Protein AF-A0A178J6P5-F1 (afdb_monomer_lite)

Sequence (833 aa):
MLVAIDNHAYLEELTSDIVNNPALLDGMHVETLSQLTLYAVEKDDFRALALLTEIHTGIPMNPDRLPNWWLSDFYNDVTKVQFEHEKKIKEIRWCDVILSDGKPLTSDKHQPLLNAFKNWLLACDDPINNGGKVISSKVAGVKSKHILTLINVILLSAKELNLSECHLEKVTDAFWLKVLLIIAESGASTIHDLYKTHSRVEKLLNNVDVSNDEVNAFAKKYPYAGCEINSEDCILNIDDRVKVCCWLHKHRYYAAGKNDKVGNGFPKGNNAILTRLIFEGAILTVGMKLETYPELALNPIPMHTEYCCVPNREKAEGVNATVLAVWLSDIKLINTNIVKNNVCNFNPVTHEVSVDAIKGVATLRKKGRTKTLPPEFVLDLFRDSYELLKQFCPEPNENGVSFWENTLELLTEAKAKSTKAYSNPHRPSPQAKAFDEAFHRNLPITELGHWLEFEAINLIHENFKMQGIAQFSNIGVTEENRHGRIRSNESMLELFTVLQGAVQLLLGSIMARRQEELRQLKPYGNLVYVDDKGKISTETDPYNEDIERWFLRFKVKKTGIKGNNLTADRPIPLSIARFVWLLEQFNLQAINRGVAKETDLTLFNHIHPKTFKLTKCDSEYFNAAFDALCDYFETATVEMESGEYHRHYIRQHQLRRFFALVFFWSKGYENMEALRWMLAHSDLEHLHNYITDNVDGAIIKSAKASTIVQSVVRDKALIDNLDELDKLRKILAKRLTGNASAVLKITTLDDAIFDYEDESEYRTIPHISQLQIEQELETEVLILLESHSITLEPEFFTVQDENGEDRRNFNLILKVNELEGDQWSMQKTNSKY

Foldseek 3Di:
DPDPDVVLVVLVVVLVVCLVPVCVLVPDDPVNVVSNVVSCVVVVPCSNVQSVCCVVQVARPPPPDQRPQFDDDLLDQWTWGDQPVDPDIFIFRQQQAAAPVRHGCSDPLNQQLSSLLSLLLSLLQHCVLVVNDRDFSVSSVVLSVLSQLVVLLCLLCCVVQVCSPQPAASVDLVVLLVLLLQQQQAAPDSSCSSNVLQVLLLVVQQPDDDDPVLLVVQCVVQVVQVDDDPPVLAPHDHPRSSRSLSRCQVLLQQAPDPPRPNSHVRQQGDCVSVCCVRPGNRGGCTPDDDDGGCSNGSDDDQDPFPFAADQQWDRDGGAALVVSVSSVSSVQSSCSCVPPDSHHDHDHNDPCNHSVVSVVPDPGDDPIDGDFDDLVLLVVLLVVLLVLCCLQAPAPPDPDDHLLRLLLVLLLVLQVWDPDFQQQPLAHDPPDPPHDCVRRVPADRTRSSNCQVPPSQVSDDPVLVVQQAQGAFQDDSPDPPNLVSVLSVPYSQLVLLQNLLSLLSNCLQALLEDPVFQLAAFLAQQKWAQDPVRDIDSPDQLVVDVDQRIWGKTFHPPDDDNGRGDIDIGGDGSSSVNVLVSLSVSSVVCVVSVLDPRVFEHSRWHQDRSSRRTGRDDPVSNQVSQSSNCSNVVADWDQDPSRGIHHHGDDSNSSSLNNLQVVCLVPAPPCLVVVCVSNVPQASVVSVCSNVVRDPPLSNLLSVLLLLLCVLADVPALADPVVQSLVVQLVLCCVPPVGSPDDPHDCDPVNVVVPDPDPPPDDPDDDPVSVVVSVVSSVVSSVCVVVVQKDKDKDKDWDQDPVRDTGIDIGIYMDGDPDPDDDPPPDPPPPDD

Secondary structure (DSSP, 8-state):
------HHHHHHHHHHHHHH-GGGGTT--HHHHHHHHHHHHHHT--HHHHHHHHHHH---SSTTPPPTTB-S-TT-SEEEE--TT-SS-EEEEGGG-B-TTS-BTTSTTTHHHHHHHHHHHHTTS-TTTTTT----HHHHHHHHHHHHHHHHHHHHTTTTTTHHHHTBTT--HHHHHHHHHHHHT--S-HHHHHHTHHHHHHHHHTT----HHHHHHHHHH-GGGGS---TTT--S--S-HHHHHHHHHHTTTT-SSTT-SSS-S-TT--HHHHHHHHHTTTS--TT--PPP-GGG-SSPPPPSSSSEEPPSB----S--HHHHHHHHHHHHGGGGGGG-SSS--BPPP-SSS-HHHHHTTS-PPP-PPBPPPPHHHHHHHHHHHHHHHHHHS--TTSSS--HHHHHHHHHHHHHHS--STT--TTS--TTSTT--HHHHSSS-SSHHHHHHHHTGGGGS-HHHHHTT--BSSPPPTTSTTHHHHHHTT-BHHHHHHHHHHHHHHHHHHHH---HHHHTT--SS--EEEE-TT--EESS--TTT--SS-EEEEEEPTT-SSTT-PPEEEEE--HHHHHHHHHHHHHHHHHHHTTSS-GGG--SSEEEPTTT--EEE--HHHHHHHHHHHHHHTTPPEEE-TTS-EEE----HHHHHHHHHHHHHHHHTTTTHHHHHHHHT-S-HHHHHHHHHTTS-HHHHHHHHHHHHHHHHHSSS-SBS-HHHHHHHHHHHHHHHHS-TT-------TTHHHHS---TTS--SS--HHHHHHHHHHHHHHHHHHHTTSEEEEEEEEEEE-TTS-EEEEEEEEEEE----S---SSSSSS---

Radius of gyration: 33.95 Å; chains: 1; bounding box: 90×105×83 Å

Structure (mmCIF, N/CA/C/O backbone):
data_AF-A0A178J6P5-F1
#
_entry.id   AF-A0A178J6P5-F1
#
loop_
_atom_site.group_PDB
_atom_site.id
_atom_site.type_symbol
_atom_site.label_atom_id
_atom_site.label_alt_id
_atom_site.label_comp_id
_atom_site.label_asym_id
_atom_site.label_entity_id
_atom_site.label_seq_id
_atom_site.pdbx_PDB_ins_code
_atom_site.Cartn_x
_atom_site.Cartn_y
_atom_site.Cartn_z
_atom_site.occupancy
_atom_site.B_iso_or_equiv
_atom_site.auth_seq_id
_atom_site.auth_comp_id
_atom_site.auth_asym_id
_atom_site.auth_atom_id
_atom_site.pdbx_PDB_model_num
ATOM 1 N N . MET A 1 1 ? -29.198 61.406 0.091 1.00 37.34 1 MET A N 1
ATOM 2 C CA . MET A 1 1 ? -30.159 60.741 -0.812 1.00 37.34 1 MET A CA 1
ATOM 3 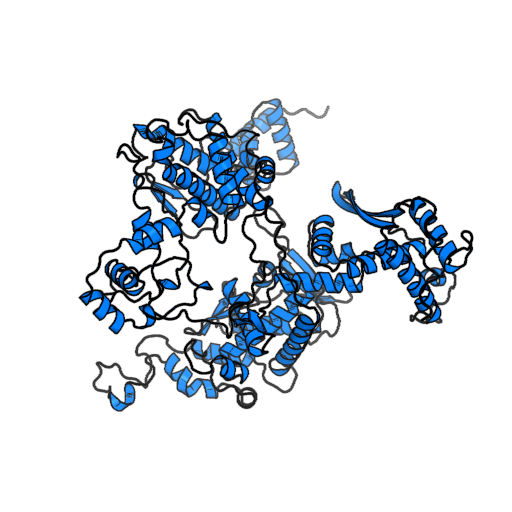C C . MET A 1 1 ? -29.381 59.878 -1.791 1.00 37.34 1 MET A C 1
ATOM 5 O O . MET A 1 1 ? -28.947 60.370 -2.819 1.00 37.34 1 MET A O 1
ATOM 9 N N . LEU A 1 2 ? -29.175 58.615 -1.435 1.00 27.78 2 LEU A N 1
ATOM 10 C CA . LEU A 1 2 ? -29.003 57.504 -2.367 1.00 27.78 2 LEU A CA 1
ATOM 11 C C . LEU A 1 2 ? -29.985 56.458 -1.849 1.00 27.78 2 LEU A C 1
ATOM 13 O O . LEU A 1 2 ? -30.026 56.178 -0.653 1.00 27.78 2 LEU A O 1
ATOM 17 N N . VAL A 1 3 ? -30.906 56.093 -2.725 1.00 30.78 3 VAL A N 1
ATOM 18 C CA . VAL A 1 3 ? -32.175 55.438 -2.431 1.00 30.78 3 VAL A CA 1
ATOM 19 C C . VAL A 1 3 ? -31.904 54.071 -1.805 1.00 30.78 3 VAL A C 1
ATOM 21 O O . VAL A 1 3 ? -31.282 53.223 -2.436 1.00 30.78 3 VAL A O 1
ATOM 24 N N . ALA A 1 4 ? -32.380 53.868 -0.575 1.00 35.34 4 ALA A N 1
ATOM 25 C CA . ALA A 1 4 ? -32.662 52.540 -0.051 1.00 35.34 4 ALA A CA 1
ATOM 26 C C . ALA A 1 4 ? -33.807 51.979 -0.903 1.00 35.34 4 ALA A C 1
ATOM 28 O O . ALA A 1 4 ? -34.981 52.202 -0.619 1.00 35.34 4 ALA A O 1
ATOM 29 N N . ILE A 1 5 ? -33.452 51.386 -2.041 1.00 42.03 5 ILE A N 1
ATOM 30 C CA . ILE A 1 5 ? -34.353 50.502 -2.771 1.00 42.03 5 ILE A CA 1
ATOM 31 C C . ILE A 1 5 ? -34.574 49.314 -1.837 1.00 42.03 5 ILE A C 1
ATOM 33 O O . ILE A 1 5 ? -33.626 48.888 -1.177 1.00 42.03 5 ILE A O 1
ATOM 37 N N . ASP A 1 6 ? -35.817 48.847 -1.752 1.00 52.03 6 ASP A N 1
ATOM 38 C CA . ASP A 1 6 ? -36.277 47.686 -0.983 1.00 52.03 6 ASP A CA 1
ATOM 39 C C . ASP A 1 6 ? -35.471 46.429 -1.367 1.00 52.03 6 ASP A C 1
ATOM 41 O O . ASP A 1 6 ? -35.891 45.588 -2.160 1.00 52.03 6 ASP A O 1
ATOM 45 N N . ASN A 1 7 ? -34.247 46.328 -0.848 1.00 63.72 7 ASN A N 1
ATOM 46 C CA . ASN A 1 7 ? -33.303 45.266 -1.182 1.00 63.72 7 ASN A CA 1
ATOM 47 C C . ASN A 1 7 ? -33.824 43.919 -0.656 1.00 63.72 7 ASN A C 1
ATOM 49 O O . ASN A 1 7 ? -33.471 42.868 -1.174 1.00 63.72 7 ASN A O 1
ATOM 53 N N . HIS A 1 8 ? -34.717 43.950 0.338 1.00 70.81 8 HIS A N 1
ATOM 54 C CA . HIS A 1 8 ? -35.346 42.771 0.921 1.00 70.81 8 HIS A CA 1
ATOM 55 C C . HIS A 1 8 ? -36.296 42.049 -0.028 1.00 70.81 8 HIS A C 1
ATOM 57 O O . HIS A 1 8 ? -36.257 40.828 -0.045 1.00 70.81 8 HIS A O 1
ATOM 63 N N . ALA A 1 9 ? -37.097 42.757 -0.833 1.00 77.50 9 ALA A N 1
ATOM 64 C CA . ALA A 1 9 ? -38.024 42.108 -1.768 1.00 77.50 9 ALA A CA 1
ATOM 65 C C . ALA A 1 9 ? -37.266 41.355 -2.874 1.00 77.50 9 ALA A C 1
ATOM 67 O O . ALA A 1 9 ? -37.589 40.214 -3.194 1.00 77.50 9 ALA A O 1
ATOM 68 N N . TYR A 1 10 ? -36.196 41.967 -3.390 1.00 85.19 10 TYR A N 1
ATOM 69 C CA . TYR A 1 10 ? -35.284 41.327 -4.336 1.00 85.19 10 TYR A CA 1
ATOM 70 C C . TYR A 1 10 ? -34.553 40.126 -3.714 1.00 85.19 10 TYR A C 1
ATOM 72 O O . TYR A 1 10 ? -34.452 39.080 -4.346 1.00 85.19 10 TYR A O 1
ATOM 80 N N . LEU A 1 11 ? -34.060 40.245 -2.475 1.00 86.25 11 LEU A N 1
ATOM 81 C CA . LEU A 1 11 ? -33.366 39.147 -1.790 1.00 86.25 11 LEU A CA 1
ATOM 82 C C . LEU A 1 11 ? -34.314 37.999 -1.398 1.00 86.25 11 LEU A C 1
ATOM 84 O O . LEU A 1 11 ? -33.887 36.847 -1.387 1.00 86.25 11 LEU A O 1
ATOM 88 N N . GLU A 1 12 ? -35.591 38.281 -1.133 1.00 86.62 12 GLU A N 1
ATOM 89 C CA . GLU A 1 12 ? -36.641 37.280 -0.893 1.00 86.62 12 GLU A CA 1
ATOM 90 C C . GLU A 1 12 ? -37.006 36.506 -2.171 1.00 86.62 12 GLU A C 1
ATOM 92 O O . GLU A 1 12 ? -37.082 35.272 -2.159 1.00 86.62 12 GLU A O 1
ATOM 97 N N . GLU A 1 13 ? -37.177 37.218 -3.289 1.00 87.62 13 GLU A N 1
ATOM 98 C CA . GLU A 1 13 ? -37.394 36.622 -4.613 1.00 87.62 13 GLU A CA 1
ATOM 99 C C . GLU A 1 13 ? -36.182 35.779 -5.026 1.00 87.62 13 GLU A C 1
ATOM 101 O O . GLU A 1 13 ? -36.327 34.598 -5.336 1.00 87.62 13 GLU A O 1
ATOM 106 N N . LEU A 1 14 ? -34.971 36.326 -4.885 1.00 87.06 14 LEU A N 1
ATOM 107 C CA . LEU A 1 14 ? -33.724 35.619 -5.165 1.00 87.06 14 LEU A CA 1
ATOM 108 C C . LEU A 1 14 ? -33.546 34.379 -4.275 1.00 87.06 14 LEU A C 1
ATOM 110 O O . LEU A 1 14 ? -33.110 33.336 -4.757 1.00 87.06 14 LEU A O 1
ATOM 114 N N . THR A 1 15 ? -33.907 34.454 -2.990 1.00 86.56 15 THR A N 1
ATOM 115 C CA . THR A 1 15 ? -33.894 33.292 -2.084 1.00 86.56 15 THR A CA 1
ATOM 116 C C . THR A 1 15 ? -34.852 32.209 -2.577 1.00 86.56 15 THR A C 1
ATOM 118 O O . THR A 1 15 ? -34.493 31.031 -2.597 1.00 86.56 15 THR A O 1
ATOM 121 N N . SER A 1 16 ? -36.046 32.591 -3.031 1.00 87.81 16 SER A N 1
ATOM 122 C CA . SER A 1 16 ? -37.034 31.658 -3.585 1.00 87.81 16 SER A CA 1
ATOM 123 C C . SER A 1 16 ? -36.568 31.034 -4.906 1.00 87.81 16 SER A C 1
ATOM 125 O O . SER A 1 16 ? -36.727 29.828 -5.109 1.00 87.81 16 SER A O 1
ATOM 127 N N . ASP A 1 17 ? -35.926 31.815 -5.772 1.00 87.81 17 ASP A N 1
ATOM 128 C CA . ASP A 1 17 ? -35.346 31.341 -7.030 1.00 87.81 17 ASP A CA 1
ATOM 129 C C . ASP A 1 17 ? -34.186 30.370 -6.799 1.00 87.81 17 ASP A C 1
ATOM 131 O O . ASP A 1 17 ? -34.137 29.315 -7.433 1.00 87.81 17 ASP A O 1
ATOM 135 N N . ILE A 1 18 ? -33.296 30.666 -5.844 1.00 86.25 18 ILE A N 1
ATOM 136 C CA . ILE A 1 18 ? -32.209 29.766 -5.428 1.00 86.25 18 ILE A CA 1
ATOM 137 C C . ILE A 1 18 ? -32.773 28.445 -4.898 1.00 86.25 18 ILE A C 1
ATOM 139 O O . ILE A 1 18 ? -32.245 27.379 -5.212 1.00 86.25 18 ILE A O 1
ATOM 143 N N . VAL A 1 19 ? -33.857 28.491 -4.117 1.00 83.62 19 VAL A N 1
ATOM 144 C CA . VAL A 1 19 ? -34.505 27.281 -3.592 1.00 83.62 19 VAL A CA 1
ATOM 145 C C . VAL A 1 19 ? -35.080 26.411 -4.711 1.00 83.62 19 VAL A C 1
ATOM 147 O O . VAL A 1 19 ? -34.968 25.187 -4.653 1.00 83.62 19 VAL A O 1
ATOM 150 N N . ASN A 1 20 ? -35.649 27.025 -5.749 1.00 83.12 20 ASN A N 1
ATOM 151 C CA . ASN A 1 20 ? -36.207 26.310 -6.898 1.00 83.12 20 ASN A CA 1
ATOM 152 C C . ASN A 1 20 ? -35.137 25.851 -7.903 1.00 83.12 20 ASN A C 1
ATOM 154 O O . ASN A 1 20 ? -35.327 24.845 -8.588 1.00 83.12 20 ASN A O 1
ATOM 158 N N . ASN A 1 21 ? -34.017 26.568 -7.997 1.00 81.88 21 ASN A N 1
ATOM 159 C CA . ASN A 1 21 ? -32.903 26.258 -8.884 1.00 81.88 21 ASN A CA 1
ATOM 160 C 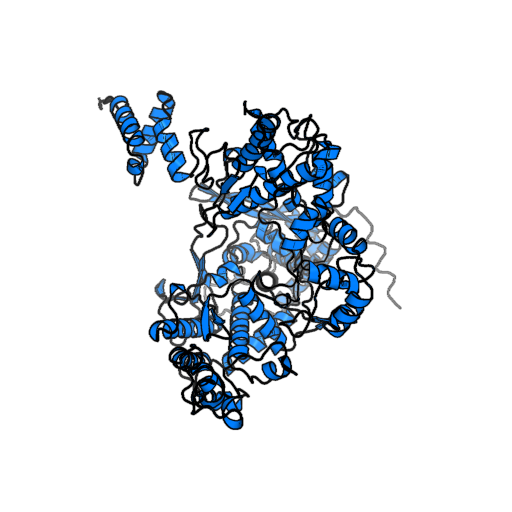C . ASN A 1 21 ? -31.545 26.514 -8.196 1.00 81.88 21 ASN A C 1
ATOM 162 O O . ASN A 1 21 ? -30.925 27.563 -8.406 1.00 81.88 21 ASN A O 1
ATOM 166 N N . PRO A 1 22 ? -31.025 25.531 -7.435 1.00 80.50 22 PRO A N 1
ATOM 167 C CA . PRO A 1 22 ? -29.776 25.683 -6.687 1.00 80.50 22 PRO A CA 1
ATOM 168 C C . PRO A 1 22 ? -28.535 25.975 -7.548 1.00 80.50 22 PRO A C 1
ATOM 170 O O . PRO A 1 22 ? -27.545 26.479 -7.028 1.00 80.50 22 PRO A O 1
ATOM 173 N N . ALA A 1 23 ? -28.579 25.716 -8.863 1.00 79.12 23 ALA A N 1
ATOM 174 C CA . ALA A 1 23 ? -27.485 26.027 -9.789 1.00 79.12 23 ALA A CA 1
ATOM 175 C C . ALA A 1 23 ? -27.213 27.538 -9.928 1.00 79.12 23 ALA A C 1
ATOM 177 O O . ALA A 1 23 ? -26.143 27.925 -10.384 1.00 79.12 23 ALA A O 1
ATOM 178 N N . LEU A 1 24 ? -28.148 28.402 -9.510 1.00 80.50 24 LEU A N 1
ATOM 179 C CA . LEU A 1 24 ? -27.948 29.857 -9.478 1.00 80.50 24 LEU A CA 1
ATOM 180 C C . LEU A 1 24 ? -26.822 30.288 -8.527 1.00 80.50 24 LEU A C 1
ATOM 182 O O . LEU A 1 24 ? -26.302 31.393 -8.663 1.00 80.50 24 LEU A O 1
ATOM 186 N N . LEU A 1 25 ? -26.442 29.427 -7.579 1.00 78.12 25 LEU A N 1
ATOM 187 C CA . LEU A 1 25 ? -25.337 29.665 -6.653 1.00 78.12 25 LEU A CA 1
ATOM 188 C C . LEU A 1 25 ? -23.956 29.490 -7.314 1.00 78.12 25 LEU A C 1
ATOM 190 O O . LEU A 1 25 ? -22.976 30.059 -6.828 1.00 78.12 25 LEU A O 1
ATOM 194 N N . ASP A 1 26 ? -23.860 28.766 -8.436 1.00 75.06 26 ASP A N 1
ATOM 195 C CA . ASP A 1 26 ? -22.592 28.542 -9.134 1.00 75.06 26 ASP A CA 1
ATOM 196 C C . ASP A 1 26 ? -22.101 29.827 -9.819 1.00 75.06 26 ASP A C 1
ATOM 198 O O . ASP A 1 26 ? -22.721 30.355 -10.740 1.00 75.06 26 ASP A O 1
ATOM 202 N N . GLY A 1 27 ? -20.943 30.331 -9.381 1.00 69.19 27 GLY A N 1
ATOM 203 C CA . GLY A 1 27 ? -20.349 31.556 -9.928 1.00 69.19 27 GLY A CA 1
ATOM 204 C C . GLY A 1 27 ? -21.000 32.853 -9.433 1.00 69.19 27 GLY A C 1
ATOM 205 O O . GLY A 1 27 ? -20.725 33.914 -9.995 1.00 69.19 27 GLY A O 1
ATOM 206 N N . MET A 1 28 ? -21.833 32.788 -8.387 1.00 81.50 28 MET A N 1
ATOM 207 C CA . MET A 1 28 ? -22.439 33.970 -7.773 1.00 81.50 28 MET A CA 1
ATOM 208 C C . MET A 1 28 ? -21.370 34.900 -7.175 1.00 81.50 28 MET A C 1
ATOM 210 O O . MET A 1 28 ? -20.415 34.458 -6.534 1.00 81.50 28 MET A O 1
ATOM 214 N N . HIS A 1 29 ? -21.532 36.209 -7.384 1.00 82.69 29 HIS A N 1
ATOM 215 C CA . HIS A 1 29 ? -20.582 37.212 -6.903 1.00 82.69 29 HIS A CA 1
ATOM 216 C C . HIS A 1 29 ? -20.577 37.303 -5.365 1.00 82.69 29 HIS A C 1
ATOM 218 O O . HIS A 1 29 ? -21.624 37.222 -4.719 1.00 82.69 29 HIS A O 1
ATOM 224 N N . VAL A 1 30 ? -19.398 37.539 -4.776 1.00 77.62 30 VAL A N 1
ATOM 225 C CA . VAL A 1 30 ? -19.183 37.597 -3.313 1.00 77.62 30 VAL A CA 1
ATOM 226 C C . VAL A 1 30 ? -20.071 38.642 -2.628 1.00 77.62 30 VAL A C 1
ATOM 228 O O . VAL A 1 30 ? -20.567 38.416 -1.524 1.00 77.62 30 VAL A O 1
ATOM 231 N N . GLU A 1 31 ? -20.324 39.775 -3.283 1.00 78.00 31 GLU A N 1
ATOM 232 C CA . GLU A 1 31 ? -21.196 40.823 -2.738 1.00 78.00 31 GLU A CA 1
ATOM 233 C C . GLU A 1 31 ? -22.659 40.369 -2.632 1.00 78.00 31 GLU A C 1
ATOM 235 O O . GLU A 1 31 ? -23.315 40.648 -1.629 1.00 78.00 31 GLU A O 1
ATOM 240 N N . THR A 1 32 ? -23.163 39.612 -3.612 1.00 82.38 32 THR A N 1
ATOM 241 C CA . THR A 1 32 ? -24.535 39.076 -3.600 1.00 82.38 32 THR A CA 1
ATOM 242 C C . THR A 1 32 ? -24.703 38.027 -2.504 1.00 82.38 32 THR A C 1
ATOM 244 O O . THR A 1 32 ? -25.686 38.054 -1.767 1.00 82.38 32 THR A O 1
ATOM 247 N N . LEU A 1 33 ? -23.704 37.159 -2.324 1.00 82.56 33 LEU A N 1
ATOM 248 C CA . LEU A 1 33 ? -23.664 36.202 -1.213 1.00 82.56 33 LEU A CA 1
ATOM 249 C C . LEU A 1 33 ? -23.630 36.904 0.151 1.00 82.56 33 LEU A C 1
ATOM 251 O O . LEU A 1 33 ? -24.290 36.468 1.095 1.00 82.56 33 LEU A O 1
ATOM 255 N N . SER A 1 34 ? -22.907 38.021 0.254 1.00 82.75 34 SER A N 1
ATOM 256 C CA . SER A 1 34 ? -22.849 38.818 1.485 1.00 82.75 34 SER A CA 1
ATOM 257 C C . SER A 1 34 ? -24.208 39.450 1.807 1.00 82.75 34 SER A C 1
ATOM 259 O O . SER A 1 34 ? -24.641 39.426 2.957 1.00 82.75 34 SER A O 1
ATOM 261 N N . GLN A 1 35 ? -24.925 39.950 0.794 1.00 85.69 35 GLN A N 1
ATOM 262 C CA . GLN A 1 35 ? -26.285 40.480 0.951 1.00 85.69 35 GLN A CA 1
ATOM 263 C C . GLN A 1 35 ? -27.301 39.394 1.333 1.00 85.69 35 GLN A C 1
ATOM 265 O O . GLN A 1 35 ? -28.097 39.614 2.243 1.00 85.69 35 GLN A O 1
ATOM 270 N N . LEU A 1 36 ? -27.238 38.210 0.711 1.00 85.56 36 LEU A N 1
ATOM 271 C CA . LEU A 1 36 ? -28.052 37.048 1.095 1.00 85.56 36 LEU A CA 1
ATOM 272 C C . LEU A 1 36 ? -27.771 36.603 2.537 1.00 85.56 36 LEU A C 1
ATOM 274 O O . LEU A 1 36 ? -28.691 36.220 3.253 1.00 85.56 36 LEU A O 1
ATOM 278 N N . THR A 1 37 ? -26.517 36.704 2.986 1.00 84.00 37 THR A N 1
ATOM 279 C CA . THR A 1 37 ? -26.142 36.373 4.368 1.00 84.00 37 THR A CA 1
ATOM 280 C C . THR A 1 37 ? -26.757 37.350 5.369 1.00 84.00 37 THR A C 1
ATOM 282 O O . THR A 1 37 ? -27.336 36.929 6.368 1.00 84.00 37 THR A O 1
ATOM 285 N N . LEU A 1 38 ? -26.674 38.653 5.087 1.00 84.44 38 LEU A N 1
ATOM 286 C CA . LEU A 1 38 ? -27.294 39.687 5.918 1.00 84.44 38 LEU A CA 1
ATOM 287 C C . LEU A 1 38 ? -28.823 39.542 5.954 1.00 84.44 38 LEU A C 1
ATOM 289 O O . LEU A 1 38 ? -29.413 39.625 7.029 1.00 84.44 38 LEU A O 1
ATOM 293 N N . TYR A 1 39 ? -29.447 39.263 4.806 1.00 87.56 39 TYR A N 1
ATOM 294 C CA . TYR A 1 39 ? -30.885 39.005 4.706 1.00 87.56 39 TYR A CA 1
ATOM 295 C C . TYR A 1 39 ? -31.315 37.797 5.544 1.00 87.56 39 TYR A C 1
ATOM 297 O O . TYR A 1 39 ? -32.263 37.905 6.320 1.00 87.56 39 TYR A O 1
ATOM 305 N N . ALA A 1 40 ? -30.592 36.678 5.444 1.00 86.25 40 ALA A N 1
ATOM 306 C CA . ALA A 1 40 ? -30.895 35.468 6.200 1.00 86.25 40 ALA A CA 1
ATOM 307 C C . ALA A 1 40 ? -30.853 35.703 7.717 1.00 86.25 40 ALA A C 1
ATOM 309 O O . ALA A 1 40 ? -31.742 35.248 8.429 1.00 86.25 40 ALA A O 1
ATOM 310 N N . VAL A 1 41 ? -29.865 36.462 8.210 1.00 85.62 41 VAL A N 1
ATOM 311 C CA . VAL A 1 41 ? -29.760 36.814 9.638 1.00 85.62 41 VAL A CA 1
ATOM 312 C C . VAL A 1 41 ? -30.885 37.755 10.074 1.00 85.62 41 VAL A C 1
ATOM 314 O O . VAL A 1 41 ? -31.416 37.604 11.170 1.00 85.62 41 VAL A O 1
ATOM 317 N N . GLU A 1 42 ? -31.260 38.728 9.241 1.00 86.50 42 GLU A N 1
ATOM 318 C CA . GLU A 1 42 ? -32.295 39.708 9.591 1.00 86.50 42 GLU A CA 1
ATOM 319 C C . GLU A 1 42 ? -33.718 39.125 9.543 1.00 86.50 42 GLU A C 1
ATOM 321 O O . GLU A 1 42 ? -34.582 39.543 10.316 1.00 86.50 42 GLU A O 1
ATOM 326 N N . LYS A 1 43 ? -33.981 38.187 8.624 1.00 87.25 43 LYS A N 1
ATOM 327 C CA . LYS A 1 43 ? -35.315 37.610 8.378 1.00 87.25 43 LYS A CA 1
ATOM 328 C C . LYS A 1 43 ? -35.488 36.173 8.868 1.00 87.25 43 LYS A C 1
ATOM 330 O O . LYS A 1 43 ? -36.580 35.637 8.717 1.00 87.25 43 LYS A O 1
ATOM 335 N N . ASP A 1 44 ? -34.453 35.581 9.463 1.00 82.69 44 ASP A N 1
ATOM 336 C CA . ASP A 1 44 ? -34.434 34.181 9.915 1.00 82.69 44 ASP A CA 1
ATOM 337 C C . ASP A 1 44 ? -34.713 33.176 8.769 1.00 82.69 44 ASP A C 1
ATOM 339 O O . ASP A 1 44 ? -35.221 32.076 8.980 1.00 82.69 44 ASP A O 1
ATOM 343 N N . ASP A 1 45 ? -34.382 33.550 7.524 1.00 83.50 45 ASP A N 1
ATOM 344 C CA . ASP A 1 45 ? -34.560 32.716 6.327 1.00 83.50 45 ASP A CA 1
ATOM 345 C C . ASP A 1 45 ? -33.219 32.179 5.821 1.00 83.50 45 ASP A C 1
ATOM 347 O O . ASP A 1 45 ? -32.528 32.775 4.993 1.00 83.50 45 ASP A O 1
ATOM 351 N N . PHE A 1 46 ? -32.853 31.002 6.321 1.00 83.94 46 PHE A N 1
ATOM 352 C CA . PHE A 1 46 ? -31.584 30.353 6.002 1.00 83.94 46 PHE A CA 1
ATOM 353 C C . PHE A 1 46 ? -31.646 29.424 4.786 1.00 83.94 46 PHE A C 1
ATOM 355 O O . PHE A 1 46 ? -30.670 28.728 4.524 1.00 83.94 46 PHE A O 1
ATOM 362 N N . ARG A 1 47 ? -32.742 29.370 4.018 1.00 86.12 47 ARG A N 1
ATOM 363 C CA . ARG A 1 47 ? -32.922 28.347 2.965 1.00 86.12 47 ARG A CA 1
ATOM 364 C C . ARG A 1 47 ? -31.872 28.425 1.850 1.00 86.12 47 ARG A C 1
ATOM 366 O O . ARG A 1 47 ? -31.310 27.400 1.467 1.00 86.12 47 ARG A O 1
ATOM 373 N N . ALA A 1 48 ? -31.558 29.629 1.367 1.00 82.19 48 ALA A N 1
ATOM 374 C CA . ALA A 1 48 ? -30.512 29.824 0.358 1.00 82.19 48 ALA A CA 1
ATOM 375 C C . ALA A 1 48 ? -29.109 29.522 0.914 1.00 82.19 48 ALA A C 1
ATOM 377 O O . ALA A 1 48 ? -28.320 28.844 0.258 1.00 82.19 48 ALA A O 1
ATOM 378 N N . LEU A 1 49 ? -28.809 29.956 2.146 1.00 82.00 49 LEU A N 1
ATOM 379 C CA . LEU A 1 49 ? -27.539 29.643 2.817 1.00 82.00 49 LEU A CA 1
ATOM 380 C C . LEU A 1 49 ? -27.393 28.148 3.125 1.00 82.00 49 LEU A C 1
ATOM 382 O O . LEU A 1 49 ? -26.288 27.609 3.077 1.00 82.00 49 LEU A O 1
ATOM 386 N N . ALA A 1 50 ? -28.499 27.469 3.418 1.00 76.62 50 ALA A N 1
ATOM 387 C CA . ALA A 1 50 ? -28.548 26.038 3.652 1.00 76.62 50 ALA A CA 1
ATOM 388 C C . ALA A 1 50 ? -28.188 25.259 2.380 1.00 76.62 50 ALA A C 1
ATOM 390 O O . ALA A 1 50 ? -27.368 24.345 2.438 1.00 76.62 50 ALA A O 1
ATOM 391 N N . LEU A 1 51 ? -28.720 25.671 1.225 1.00 76.38 51 LEU A N 1
ATOM 392 C CA . LEU A 1 51 ? -28.354 25.114 -0.081 1.00 76.38 51 LEU A CA 1
ATOM 393 C C . LEU A 1 51 ? -26.912 25.443 -0.470 1.00 76.38 51 LEU A C 1
ATOM 395 O O . LEU A 1 51 ? -26.194 24.561 -0.929 1.00 76.38 51 LEU A O 1
ATOM 399 N N . LEU A 1 52 ? -26.458 26.675 -0.233 1.00 73.88 52 LEU A N 1
ATOM 400 C CA . LEU A 1 52 ? -25.063 27.079 -0.437 1.00 73.88 52 LEU A CA 1
ATOM 401 C C . LEU A 1 52 ? -24.108 26.200 0.382 1.00 73.88 52 LEU A C 1
ATOM 403 O O . LEU A 1 52 ? -23.114 25.680 -0.131 1.00 73.88 52 LEU A O 1
ATOM 407 N N . THR A 1 53 ? -24.447 25.991 1.654 1.00 70.12 53 THR A N 1
ATOM 408 C CA . THR A 1 53 ? -23.714 25.096 2.548 1.00 70.12 53 THR A CA 1
ATOM 409 C C . THR A 1 53 ? -23.756 23.675 2.003 1.00 70.12 53 THR A C 1
ATOM 411 O O . THR A 1 53 ? -22.700 23.066 1.864 1.00 70.12 53 THR A O 1
ATOM 414 N N . GLU A 1 54 ? -24.919 23.152 1.615 1.00 71.06 54 GLU A N 1
ATOM 415 C CA . GLU A 1 54 ? -25.058 21.807 1.047 1.00 71.06 54 GLU A CA 1
ATOM 416 C C . GLU A 1 54 ? -24.228 21.618 -0.234 1.00 71.06 54 GLU A C 1
ATOM 418 O O . GLU A 1 54 ? -23.534 20.614 -0.360 1.00 71.06 54 GLU A O 1
ATOM 423 N N . ILE A 1 55 ? -24.207 22.586 -1.150 1.00 65.94 55 ILE A N 1
ATOM 424 C CA . ILE A 1 55 ? -23.437 22.517 -2.403 1.00 65.94 55 ILE A CA 1
ATOM 425 C C . ILE A 1 55 ? -21.931 22.488 -2.117 1.00 65.94 55 ILE A C 1
ATOM 427 O O . ILE A 1 55 ? -21.203 21.612 -2.598 1.00 65.94 55 ILE A O 1
ATOM 431 N N . HIS A 1 56 ? -21.434 23.415 -1.294 1.00 60.66 56 HIS A N 1
ATOM 432 C CA . HIS A 1 56 ? -19.994 23.540 -1.068 1.00 60.66 56 HIS A CA 1
ATOM 433 C C . HIS A 1 56 ? -19.449 22.513 -0.077 1.00 60.66 56 HIS A C 1
ATOM 435 O O . HIS A 1 56 ? -18.325 22.029 -0.248 1.00 60.66 56 HIS A O 1
ATOM 441 N N . THR A 1 57 ? -20.238 22.108 0.917 1.00 56.28 57 THR A N 1
ATOM 442 C CA . THR A 1 57 ? -19.816 21.141 1.942 1.00 56.28 57 THR A CA 1
ATOM 443 C C . THR A 1 57 ? -20.254 19.712 1.623 1.00 56.28 57 THR A C 1
ATOM 445 O O . THR A 1 57 ? -19.521 18.777 1.934 1.00 56.28 57 THR A O 1
ATOM 448 N N . GLY A 1 58 ? -21.357 19.527 0.896 1.00 53.34 58 GLY A N 1
ATOM 449 C CA . GLY A 1 58 ? -22.029 18.238 0.705 1.00 53.34 58 GLY A CA 1
ATOM 450 C C . GLY A 1 58 ? -22.951 17.841 1.864 1.00 53.34 58 GLY A C 1
ATOM 451 O O . GLY A 1 58 ? -23.435 16.713 1.867 1.00 53.34 58 GLY A O 1
ATOM 452 N N . ILE A 1 59 ? -23.152 18.715 2.859 1.00 55.03 59 ILE A N 1
ATOM 453 C CA . ILE A 1 59 ? -23.938 18.425 4.066 1.00 55.03 59 ILE A CA 1
ATOM 454 C C . ILE A 1 59 ? -25.409 18.769 3.806 1.00 55.03 59 ILE A C 1
ATOM 456 O O . ILE A 1 59 ? -25.721 19.954 3.672 1.00 55.03 59 ILE A O 1
ATOM 460 N N . PRO A 1 60 ? -26.324 17.787 3.763 1.00 55.28 60 PRO A N 1
ATOM 461 C CA . PRO A 1 60 ? -27.745 18.081 3.663 1.00 55.28 60 PRO A CA 1
ATOM 462 C C . PRO A 1 60 ? -28.218 18.789 4.939 1.00 55.28 60 PRO A C 1
ATOM 464 O O . PRO A 1 60 ? -28.070 18.269 6.041 1.00 55.28 60 PRO A O 1
ATOM 467 N N . MET A 1 61 ? -28.801 19.979 4.792 1.00 58.25 61 MET A N 1
ATOM 468 C CA . MET A 1 61 ? -29.342 20.749 5.927 1.00 58.25 61 MET A CA 1
ATOM 469 C C . MET A 1 61 ? -30.718 20.245 6.384 1.00 58.25 61 MET A C 1
ATOM 471 O O . MET A 1 61 ? -31.221 20.663 7.424 1.00 58.25 61 MET A O 1
ATOM 475 N N . ASN A 1 62 ? -31.327 19.327 5.624 1.00 58.91 62 ASN A N 1
ATOM 476 C CA . ASN A 1 62 ? -32.504 18.590 6.060 1.00 58.91 62 ASN A CA 1
ATOM 477 C C . ASN A 1 62 ? -32.069 17.346 6.867 1.00 58.91 62 ASN A C 1
ATOM 479 O O . ASN A 1 62 ? -31.514 16.419 6.268 1.00 58.91 62 ASN A O 1
ATOM 483 N N . PRO A 1 63 ? -32.349 17.280 8.184 1.00 54.41 63 PRO A N 1
ATOM 484 C CA . PRO A 1 63 ? -31.942 16.168 9.045 1.00 54.41 63 PRO A CA 1
ATOM 485 C C . PRO A 1 63 ? -32.580 14.815 8.680 1.00 54.41 63 PRO A C 1
ATOM 487 O O . PRO A 1 63 ? -32.090 13.781 9.138 1.00 54.41 63 PRO A O 1
ATOM 490 N N . ASP A 1 64 ? -33.633 14.806 7.855 1.00 56.56 64 ASP A N 1
ATOM 491 C CA . ASP A 1 64 ? -34.311 13.586 7.395 1.00 56.56 64 ASP A CA 1
ATOM 492 C C . ASP A 1 64 ? -33.745 13.035 6.074 1.00 56.56 64 ASP A C 1
ATOM 494 O O . ASP A 1 64 ? -34.126 11.947 5.631 1.00 56.56 64 ASP A O 1
ATOM 498 N N . ARG A 1 65 ? -32.825 13.757 5.417 1.00 68.06 65 ARG A N 1
ATOM 499 C CA . ARG A 1 65 ? -32.223 13.308 4.158 1.00 68.06 65 ARG A CA 1
ATOM 500 C C . ARG A 1 65 ? -31.037 12.384 4.427 1.00 68.06 65 ARG A C 1
ATOM 502 O O . ARG A 1 65 ? -30.026 12.787 4.994 1.00 68.06 65 ARG A O 1
ATOM 509 N N . LEU A 1 66 ? -31.147 11.144 3.953 1.00 82.12 66 LEU A N 1
ATOM 510 C CA . LEU A 1 66 ? -30.051 10.176 3.983 1.00 82.12 66 LEU A CA 1
ATOM 511 C C . LEU A 1 66 ? -28.883 10.650 3.097 1.00 82.12 66 LEU A C 1
ATOM 513 O O . LEU A 1 66 ? -29.114 11.254 2.044 1.00 82.12 66 LEU A O 1
ATOM 517 N N . PRO A 1 67 ? -27.629 10.370 3.488 1.00 84.62 67 PRO A N 1
ATOM 518 C CA . PRO A 1 67 ? -26.466 10.757 2.705 1.00 84.62 67 PRO A CA 1
ATOM 519 C C . PRO A 1 67 ? -26.412 9.979 1.385 1.00 84.62 67 PRO A C 1
ATOM 521 O O . PRO A 1 67 ? -26.852 8.834 1.303 1.00 84.62 67 PRO A O 1
ATOM 524 N N . ASN A 1 68 ? -25.802 10.566 0.352 1.00 85.06 68 ASN A N 1
ATOM 525 C CA . ASN A 1 68 ? -25.789 10.005 -1.010 1.00 85.06 68 ASN A CA 1
ATOM 526 C C . ASN A 1 68 ? -25.161 8.600 -1.116 1.00 85.06 68 ASN A C 1
ATOM 528 O O . ASN A 1 68 ? -25.420 7.880 -2.077 1.00 85.06 68 ASN A O 1
ATOM 532 N N . TRP A 1 69 ? -24.321 8.203 -0.155 1.00 90.50 69 TRP A N 1
ATOM 533 C CA . TRP A 1 69 ? -23.726 6.865 -0.115 1.00 90.50 69 TRP A CA 1
ATOM 534 C C . TRP A 1 69 ? -24.672 5.792 0.449 1.00 90.50 69 TRP A C 1
ATOM 536 O O . TRP A 1 69 ? -24.362 4.603 0.345 1.00 90.50 69 TRP A O 1
ATOM 546 N N . TRP A 1 70 ? -25.810 6.177 1.032 1.00 92.94 70 TRP A N 1
ATOM 547 C CA . TRP A 1 70 ? -26.852 5.283 1.532 1.00 92.94 70 TRP A CA 1
ATOM 548 C C . TRP A 1 70 ? -27.950 5.121 0.470 1.00 92.94 70 TRP A C 1
ATOM 550 O O . TRP A 1 70 ? -28.740 6.025 0.222 1.00 92.94 70 TRP A O 1
ATOM 560 N N . LEU A 1 71 ? -27.997 3.959 -0.185 1.00 92.94 71 LEU A N 1
ATOM 561 C CA . LEU A 1 71 ? -28.737 3.750 -1.441 1.00 92.94 71 LEU A CA 1
ATOM 562 C C . LEU A 1 71 ? -30.110 3.077 -1.283 1.00 92.94 71 LEU A C 1
ATOM 564 O O . LEU A 1 71 ? -30.800 2.843 -2.272 1.00 92.94 71 LEU A O 1
ATOM 568 N N . SER A 1 72 ? -30.480 2.674 -0.074 1.00 93.25 72 SER A N 1
ATOM 569 C CA . SER A 1 72 ? -31.730 1.960 0.222 1.00 93.25 72 SER A CA 1
ATOM 570 C C . SER A 1 72 ? -32.559 2.719 1.247 1.00 93.25 72 SER A C 1
ATOM 572 O O . SER A 1 72 ? -31.990 3.462 2.040 1.00 93.25 72 SER A O 1
ATOM 574 N N . ASP A 1 73 ? -33.859 2.453 1.345 1.00 92.38 73 ASP A N 1
ATOM 575 C CA . ASP A 1 73 ? -34.669 3.036 2.420 1.00 92.38 73 ASP A CA 1
ATOM 576 C C . ASP A 1 73 ? -34.120 2.697 3.808 1.00 92.38 73 ASP A C 1
ATOM 578 O O . ASP A 1 73 ? -33.598 1.602 4.051 1.00 92.38 73 ASP A O 1
ATOM 582 N N . PHE A 1 74 ? -34.256 3.645 4.738 1.00 90.44 74 PHE A N 1
ATOM 583 C CA . PHE A 1 74 ? -33.768 3.500 6.110 1.00 90.44 74 PHE A CA 1
ATOM 584 C C . PHE A 1 74 ? -34.329 2.244 6.792 1.00 90.44 74 PHE A C 1
ATOM 586 O O . PHE A 1 74 ? -33.595 1.531 7.475 1.00 90.44 74 PHE A O 1
ATOM 593 N N . TYR A 1 75 ? -35.604 1.925 6.564 1.00 92.12 75 TYR A N 1
ATOM 594 C CA . TYR A 1 75 ? -36.303 0.821 7.227 1.00 92.12 75 TYR A CA 1
ATOM 595 C C . TYR A 1 75 ? -36.107 -0.550 6.565 1.00 92.12 75 TYR A C 1
ATOM 597 O O . TYR A 1 75 ? -36.555 -1.542 7.124 1.00 92.12 75 TYR A O 1
ATOM 605 N N . ASN A 1 76 ? -35.385 -0.649 5.444 1.00 94.69 76 ASN A N 1
ATOM 606 C CA . ASN A 1 76 ? -35.169 -1.937 4.780 1.00 94.69 76 ASN A CA 1
ATOM 607 C C . ASN A 1 76 ? -34.313 -2.898 5.624 1.00 94.69 76 ASN A C 1
ATOM 609 O O . ASN A 1 76 ? -33.308 -2.504 6.226 1.00 94.69 76 ASN A O 1
ATOM 613 N N . ASP A 1 77 ? -34.660 -4.185 5.581 1.00 94.88 77 ASP A N 1
ATOM 614 C CA . ASP A 1 77 ? -33.923 -5.293 6.211 1.00 94.88 77 ASP A CA 1
ATOM 615 C C . ASP A 1 77 ? -32.495 -5.458 5.678 1.00 94.88 77 ASP A C 1
ATOM 617 O O . ASP A 1 77 ? -31.606 -5.974 6.361 1.00 94.88 77 ASP A O 1
ATOM 621 N N . VAL A 1 78 ? -32.271 -5.005 4.444 1.00 96.38 78 VAL A N 1
ATOM 622 C CA . VAL A 1 78 ? -30.966 -4.984 3.792 1.00 96.38 78 VAL A CA 1
ATOM 623 C C . VAL A 1 78 ? -30.633 -3.551 3.408 1.00 96.38 78 VAL A C 1
ATOM 625 O O . VAL A 1 78 ? -31.309 -2.949 2.573 1.00 96.38 78 VAL A O 1
ATOM 628 N N . THR A 1 79 ? -29.562 -3.018 3.989 1.00 95.75 79 THR A N 1
ATOM 629 C CA . THR A 1 79 ? -29.053 -1.691 3.649 1.00 95.75 79 THR A CA 1
ATOM 630 C C . THR A 1 79 ? -28.029 -1.789 2.526 1.00 95.75 79 THR A C 1
ATOM 632 O O . THR A 1 79 ? -27.051 -2.528 2.636 1.00 95.75 79 THR A O 1
ATOM 635 N N . LYS A 1 80 ? -28.215 -1.011 1.459 1.00 95.75 80 LYS A N 1
ATOM 636 C CA . LYS A 1 80 ? -27.245 -0.887 0.365 1.00 95.75 80 LYS A CA 1
ATOM 637 C C . LYS A 1 80 ? -26.420 0.375 0.559 1.00 95.75 80 LYS A C 1
ATOM 639 O O . LYS A 1 80 ? -26.982 1.462 0.641 1.00 95.75 80 LYS A O 1
ATOM 644 N N . VAL A 1 81 ? -25.098 0.234 0.610 1.00 94.31 81 VAL A N 1
ATOM 645 C CA . VAL A 1 81 ? -24.171 1.363 0.761 1.00 94.31 81 VAL A CA 1
ATOM 646 C C . VAL A 1 81 ? -23.127 1.367 -0.348 1.00 94.31 81 VAL A C 1
ATOM 648 O O . VAL A 1 81 ? -22.626 0.312 -0.749 1.00 94.31 81 VAL A O 1
ATOM 651 N N . GLN A 1 82 ? -22.777 2.553 -0.833 1.00 94.00 82 GLN A N 1
ATOM 652 C CA . GLN A 1 82 ? -21.674 2.756 -1.763 1.00 94.00 82 GLN A CA 1
ATOM 653 C C . GLN A 1 82 ? -21.049 4.130 -1.540 1.00 94.00 82 GLN A C 1
ATOM 655 O O . GLN A 1 82 ? -21.592 5.157 -1.937 1.00 94.00 82 GLN A O 1
ATOM 660 N N . PHE A 1 83 ? -19.862 4.142 -0.946 1.00 90.62 83 PHE A N 1
ATOM 661 C CA . PHE A 1 83 ? -19.058 5.355 -0.888 1.00 90.62 83 PHE A CA 1
ATOM 662 C C . PHE A 1 83 ? -18.467 5.658 -2.271 1.00 90.62 83 PHE A C 1
ATOM 664 O O . PHE A 1 83 ? -18.087 4.742 -2.991 1.00 90.62 83 PHE A O 1
ATOM 671 N N . GLU A 1 84 ? -18.326 6.938 -2.620 1.00 87.62 84 GLU A N 1
ATOM 672 C CA . GLU A 1 84 ? -17.807 7.402 -3.924 1.00 87.62 84 GLU A CA 1
ATOM 673 C C . GLU A 1 84 ? -16.500 6.715 -4.380 1.00 87.62 84 GLU A C 1
ATOM 675 O O . GLU A 1 84 ? -16.338 6.376 -5.550 1.00 87.62 84 GLU A O 1
ATOM 680 N N . HIS A 1 85 ? -15.568 6.449 -3.457 1.00 83.62 85 HIS A N 1
ATOM 681 C CA . HIS A 1 85 ? -14.300 5.777 -3.771 1.00 83.62 85 HIS A CA 1
ATOM 682 C C . HIS A 1 85 ? -14.441 4.265 -4.053 1.00 83.62 85 HIS A C 1
ATOM 684 O O . HIS A 1 85 ? -13.470 3.616 -4.458 1.00 83.62 85 HIS A O 1
ATOM 690 N N . GLU A 1 86 ? -15.614 3.677 -3.809 1.00 86.38 86 GLU A N 1
ATOM 691 C CA . GLU A 1 86 ? -15.882 2.248 -3.944 1.00 86.38 86 GLU A CA 1
ATOM 692 C C . GLU A 1 86 ? -16.568 1.924 -5.272 1.00 86.38 86 GLU A C 1
ATOM 694 O O . GLU A 1 86 ? -17.597 2.481 -5.649 1.00 86.38 86 GLU A O 1
ATOM 699 N N . LYS A 1 87 ? -16.019 0.934 -5.982 1.00 87.19 87 LYS A N 1
ATOM 700 C CA . LYS A 1 87 ? -16.549 0.491 -7.282 1.00 87.19 87 LYS A CA 1
ATOM 701 C C . LYS A 1 87 ? -17.780 -0.412 -7.180 1.00 87.19 87 LYS A C 1
ATOM 703 O O . LYS A 1 87 ? -18.373 -0.737 -8.202 1.00 87.19 87 LYS A O 1
ATOM 708 N N . LYS A 1 88 ? -18.090 -0.923 -5.987 1.00 90.12 88 LYS A N 1
ATOM 709 C CA . LYS A 1 88 ? -19.128 -1.935 -5.768 1.00 90.12 88 LYS A CA 1
ATOM 710 C C . LYS A 1 88 ? -20.021 -1.518 -4.612 1.00 90.12 88 LYS A C 1
ATOM 712 O O . LYS A 1 88 ? -19.515 -1.077 -3.584 1.00 90.12 88 LYS A O 1
ATOM 717 N N . ILE A 1 89 ? -21.318 -1.748 -4.783 1.00 92.69 89 ILE A N 1
ATOM 718 C CA . ILE A 1 89 ? -22.310 -1.649 -3.715 1.00 92.69 89 ILE A CA 1
ATOM 719 C C . ILE A 1 89 ? -22.041 -2.762 -2.700 1.00 92.69 89 ILE A C 1
ATOM 721 O O . ILE A 1 89 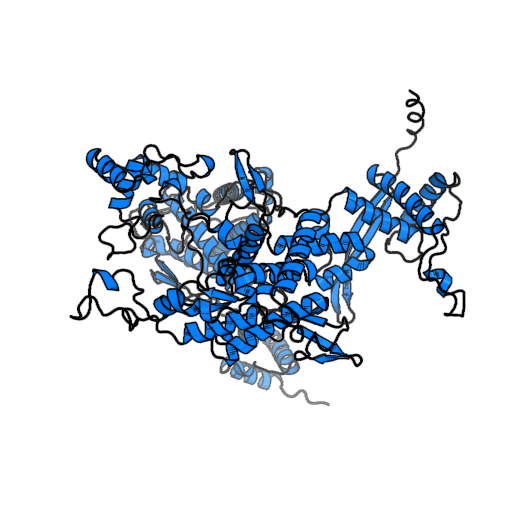? -21.776 -3.908 -3.077 1.00 92.69 89 ILE A O 1
ATOM 725 N N . LYS A 1 90 ? -22.111 -2.424 -1.415 1.00 92.88 90 LYS A N 1
ATOM 726 C CA . LYS A 1 90 ? -22.109 -3.388 -0.315 1.00 92.88 90 LYS A CA 1
ATOM 727 C C . LYS A 1 90 ? -23.505 -3.511 0.264 1.00 92.88 90 LYS A C 1
ATOM 729 O O . LYS A 1 90 ? -24.215 -2.518 0.398 1.00 92.88 90 LYS A O 1
ATOM 734 N N . GLU A 1 91 ? -23.859 -4.726 0.650 1.00 94.44 91 GLU A N 1
ATOM 735 C CA . GLU A 1 91 ? -25.141 -5.031 1.273 1.00 94.44 91 GLU A CA 1
ATOM 736 C C . GLU A 1 91 ? -24.919 -5.396 2.739 1.00 94.44 91 GLU A C 1
ATOM 738 O O . GLU A 1 91 ? -24.189 -6.338 3.041 1.00 94.44 91 GLU A O 1
ATOM 743 N N . ILE A 1 92 ? -25.543 -4.643 3.642 1.00 95.31 92 ILE A N 1
ATOM 744 C CA . ILE A 1 92 ? -25.605 -4.925 5.074 1.00 95.31 92 ILE A CA 1
ATOM 745 C C . ILE A 1 92 ? -26.931 -5.612 5.347 1.00 95.31 92 ILE A C 1
ATOM 747 O O . ILE A 1 92 ? -27.987 -4.987 5.299 1.00 95.31 92 ILE A O 1
ATOM 751 N N . ARG A 1 93 ? -26.867 -6.922 5.578 1.00 94.06 93 ARG A N 1
ATOM 752 C CA . ARG A 1 93 ? -28.033 -7.787 5.751 1.00 94.06 93 ARG A CA 1
ATOM 753 C C . ARG A 1 93 ? -28.363 -7.934 7.232 1.00 94.06 93 ARG A C 1
ATOM 755 O O . ARG A 1 93 ? -27.882 -8.846 7.896 1.00 94.06 93 ARG A O 1
ATOM 762 N N . TRP A 1 94 ? -29.170 -7.016 7.754 1.00 96.12 94 TRP A N 1
ATOM 763 C CA . TRP A 1 94 ? -29.577 -7.020 9.162 1.00 96.12 94 TRP A CA 1
ATOM 764 C C . TRP A 1 94 ? -30.456 -8.227 9.503 1.00 96.12 94 TRP A C 1
ATOM 766 O O . TRP A 1 94 ? -30.397 -8.733 10.620 1.00 96.12 94 TRP A O 1
ATOM 776 N N . CYS A 1 95 ? -31.224 -8.716 8.526 1.00 94.19 95 CYS A N 1
ATOM 777 C CA . CYS A 1 95 ? -32.091 -9.887 8.659 1.00 94.19 95 CYS A CA 1
ATOM 778 C C . CYS A 1 95 ? -31.345 -11.207 8.898 1.00 94.19 95 CYS A C 1
ATOM 780 O O . CYS A 1 95 ? -31.951 -12.157 9.386 1.00 94.19 95 CYS A O 1
ATOM 782 N N . ASP A 1 96 ? -30.046 -11.276 8.589 1.00 93.31 96 ASP A N 1
ATOM 783 C CA . ASP A 1 96 ? -29.253 -12.490 8.792 1.00 93.31 96 ASP A CA 1
ATOM 784 C C . ASP A 1 96 ? -28.845 -12.673 10.273 1.00 93.31 96 ASP A C 1
ATOM 786 O O . ASP A 1 96 ? -28.355 -13.738 10.637 1.00 93.31 96 ASP A O 1
ATOM 790 N N . VAL A 1 97 ? -29.030 -11.662 11.135 1.00 95.56 97 VAL A N 1
ATOM 791 C CA . VAL A 1 97 ? -28.659 -11.709 12.562 1.00 95.56 97 VAL A CA 1
ATOM 792 C C . VAL A 1 97 ? -29.841 -12.172 13.411 1.00 95.56 97 VAL A C 1
ATOM 794 O O . VAL A 1 97 ? -30.894 -11.532 13.413 1.00 95.56 97 VAL A O 1
ATOM 797 N N . ILE A 1 98 ? -29.643 -13.239 14.185 1.00 95.00 98 ILE A N 1
ATOM 798 C CA . ILE A 1 98 ? -30.627 -13.822 15.103 1.00 95.00 98 ILE A CA 1
ATOM 799 C C . ILE A 1 98 ? -30.175 -13.591 16.551 1.00 95.00 98 ILE A C 1
ATOM 801 O O . ILE A 1 98 ? -29.056 -13.944 16.925 1.00 95.00 98 ILE A O 1
ATOM 805 N N . LEU A 1 99 ? -31.043 -13.005 17.380 1.00 94.44 99 LEU A N 1
ATOM 806 C CA . LEU A 1 99 ? -30.755 -12.768 18.799 1.00 94.44 99 LEU A CA 1
ATOM 807 C C . LEU A 1 99 ? -31.087 -13.994 19.667 1.00 94.44 99 LEU A C 1
ATOM 809 O O . LEU A 1 99 ? -31.631 -14.994 19.203 1.00 94.44 99 LEU A O 1
ATOM 813 N N . SER A 1 100 ? -30.759 -13.928 20.961 1.00 92.38 100 SER A N 1
ATOM 814 C CA . SER A 1 100 ? -30.936 -15.031 21.922 1.00 92.38 100 SER A CA 1
ATOM 815 C C . SER A 1 100 ? -32.380 -15.510 22.101 1.00 92.38 100 SER A C 1
ATOM 817 O O . SER A 1 100 ? -32.585 -16.623 22.576 1.00 92.38 100 SER A O 1
ATOM 819 N N . ASP A 1 101 ? -33.368 -14.701 21.717 1.00 92.12 101 ASP A N 1
ATOM 820 C CA . ASP A 1 101 ? -34.787 -15.066 21.713 1.00 92.12 101 ASP A CA 1
ATOM 821 C C . ASP A 1 101 ? -35.236 -15.770 20.417 1.00 92.12 101 ASP A C 1
ATOM 823 O O . ASP A 1 101 ? -36.423 -16.041 20.236 1.00 92.12 101 ASP A O 1
ATOM 827 N N . GLY A 1 102 ? -34.298 -16.072 19.512 1.00 93.06 102 GLY A N 1
ATOM 828 C CA . GLY A 1 102 ? -34.549 -16.745 18.238 1.00 93.06 102 GLY A CA 1
ATOM 829 C C . GLY A 1 102 ? -35.189 -15.854 17.171 1.00 93.06 102 GLY A C 1
ATOM 830 O O . GLY A 1 102 ? -35.473 -16.339 16.076 1.00 93.06 102 GLY A O 1
ATOM 831 N N . LYS A 1 103 ? -35.421 -14.566 17.458 1.00 94.88 103 LYS A N 1
ATOM 832 C CA . LYS A 1 103 ? -35.988 -13.612 16.499 1.00 94.88 103 LYS A CA 1
ATOM 833 C C . LYS A 1 103 ? -34.883 -12.885 15.726 1.00 94.88 103 LYS A C 1
ATOM 835 O O . LYS A 1 103 ? -33.815 -12.622 16.286 1.00 94.88 103 LYS A O 1
ATOM 840 N N . PRO A 1 104 ? -35.131 -12.524 14.455 1.00 95.44 104 PRO A N 1
ATOM 841 C CA . PRO A 1 104 ? -34.195 -11.712 13.694 1.00 95.44 104 PRO A CA 1
ATOM 842 C C . PRO A 1 104 ? -34.126 -10.286 14.249 1.00 95.44 104 PRO A C 1
ATOM 844 O O . PRO A 1 104 ? -35.114 -9.759 14.774 1.00 95.44 104 PRO A O 1
ATOM 847 N N . LEU A 1 105 ? -32.977 -9.635 14.067 1.00 96.12 105 LEU A N 1
ATOM 848 C CA . LEU A 1 105 ? -32.761 -8.229 14.429 1.00 96.12 105 LEU A CA 1
ATOM 849 C C . LEU A 1 105 ? -33.746 -7.275 13.724 1.00 96.12 105 LEU A C 1
ATOM 851 O O . LEU A 1 105 ? -34.022 -6.197 14.236 1.00 96.12 105 LEU A O 1
ATOM 855 N N . THR A 1 106 ? -34.302 -7.683 12.579 1.00 96.25 106 THR A N 1
ATOM 856 C CA . THR A 1 106 ? -35.316 -6.936 11.813 1.00 96.25 106 THR A CA 1
ATOM 857 C C . THR A 1 106 ? -36.755 -7.175 12.277 1.00 96.25 106 THR A C 1
ATOM 859 O O . THR A 1 106 ? -37.687 -6.666 11.668 1.00 96.25 106 THR A O 1
ATOM 862 N N . SER A 1 107 ? -36.977 -7.957 13.338 1.00 95.62 107 SER A N 1
ATOM 863 C CA . SER A 1 107 ? -38.327 -8.136 13.887 1.00 95.62 107 SER A CA 1
ATOM 864 C C . SER A 1 107 ? -38.839 -6.870 14.582 1.00 95.62 107 SER A C 1
ATOM 866 O O . SER A 1 107 ? -38.057 -6.132 15.179 1.00 95.62 107 SER A O 1
ATOM 868 N N . ASP A 1 108 ? -40.163 -6.684 14.614 1.00 94.12 108 ASP A N 1
ATOM 869 C CA . ASP A 1 108 ? -40.816 -5.521 15.243 1.00 94.12 108 ASP A CA 1
ATOM 870 C C . ASP A 1 108 ? -40.344 -5.259 16.684 1.00 94.12 108 ASP A C 1
ATOM 872 O O . ASP A 1 108 ? -40.201 -4.110 17.099 1.00 94.12 108 ASP A O 1
ATOM 876 N N . LYS A 1 109 ? -40.055 -6.328 17.443 1.00 94.44 109 LYS A N 1
ATOM 877 C CA . LYS A 1 109 ? -39.533 -6.244 18.818 1.00 94.44 109 LYS A CA 1
ATOM 878 C C . LYS A 1 109 ? -38.186 -5.513 18.870 1.00 94.44 109 LYS A C 1
ATOM 880 O O . LYS A 1 109 ? -37.976 -4.682 19.749 1.00 94.44 109 LYS A O 1
ATOM 885 N N . HIS A 1 110 ? -37.296 -5.824 17.931 1.00 96.06 110 HIS A N 1
ATOM 886 C CA . HIS A 1 110 ? -35.906 -5.358 17.904 1.00 96.06 110 HIS A CA 1
ATOM 887 C C . HIS A 1 110 ? -35.714 -4.129 17.004 1.00 96.06 110 HIS A C 1
ATOM 889 O O . HIS A 1 110 ? -34.605 -3.603 16.900 1.00 96.06 110 HIS A O 1
ATOM 895 N N . GLN A 1 111 ? -36.789 -3.613 16.398 1.00 95.44 111 GLN A N 1
ATOM 896 C CA . GLN A 1 111 ? -36.750 -2.436 15.531 1.00 95.44 111 GLN A CA 1
ATOM 897 C C . GLN A 1 111 ? -36.089 -1.205 16.187 1.00 95.44 111 GLN A C 1
ATOM 899 O O . GLN A 1 111 ? -35.276 -0.559 15.521 1.00 95.44 111 GLN A O 1
ATOM 904 N N . PRO A 1 112 ? -36.339 -0.876 17.475 1.00 95.75 112 PRO A N 1
ATOM 905 C CA . PRO A 1 112 ? -35.662 0.250 18.123 1.00 95.75 112 PRO A CA 1
ATOM 906 C C . PRO A 1 112 ? -34.139 0.058 18.231 1.00 95.75 112 PRO A C 1
ATOM 908 O O . PRO A 1 112 ? -33.382 1.018 18.076 1.00 95.75 112 PRO A O 1
ATOM 911 N N . LEU A 1 113 ? -33.676 -1.178 18.450 1.00 97.06 113 LEU A N 1
ATOM 912 C CA . LEU A 1 113 ? -32.251 -1.523 18.475 1.00 97.06 113 LEU A CA 1
ATOM 913 C C . LEU A 1 113 ? -31.628 -1.398 17.077 1.00 97.06 113 LEU A C 1
ATOM 915 O O . LEU A 1 113 ? -30.563 -0.801 16.918 1.00 97.06 113 LEU A O 1
ATOM 919 N N . LEU A 1 114 ? -32.310 -1.911 16.049 1.00 96.94 114 LEU A N 1
ATOM 920 C CA . LEU A 1 114 ? -31.866 -1.793 14.660 1.00 96.94 114 LEU A CA 1
ATOM 921 C C . LEU A 1 114 ? -31.747 -0.325 14.225 1.00 96.94 114 LEU A C 1
ATOM 923 O O . LEU A 1 114 ? -30.755 0.059 13.601 1.00 96.94 114 LEU A O 1
ATOM 927 N N . ASN A 1 115 ? -32.726 0.506 14.584 1.00 95.88 115 ASN A N 1
ATOM 928 C CA . ASN A 1 115 ? -32.696 1.938 14.298 1.00 95.88 115 ASN A CA 1
ATOM 929 C C . ASN A 1 115 ? -31.494 2.616 14.976 1.00 95.88 115 ASN A C 1
ATOM 931 O O . ASN A 1 115 ? -30.820 3.420 14.333 1.00 95.88 115 ASN A O 1
ATOM 935 N N . ALA A 1 116 ? -31.171 2.250 16.224 1.00 96.31 116 ALA A N 1
ATOM 936 C CA . ALA A 1 116 ? -30.002 2.777 16.932 1.00 96.31 116 ALA A CA 1
ATOM 937 C C . ALA A 1 116 ? -28.682 2.447 16.210 1.00 96.31 116 ALA A C 1
ATOM 939 O O . ALA A 1 116 ? -27.821 3.317 16.052 1.00 96.31 116 ALA A O 1
ATOM 940 N N . PHE A 1 117 ? -28.533 1.214 15.708 1.00 96.94 117 PHE A N 1
ATOM 941 C CA . PHE A 1 117 ? -27.364 0.810 14.919 1.00 96.94 117 PHE A CA 1
ATOM 942 C C . PHE A 1 117 ? -27.267 1.540 13.575 1.00 96.94 117 PHE A C 1
ATOM 944 O O . PHE A 1 117 ? -26.181 1.979 13.194 1.00 96.94 117 PHE A O 1
ATOM 951 N N . LYS A 1 118 ? -28.386 1.705 12.860 1.00 95.44 118 LYS A N 1
ATOM 952 C CA . LYS A 1 118 ? -28.416 2.424 11.577 1.00 95.44 118 LYS A CA 1
ATOM 953 C C . LYS A 1 118 ? -28.092 3.910 11.748 1.00 95.44 118 LYS A C 1
ATOM 955 O O . LYS A 1 118 ? -27.281 4.436 10.992 1.00 95.44 118 LYS A O 1
ATOM 960 N N . ASN A 1 119 ? -28.655 4.563 12.764 1.00 92.62 119 ASN A N 1
ATOM 961 C CA . ASN A 1 119 ? -28.356 5.960 13.089 1.00 92.62 119 ASN A CA 1
ATOM 962 C C . ASN A 1 119 ? -26.886 6.158 13.477 1.00 92.62 119 ASN A C 1
ATOM 964 O O . ASN A 1 119 ? -26.250 7.095 13.001 1.00 92.62 119 ASN A O 1
ATOM 968 N N . TRP A 1 120 ? -26.317 5.243 14.266 1.00 94.19 120 TRP A N 1
ATOM 969 C CA . TRP A 1 120 ? -24.891 5.290 14.588 1.00 94.19 120 TRP A CA 1
ATOM 970 C C . TRP A 1 120 ? -24.024 5.181 13.325 1.00 94.19 120 TRP A C 1
ATOM 972 O O . TRP A 1 120 ? -23.063 5.929 13.171 1.00 94.19 120 TRP A O 1
ATOM 982 N N . LEU A 1 121 ? -24.392 4.315 12.375 1.00 93.81 121 LEU A N 1
ATOM 983 C CA . LEU A 1 121 ? -23.682 4.195 11.100 1.00 93.81 121 LEU A CA 1
ATOM 984 C C . LEU A 1 121 ? -23.783 5.467 10.238 1.00 93.81 121 LEU A C 1
ATOM 986 O O . LEU A 1 121 ? -22.796 5.844 9.606 1.00 93.81 121 LEU A O 1
ATOM 990 N N . LEU A 1 122 ? -24.937 6.143 10.233 1.00 90.75 122 LEU A N 1
ATOM 991 C CA . LEU A 1 122 ? -25.142 7.414 9.523 1.00 90.75 122 LEU A CA 1
ATOM 992 C C . LEU A 1 122 ? -24.283 8.560 10.077 1.00 90.75 122 LEU A C 1
ATOM 994 O O . LEU A 1 122 ? -23.936 9.468 9.335 1.00 90.75 122 LEU A O 1
ATOM 998 N N . ALA A 1 123 ? -23.866 8.498 11.343 1.00 89.56 123 ALA A N 1
ATOM 999 C CA . ALA A 1 123 ? -23.006 9.515 11.951 1.00 89.56 123 ALA A CA 1
ATOM 1000 C C . ALA A 1 123 ? -21.552 9.499 11.429 1.00 89.56 123 ALA A C 1
ATOM 1002 O O . ALA A 1 123 ? -20.746 10.351 11.807 1.00 89.56 123 ALA A O 1
ATOM 1003 N N . CYS A 1 124 ? -21.176 8.521 10.595 1.00 89.56 124 CYS A N 1
ATOM 1004 C CA . CYS A 1 124 ? -19.783 8.282 10.219 1.00 89.56 124 CYS A CA 1
ATOM 1005 C C . CYS A 1 124 ? -19.146 9.414 9.391 1.00 89.56 124 CYS A C 1
ATOM 1007 O O . CYS A 1 124 ? -17.930 9.601 9.468 1.00 89.56 124 CYS A O 1
ATOM 1009 N N . ASP A 1 125 ? -19.939 10.179 8.639 1.00 86.25 125 ASP A N 1
ATOM 1010 C CA . ASP A 1 125 ? -19.492 11.291 7.793 1.00 86.25 125 ASP A CA 1
ATOM 1011 C C . ASP A 1 125 ? -20.154 12.634 8.107 1.00 86.25 125 ASP A C 1
ATOM 1013 O O . ASP A 1 125 ? -19.802 13.629 7.480 1.00 86.25 125 ASP A O 1
ATOM 1017 N N . ASP A 1 126 ? -21.022 12.687 9.117 1.00 81.38 126 ASP A N 1
ATOM 1018 C CA . ASP A 1 126 ? -21.680 13.914 9.561 1.00 81.38 126 ASP A CA 1
ATOM 1019 C C . ASP A 1 126 ? -20.652 14.913 10.134 1.00 81.38 126 ASP A C 1
ATOM 1021 O O . ASP A 1 126 ? -19.995 14.616 11.143 1.00 81.38 126 ASP A O 1
ATOM 1025 N N . PRO A 1 127 ? -20.471 16.103 9.532 1.00 73.94 127 PRO A N 1
ATOM 1026 C CA . PRO A 1 127 ? -19.473 17.061 9.998 1.00 73.94 127 PRO A CA 1
ATOM 1027 C C . PRO A 1 127 ? -19.761 17.652 11.374 1.00 73.94 127 PRO A C 1
ATOM 1029 O O . PRO A 1 127 ? -18.802 17.979 12.073 1.00 73.94 127 PRO A O 1
ATOM 1032 N N . ILE A 1 128 ? -21.025 17.717 11.814 1.00 75.69 128 ILE A N 1
ATOM 1033 C CA . ILE A 1 128 ? -21.374 18.137 13.183 1.00 75.69 128 ILE A CA 1
ATOM 1034 C C . ILE A 1 128 ? -20.699 17.194 14.182 1.00 75.69 128 ILE A C 1
ATOM 1036 O O . ILE A 1 128 ? -20.045 17.620 15.134 1.00 75.69 128 ILE A O 1
ATOM 1040 N N . ASN A 1 129 ? -20.771 15.898 13.894 1.00 75.19 129 ASN A N 1
ATOM 1041 C CA . ASN A 1 129 ? -20.213 14.846 14.733 1.00 75.19 129 ASN A CA 1
ATOM 1042 C C . ASN A 1 129 ? -18.705 14.615 14.512 1.00 75.19 129 ASN A C 1
ATOM 1044 O O . ASN A 1 129 ? -18.043 13.983 15.335 1.00 75.19 129 ASN A O 1
ATOM 1048 N N . ASN A 1 130 ? -18.133 15.176 13.442 1.00 72.62 130 ASN A N 1
ATOM 1049 C CA . ASN A 1 130 ? -16.700 15.135 13.133 1.00 72.62 130 ASN A CA 1
ATOM 1050 C C . ASN A 1 130 ? -15.964 16.448 13.486 1.00 72.62 130 ASN A C 1
ATOM 1052 O O . ASN A 1 130 ? -14.904 16.745 12.926 1.00 72.62 130 ASN A O 1
ATOM 1056 N N . GLY A 1 131 ? -16.502 17.240 14.421 1.00 68.31 131 GLY A N 1
ATOM 1057 C CA . GLY A 1 131 ? -15.865 18.467 14.914 1.00 68.31 131 GLY A CA 1
ATOM 1058 C C . GLY A 1 131 ? -15.773 19.572 13.858 1.00 68.31 131 GLY A C 1
ATOM 1059 O O . GLY A 1 131 ? -14.756 20.258 13.774 1.00 68.31 131 GLY A O 1
ATOM 1060 N N . GLY A 1 132 ? -16.790 19.678 13.000 1.00 66.88 132 GLY A N 1
ATOM 1061 C CA . GLY A 1 132 ? -16.883 20.642 11.900 1.00 66.88 132 GLY A CA 1
ATOM 1062 C C . GLY A 1 132 ? -16.094 20.261 10.644 1.00 66.88 132 GLY A C 1
ATOM 1063 O O . GLY A 1 132 ? -16.084 21.013 9.672 1.00 66.88 132 GLY A O 1
ATOM 1064 N N . LYS A 1 133 ? -15.413 19.107 10.627 1.00 68.94 133 LYS A N 1
ATOM 1065 C CA . LYS A 1 133 ? -14.555 18.700 9.505 1.00 68.94 133 LYS A CA 1
ATOM 1066 C C . LYS A 1 133 ? -15.333 17.906 8.463 1.00 68.94 133 LYS A C 1
ATOM 1068 O O . LYS A 1 133 ? -15.870 16.841 8.757 1.00 68.94 133 LYS A O 1
ATOM 1073 N N . VAL A 1 134 ? -15.279 18.362 7.213 1.00 71.44 134 VAL A N 1
ATOM 1074 C CA . VAL A 1 134 ? -15.723 17.576 6.055 1.00 71.44 134 VAL A CA 1
ATOM 1075 C C . VAL A 1 134 ? -14.657 16.529 5.734 1.00 71.44 134 VAL A C 1
ATOM 1077 O O . VAL A 1 134 ? -13.533 16.857 5.345 1.00 71.44 134 VAL A O 1
ATOM 1080 N N . ILE A 1 135 ? -14.994 15.254 5.917 1.00 78.12 135 ILE A N 1
ATOM 1081 C CA . ILE A 1 135 ? -14.065 14.142 5.696 1.00 78.12 135 ILE A CA 1
ATOM 1082 C C . ILE A 1 135 ? -14.205 13.560 4.286 1.00 78.12 135 ILE A C 1
ATOM 1084 O O . ILE A 1 135 ? -15.265 13.589 3.672 1.00 78.12 135 ILE A O 1
ATOM 1088 N N . SER A 1 136 ? -13.118 12.995 3.752 1.00 81.56 136 SER A N 1
ATOM 1089 C CA . SER A 1 136 ? -13.172 12.322 2.447 1.00 81.56 136 SER A CA 1
ATOM 1090 C C . SER A 1 136 ? -13.999 11.030 2.498 1.00 81.56 136 SER A C 1
ATOM 1092 O O . SER A 1 136 ? -13.983 10.321 3.508 1.00 81.56 136 SER A O 1
ATOM 1094 N N . SER A 1 137 ? -14.587 10.647 1.359 1.00 84.50 137 SER A N 1
ATOM 1095 C CA . SER A 1 137 ? -15.293 9.370 1.149 1.00 84.50 137 SER A CA 1
ATOM 1096 C C . SER A 1 137 ? -14.514 8.148 1.669 1.00 84.50 137 SER A C 1
ATOM 1098 O O . SER A 1 137 ? -15.085 7.229 2.255 1.00 84.50 137 SER A O 1
ATOM 1100 N N . LYS A 1 138 ? -13.179 8.150 1.529 1.00 85.75 138 LYS A N 1
ATOM 1101 C CA . LYS A 1 138 ? -12.303 7.079 2.032 1.00 85.75 138 LYS A CA 1
ATOM 1102 C C . LYS A 1 138 ? -12.269 7.006 3.560 1.00 85.75 138 LYS A C 1
ATOM 1104 O O . LYS A 1 138 ? -12.246 5.910 4.111 1.00 85.75 138 LYS A O 1
ATOM 1109 N N . VAL A 1 139 ? -12.242 8.153 4.240 1.00 87.00 139 VAL A N 1
ATOM 1110 C CA . VAL A 1 139 ? -12.220 8.222 5.712 1.00 87.00 139 VAL A CA 1
ATOM 1111 C C . VAL A 1 139 ? -13.583 7.819 6.276 1.00 87.00 139 VAL A C 1
ATOM 1113 O O . VAL A 1 139 ? -13.625 6.991 7.183 1.00 87.00 139 VAL A O 1
ATOM 1116 N N . ALA A 1 140 ? -14.681 8.292 5.679 1.00 89.44 140 ALA A N 1
ATOM 1117 C CA . ALA A 1 140 ? -16.040 7.845 6.007 1.00 89.44 140 ALA A CA 1
ATOM 1118 C C . ALA A 1 140 ? -16.201 6.320 5.843 1.00 89.44 140 ALA A C 1
ATOM 1120 O O . ALA A 1 140 ? -16.691 5.619 6.731 1.00 89.44 140 ALA A O 1
ATOM 1121 N N . GLY A 1 141 ? -15.671 5.766 4.747 1.00 90.69 141 GLY A N 1
ATOM 1122 C CA . GLY A 1 141 ? -15.625 4.323 4.505 1.00 90.69 141 GLY A CA 1
ATOM 1123 C C . GLY A 1 141 ? -14.796 3.520 5.521 1.00 90.69 141 GLY A C 1
ATOM 1124 O O . GLY A 1 141 ? -15.015 2.319 5.673 1.00 90.69 141 GLY A O 1
ATOM 1125 N N . VAL A 1 142 ? -13.833 4.140 6.213 1.00 89.56 142 VAL A N 1
ATOM 1126 C CA . VAL A 1 142 ? -13.088 3.513 7.322 1.00 89.56 142 VAL A CA 1
ATOM 1127 C C . VAL A 1 142 ? -13.884 3.599 8.624 1.00 89.56 142 VAL A C 1
ATOM 1129 O O . VAL A 1 142 ? -14.057 2.572 9.276 1.00 89.56 142 VAL A O 1
ATOM 1132 N N . LYS A 1 143 ? -14.435 4.772 8.961 1.00 92.19 143 LYS A N 1
ATOM 1133 C CA . LYS A 1 143 ? -15.278 4.960 10.156 1.00 92.19 143 LYS A CA 1
ATOM 1134 C C . LYS A 1 143 ? -16.488 4.026 10.154 1.00 92.19 143 LYS A C 1
ATOM 1136 O O . LYS A 1 143 ? -16.737 3.339 11.137 1.00 92.19 143 LYS A O 1
ATOM 1141 N N . SER A 1 144 ? -17.184 3.906 9.022 1.00 93.44 144 SER A N 1
ATOM 1142 C CA . SER A 1 144 ? -18.297 2.955 8.872 1.00 93.44 144 SER A CA 1
ATOM 1143 C C . SER A 1 144 ? -17.882 1.501 9.142 1.00 93.44 144 SER A C 1
ATOM 1145 O O . SER A 1 144 ? -18.630 0.763 9.778 1.00 93.44 144 SER A O 1
ATOM 1147 N N . LYS A 1 145 ? -16.672 1.079 8.743 1.00 92.38 145 LYS A N 1
ATOM 1148 C CA . LYS A 1 145 ? -16.143 -0.260 9.073 1.00 92.38 145 LYS A CA 1
ATOM 1149 C C . LYS A 1 145 ? -15.852 -0.418 10.563 1.00 92.38 145 LYS A C 1
ATOM 1151 O O . LYS A 1 145 ? -16.127 -1.487 11.104 1.00 92.38 145 LYS A O 1
ATOM 1156 N N . HIS A 1 146 ? -15.315 0.606 11.228 1.00 93.25 146 HIS A N 1
ATOM 1157 C CA . HIS A 1 146 ? -15.115 0.573 12.680 1.00 93.25 146 HIS A CA 1
ATOM 1158 C C . HIS A 1 146 ? -16.450 0.459 13.414 1.00 93.25 146 HIS A C 1
ATOM 1160 O O . HIS A 1 146 ? -16.596 -0.415 14.260 1.00 93.25 146 HIS A O 1
ATOM 1166 N N . ILE A 1 147 ? -17.451 1.255 13.033 1.00 95.50 147 ILE A N 1
ATOM 1167 C CA . ILE A 1 147 ? -18.792 1.204 13.630 1.00 95.50 147 ILE A CA 1
ATOM 1168 C C . ILE A 1 147 ? -19.422 -0.179 13.430 1.00 95.50 147 ILE A C 1
ATOM 1170 O O . ILE A 1 147 ? -19.869 -0.785 14.398 1.00 95.50 147 ILE A O 1
ATOM 1174 N N . LEU A 1 148 ? -19.375 -0.743 12.217 1.00 95.50 148 LEU A N 1
ATOM 1175 C CA . LEU A 1 148 ? -19.824 -2.122 11.973 1.00 95.50 148 LEU A CA 1
ATOM 1176 C C . LEU A 1 148 ? -19.050 -3.140 12.820 1.00 95.50 148 LEU A C 1
ATOM 1178 O O . LEU A 1 148 ? -19.631 -4.104 13.318 1.00 95.50 148 LEU A O 1
ATOM 1182 N N . THR A 1 149 ? -17.752 -2.906 13.030 1.00 94.69 149 THR A N 1
ATOM 1183 C CA . THR A 1 149 ? -16.935 -3.757 13.898 1.00 94.69 149 THR A CA 1
ATOM 1184 C C . THR A 1 149 ? -17.437 -3.709 15.337 1.00 94.69 149 THR A C 1
ATOM 1186 O O . THR A 1 149 ? -17.620 -4.764 15.936 1.00 94.69 149 THR A O 1
ATOM 1189 N N . LEU A 1 150 ? -17.711 -2.516 15.866 1.00 96.38 150 LEU A N 1
ATOM 1190 C CA . LEU A 1 150 ? -18.208 -2.302 17.226 1.00 96.38 150 LEU A CA 1
ATOM 1191 C C . LEU A 1 150 ? -19.634 -2.840 17.421 1.00 96.38 150 LEU A C 1
ATOM 1193 O O . LEU A 1 150 ? -19.908 -3.462 18.445 1.00 96.38 150 LEU A O 1
ATOM 1197 N N . ILE A 1 151 ? -20.516 -2.685 16.426 1.00 96.69 151 ILE A N 1
ATOM 1198 C CA . ILE A 1 151 ? -21.849 -3.311 16.417 1.00 96.69 151 ILE A CA 1
ATOM 1199 C C . ILE A 1 151 ? -21.706 -4.826 16.570 1.00 96.69 151 ILE A C 1
ATOM 1201 O O . ILE A 1 151 ? -22.336 -5.430 17.434 1.00 96.69 151 ILE A O 1
ATOM 1205 N N . ASN A 1 152 ? -20.816 -5.448 15.799 1.00 96.06 152 ASN A N 1
ATOM 1206 C CA . ASN A 1 152 ? -20.543 -6.874 15.929 1.00 96.06 152 ASN A CA 1
ATOM 1207 C C . ASN A 1 152 ? -19.951 -7.255 17.296 1.00 96.06 152 ASN A C 1
ATOM 1209 O O . ASN A 1 152 ? -20.259 -8.335 17.783 1.00 96.06 152 ASN A O 1
ATOM 1213 N N . VAL A 1 153 ? -19.155 -6.403 17.955 1.00 96.12 153 VAL A N 1
ATOM 1214 C CA . VAL A 1 153 ? -18.685 -6.666 19.334 1.00 96.12 153 VAL A CA 1
ATOM 1215 C C . VAL A 1 153 ? -19.861 -6.724 20.316 1.00 96.12 153 VAL A C 1
ATOM 1217 O O . VAL A 1 153 ? -19.911 -7.621 21.163 1.00 96.12 153 VAL A O 1
ATOM 1220 N N . ILE A 1 154 ? -20.838 -5.821 20.174 1.00 97.06 154 ILE A N 1
ATOM 1221 C CA . ILE A 1 154 ? -22.088 -5.859 20.950 1.00 97.06 154 ILE A CA 1
ATOM 1222 C C . ILE A 1 154 ? -22.854 -7.155 20.650 1.00 97.06 154 ILE A C 1
ATOM 1224 O O . ILE A 1 154 ? -23.257 -7.854 21.579 1.00 97.06 154 ILE A O 1
ATOM 1228 N N . LEU A 1 155 ? -23.005 -7.518 19.371 1.00 96.12 155 LEU A N 1
ATOM 1229 C CA . LEU A 1 155 ? -23.709 -8.737 18.949 1.00 96.12 155 LEU A CA 1
ATOM 1230 C C . LEU A 1 155 ? -23.021 -10.021 19.449 1.00 96.12 155 LEU A C 1
ATOM 1232 O O . LEU A 1 155 ? -23.688 -10.927 19.942 1.00 96.12 155 LEU A O 1
ATOM 1236 N N . LEU A 1 156 ? -21.688 -10.094 19.430 1.00 94.88 156 LEU A N 1
ATOM 1237 C CA . LEU A 1 156 ? -20.938 -11.223 20.001 1.00 94.88 156 LEU A CA 1
ATOM 1238 C C . LEU A 1 156 ? -21.098 -11.331 21.519 1.00 94.88 156 LEU A C 1
ATOM 1240 O O . LEU A 1 156 ? -20.980 -12.426 22.071 1.00 94.88 156 LEU A O 1
ATOM 1244 N N . SER A 1 157 ? -21.396 -10.210 22.174 1.00 94.19 157 SER A N 1
ATOM 1245 C CA . SER A 1 157 ? -21.680 -10.125 23.606 1.00 94.19 157 SER A CA 1
ATOM 1246 C C . SER A 1 157 ? -23.182 -10.216 23.909 1.00 94.19 157 SER A C 1
ATOM 1248 O O . SER A 1 157 ? -23.581 -10.033 25.057 1.00 94.19 157 SER A O 1
ATOM 1250 N N . ALA A 1 158 ? -24.037 -10.520 22.919 1.00 92.12 158 ALA A N 1
ATOM 1251 C CA . ALA A 1 158 ? -25.492 -10.411 23.048 1.00 92.12 158 ALA A CA 1
ATOM 1252 C C . ALA A 1 158 ? -26.068 -11.226 24.214 1.00 92.12 158 ALA A C 1
ATOM 1254 O O . ALA A 1 158 ? -26.974 -10.759 24.904 1.00 92.12 158 ALA A O 1
ATOM 1255 N N . LYS A 1 159 ? -25.519 -12.421 24.474 1.00 91.19 159 LYS A N 1
ATOM 1256 C CA . LYS A 1 159 ? -25.940 -13.267 25.599 1.00 91.19 159 LYS A CA 1
ATOM 1257 C C . LYS A 1 159 ? -25.553 -12.666 26.955 1.00 91.19 159 LYS A C 1
ATOM 1259 O O . LYS A 1 159 ? -26.358 -12.698 27.878 1.00 91.19 159 LYS A O 1
ATOM 1264 N N . GLU A 1 160 ? -24.345 -12.117 27.076 1.00 92.75 160 GLU A N 1
ATOM 1265 C CA . GLU A 1 160 ? -23.853 -11.480 28.311 1.00 92.75 160 GLU A CA 1
ATOM 1266 C C . GLU A 1 160 ? -24.620 -10.182 28.609 1.00 92.75 160 GLU A C 1
ATOM 1268 O O . GLU A 1 160 ? -24.987 -9.909 29.751 1.00 92.75 160 GLU A O 1
ATOM 1273 N N . LEU A 1 161 ? -24.927 -9.417 27.559 1.00 94.06 161 LEU A N 1
ATOM 1274 C CA . LEU A 1 161 ? -25.665 -8.156 27.629 1.00 94.06 161 LEU A CA 1
ATOM 1275 C C . LEU A 1 161 ? -27.188 -8.340 27.710 1.00 94.06 161 LEU A C 1
ATOM 1277 O O . LEU A 1 161 ? -27.902 -7.357 27.880 1.00 94.06 161 LEU A O 1
ATOM 1281 N N . ASN A 1 162 ? -27.702 -9.570 27.596 1.00 93.69 162 ASN A N 1
ATOM 1282 C CA . ASN A 1 162 ? -29.135 -9.851 27.455 1.00 93.69 162 ASN A CA 1
ATOM 1283 C C . ASN A 1 162 ? -29.805 -8.955 26.391 1.00 93.69 162 ASN A C 1
ATOM 1285 O O . ASN A 1 162 ? -30.846 -8.337 26.631 1.00 93.69 162 ASN A O 1
ATOM 1289 N N . LEU A 1 163 ? -29.157 -8.850 25.227 1.00 94.00 163 LEU A N 1
ATOM 1290 C CA . LEU A 1 163 ? -29.453 -7.847 24.200 1.00 94.00 163 LEU A CA 1
ATOM 1291 C C . LEU A 1 163 ? -30.894 -7.939 23.677 1.00 94.00 163 LEU A C 1
ATOM 1293 O O . LEU A 1 163 ? -31.467 -6.918 23.320 1.00 94.00 163 LEU A O 1
ATOM 1297 N N . SER A 1 164 ? -31.501 -9.132 23.670 1.00 93.44 164 SER A N 1
ATOM 1298 C CA . SER A 1 164 ? -32.883 -9.336 23.209 1.00 93.44 164 SER A CA 1
ATOM 1299 C C . SER A 1 164 ? -33.952 -8.729 24.122 1.00 93.44 164 SER A C 1
ATOM 1301 O O . SER A 1 164 ? -35.085 -8.571 23.682 1.00 93.44 164 SER A O 1
ATOM 1303 N N . GLU A 1 165 ? -33.634 -8.438 25.385 1.00 92.88 165 GLU A N 1
ATOM 1304 C CA . GLU A 1 165 ? -34.591 -7.847 26.334 1.00 92.88 165 GLU A CA 1
ATOM 1305 C C . GLU A 1 165 ? -34.182 -6.437 26.749 1.00 92.88 165 GLU A C 1
ATOM 1307 O O . GLU A 1 165 ? -35.019 -5.547 26.830 1.00 92.88 165 GLU A O 1
ATOM 1312 N N . CYS A 1 166 ? -32.890 -6.228 27.008 1.00 92.00 166 CYS A N 1
ATOM 1313 C CA . CYS A 1 166 ? -32.380 -4.956 27.509 1.00 92.00 166 CYS A CA 1
ATOM 1314 C C . CYS A 1 166 ? -31.896 -4.023 26.391 1.00 92.00 166 CYS A C 1
ATOM 1316 O O . CYS A 1 166 ? -31.509 -2.895 26.684 1.00 92.00 166 CYS A O 1
ATOM 1318 N N . HIS A 1 167 ? -31.852 -4.479 25.131 1.00 94.38 167 HIS A N 1
ATOM 1319 C CA . HIS A 1 167 ? -31.206 -3.753 24.034 1.00 94.38 167 HIS A CA 1
ATOM 1320 C C . HIS A 1 167 ? -29.856 -3.154 24.500 1.00 94.38 167 HIS A C 1
ATOM 1322 O O . HIS A 1 167 ? -29.034 -3.854 25.095 1.00 94.38 167 HIS A O 1
ATOM 1328 N N . LEU A 1 168 ? -29.617 -1.859 24.282 1.00 95.69 168 LEU A N 1
ATOM 1329 C CA . LEU A 1 168 ? -28.359 -1.200 24.633 1.00 95.69 168 LEU A CA 1
ATOM 1330 C C . LEU A 1 168 ? -28.275 -0.729 26.099 1.00 95.69 168 LEU A C 1
ATOM 1332 O O . LEU A 1 168 ? -27.263 -0.150 26.483 1.00 95.69 168 LEU A O 1
ATOM 1336 N N . GLU A 1 169 ? -29.267 -0.998 26.953 1.00 93.88 169 GLU A N 1
ATOM 1337 C CA . GLU A 1 169 ? -29.264 -0.549 28.359 1.00 93.88 169 GLU A CA 1
ATOM 1338 C C . GLU A 1 169 ? -28.135 -1.167 29.199 1.00 93.88 169 GLU A C 1
ATOM 1340 O O . GLU A 1 169 ? -27.737 -0.602 30.214 1.00 93.88 169 GLU A O 1
ATOM 1345 N N . LYS A 1 170 ? -27.588 -2.321 28.797 1.00 94.62 170 LYS A N 1
ATOM 1346 C CA . LYS A 1 170 ? -26.426 -2.939 29.467 1.00 94.62 170 LYS A CA 1
ATOM 1347 C C . LYS A 1 170 ? -25.086 -2.602 28.818 1.00 94.62 170 LYS A C 1
ATOM 1349 O O . LYS A 1 170 ? -24.043 -3.034 29.305 1.00 94.62 170 LYS A O 1
ATOM 1354 N N . VAL A 1 171 ? -25.097 -1.820 27.742 1.00 95.88 171 VAL A N 1
ATOM 1355 C CA . VAL A 1 171 ? -23.886 -1.268 27.137 1.00 95.88 171 VAL A CA 1
ATOM 1356 C C . VAL A 1 171 ? -23.534 -0.005 27.924 1.00 95.88 171 VAL A C 1
ATOM 1358 O O . VAL A 1 171 ? -24.138 1.045 27.734 1.00 95.88 171 VAL A O 1
ATOM 1361 N N . THR A 1 172 ? -22.627 -0.140 28.890 1.00 96.12 172 THR A N 1
ATOM 1362 C CA . THR A 1 172 ? -22.221 0.926 29.825 1.00 96.12 172 THR A CA 1
ATOM 1363 C C . THR A 1 172 ? -20.810 1.431 29.523 1.00 96.12 172 THR A C 1
ATOM 1365 O O . THR A 1 172 ? -20.076 0.830 28.736 1.00 96.12 172 THR A O 1
ATOM 1368 N N . ASP A 1 173 ? -20.371 2.489 30.205 1.00 96.44 173 ASP A N 1
ATOM 1369 C CA . ASP A 1 173 ? -18.981 2.957 30.128 1.00 96.44 173 ASP A CA 1
ATOM 1370 C C . ASP A 1 173 ? -17.969 1.854 30.482 1.00 96.44 173 ASP A C 1
ATOM 1372 O O . ASP A 1 173 ? -16.939 1.726 29.822 1.00 96.44 173 ASP A O 1
ATOM 1376 N N . ALA A 1 174 ? -18.293 0.970 31.434 1.00 95.88 174 ALA A N 1
ATOM 1377 C CA . ALA A 1 174 ? -17.457 -0.184 31.772 1.00 95.88 174 ALA A CA 1
ATOM 1378 C C . ALA A 1 174 ? -17.307 -1.175 30.601 1.00 95.88 174 ALA A C 1
ATOM 1380 O O . ALA A 1 174 ? -16.229 -1.740 30.397 1.00 95.88 174 ALA A O 1
ATOM 1381 N N . PHE A 1 175 ? -18.363 -1.369 29.803 1.00 96.94 175 PHE A N 1
ATOM 1382 C CA . PHE A 1 175 ? -18.281 -2.168 28.579 1.00 96.94 175 PHE A CA 1
ATOM 1383 C C . PHE A 1 175 ? -17.327 -1.517 27.571 1.00 96.94 175 PHE A C 1
ATOM 1385 O O . PHE A 1 175 ? -16.443 -2.191 27.042 1.00 96.94 175 PHE A O 1
ATOM 1392 N N . TRP A 1 176 ? -17.445 -0.206 27.346 1.00 97.12 176 TRP A N 1
ATOM 1393 C CA . TRP A 1 176 ? -16.576 0.506 26.406 1.00 97.12 176 TRP A CA 1
ATOM 1394 C C . TRP A 1 176 ? -15.120 0.567 26.858 1.00 97.12 176 TRP A C 1
ATOM 1396 O O . TRP A 1 176 ? -14.230 0.392 26.028 1.00 97.12 176 TRP A O 1
ATOM 1406 N N . LEU A 1 177 ? -14.860 0.733 28.156 1.00 95.94 177 LEU A N 1
ATOM 1407 C CA . LEU A 1 177 ? -13.513 0.644 28.719 1.00 95.94 177 LEU A CA 1
ATOM 1408 C C . LEU A 1 177 ? -12.906 -0.744 28.491 1.00 95.94 177 LEU A C 1
ATOM 1410 O O . LEU A 1 177 ? -11.756 -0.831 28.076 1.00 95.94 177 LEU A O 1
ATOM 1414 N N . LYS A 1 178 ? -13.680 -1.826 28.663 1.00 95.31 178 LYS A N 1
ATOM 1415 C CA . LYS A 1 178 ? -13.227 -3.191 28.344 1.00 95.31 178 LYS A CA 1
ATOM 1416 C C . LYS A 1 178 ? -12.908 -3.355 26.855 1.00 95.31 178 LYS A C 1
ATOM 1418 O O . LYS A 1 178 ? -11.890 -3.948 26.515 1.00 95.31 178 LYS A O 1
ATOM 1423 N N . VAL A 1 179 ? -13.752 -2.830 25.965 1.00 95.56 179 VAL A N 1
ATOM 1424 C CA . VAL A 1 179 ? -13.504 -2.859 24.512 1.00 95.56 179 VAL A CA 1
ATOM 1425 C C . VAL A 1 179 ? -12.229 -2.090 24.163 1.00 95.56 179 VAL A C 1
ATOM 1427 O O . VAL A 1 179 ? -11.386 -2.604 23.435 1.00 95.56 179 VAL A O 1
ATOM 1430 N N . LEU A 1 180 ? -12.052 -0.887 24.711 1.00 94.94 180 LEU A N 1
ATOM 1431 C CA . LEU A 1 180 ? -10.852 -0.079 24.500 1.00 94.94 180 LEU A CA 1
ATOM 1432 C C . LEU A 1 180 ? -9.601 -0.716 25.101 1.00 94.94 180 LEU A C 1
ATOM 1434 O O . LEU A 1 180 ? -8.539 -0.567 24.512 1.00 94.94 180 LEU A O 1
ATOM 1438 N N . LEU A 1 181 ? -9.715 -1.436 26.218 1.00 93.69 181 LEU A N 1
ATOM 1439 C CA . LEU A 1 181 ? -8.612 -2.193 26.806 1.00 93.69 181 LEU A CA 1
ATOM 1440 C C . LEU A 1 181 ? -8.168 -3.331 25.877 1.00 93.69 181 LEU A C 1
ATOM 1442 O O . LEU A 1 181 ? -6.986 -3.438 25.577 1.00 93.69 181 LEU A O 1
ATOM 1446 N N . ILE A 1 182 ? -9.115 -4.094 25.316 1.00 92.75 182 ILE A N 1
ATOM 1447 C CA . ILE A 1 182 ? -8.806 -5.125 24.307 1.00 92.75 182 ILE A CA 1
ATOM 1448 C C . ILE A 1 182 ? -8.127 -4.497 23.083 1.00 92.75 182 ILE A C 1
ATOM 1450 O O . ILE A 1 182 ? -7.169 -5.048 22.555 1.00 92.75 182 ILE A O 1
ATOM 1454 N N . ILE A 1 183 ? -8.593 -3.328 22.630 1.00 92.06 183 ILE A N 1
ATOM 1455 C CA . ILE A 1 183 ? -7.953 -2.601 21.524 1.00 92.06 183 ILE A CA 1
ATOM 1456 C C . ILE A 1 183 ? -6.547 -2.133 21.925 1.00 92.06 183 ILE A C 1
ATOM 1458 O O . ILE A 1 183 ? -5.620 -2.243 21.129 1.00 92.06 183 ILE A O 1
ATOM 1462 N N . ALA A 1 184 ? -6.378 -1.614 23.143 1.00 88.81 184 ALA A N 1
ATOM 1463 C CA . ALA A 1 184 ? -5.105 -1.141 23.681 1.00 88.81 184 ALA A CA 1
ATOM 1464 C C . ALA A 1 184 ? -4.044 -2.242 23.700 1.00 88.81 184 ALA A C 1
ATOM 1466 O O . ALA A 1 184 ? -2.906 -1.977 23.321 1.00 88.81 184 ALA A O 1
ATOM 1467 N N . GLU A 1 185 ? -4.448 -3.454 24.073 1.00 87.69 185 GLU A N 1
ATOM 1468 C CA . GLU A 1 185 ? -3.609 -4.649 24.193 1.00 87.69 185 GLU A CA 1
ATOM 1469 C C . GLU A 1 185 ? -3.550 -5.477 22.898 1.00 87.69 185 GLU A C 1
ATOM 1471 O O . GLU A 1 185 ? -2.835 -6.472 22.846 1.00 87.69 185 GLU A O 1
ATOM 1476 N N . SER A 1 186 ? -4.272 -5.076 21.840 1.00 83.19 186 SER A N 1
ATOM 1477 C CA . SER A 1 186 ? -4.393 -5.900 20.633 1.00 83.19 186 SER A CA 1
ATOM 1478 C C . SER A 1 186 ? -3.043 -6.151 19.958 1.00 83.19 186 SER A C 1
ATOM 1480 O O . SER A 1 186 ? -2.223 -5.235 19.841 1.00 83.19 186 SER A O 1
ATOM 1482 N N . GLY A 1 187 ? -2.834 -7.381 19.490 1.00 72.00 187 GLY A N 1
ATOM 1483 C CA . GLY A 1 187 ? -1.605 -7.832 18.844 1.00 72.00 187 GLY A CA 1
ATOM 1484 C C . GLY A 1 187 ? -1.546 -7.436 17.366 1.00 72.00 187 GLY A C 1
ATOM 1485 O O . GLY A 1 187 ? -1.575 -6.260 17.001 1.00 72.00 187 GLY A O 1
ATOM 1486 N N . ALA A 1 188 ? -1.446 -8.430 16.481 1.00 66.31 188 ALA A N 1
ATOM 1487 C CA . ALA A 1 188 ? -1.346 -8.200 15.037 1.00 66.31 188 ALA A CA 1
ATOM 1488 C C . ALA A 1 188 ? -2.632 -7.612 14.420 1.00 66.31 188 ALA A C 1
ATOM 1490 O O . ALA A 1 188 ? -2.558 -6.852 13.449 1.00 66.31 188 ALA A O 1
ATOM 1491 N N . SER A 1 189 ? -3.805 -7.920 14.989 1.00 80.75 189 SER A N 1
ATOM 1492 C CA . SER A 1 189 ? -5.101 -7.521 14.438 1.00 80.75 189 SER A CA 1
ATOM 1493 C C . SER A 1 189 ? -6.149 -7.250 15.512 1.00 80.75 189 SER A C 1
ATOM 1495 O O . SER A 1 189 ? -6.691 -8.152 16.143 1.00 80.75 189 SER A O 1
ATOM 1497 N N . THR A 1 190 ? -6.548 -5.984 15.624 1.00 85.25 190 THR A N 1
ATOM 1498 C CA . THR A 1 190 ? -7.611 -5.546 16.539 1.00 85.25 190 THR A CA 1
ATOM 1499 C C . THR A 1 190 ? -8.940 -6.274 16.305 1.00 85.25 190 THR A C 1
ATOM 1501 O O . THR A 1 190 ? -9.673 -6.546 17.252 1.00 85.25 190 THR A O 1
ATOM 1504 N N . ILE A 1 191 ? -9.268 -6.620 15.053 1.00 87.06 191 ILE A N 1
ATOM 1505 C CA . ILE A 1 191 ? -10.498 -7.367 14.740 1.00 87.06 191 ILE A CA 1
ATOM 1506 C C . ILE A 1 191 ? -10.402 -8.799 15.273 1.00 87.06 191 ILE A C 1
ATOM 1508 O O . ILE A 1 191 ? -11.392 -9.314 15.797 1.00 87.06 191 ILE A O 1
ATOM 1512 N N . HIS A 1 192 ? -9.231 -9.435 15.144 1.00 86.38 192 HIS A N 1
ATOM 1513 C CA . HIS A 1 192 ? -9.006 -10.770 15.685 1.00 86.38 192 HIS A CA 1
ATOM 1514 C C . HIS A 1 192 ? -9.282 -10.789 17.194 1.00 86.38 192 HIS A C 1
ATOM 1516 O O . HIS A 1 192 ? -10.118 -11.584 17.631 1.00 86.38 192 HIS A O 1
ATOM 1522 N N . ASP A 1 193 ? -8.667 -9.877 17.946 1.00 88.94 193 ASP A N 1
ATOM 1523 C CA . ASP A 1 193 ? -8.753 -9.843 19.409 1.00 88.94 193 ASP A CA 1
ATOM 1524 C C . ASP A 1 193 ? -10.162 -9.494 19.902 1.00 88.94 193 ASP A C 1
ATOM 1526 O O . ASP A 1 193 ? -10.711 -10.170 20.777 1.00 88.94 193 ASP A O 1
ATOM 1530 N N . LEU A 1 194 ? -10.813 -8.504 19.275 1.00 91.94 194 LEU A N 1
ATOM 1531 C CA . LEU A 1 194 ? -12.190 -8.123 19.603 1.00 91.94 194 LEU A CA 1
ATOM 1532 C C . LEU A 1 194 ? -13.180 -9.274 19.394 1.00 91.94 194 LEU A C 1
ATOM 1534 O O . LEU A 1 194 ? -14.113 -9.444 20.180 1.00 91.94 194 LEU A O 1
ATOM 1538 N N . TYR A 1 195 ? -13.007 -10.064 18.332 1.00 92.38 195 TYR A N 1
ATOM 1539 C CA . TYR A 1 195 ? -13.926 -11.163 18.010 1.00 92.38 195 TYR A CA 1
ATOM 1540 C C . TYR A 1 195 ? -13.469 -12.510 18.581 1.00 92.38 195 TYR A C 1
ATOM 1542 O O . TYR A 1 195 ? -14.230 -13.486 18.547 1.00 92.38 195 TYR A O 1
ATOM 1550 N N . LYS A 1 196 ? -12.240 -12.565 19.106 1.00 91.12 196 LYS A N 1
ATOM 1551 C CA . LYS A 1 196 ? -11.529 -13.771 19.540 1.00 91.12 196 LYS A CA 1
ATOM 1552 C C . LYS A 1 196 ? -11.480 -14.831 18.437 1.00 91.12 196 LYS A C 1
ATOM 1554 O O . LYS A 1 196 ? -11.841 -15.986 18.665 1.00 91.12 196 LYS A O 1
ATOM 1559 N N . THR A 1 197 ? -11.115 -14.436 17.211 1.00 90.25 197 THR A N 1
ATOM 1560 C CA . THR A 1 197 ? -11.288 -15.317 16.037 1.00 90.25 197 THR A CA 1
ATOM 1561 C C . THR A 1 197 ? -10.420 -16.579 16.095 1.00 90.25 197 THR A C 1
ATOM 1563 O O . THR A 1 197 ? -10.992 -17.650 15.964 1.00 90.25 197 THR A O 1
ATOM 1566 N N . HIS A 1 198 ? -9.110 -16.500 16.364 1.00 89.88 198 HIS A N 1
ATOM 1567 C CA . HIS A 1 198 ? -8.213 -17.653 16.562 1.00 89.88 198 HIS A CA 1
ATOM 1568 C C . HIS A 1 198 ? -8.765 -18.634 17.594 1.00 89.88 198 HIS A C 1
ATOM 1570 O O . HIS A 1 198 ? -9.056 -19.759 17.222 1.00 89.88 198 HIS A O 1
ATOM 1576 N N . SER A 1 199 ? -9.085 -18.196 18.817 1.00 90.88 199 SER A N 1
ATOM 1577 C CA . SER A 1 199 ? -9.673 -19.083 19.837 1.00 90.88 199 SER A CA 1
ATOM 1578 C C . SER A 1 199 ? -10.962 -19.781 19.370 1.00 90.88 199 SER A C 1
ATOM 1580 O O . SER A 1 199 ? -11.188 -20.958 19.657 1.00 90.88 199 SER A O 1
ATOM 1582 N N . ARG A 1 200 ? -11.827 -19.086 18.618 1.00 92.44 200 ARG A N 1
ATOM 1583 C CA . ARG A 1 200 ? -13.039 -19.694 18.042 1.00 92.44 200 ARG A CA 1
ATOM 1584 C C . ARG A 1 200 ? -12.718 -20.677 16.915 1.00 92.44 200 ARG A C 1
ATOM 1586 O O . ARG A 1 200 ? -13.391 -21.701 16.819 1.00 92.44 200 ARG A O 1
ATOM 1593 N N . VAL A 1 201 ? -11.729 -20.366 16.078 1.00 92.81 201 VAL A N 1
ATOM 1594 C CA . VAL A 1 201 ? -11.242 -21.239 15.003 1.00 92.81 201 VAL A CA 1
ATOM 1595 C C . VAL A 1 201 ? -10.602 -22.487 15.607 1.00 92.81 201 VAL A C 1
ATOM 1597 O O . VAL A 1 201 ? -11.035 -23.577 15.274 1.00 92.81 201 VAL A O 1
ATOM 1600 N N . GLU A 1 202 ? -9.671 -22.361 16.550 1.00 93.38 202 GLU A N 1
ATOM 1601 C CA . GLU A 1 202 ? -9.052 -23.482 17.273 1.00 93.38 202 GLU A CA 1
ATOM 1602 C C . GLU A 1 202 ? -10.107 -24.370 17.922 1.00 93.38 202 GLU A C 1
ATOM 1604 O O . GLU A 1 202 ? -10.129 -25.579 17.708 1.00 93.38 202 GLU A O 1
ATOM 1609 N N . LYS A 1 203 ? -11.061 -23.772 18.645 1.00 93.56 203 LYS A N 1
ATOM 1610 C CA . LYS A 1 203 ? -12.153 -24.527 19.263 1.00 93.56 203 LYS A CA 1
ATOM 1611 C C . LYS A 1 203 ? -12.998 -25.272 18.230 1.00 93.56 203 LYS A C 1
ATOM 1613 O O . LYS A 1 203 ? -13.471 -26.365 18.523 1.00 93.56 203 LYS A O 1
ATOM 1618 N N . LEU A 1 204 ? -13.230 -24.700 17.051 1.00 94.06 204 LEU A N 1
ATOM 1619 C CA . LEU A 1 204 ? -13.926 -25.397 15.972 1.00 94.06 204 LEU A CA 1
ATOM 1620 C C . LEU A 1 204 ? -13.070 -26.549 15.428 1.00 94.06 204 LEU A C 1
ATOM 1622 O O . LEU A 1 204 ? -13.562 -27.668 15.321 1.00 94.06 204 LEU A O 1
ATOM 1626 N N . LEU A 1 205 ? -11.809 -26.269 15.094 1.00 94.19 205 LEU A N 1
ATOM 1627 C CA . LEU A 1 205 ? -10.921 -27.176 14.372 1.00 94.19 205 LEU A CA 1
ATOM 1628 C C . LEU A 1 205 ? -10.425 -28.341 15.242 1.00 94.19 205 LEU A C 1
ATOM 1630 O O . LEU A 1 205 ? -10.410 -29.468 14.764 1.00 94.19 205 LEU A O 1
ATOM 1634 N N . ASN A 1 206 ? -10.131 -28.130 16.524 1.00 93.31 206 ASN A N 1
ATOM 1635 C CA . ASN A 1 206 ? -9.692 -29.208 17.425 1.00 93.31 206 ASN A CA 1
ATOM 1636 C C . ASN A 1 206 ? -10.835 -30.162 17.821 1.00 93.31 206 ASN A C 1
ATOM 1638 O O . ASN A 1 206 ? -10.593 -31.265 18.298 1.00 93.31 206 ASN A O 1
ATOM 1642 N N . ASN A 1 207 ? -12.093 -29.784 17.565 1.00 92.50 207 ASN A N 1
ATOM 1643 C CA . ASN A 1 207 ? -13.269 -30.622 17.828 1.00 92.50 207 ASN A CA 1
ATOM 1644 C C . ASN A 1 207 ? -13.842 -31.288 16.562 1.00 92.50 207 ASN A C 1
ATOM 1646 O O . ASN A 1 207 ? -14.966 -31.793 16.589 1.00 92.50 207 ASN A O 1
ATOM 1650 N N . VAL A 1 208 ? -13.109 -31.287 15.441 1.00 92.62 208 VAL A N 1
ATOM 1651 C CA . VAL A 1 208 ? -13.585 -31.912 14.197 1.00 92.62 208 VAL A CA 1
ATOM 1652 C C . VAL A 1 208 ? -13.500 -33.434 14.253 1.00 92.62 208 VAL A C 1
ATOM 1654 O O . VAL A 1 208 ? -12.552 -34.012 14.793 1.00 92.62 208 VAL A O 1
ATOM 1657 N N . ASP A 1 209 ? -14.471 -34.091 13.618 1.00 90.31 209 ASP A N 1
ATOM 1658 C CA . ASP A 1 209 ? -14.533 -35.546 13.506 1.00 90.31 209 ASP A CA 1
ATOM 1659 C C . ASP A 1 209 ? -14.373 -36.006 12.047 1.00 90.31 209 ASP A C 1
ATOM 1661 O O . ASP A 1 209 ? -15.064 -35.527 11.140 1.00 90.31 209 ASP A O 1
ATOM 1665 N N . VAL A 1 210 ? -13.410 -36.903 11.821 1.00 91.00 210 VAL A N 1
ATOM 1666 C CA . VAL A 1 210 ? -13.035 -37.486 10.522 1.00 91.00 210 VAL A CA 1
ATOM 1667 C C . VAL A 1 210 ? -12.460 -38.878 10.778 1.00 91.00 210 VAL A C 1
ATOM 1669 O O . VAL A 1 210 ? -11.698 -39.062 11.725 1.00 91.00 210 VAL A O 1
ATOM 1672 N N . SER A 1 211 ? -12.791 -39.851 9.926 1.00 90.94 211 SER A N 1
ATOM 1673 C CA . SER A 1 211 ? -12.292 -41.223 10.067 1.00 90.94 211 SER A CA 1
ATOM 1674 C C . SER A 1 211 ? -10.803 -41.351 9.706 1.00 90.94 211 SER A C 1
ATOM 1676 O O . SER A 1 211 ? -10.320 -40.697 8.780 1.00 90.94 211 SER A O 1
ATOM 1678 N N . ASN A 1 212 ? -10.078 -42.245 10.387 1.00 89.69 212 ASN A N 1
ATOM 1679 C CA . ASN A 1 212 ? -8.641 -42.458 10.151 1.00 89.69 212 ASN A CA 1
ATOM 1680 C C . ASN A 1 212 ? -8.321 -42.898 8.710 1.00 89.69 212 ASN A C 1
ATOM 1682 O O . ASN A 1 212 ? -7.280 -42.525 8.167 1.00 89.69 212 ASN A O 1
ATOM 1686 N N . ASP A 1 213 ? -9.216 -43.647 8.062 1.00 89.75 213 ASP A N 1
ATOM 1687 C CA . ASP A 1 213 ? -9.036 -44.079 6.670 1.00 89.75 213 ASP A CA 1
ATOM 1688 C C . ASP A 1 213 ? -9.029 -42.888 5.701 1.00 89.75 213 ASP A C 1
ATOM 1690 O O . ASP A 1 213 ? -8.211 -42.826 4.778 1.00 89.75 213 ASP A O 1
ATOM 1694 N N . GLU A 1 214 ? -9.896 -41.902 5.941 1.00 90.44 214 GLU A N 1
ATOM 1695 C CA . GLU A 1 214 ? -9.958 -40.678 5.141 1.00 90.44 214 GLU A CA 1
ATOM 1696 C C . GLU A 1 214 ? -8.735 -39.786 5.371 1.00 90.44 214 GLU A C 1
ATOM 1698 O O . GLU A 1 214 ? -8.195 -39.243 4.406 1.00 90.44 214 GLU A O 1
ATOM 1703 N N . VAL A 1 215 ? -8.263 -39.671 6.618 1.00 91.44 215 VAL A N 1
ATOM 1704 C CA . VAL A 1 215 ? -7.042 -38.919 6.960 1.00 91.44 215 VAL A CA 1
ATOM 1705 C C . VAL A 1 215 ? -5.829 -39.518 6.244 1.00 91.44 215 VAL A C 1
ATOM 1707 O O . VAL A 1 215 ? -5.080 -38.797 5.582 1.00 91.44 215 VAL A O 1
ATOM 1710 N N . ASN A 1 216 ? -5.682 -40.845 6.272 1.00 91.19 216 ASN A N 1
ATOM 1711 C CA . ASN A 1 216 ? -4.591 -41.551 5.599 1.00 91.19 216 ASN A CA 1
ATOM 1712 C C . ASN A 1 216 ? -4.637 -41.392 4.071 1.00 91.19 216 ASN A C 1
ATOM 1714 O O . ASN A 1 216 ? -3.604 -41.189 3.426 1.00 91.19 216 ASN A O 1
ATOM 1718 N N . ALA A 1 217 ? -5.828 -41.471 3.470 1.00 91.44 217 ALA A N 1
ATOM 1719 C CA . ALA A 1 217 ? -6.001 -41.227 2.039 1.00 91.44 217 ALA A CA 1
ATOM 1720 C C . ALA A 1 217 ? -5.679 -39.768 1.666 1.00 91.44 217 ALA A C 1
ATOM 1722 O O . ALA A 1 217 ? -5.080 -39.512 0.617 1.00 91.44 217 ALA A O 1
ATOM 1723 N N . PHE A 1 218 ? -6.039 -38.818 2.532 1.00 92.56 218 PHE A N 1
ATOM 1724 C CA . PHE A 1 218 ? -5.776 -37.397 2.338 1.00 92.56 218 PHE A CA 1
ATOM 1725 C C . PHE A 1 218 ? -4.283 -37.066 2.415 1.00 92.56 218 PHE A C 1
ATOM 1727 O O . PHE A 1 218 ? -3.767 -36.431 1.496 1.00 92.56 218 PHE A O 1
ATOM 1734 N N . ALA A 1 219 ? -3.573 -37.555 3.437 1.00 91.25 219 ALA A N 1
ATOM 1735 C CA . ALA A 1 219 ? -2.128 -37.359 3.596 1.00 91.25 219 ALA A CA 1
ATOM 1736 C C . ALA A 1 219 ? -1.328 -37.875 2.390 1.00 91.25 219 ALA A C 1
ATOM 1738 O O . ALA A 1 219 ? -0.395 -37.216 1.939 1.00 91.25 219 ALA A O 1
ATOM 1739 N N . LYS A 1 220 ? -1.728 -39.010 1.798 1.00 91.44 220 LYS A N 1
ATOM 1740 C CA . LYS A 1 220 ? -1.097 -39.519 0.565 1.00 91.44 220 LYS A CA 1
ATOM 1741 C C . LYS A 1 220 ? -1.267 -38.571 -0.622 1.00 91.44 220 LYS A C 1
ATOM 1743 O O . LYS A 1 220 ? -0.390 -38.497 -1.476 1.00 91.44 220 LYS A O 1
ATOM 1748 N N . LYS A 1 221 ? -2.406 -37.880 -0.702 1.00 90.69 221 LYS A N 1
ATOM 1749 C CA . LYS A 1 221 ? -2.719 -36.958 -1.799 1.00 90.69 221 LYS A CA 1
ATOM 1750 C C . LYS A 1 221 ? -2.104 -35.572 -1.595 1.00 90.69 221 LYS A C 1
ATOM 1752 O O . LYS A 1 221 ? -1.735 -34.936 -2.579 1.00 90.69 221 LYS A O 1
ATOM 1757 N N . TYR A 1 222 ? -1.991 -35.122 -0.347 1.00 90.31 222 TYR A N 1
ATOM 1758 C CA . TYR A 1 222 ? -1.430 -33.824 0.028 1.00 90.31 222 TYR A CA 1
ATOM 1759 C C . TYR A 1 222 ? -0.365 -33.994 1.122 1.00 90.31 222 TYR A C 1
ATOM 1761 O O . TYR A 1 222 ? -0.632 -33.690 2.286 1.00 90.31 222 TYR A O 1
ATOM 1769 N N . PRO A 1 223 ? 0.850 -34.457 0.769 1.00 87.94 223 PRO A N 1
ATOM 1770 C CA . PRO A 1 223 ? 1.900 -34.743 1.749 1.00 87.94 223 PRO A CA 1
ATOM 1771 C C . PRO A 1 223 ? 2.288 -33.530 2.596 1.00 87.94 223 PRO A C 1
ATOM 1773 O O . PRO A 1 223 ? 2.551 -33.671 3.786 1.00 87.94 223 PRO A O 1
ATOM 1776 N N . TYR A 1 224 ? 2.243 -32.326 2.012 1.00 86.69 224 TYR A N 1
ATOM 1777 C CA . TYR A 1 224 ? 2.576 -31.089 2.718 1.00 86.69 224 TYR A CA 1
ATOM 1778 C C . TYR A 1 224 ? 1.677 -30.823 3.929 1.00 86.69 224 TYR A C 1
ATOM 1780 O O . TYR A 1 224 ? 2.130 -30.177 4.865 1.00 86.69 224 TYR A O 1
ATOM 1788 N N . ALA A 1 225 ? 0.440 -31.340 3.961 1.00 85.75 225 ALA A N 1
ATOM 1789 C CA . ALA A 1 225 ? -0.451 -31.219 5.120 1.00 85.75 225 ALA A CA 1
ATOM 1790 C C . ALA A 1 225 ? 0.071 -31.964 6.365 1.00 85.75 225 ALA A C 1
ATOM 1792 O O . ALA A 1 225 ? -0.342 -31.651 7.477 1.00 85.75 225 ALA A O 1
ATOM 1793 N N . GLY A 1 226 ? 0.962 -32.943 6.173 1.00 82.50 226 GLY A N 1
ATOM 1794 C CA . GLY A 1 226 ? 1.628 -33.689 7.242 1.00 82.50 226 GLY A CA 1
ATOM 1795 C C . GLY A 1 226 ? 3.056 -33.228 7.536 1.00 82.50 226 GLY A C 1
ATOM 1796 O O . GLY A 1 226 ? 3.697 -33.812 8.402 1.00 82.50 226 GLY A O 1
ATOM 1797 N N . CYS A 1 227 ? 3.574 -32.219 6.828 1.00 81.69 227 CYS A N 1
ATOM 1798 C CA . CYS A 1 227 ? 4.872 -31.630 7.152 1.00 81.69 227 CYS A CA 1
ATOM 1799 C C . CYS A 1 227 ? 4.780 -30.791 8.431 1.00 81.69 227 CYS A C 1
ATOM 1801 O O . CYS A 1 227 ? 3.777 -30.108 8.659 1.00 81.69 227 CYS A O 1
ATOM 1803 N N . GLU A 1 228 ? 5.843 -30.807 9.229 1.00 74.69 228 GLU A N 1
ATOM 1804 C CA . GLU A 1 228 ? 6.019 -29.829 10.299 1.00 74.69 228 GLU A CA 1
ATOM 1805 C C . GLU A 1 228 ? 6.197 -28.439 9.678 1.00 74.69 228 GLU A C 1
ATOM 1807 O O . GLU A 1 228 ? 6.900 -28.270 8.679 1.00 74.69 228 GLU A O 1
ATOM 1812 N N . ILE A 1 229 ? 5.490 -27.460 10.234 1.00 72.69 229 ILE A N 1
ATOM 1813 C CA . ILE A 1 229 ? 5.624 -26.045 9.887 1.00 72.69 229 ILE A CA 1
ATOM 1814 C C . ILE A 1 229 ? 6.373 -25.388 11.037 1.00 72.69 229 ILE A C 1
ATOM 1816 O O . ILE A 1 229 ? 6.209 -25.797 12.187 1.00 72.69 229 ILE A O 1
ATOM 1820 N N . ASN A 1 230 ? 7.199 -24.391 10.723 1.00 68.19 230 ASN A N 1
ATOM 1821 C CA . ASN A 1 230 ? 7.900 -23.619 11.736 1.00 68.19 230 ASN A CA 1
ATOM 1822 C C . ASN A 1 230 ? 6.889 -23.076 12.767 1.00 68.19 230 ASN A C 1
ATOM 1824 O O . ASN A 1 230 ? 5.864 -22.490 12.408 1.00 68.19 230 ASN A O 1
ATOM 1828 N N . SER A 1 231 ? 7.155 -23.294 14.056 1.00 62.59 231 SER A N 1
ATOM 1829 C CA . SER A 1 231 ? 6.267 -22.874 15.142 1.00 62.59 231 SER A CA 1
ATOM 1830 C C . SER A 1 231 ? 6.062 -21.359 15.195 1.00 62.59 231 SER A C 1
ATOM 1832 O O . SER A 1 231 ? 5.032 -20.917 15.690 1.00 62.59 231 SER A O 1
ATOM 1834 N N . GLU A 1 232 ? 7.001 -20.566 14.669 1.00 62.31 232 GLU A N 1
ATOM 1835 C CA . GLU A 1 232 ? 6.856 -19.105 14.582 1.00 62.31 232 GLU A CA 1
ATOM 1836 C C . GLU A 1 232 ? 5.861 -18.645 13.506 1.00 62.31 232 GLU A C 1
ATOM 1838 O O . GLU A 1 232 ? 5.312 -17.546 13.607 1.00 62.31 232 GLU A O 1
ATOM 1843 N N . ASP A 1 233 ? 5.600 -19.487 12.504 1.00 64.50 233 ASP A N 1
ATOM 1844 C CA . ASP A 1 233 ? 4.637 -19.213 11.432 1.00 64.50 233 ASP A CA 1
ATOM 1845 C C . ASP A 1 233 ? 3.223 -19.697 11.774 1.00 64.50 233 ASP A C 1
ATOM 1847 O O . ASP A 1 233 ? 2.254 -19.330 11.100 1.00 64.50 233 ASP A O 1
ATOM 1851 N N . CYS A 1 234 ? 3.096 -20.541 12.801 1.00 78.62 234 CYS A N 1
ATOM 1852 C CA . CYS A 1 234 ? 1.822 -21.095 13.231 1.00 78.62 234 CYS A CA 1
ATOM 1853 C C . CYS A 1 234 ? 1.040 -20.059 14.040 1.00 78.62 234 CYS A C 1
ATOM 1855 O O . CYS A 1 234 ? 1.494 -19.579 15.077 1.00 78.62 234 CYS A O 1
ATOM 1857 N N . ILE A 1 235 ? -0.169 -19.744 13.579 1.00 84.50 235 ILE A N 1
ATOM 1858 C CA . ILE A 1 235 ? -1.063 -18.807 14.271 1.00 84.50 235 ILE A CA 1
ATOM 1859 C C . ILE A 1 235 ? -1.998 -19.560 15.222 1.00 84.50 235 ILE A C 1
ATOM 1861 O O . ILE A 1 235 ? -2.298 -19.086 16.316 1.00 84.50 235 ILE A O 1
ATOM 1865 N N . LEU A 1 236 ? -2.487 -20.721 14.789 1.00 87.31 236 LEU A N 1
ATOM 1866 C CA . LEU A 1 236 ? -3.413 -21.566 15.529 1.00 87.31 236 LEU A CA 1
ATOM 1867 C C . LEU A 1 236 ? -2.675 -22.733 16.185 1.00 87.31 236 LEU A C 1
ATOM 1869 O O . LEU A 1 236 ? -1.845 -23.395 15.560 1.00 87.31 236 LEU A O 1
ATOM 1873 N N . ASN A 1 237 ? -3.066 -23.060 17.413 1.00 88.75 237 ASN A N 1
ATOM 1874 C CA . ASN A 1 237 ? -2.658 -24.295 18.067 1.00 88.75 237 ASN A CA 1
ATOM 1875 C C . ASN A 1 237 ? -3.593 -25.450 17.664 1.00 88.75 237 ASN A C 1
ATOM 1877 O O . ASN A 1 237 ? -4.724 -25.558 18.154 1.00 88.75 237 ASN A O 1
ATOM 1881 N N . ILE A 1 238 ? -3.130 -26.288 16.734 1.00 88.62 238 ILE A N 1
ATOM 1882 C CA . ILE A 1 238 ? -3.910 -27.376 16.135 1.00 88.62 238 ILE A CA 1
ATOM 1883 C C . ILE A 1 238 ? -3.360 -28.737 16.568 1.00 88.62 238 ILE A C 1
ATOM 1885 O O . ILE A 1 238 ? -2.199 -29.041 16.306 1.00 88.62 238 ILE A O 1
ATOM 1889 N N . ASP A 1 239 ? -4.225 -29.586 17.133 1.00 86.50 239 ASP A N 1
ATOM 1890 C CA . ASP A 1 239 ? -3.829 -30.904 17.655 1.00 86.50 239 ASP A CA 1
ATOM 1891 C C . ASP A 1 239 ? -3.460 -31.907 16.541 1.00 86.50 239 ASP A C 1
ATOM 1893 O O . ASP A 1 239 ? -2.462 -32.618 16.635 1.00 86.50 239 ASP A O 1
ATOM 1897 N N . ASP A 1 240 ? -4.267 -31.979 15.473 1.00 90.19 240 ASP A N 1
ATOM 1898 C CA . ASP A 1 240 ? -4.036 -32.859 14.315 1.00 90.19 240 ASP A CA 1
ATOM 1899 C C . ASP A 1 240 ? -4.296 -32.109 13.003 1.00 90.19 240 ASP A C 1
ATOM 1901 O O . ASP A 1 240 ? -5.424 -31.988 12.506 1.00 90.19 240 ASP A O 1
ATOM 1905 N N . ARG A 1 241 ? -3.206 -31.603 12.421 1.00 91.50 241 ARG A N 1
ATOM 1906 C CA . ARG A 1 241 ? -3.227 -30.796 11.199 1.00 91.50 241 ARG A CA 1
ATOM 1907 C C . ARG A 1 241 ? -3.777 -31.551 9.989 1.00 91.50 241 ARG A C 1
ATOM 1909 O O . ARG A 1 241 ? -4.538 -30.973 9.208 1.00 91.50 241 ARG A O 1
ATOM 1916 N N . VAL A 1 242 ? -3.426 -32.827 9.813 1.00 92.50 242 VAL A N 1
ATOM 1917 C CA . VAL A 1 242 ? -3.865 -33.612 8.645 1.00 92.50 242 VAL A CA 1
ATOM 1918 C C . VAL A 1 242 ? -5.366 -33.862 8.733 1.00 92.50 242 VAL A C 1
ATOM 1920 O O . VAL A 1 242 ? -6.082 -33.681 7.742 1.00 92.50 242 VAL A O 1
ATOM 1923 N N . LYS A 1 243 ? -5.861 -34.215 9.925 1.00 94.25 243 LYS A N 1
ATOM 1924 C CA . LYS A 1 243 ? -7.291 -34.400 10.192 1.00 94.25 243 LYS A CA 1
ATOM 1925 C C . LYS A 1 243 ? -8.085 -33.125 9.924 1.00 94.25 243 LYS A C 1
ATOM 1927 O O . LYS A 1 243 ? -9.118 -33.171 9.252 1.00 94.25 243 LYS A O 1
ATOM 1932 N N . VAL A 1 244 ? -7.579 -31.985 10.382 1.00 94.19 244 VAL A N 1
ATOM 1933 C CA . VAL A 1 244 ? -8.203 -30.669 10.190 1.00 94.19 244 VAL A CA 1
ATOM 1934 C C . VAL A 1 244 ? -8.235 -30.271 8.717 1.00 94.19 244 VAL A C 1
ATOM 1936 O O . VAL A 1 244 ? -9.302 -29.930 8.199 1.00 94.19 244 VAL A O 1
ATOM 1939 N N . CYS A 1 245 ? -7.113 -30.389 8.002 1.00 94.25 245 CYS A N 1
ATOM 1940 C CA . CYS A 1 245 ? -7.062 -30.134 6.560 1.00 94.25 245 CYS A CA 1
ATOM 1941 C C . CYS A 1 245 ? -8.023 -31.058 5.790 1.00 94.25 245 CYS A C 1
ATOM 1943 O O . CYS A 1 245 ? -8.729 -30.614 4.882 1.00 94.25 245 CYS A O 1
ATOM 1945 N N . CYS A 1 246 ? -8.116 -32.334 6.179 1.00 94.62 246 CYS A N 1
ATOM 1946 C CA . CYS A 1 246 ? -9.066 -33.279 5.593 1.00 94.62 246 CYS A CA 1
ATOM 1947 C C . CYS A 1 246 ? -10.522 -32.824 5.808 1.00 94.62 246 CYS A C 1
ATOM 1949 O O . CYS A 1 246 ? -11.307 -32.762 4.858 1.00 94.62 246 CYS A O 1
ATOM 1951 N N . TRP A 1 247 ? -10.881 -32.432 7.034 1.00 95.56 247 TRP A N 1
ATOM 1952 C CA . TRP A 1 247 ? -12.215 -31.920 7.359 1.00 95.56 247 TRP A CA 1
ATOM 1953 C C . TRP A 1 247 ? -12.561 -30.644 6.576 1.00 95.56 247 TRP A C 1
ATOM 1955 O O . TRP A 1 247 ? -13.662 -30.516 6.029 1.00 95.56 247 TRP A O 1
ATOM 1965 N N . LEU A 1 248 ? -11.610 -29.715 6.459 1.00 94.56 248 LEU A N 1
ATOM 1966 C CA . LEU A 1 248 ? -11.759 -28.478 5.690 1.00 94.56 248 LEU A CA 1
ATOM 1967 C C . LEU A 1 248 ? -11.936 -28.748 4.191 1.00 94.56 248 LEU A C 1
ATOM 1969 O O . LEU A 1 248 ? -12.747 -28.089 3.530 1.00 94.56 248 LEU A O 1
ATOM 1973 N N . HIS A 1 249 ? -11.244 -29.753 3.647 1.00 93.19 249 HIS A N 1
ATOM 1974 C CA . HIS A 1 249 ? -11.427 -30.187 2.260 1.00 93.19 249 HIS A CA 1
ATOM 1975 C C . HIS A 1 249 ? -12.859 -30.669 1.998 1.00 93.19 249 HIS A C 1
ATOM 1977 O O . HIS A 1 249 ? -13.465 -30.237 1.012 1.00 93.19 249 HIS A O 1
ATOM 1983 N N . LYS A 1 250 ? -13.462 -31.428 2.928 1.00 91.44 250 LYS A N 1
ATOM 1984 C CA . LYS A 1 250 ? -14.888 -31.817 2.851 1.00 91.44 250 LYS A CA 1
ATOM 1985 C C . LYS A 1 250 ? -15.829 -30.609 2.851 1.00 91.44 250 LYS A C 1
ATOM 1987 O O . LYS A 1 250 ? -16.830 -30.604 2.137 1.00 91.44 250 LYS A O 1
ATOM 1992 N N . HIS A 1 251 ? -15.470 -29.549 3.574 1.00 91.31 251 HIS A N 1
ATOM 1993 C CA . HIS A 1 251 ? -16.202 -28.276 3.603 1.00 91.31 251 HIS A CA 1
ATOM 1994 C C . HIS A 1 251 ? -15.894 -27.357 2.411 1.00 91.31 251 HIS A C 1
ATOM 1996 O O . HIS A 1 251 ? -16.331 -26.205 2.381 1.00 91.31 251 HIS A O 1
ATOM 2002 N N . ARG A 1 252 ? -15.173 -27.863 1.398 1.00 91.81 252 ARG A N 1
ATOM 2003 C CA . ARG A 1 252 ? -14.770 -27.135 0.186 1.00 91.81 252 ARG A CA 1
ATOM 2004 C C . ARG A 1 252 ? -13.940 -25.881 0.474 1.00 91.81 252 ARG A C 1
ATOM 2006 O O . ARG A 1 252 ? -13.917 -24.966 -0.348 1.00 91.81 252 ARG A O 1
ATOM 2013 N N . TYR A 1 253 ? -13.231 -25.855 1.602 1.00 92.75 253 TYR A N 1
ATOM 2014 C CA . TYR A 1 253 ? -12.359 -24.747 1.995 1.00 92.75 253 TYR A CA 1
ATOM 2015 C C . TYR A 1 253 ? -11.288 -24.445 0.936 1.00 92.75 253 TYR A C 1
ATOM 2017 O O . TYR A 1 253 ? -10.994 -23.282 0.682 1.00 92.75 253 TYR A O 1
ATOM 2025 N N . TYR A 1 254 ? -10.775 -25.471 0.251 1.00 93.12 254 TYR A N 1
ATOM 2026 C CA . TYR A 1 254 ? -9.743 -25.335 -0.785 1.00 93.12 254 TYR A CA 1
ATOM 2027 C C . TYR A 1 254 ? -10.289 -25.241 -2.218 1.00 93.12 254 TYR A C 1
ATOM 2029 O O . TYR A 1 254 ? -9.517 -25.274 -3.173 1.00 93.12 254 TYR A O 1
ATOM 2037 N N . ALA A 1 255 ? -11.607 -25.158 -2.415 1.00 90.56 255 ALA A N 1
ATOM 2038 C CA . ALA A 1 255 ? -12.194 -25.194 -3.753 1.00 90.56 255 ALA A CA 1
ATOM 2039 C C . ALA A 1 255 ? -12.185 -23.818 -4.435 1.00 90.56 255 ALA A C 1
ATOM 2041 O O . ALA A 1 255 ? -12.602 -22.828 -3.836 1.00 90.56 255 ALA A O 1
ATOM 2042 N N . ALA A 1 256 ? -11.851 -23.769 -5.732 1.00 84.62 256 ALA A N 1
ATOM 2043 C CA . ALA A 1 256 ? -11.913 -22.523 -6.515 1.00 84.62 256 ALA A CA 1
ATOM 2044 C C . ALA A 1 256 ? -13.336 -21.978 -6.752 1.00 84.62 256 ALA A C 1
ATOM 2046 O O . ALA A 1 256 ? -13.535 -20.829 -7.143 1.00 84.62 256 ALA A O 1
ATOM 2047 N N . GLY A 1 257 ? -14.344 -22.814 -6.516 1.00 81.12 257 GLY A N 1
ATOM 2048 C CA . GLY A 1 257 ? -15.755 -22.496 -6.681 1.00 81.12 257 GLY A CA 1
ATOM 2049 C C . GLY A 1 257 ? -16.595 -23.767 -6.728 1.00 81.12 257 GLY A C 1
ATOM 2050 O O . GLY A 1 257 ? -16.120 -24.861 -6.414 1.00 81.12 257 GLY A O 1
ATOM 2051 N N . LYS A 1 258 ? -17.858 -23.652 -7.151 1.00 77.75 258 LYS A N 1
ATOM 2052 C CA . LYS A 1 258 ? -18.767 -24.811 -7.262 1.00 77.75 258 LYS A CA 1
ATOM 2053 C C . LYS A 1 258 ? -18.356 -25.798 -8.365 1.00 77.75 258 LYS A C 1
ATOM 2055 O O . LYS A 1 258 ? -18.605 -26.988 -8.229 1.00 77.75 258 LYS A O 1
ATOM 2060 N N . ASN A 1 259 ? -17.689 -25.313 -9.413 1.00 81.50 259 ASN A N 1
ATOM 2061 C CA . ASN A 1 259 ? -17.289 -26.120 -10.573 1.00 81.50 259 ASN A CA 1
ATOM 2062 C C . ASN A 1 259 ? -15.987 -26.908 -10.359 1.00 81.50 259 ASN A C 1
ATOM 2064 O O . ASN A 1 259 ? -15.667 -27.793 -11.150 1.00 81.50 259 ASN A O 1
ATOM 2068 N N . ASP A 1 260 ? -15.241 -26.606 -9.296 1.00 83.31 260 ASP A N 1
ATOM 2069 C CA . ASP A 1 260 ? -14.027 -27.333 -8.938 1.00 83.31 260 ASP A CA 1
ATOM 2070 C C . ASP A 1 260 ? -14.395 -28.682 -8.299 1.00 83.31 260 ASP A C 1
ATOM 2072 O O . ASP A 1 260 ? -14.642 -28.781 -7.096 1.00 83.31 260 ASP A O 1
ATOM 2076 N N . LYS A 1 261 ? -14.489 -29.732 -9.119 1.00 80.06 261 LYS A N 1
ATOM 2077 C CA . LYS A 1 261 ? -14.872 -31.075 -8.655 1.00 80.06 261 LYS A CA 1
ATOM 2078 C C . LYS A 1 261 ? -13.839 -31.692 -7.708 1.00 80.06 261 LYS A C 1
ATOM 2080 O O . LYS A 1 261 ? -14.217 -32.494 -6.862 1.00 80.06 261 LYS A O 1
ATOM 2085 N N . VAL A 1 262 ? -12.564 -31.319 -7.842 1.00 82.06 262 VAL A N 1
ATOM 2086 C CA . VAL A 1 262 ? -11.462 -31.836 -7.013 1.00 82.06 262 VAL A CA 1
ATOM 2087 C C . VAL A 1 262 ? -11.388 -31.088 -5.678 1.00 82.06 262 VAL A C 1
ATOM 2089 O O . VAL A 1 262 ? -11.003 -31.667 -4.660 1.00 82.06 262 VAL A O 1
ATOM 2092 N N . GLY A 1 263 ? -11.811 -29.823 -5.675 1.00 81.75 263 GLY A N 1
ATOM 2093 C CA . GLY A 1 263 ? -11.925 -28.985 -4.490 1.00 81.75 263 GLY A CA 1
ATOM 2094 C C . GLY A 1 263 ? -10.574 -28.542 -3.943 1.00 81.75 263 GLY A C 1
ATOM 2095 O O . GLY A 1 263 ? -10.420 -28.503 -2.729 1.00 81.75 263 GLY A O 1
ATOM 2096 N N . ASN A 1 264 ? -9.595 -28.281 -4.811 1.00 85.31 264 ASN A N 1
ATOM 2097 C CA . ASN A 1 264 ? -8.225 -27.915 -4.435 1.00 85.31 264 ASN A CA 1
ATOM 2098 C C . ASN A 1 264 ? -7.658 -26.716 -5.217 1.00 85.31 264 ASN A C 1
ATOM 2100 O O . ASN A 1 264 ? -6.460 -26.450 -5.140 1.00 85.31 264 ASN A O 1
ATOM 2104 N N . GLY A 1 265 ? -8.490 -25.987 -5.965 1.00 83.00 265 GLY A N 1
ATOM 2105 C CA . GLY A 1 265 ? -8.057 -24.829 -6.748 1.00 83.00 265 GLY A CA 1
ATOM 2106 C C . GLY A 1 265 ? -7.555 -23.630 -5.926 1.00 83.00 265 GLY A C 1
ATOM 2107 O O . GLY A 1 265 ? -6.931 -22.737 -6.492 1.00 83.00 265 GLY A O 1
ATOM 2108 N N . PHE A 1 266 ? -7.766 -23.617 -4.605 1.00 86.06 266 PHE A N 1
ATOM 2109 C CA . PHE A 1 266 ? -7.158 -22.679 -3.656 1.00 86.06 266 PHE A CA 1
ATOM 2110 C C . PHE A 1 266 ? -6.437 -23.428 -2.520 1.00 86.06 266 PHE A C 1
ATOM 2112 O O . PHE A 1 266 ? -6.985 -23.547 -1.425 1.00 86.06 266 PHE A O 1
ATOM 2119 N N . PRO A 1 267 ? -5.189 -23.891 -2.726 1.00 86.50 267 PRO A N 1
ATOM 2120 C CA . PRO A 1 267 ? -4.435 -24.656 -1.724 1.00 86.50 267 PRO A CA 1
ATOM 2121 C C . PRO A 1 267 ? -4.196 -23.924 -0.395 1.00 86.50 267 PRO A C 1
ATOM 2123 O O . PRO A 1 267 ? -4.009 -24.576 0.623 1.00 86.50 267 PRO A O 1
ATOM 2126 N N . LYS A 1 268 ? -4.221 -22.583 -0.392 1.00 86.38 268 LYS A N 1
ATOM 2127 C CA . LYS A 1 268 ? -4.100 -21.739 0.814 1.00 86.38 268 LYS A CA 1
ATOM 2128 C C . LYS A 1 268 ? -5.401 -21.629 1.622 1.00 86.38 268 LYS A C 1
ATOM 2130 O O . LYS A 1 268 ? -5.379 -21.102 2.726 1.00 86.38 268 LYS A O 1
ATOM 2135 N N . GLY A 1 269 ? -6.524 -22.090 1.066 1.00 88.12 269 GLY A N 1
ATOM 2136 C CA . GLY A 1 269 ? -7.827 -22.037 1.716 1.00 88.12 269 GLY A CA 1
ATOM 2137 C C . GLY A 1 269 ? -8.626 -20.751 1.488 1.00 88.12 269 GLY A C 1
ATOM 2138 O O . GLY A 1 269 ? -8.089 -19.691 1.165 1.00 88.12 269 GLY A O 1
ATOM 2139 N N . ASN A 1 270 ? -9.948 -20.850 1.650 1.00 90.00 270 ASN A N 1
ATOM 2140 C CA . ASN A 1 270 ? -10.896 -19.745 1.548 1.00 90.00 270 ASN A CA 1
ATOM 2141 C C . ASN A 1 270 ? -11.533 -19.447 2.909 1.00 90.00 270 ASN A C 1
ATOM 2143 O O . ASN A 1 270 ? -12.538 -20.044 3.306 1.00 90.00 270 ASN A O 1
ATOM 2147 N N . ASN A 1 271 ? -10.984 -18.450 3.593 1.00 89.81 271 ASN A N 1
ATOM 2148 C CA . ASN A 1 271 ? -11.414 -18.040 4.925 1.00 89.81 271 ASN A CA 1
ATOM 2149 C C . ASN A 1 271 ? -12.866 -17.564 5.035 1.00 89.81 271 ASN A C 1
ATOM 2151 O O . ASN A 1 271 ? -13.405 -17.579 6.137 1.00 89.81 271 ASN A O 1
ATOM 2155 N N . ALA A 1 272 ? -13.536 -17.220 3.931 1.00 88.00 272 ALA A N 1
ATOM 2156 C CA . ALA A 1 272 ? -14.970 -16.932 3.971 1.00 88.00 272 ALA A CA 1
ATOM 2157 C C . ALA A 1 272 ? -15.786 -18.141 4.472 1.00 88.00 272 ALA A C 1
ATOM 2159 O O . ALA A 1 272 ? -16.825 -17.965 5.108 1.00 88.00 272 ALA A O 1
ATOM 2160 N N . ILE A 1 273 ? -15.301 -19.367 4.230 1.00 89.88 273 ILE A N 1
ATOM 2161 C CA . ILE A 1 273 ? -15.919 -20.593 4.745 1.00 89.88 273 ILE A CA 1
ATOM 2162 C C . ILE A 1 273 ? -15.784 -20.670 6.270 1.00 89.88 273 ILE A C 1
ATOM 2164 O O . ILE A 1 273 ? -16.780 -20.934 6.940 1.00 89.88 273 ILE A O 1
ATOM 2168 N N . LEU A 1 274 ? -14.600 -20.379 6.823 1.00 91.12 274 LEU A N 1
ATOM 2169 C CA . LEU A 1 274 ? -14.379 -20.331 8.276 1.00 91.12 274 LEU A CA 1
ATOM 2170 C C . LEU A 1 274 ? -15.210 -19.229 8.936 1.00 91.12 274 LEU A C 1
ATOM 2172 O O . LEU A 1 274 ? -15.850 -19.471 9.956 1.00 91.12 274 LEU A O 1
ATOM 2176 N N . THR A 1 275 ? -15.264 -18.038 8.329 1.00 90.19 275 THR A N 1
ATOM 2177 C CA . THR A 1 275 ? -16.116 -16.945 8.810 1.00 90.19 275 THR A CA 1
ATOM 2178 C C . THR A 1 275 ? -17.569 -17.395 8.898 1.00 90.19 275 THR A C 1
ATOM 2180 O O . THR A 1 275 ? -18.190 -17.212 9.937 1.00 90.19 275 THR A O 1
ATOM 2183 N N . ARG A 1 276 ? -18.099 -18.047 7.856 1.00 89.00 276 ARG A N 1
ATOM 2184 C CA . ARG A 1 276 ? -19.468 -18.571 7.885 1.00 89.00 276 ARG A CA 1
ATOM 2185 C C . ARG A 1 276 ? -19.662 -19.596 9.008 1.00 89.00 276 ARG A C 1
ATOM 2187 O O . ARG A 1 276 ? -20.580 -19.446 9.798 1.00 89.00 276 ARG A O 1
ATOM 2194 N N . LEU A 1 277 ? -18.774 -20.582 9.131 1.00 90.50 277 LEU A N 1
ATOM 2195 C CA . LEU A 1 277 ? -18.901 -21.646 10.139 1.00 90.50 277 LEU A CA 1
ATOM 2196 C C . LEU A 1 277 ? -18.926 -21.130 11.587 1.00 90.50 277 LEU A C 1
ATOM 2198 O O . LEU A 1 277 ? -19.550 -21.753 12.440 1.00 90.50 277 LEU A O 1
ATOM 2202 N N . ILE A 1 278 ? -18.248 -20.016 11.869 1.00 91.50 278 ILE A N 1
ATOM 2203 C CA . ILE A 1 278 ? -18.099 -19.486 13.233 1.00 91.50 278 ILE A CA 1
ATOM 2204 C C . ILE A 1 278 ? -19.121 -18.383 13.547 1.00 91.50 278 ILE A C 1
ATOM 2206 O O . ILE A 1 278 ? -19.460 -18.181 14.715 1.00 91.50 278 ILE A O 1
ATOM 2210 N N . PHE A 1 279 ? -19.590 -17.654 12.531 1.00 91.19 279 PHE A N 1
ATOM 2211 C CA . PHE A 1 279 ? -20.309 -16.389 12.714 1.00 91.19 279 PHE A CA 1
ATOM 2212 C C . PHE A 1 279 ? -21.670 -16.297 12.016 1.00 91.19 279 PHE A C 1
ATOM 2214 O O . PHE A 1 279 ? -22.380 -15.314 12.235 1.00 91.19 279 PHE A O 1
ATOM 2221 N N . GLU A 1 280 ? -22.049 -17.269 11.182 1.00 88.69 280 GLU A N 1
ATOM 2222 C CA . GLU A 1 280 ? -23.360 -17.278 10.521 1.00 88.69 280 GLU A CA 1
ATOM 2223 C C . GLU A 1 280 ? -24.492 -17.177 11.554 1.00 88.69 280 GLU A C 1
ATOM 2225 O O . GLU A 1 280 ? -24.490 -17.865 12.574 1.00 88.69 280 GLU A O 1
ATOM 2230 N N . GLY A 1 281 ? -25.431 -16.256 11.324 1.00 90.06 281 GLY A N 1
ATOM 2231 C CA . GLY A 1 281 ? -26.530 -15.975 12.250 1.00 90.06 281 GLY A CA 1
ATOM 2232 C C . GLY A 1 281 ? -26.184 -15.070 13.439 1.00 90.06 281 GLY A C 1
ATOM 2233 O O . GLY A 1 281 ? -27.092 -14.505 14.039 1.00 90.06 281 GLY A O 1
ATOM 2234 N N . ALA A 1 282 ? -24.905 -14.906 13.793 1.00 91.44 282 ALA A N 1
ATOM 2235 C CA . ALA A 1 282 ? -24.502 -14.228 15.030 1.00 91.44 282 ALA A CA 1
ATOM 2236 C C . ALA A 1 282 ? -24.096 -12.758 14.839 1.00 91.44 282 ALA A C 1
ATOM 2238 O O . ALA A 1 282 ? -24.292 -11.945 15.740 1.00 91.44 282 ALA A O 1
ATOM 2239 N N . ILE A 1 283 ? -23.499 -12.414 13.694 1.00 93.25 283 ILE A N 1
ATOM 2240 C CA . ILE A 1 283 ? -22.972 -11.070 13.413 1.00 93.25 283 ILE A CA 1
ATOM 2241 C C . ILE A 1 283 ? -23.159 -10.670 11.947 1.00 93.25 283 ILE A C 1
ATOM 2243 O O . ILE A 1 283 ? -23.443 -11.497 11.081 1.00 93.25 283 ILE A O 1
ATOM 2247 N N . LEU A 1 284 ? -22.908 -9.395 11.649 1.00 91.94 284 LEU A N 1
ATOM 2248 C CA . LEU A 1 284 ? -22.827 -8.877 10.288 1.00 91.94 284 LEU A CA 1
ATOM 2249 C C . LEU A 1 284 ? -21.482 -9.286 9.669 1.00 91.94 284 LEU A C 1
ATOM 2251 O O . LEU A 1 284 ? -20.427 -8.789 10.058 1.00 91.94 284 LEU A O 1
ATOM 2255 N N . THR A 1 285 ? -21.496 -10.164 8.668 1.00 81.12 285 THR A N 1
ATOM 2256 C CA . THR A 1 285 ? -20.266 -10.687 8.032 1.00 81.12 285 THR A CA 1
ATOM 2257 C C . THR A 1 285 ? -19.703 -9.787 6.922 1.00 81.12 285 THR A C 1
ATOM 2259 O O . THR A 1 285 ? -18.710 -10.123 6.271 1.00 81.12 285 THR A O 1
ATOM 2262 N N . VAL A 1 286 ? -20.310 -8.618 6.692 1.00 75.38 286 VAL A N 1
ATOM 2263 C CA . VAL A 1 286 ? -19.974 -7.719 5.580 1.00 75.38 286 VAL A CA 1
ATOM 2264 C C . VAL A 1 286 ? -18.526 -7.254 5.651 1.00 75.38 286 VAL A C 1
ATOM 2266 O O . VAL A 1 286 ? -18.128 -6.508 6.540 1.00 75.38 286 VAL A O 1
ATOM 2269 N N . GLY A 1 287 ? -17.736 -7.640 4.648 1.00 65.31 287 GLY A N 1
ATOM 2270 C CA . GLY A 1 287 ? -16.369 -7.149 4.483 1.00 65.31 287 GLY A CA 1
ATOM 2271 C C . GLY A 1 287 ? -15.363 -7.670 5.513 1.00 65.31 287 GLY A C 1
ATOM 2272 O O . GLY A 1 287 ? -14.218 -7.216 5.488 1.00 65.31 287 GLY A O 1
ATOM 2273 N N . MET A 1 288 ? -15.752 -8.621 6.369 1.00 75.81 288 MET A N 1
ATOM 2274 C CA . MET A 1 288 ? -14.840 -9.297 7.286 1.00 75.81 288 MET A CA 1
ATOM 2275 C C . MET A 1 288 ? -13.881 -10.199 6.500 1.00 75.81 288 MET A C 1
ATOM 2277 O O . MET A 1 288 ? -14.291 -10.956 5.619 1.00 75.81 288 MET A O 1
ATOM 2281 N N . LYS A 1 289 ? -12.589 -10.123 6.822 1.00 79.25 289 LYS A N 1
ATOM 2282 C CA . LYS A 1 289 ? -11.557 -11.004 6.274 1.00 79.25 289 LYS A CA 1
ATOM 2283 C C . LYS A 1 289 ? -10.732 -11.552 7.428 1.00 79.25 289 LYS A C 1
ATOM 2285 O O . LYS A 1 289 ? -10.131 -10.771 8.156 1.00 79.25 289 LYS A O 1
ATOM 2290 N N . LEU A 1 290 ? -10.730 -12.872 7.590 1.00 83.56 290 LEU A N 1
ATOM 2291 C CA . LEU A 1 290 ? -9.785 -13.532 8.489 1.00 83.56 290 LEU A CA 1
ATOM 2292 C C . LEU A 1 290 ? -8.410 -13.614 7.826 1.00 83.56 290 LEU A C 1
ATOM 2294 O O . LEU A 1 290 ? -8.314 -13.734 6.598 1.00 83.56 290 LEU A O 1
ATOM 2298 N N . GLU A 1 291 ? -7.377 -13.588 8.656 1.00 79.88 291 GLU A N 1
ATOM 2299 C CA . GLU A 1 291 ? -5.985 -13.797 8.264 1.00 79.88 291 GLU A CA 1
ATOM 2300 C C . GLU A 1 291 ? -5.777 -15.197 7.695 1.00 79.88 291 GLU A C 1
ATOM 2302 O O . GLU A 1 291 ? -6.464 -16.147 8.068 1.00 79.88 291 GLU A O 1
ATOM 2307 N N . THR A 1 292 ? -4.862 -15.318 6.740 1.00 81.44 292 THR A N 1
ATOM 2308 C CA . THR A 1 292 ? -4.471 -16.618 6.194 1.00 81.44 292 THR A CA 1
ATOM 2309 C C . THR A 1 292 ? -3.732 -17.413 7.257 1.00 81.44 292 THR A C 1
ATOM 2311 O O . THR A 1 292 ? -2.837 -16.860 7.881 1.00 81.44 292 THR A O 1
ATOM 2314 N N . TYR A 1 293 ? -4.073 -18.691 7.400 1.00 87.50 293 TYR A N 1
ATOM 2315 C CA . TYR A 1 293 ? -3.449 -19.616 8.345 1.00 87.50 293 TYR A CA 1
ATOM 2316 C C . TYR A 1 293 ? -2.463 -20.514 7.582 1.00 87.50 293 TYR A C 1
ATOM 2318 O O . TYR A 1 293 ? -2.929 -21.406 6.858 1.00 87.50 293 TYR A O 1
ATOM 2326 N N . PRO A 1 294 ? -1.137 -20.272 7.647 1.00 85.31 294 PRO A N 1
ATOM 2327 C CA . PRO A 1 2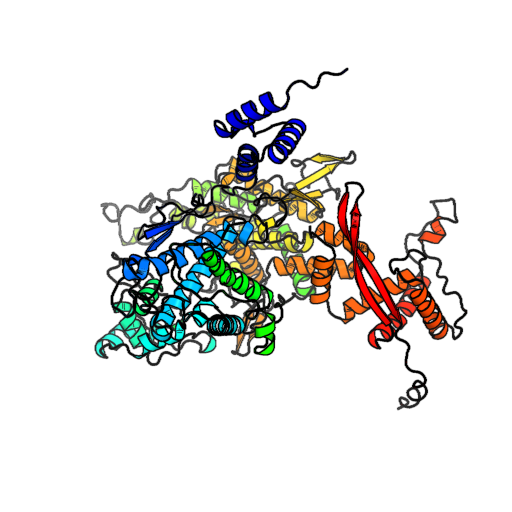94 ? -0.141 -21.094 6.952 1.00 85.31 294 PRO A CA 1
ATOM 2328 C C . PRO A 1 294 ? -0.275 -22.584 7.281 1.00 85.31 294 PRO A C 1
ATOM 2330 O O . PRO A 1 294 ? -0.207 -23.432 6.389 1.00 85.31 294 PRO A O 1
ATOM 2333 N N . GLU A 1 295 ? -0.598 -22.893 8.535 1.00 88.94 295 GLU A N 1
ATOM 2334 C CA . GLU A 1 295 ? -0.851 -24.234 9.048 1.00 88.94 295 GLU A CA 1
ATOM 2335 C C . GLU A 1 295 ? -2.033 -24.949 8.386 1.00 88.94 295 GLU A C 1
ATOM 2337 O O . GLU A 1 295 ? -2.103 -26.175 8.408 1.00 88.94 295 GLU A O 1
ATOM 2342 N N . LEU A 1 296 ? -2.935 -24.235 7.713 1.00 91.69 296 LEU A N 1
ATOM 2343 C CA . LEU A 1 296 ? -4.042 -24.847 6.978 1.00 91.69 296 LEU A CA 1
ATOM 2344 C C . LEU A 1 296 ? -3.733 -25.060 5.490 1.00 91.69 296 LEU A C 1
ATOM 2346 O O . LEU A 1 296 ? -4.587 -25.584 4.775 1.00 91.69 296 LEU A O 1
ATOM 2350 N N . ALA A 1 297 ? -2.560 -24.668 4.984 1.00 89.81 297 ALA A N 1
ATOM 2351 C CA . ALA A 1 297 ? -2.238 -24.758 3.560 1.00 89.81 297 ALA A CA 1
ATOM 2352 C C . ALA A 1 297 ? -1.928 -26.195 3.097 1.00 89.81 297 ALA A C 1
ATOM 2354 O O . ALA A 1 297 ? -1.297 -26.977 3.807 1.00 89.81 297 ALA A O 1
ATOM 2355 N N . LEU A 1 298 ? -2.325 -26.530 1.861 1.00 89.31 298 LEU A N 1
ATOM 2356 C CA . LEU A 1 298 ? -2.043 -27.830 1.230 1.00 89.31 298 LEU A CA 1
ATOM 2357 C C . LEU A 1 298 ? -0.728 -27.881 0.449 1.00 89.31 298 LEU A C 1
ATOM 2359 O O . LEU A 1 298 ? -0.313 -28.971 0.077 1.00 89.31 298 LEU A O 1
ATOM 2363 N N . ASN A 1 299 ? -0.101 -26.732 0.191 1.00 84.88 299 ASN A N 1
ATOM 2364 C CA . ASN A 1 299 ? 1.179 -26.590 -0.504 1.00 84.88 299 ASN A CA 1
ATOM 2365 C C . ASN A 1 299 ? 2.002 -25.476 0.169 1.00 84.88 299 ASN A C 1
ATOM 2367 O O . ASN A 1 299 ? 1.389 -24.574 0.754 1.00 84.88 299 ASN A O 1
ATOM 2371 N N . PRO A 1 300 ? 3.340 -25.468 0.005 1.00 76.50 300 PRO A N 1
ATOM 2372 C CA . PRO A 1 300 ? 4.176 -24.349 0.422 1.00 76.50 300 PRO A CA 1
ATOM 2373 C C . PRO A 1 300 ? 3.669 -23.022 -0.147 1.00 76.50 300 PRO A C 1
ATOM 2375 O O . PRO A 1 300 ? 3.207 -22.948 -1.293 1.00 76.50 300 PRO A O 1
ATOM 2378 N N . ILE A 1 301 ? 3.751 -21.963 0.654 1.00 71.00 301 ILE A N 1
ATOM 2379 C CA . ILE A 1 301 ? 3.417 -20.609 0.215 1.00 71.00 301 ILE A CA 1
ATOM 2380 C C . ILE A 1 301 ? 4.556 -20.132 -0.700 1.00 71.00 301 ILE A C 1
ATOM 2382 O O . ILE A 1 301 ? 5.690 -20.057 -0.240 1.00 71.00 301 ILE A O 1
ATOM 2386 N N . PRO A 1 302 ? 4.294 -19.802 -1.981 1.00 68.69 302 PRO A N 1
ATOM 2387 C CA . PRO A 1 302 ? 5.345 -19.304 -2.861 1.00 68.69 302 PRO A CA 1
ATOM 2388 C C . PRO A 1 302 ? 5.859 -17.960 -2.342 1.00 68.69 302 PRO A C 1
ATOM 2390 O O . PRO A 1 302 ? 5.055 -17.044 -2.136 1.00 68.69 302 PRO A O 1
ATOM 2393 N N . MET A 1 303 ? 7.170 -17.847 -2.150 1.00 72.69 303 MET A N 1
ATOM 2394 C CA . MET A 1 303 ? 7.844 -16.586 -1.852 1.00 72.69 303 MET A CA 1
ATOM 2395 C C . MET A 1 303 ? 8.290 -15.940 -3.161 1.00 72.69 303 MET A C 1
ATOM 2397 O O . MET A 1 303 ? 8.833 -16.605 -4.037 1.00 72.69 303 MET A O 1
ATOM 2401 N N . HIS A 1 304 ? 8.007 -14.649 -3.317 1.00 80.00 304 HIS A N 1
ATOM 2402 C CA . HIS A 1 304 ? 8.426 -13.882 -4.496 1.00 80.00 304 HIS A CA 1
ATOM 2403 C C . HIS A 1 304 ? 9.822 -13.264 -4.334 1.00 80.00 304 HIS A C 1
ATOM 2405 O O . HIS A 1 304 ? 10.447 -12.903 -5.333 1.00 80.00 304 HIS A O 1
ATOM 2411 N N . THR A 1 305 ? 10.281 -13.156 -3.089 1.00 88.69 305 THR A N 1
ATOM 2412 C CA . THR A 1 305 ? 11.590 -12.648 -2.684 1.00 88.69 305 THR A CA 1
ATOM 2413 C C . THR A 1 305 ? 12.520 -13.796 -2.310 1.00 88.69 305 THR A C 1
ATOM 2415 O O . THR A 1 305 ? 12.044 -14.864 -1.921 1.00 88.69 305 THR A O 1
ATOM 2418 N N . GLU A 1 306 ? 13.832 -13.570 -2.404 1.00 88.38 306 GLU A N 1
ATOM 2419 C CA . GLU A 1 306 ? 14.841 -14.595 -2.087 1.00 88.38 306 GLU A CA 1
ATOM 2420 C C . GLU A 1 306 ? 14.839 -14.954 -0.598 1.00 88.38 306 GLU A C 1
ATOM 2422 O O . GLU A 1 306 ? 14.978 -16.118 -0.231 1.00 88.38 306 GLU A O 1
ATOM 2427 N N . TYR A 1 307 ? 14.629 -13.948 0.253 1.00 86.00 307 TYR A N 1
ATOM 2428 C CA . TYR A 1 307 ? 14.563 -14.089 1.702 1.00 86.00 307 TYR A CA 1
ATOM 2429 C C . TYR A 1 307 ? 13.297 -13.431 2.254 1.00 86.00 307 TYR A C 1
ATOM 2431 O O . TYR A 1 307 ? 12.680 -12.564 1.624 1.00 86.00 307 TYR A O 1
ATOM 2439 N N . CYS A 1 308 ? 12.912 -13.811 3.471 1.00 82.00 308 CYS A N 1
ATOM 2440 C CA . CYS A 1 308 ? 11.894 -13.087 4.222 1.00 82.00 308 CYS A CA 1
ATOM 2441 C C . CYS A 1 308 ? 12.355 -11.648 4.498 1.00 82.00 308 CYS A C 1
ATOM 2443 O O . CYS A 1 308 ? 13.535 -11.373 4.714 1.00 82.00 308 CYS A O 1
ATOM 2445 N N . CYS A 1 309 ? 11.419 -10.700 4.525 1.00 80.19 309 CYS A N 1
ATOM 2446 C CA . CYS A 1 309 ? 11.749 -9.313 4.841 1.00 80.19 309 CYS A CA 1
ATOM 2447 C C . CYS A 1 309 ? 12.087 -9.160 6.328 1.00 80.19 309 CYS A C 1
ATOM 2449 O O . CYS A 1 309 ? 11.335 -9.617 7.194 1.00 80.19 309 CYS A O 1
ATOM 2451 N N . VAL A 1 310 ? 13.157 -8.427 6.643 1.00 76.19 310 VAL A N 1
ATOM 2452 C CA . VAL A 1 310 ? 13.371 -7.920 8.003 1.00 76.19 310 VAL A CA 1
ATOM 2453 C C . VAL A 1 310 ? 12.224 -6.956 8.336 1.00 76.19 310 VAL A C 1
ATOM 2455 O O . VAL A 1 310 ? 11.965 -6.021 7.569 1.00 76.19 310 VAL A O 1
ATOM 2458 N N . PRO A 1 311 ? 11.510 -7.127 9.463 1.00 68.75 311 PRO A N 1
ATOM 2459 C CA . PRO A 1 311 ? 10.423 -6.230 9.830 1.00 68.75 311 PRO A CA 1
ATOM 2460 C C . PRO A 1 311 ? 10.895 -4.772 9.946 1.00 68.75 311 PRO A C 1
ATOM 2462 O O . PRO A 1 311 ? 11.698 -4.409 10.805 1.00 68.75 311 PRO A O 1
ATOM 2465 N N . ASN A 1 312 ? 10.334 -3.902 9.102 1.00 62.62 312 ASN A N 1
ATOM 2466 C CA . ASN A 1 312 ? 10.655 -2.468 9.067 1.00 62.62 312 ASN A CA 1
ATOM 2467 C C . ASN A 1 312 ? 10.007 -1.654 10.207 1.00 62.62 312 ASN A C 1
ATOM 2469 O O . ASN A 1 312 ? 10.141 -0.428 10.268 1.00 62.62 312 ASN A O 1
ATOM 2473 N N . ARG A 1 313 ? 9.287 -2.323 11.109 1.00 60.84 313 ARG A N 1
ATOM 2474 C CA . ARG A 1 313 ? 8.708 -1.778 12.339 1.00 60.84 313 ARG A CA 1
ATOM 2475 C C . ARG A 1 313 ? 9.022 -2.743 13.470 1.00 60.84 313 ARG A C 1
ATOM 2477 O O . ARG A 1 313 ? 9.026 -3.950 13.253 1.00 60.84 313 ARG A O 1
ATOM 2484 N N . GLU A 1 314 ? 9.234 -2.215 14.666 1.00 55.41 314 GLU A N 1
ATOM 2485 C CA . GLU A 1 314 ? 9.315 -3.047 15.867 1.00 55.41 314 GLU A CA 1
ATOM 2486 C C . GLU A 1 314 ? 8.011 -3.843 16.030 1.00 55.41 314 GLU A C 1
ATOM 2488 O O . GLU A 1 314 ? 6.914 -3.256 16.007 1.00 55.41 314 GLU A O 1
ATOM 2493 N N . LYS A 1 315 ? 8.143 -5.172 16.158 1.00 53.62 315 LYS A N 1
ATOM 2494 C CA . LYS A 1 315 ? 7.086 -6.050 16.665 1.00 53.62 315 LYS A CA 1
ATOM 2495 C C . LYS A 1 315 ? 6.907 -5.669 18.136 1.00 53.62 315 LYS A C 1
ATOM 2497 O O . LYS A 1 315 ? 7.747 -5.983 18.965 1.00 53.62 315 LYS A O 1
ATOM 2502 N N . ALA A 1 316 ? 5.875 -4.890 18.420 1.00 56.41 316 ALA A N 1
ATOM 2503 C CA . ALA A 1 316 ? 5.477 -4.539 19.773 1.00 56.41 316 ALA A CA 1
ATOM 2504 C C . ALA A 1 316 ? 3.962 -4.683 19.834 1.00 56.41 316 ALA A C 1
ATOM 2506 O O . ALA A 1 316 ? 3.270 -4.179 18.939 1.00 56.41 316 ALA A O 1
ATOM 2507 N N . GLU A 1 317 ? 3.494 -5.395 20.852 1.00 63.88 317 GLU A N 1
ATOM 2508 C CA . GLU A 1 317 ? 2.079 -5.623 21.124 1.00 63.88 317 GLU A CA 1
ATOM 2509 C C . GLU A 1 317 ? 1.387 -4.314 21.531 1.00 63.88 317 GLU A C 1
ATOM 2511 O O . GLU A 1 317 ? 2.018 -3.378 22.038 1.00 63.88 317 GLU A O 1
ATOM 2516 N N . GLY A 1 318 ? 0.089 -4.231 21.255 1.00 73.00 318 GLY A N 1
ATOM 2517 C CA . GLY A 1 318 ? -0.750 -3.091 21.590 1.00 73.00 318 GLY A CA 1
ATOM 2518 C C . GLY A 1 318 ? -0.756 -1.947 20.570 1.00 73.00 318 GLY A C 1
ATOM 2519 O O . GLY A 1 318 ? 0.077 -1.829 19.660 1.00 73.00 318 GLY A O 1
ATOM 2520 N N . VAL A 1 319 ? -1.724 -1.041 20.739 1.00 80.06 319 VAL A N 1
ATOM 2521 C CA . VAL A 1 319 ? -1.884 0.152 19.891 1.00 80.06 319 V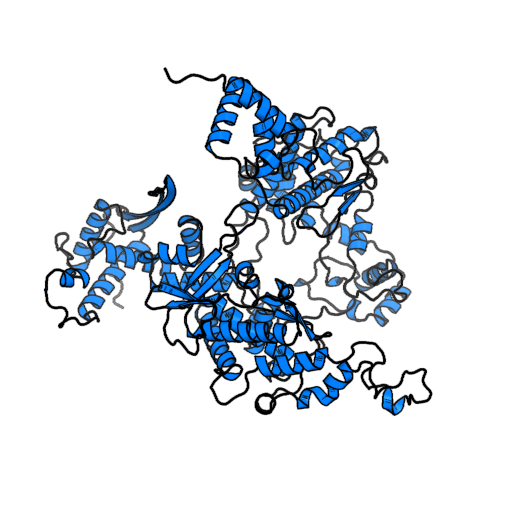AL A CA 1
ATOM 2522 C C . VAL A 1 319 ? -1.356 1.417 20.561 1.00 80.06 319 VAL A C 1
ATOM 2524 O O . VAL A 1 319 ? -1.203 1.512 21.778 1.00 80.06 319 VAL A O 1
ATOM 2527 N N . ASN A 1 320 ? -1.091 2.438 19.743 1.00 80.88 320 ASN A N 1
ATOM 2528 C CA . ASN A 1 320 ? -0.736 3.761 20.248 1.00 80.88 320 ASN A CA 1
ATOM 2529 C C . ASN A 1 320 ? -1.978 4.599 20.594 1.00 80.88 320 ASN A C 1
ATOM 2531 O O . ASN A 1 320 ? -3.080 4.362 20.094 1.00 80.88 320 ASN A O 1
ATOM 2535 N N . ALA A 1 321 ? -1.766 5.645 21.396 1.00 84.12 321 ALA A N 1
ATOM 2536 C CA . ALA A 1 321 ? -2.821 6.549 21.851 1.00 84.12 321 ALA A CA 1
ATOM 2537 C C . ALA A 1 321 ? -3.616 7.209 20.708 1.00 84.12 321 ALA A C 1
ATOM 2539 O O . ALA A 1 321 ? -4.811 7.445 20.855 1.00 84.12 321 ALA A O 1
ATOM 2540 N N . THR A 1 322 ? -2.988 7.485 19.559 1.00 82.00 322 THR A N 1
ATOM 2541 C CA . THR A 1 322 ? -3.669 8.089 18.403 1.00 82.00 322 THR A CA 1
ATOM 2542 C C . THR A 1 322 ? -4.663 7.122 17.767 1.00 82.00 322 THR A C 1
ATOM 2544 O O . THR A 1 322 ? -5.777 7.519 17.445 1.00 82.00 322 THR A O 1
ATOM 2547 N N . VAL A 1 323 ? -4.285 5.852 17.600 1.00 84.50 323 VAL A N 1
ATOM 2548 C CA . VAL A 1 323 ? -5.188 4.813 17.080 1.00 84.50 323 VAL A CA 1
ATOM 2549 C C . VAL A 1 323 ? -6.336 4.582 18.058 1.00 84.50 323 VAL A C 1
ATOM 2551 O O . VAL A 1 323 ? -7.491 4.549 17.641 1.00 84.50 323 VAL A O 1
ATOM 2554 N N . LEU A 1 324 ? -6.037 4.505 19.357 1.00 90.00 324 LEU A N 1
ATOM 2555 C CA . LEU A 1 324 ? -7.058 4.347 20.391 1.00 90.00 324 LEU A CA 1
ATOM 2556 C C . LEU A 1 324 ? -8.047 5.528 20.412 1.00 90.00 324 LEU A C 1
ATOM 2558 O O . LEU A 1 324 ? -9.251 5.320 20.531 1.00 90.00 324 LEU A O 1
ATOM 2562 N N . ALA A 1 325 ? -7.562 6.759 20.216 1.00 90.06 325 ALA A N 1
ATOM 2563 C CA . ALA A 1 325 ? -8.403 7.951 20.115 1.00 90.06 325 ALA A CA 1
ATOM 2564 C C . ALA A 1 325 ? -9.359 7.918 18.908 1.00 90.06 325 ALA A C 1
ATOM 2566 O O . ALA A 1 325 ? -10.478 8.417 19.010 1.00 90.06 325 ALA A O 1
ATOM 2567 N N . VAL A 1 326 ? -8.951 7.317 17.782 1.00 90.25 326 VAL A N 1
ATOM 2568 C CA . VAL A 1 326 ? -9.834 7.131 16.615 1.00 90.25 326 VAL A CA 1
ATOM 2569 C C . VAL A 1 326 ? -10.984 6.185 16.962 1.00 90.25 326 VAL A C 1
ATOM 2571 O O . VAL A 1 326 ? -12.139 6.540 16.742 1.00 90.25 326 VAL A O 1
ATOM 2574 N N . TRP A 1 327 ? -10.692 5.033 17.575 1.00 93.81 327 TRP A N 1
ATOM 2575 C CA . TRP A 1 327 ? -11.732 4.107 18.037 1.00 93.81 327 TRP A CA 1
ATOM 2576 C C . TRP A 1 327 ? -12.659 4.749 19.070 1.00 93.81 327 TRP A C 1
ATOM 2578 O O . TRP A 1 327 ? -13.873 4.610 18.966 1.00 93.81 327 TRP A O 1
ATOM 2588 N N . LEU A 1 328 ? -12.109 5.504 20.026 1.00 94.75 328 LEU A N 1
ATOM 2589 C CA . LEU A 1 328 ? -12.902 6.248 21.003 1.00 94.75 328 LEU A CA 1
ATOM 2590 C C . LEU A 1 328 ? -13.829 7.271 20.332 1.00 94.75 328 LEU A C 1
ATOM 2592 O O . LEU A 1 328 ? -14.986 7.401 20.726 1.00 94.75 328 LEU A O 1
ATOM 2596 N N . SER A 1 329 ? -13.335 7.991 19.321 1.00 92.12 329 SER A N 1
ATOM 2597 C CA . SER A 1 329 ? -14.152 8.925 18.543 1.00 92.12 329 SER A CA 1
ATOM 2598 C C . SER A 1 329 ? -15.318 8.208 17.867 1.00 92.12 329 SER A C 1
ATOM 2600 O O . SER A 1 329 ? -16.428 8.725 17.914 1.00 92.12 329 SER A O 1
ATOM 2602 N N . ASP A 1 330 ? -15.088 7.029 17.288 1.00 94.06 330 ASP A N 1
ATOM 2603 C CA . ASP A 1 330 ? -16.131 6.257 16.608 1.00 94.06 330 ASP A CA 1
ATOM 2604 C C . ASP A 1 330 ? -17.129 5.628 17.601 1.00 94.06 330 ASP A C 1
ATOM 2606 O O . ASP A 1 330 ? -18.326 5.590 17.317 1.00 94.06 330 ASP A O 1
ATOM 2610 N N . ILE A 1 331 ? -16.674 5.220 18.795 1.00 95.69 331 ILE A N 1
ATOM 2611 C CA . ILE A 1 331 ? -17.535 4.801 19.918 1.00 95.69 331 ILE A CA 1
ATOM 2612 C C . ILE A 1 331 ? -18.468 5.943 20.331 1.00 95.69 331 ILE A C 1
ATOM 2614 O O . ILE A 1 331 ? -19.677 5.745 20.425 1.00 95.69 331 ILE A O 1
ATOM 2618 N N . LYS A 1 332 ? -17.936 7.157 20.522 1.00 94.25 332 LYS A N 1
ATOM 2619 C CA . LYS A 1 332 ? -18.723 8.325 20.958 1.00 94.25 332 LYS A CA 1
ATOM 2620 C C . LYS A 1 332 ? -19.808 8.743 19.964 1.00 94.25 332 LYS A C 1
ATOM 2622 O O . LYS A 1 332 ? -20.788 9.353 20.385 1.00 94.25 332 LYS A O 1
ATOM 2627 N N . LEU A 1 333 ? -19.698 8.369 18.685 1.00 93.06 333 LEU A N 1
ATOM 2628 C CA . LEU A 1 333 ? -20.756 8.609 17.696 1.00 93.06 333 LEU A CA 1
ATOM 2629 C C . LEU A 1 333 ? -22.081 7.913 18.054 1.00 93.06 333 LEU A C 1
ATOM 2631 O O . LEU A 1 333 ? -23.123 8.329 17.553 1.00 93.06 333 LEU A O 1
ATOM 2635 N N . ILE A 1 334 ? -22.095 6.915 18.946 1.00 93.75 334 ILE A N 1
ATOM 2636 C CA . ILE A 1 334 ? -23.347 6.299 19.413 1.00 93.75 334 ILE A CA 1
ATOM 2637 C C . ILE A 1 334 ? -24.252 7.304 20.143 1.00 93.75 334 ILE A C 1
ATOM 2639 O O . ILE A 1 334 ? -25.475 7.167 20.106 1.00 93.75 334 ILE A O 1
ATOM 2643 N N . ASN A 1 335 ? -23.671 8.358 20.732 1.00 92.88 335 ASN A N 1
ATOM 2644 C CA . ASN A 1 335 ? -24.399 9.424 21.425 1.00 92.88 335 ASN A CA 1
ATOM 2645 C C . ASN A 1 335 ? -25.274 10.264 20.484 1.00 92.88 335 ASN A C 1
ATOM 2647 O O . ASN A 1 335 ? -26.154 10.982 20.949 1.00 92.88 335 ASN A O 1
ATOM 2651 N N . THR A 1 336 ? -25.111 10.139 19.165 1.00 88.44 336 THR A N 1
ATOM 2652 C CA . THR A 1 336 ? -26.041 10.740 18.191 1.00 88.44 336 THR A CA 1
ATOM 2653 C C . THR A 1 336 ? -27.472 10.218 18.336 1.00 88.44 336 THR A C 1
ATOM 2655 O O . THR A 1 336 ? -28.419 10.896 17.943 1.00 88.44 336 THR A O 1
ATOM 2658 N N . ASN A 1 337 ? -27.656 9.056 18.971 1.00 90.56 337 ASN A N 1
ATOM 2659 C CA . ASN A 1 337 ? -28.972 8.510 19.285 1.00 90.56 337 ASN A CA 1
ATOM 2660 C C . ASN A 1 337 ? -29.715 9.271 20.398 1.00 90.56 337 ASN A C 1
ATOM 2662 O O . ASN A 1 337 ? -30.924 9.097 20.504 1.00 90.56 337 ASN A O 1
ATOM 2666 N N . ILE A 1 338 ? -29.055 10.131 21.194 1.00 87.56 338 ILE A N 1
ATOM 2667 C CA . ILE A 1 338 ? -29.699 10.882 22.299 1.00 87.56 338 ILE A CA 1
ATOM 2668 C C . ILE A 1 338 ? -30.883 11.717 21.792 1.00 87.56 338 ILE A C 1
ATOM 2670 O O . ILE A 1 338 ? -31.892 11.851 22.475 1.00 87.56 338 ILE A O 1
ATOM 2674 N N . VAL A 1 339 ? -30.759 12.276 20.588 1.00 80.38 339 VAL A N 1
ATOM 2675 C CA . VAL A 1 339 ? -31.754 13.180 19.993 1.00 80.38 339 VAL A CA 1
ATOM 2676 C C . VAL A 1 339 ? -32.772 12.458 19.098 1.00 80.38 339 VAL A C 1
ATOM 2678 O O . VAL A 1 339 ? -33.529 13.111 18.382 1.00 80.38 339 VAL A O 1
ATOM 2681 N N . LYS A 1 340 ? -32.775 11.117 19.069 1.00 84.44 340 LYS A N 1
ATOM 2682 C CA . LYS A 1 340 ? -33.641 10.316 18.189 1.00 84.44 340 LYS A CA 1
ATOM 2683 C C . LYS A 1 340 ? -34.789 9.689 18.982 1.00 84.44 340 LYS A C 1
ATOM 2685 O O . LYS A 1 340 ? -34.586 9.119 20.044 1.00 84.44 340 LYS A O 1
ATOM 2690 N N . ASN A 1 341 ? -35.997 9.733 18.418 1.00 81.50 341 ASN A N 1
ATOM 2691 C CA . ASN A 1 341 ? -37.220 9.279 19.098 1.00 81.50 341 ASN A CA 1
ATOM 2692 C C . ASN A 1 341 ? -37.621 7.830 18.760 1.00 81.50 341 ASN A C 1
ATOM 2694 O O . ASN A 1 341 ? -38.525 7.282 19.381 1.00 81.50 341 ASN A O 1
ATOM 2698 N N . ASN A 1 342 ? -36.990 7.209 17.757 1.00 88.06 342 ASN A N 1
ATOM 2699 C CA . ASN A 1 342 ? -37.336 5.878 17.239 1.00 88.06 342 ASN A CA 1
ATOM 2700 C C . ASN A 1 342 ? -36.300 4.795 17.596 1.00 88.06 342 ASN A C 1
ATOM 2702 O O . ASN A 1 342 ? -36.217 3.774 16.909 1.00 88.06 342 ASN A O 1
ATOM 2706 N N . VAL A 1 343 ? -35.492 5.028 18.628 1.00 92.50 343 VAL A N 1
ATOM 2707 C CA . VAL A 1 343 ? -34.382 4.159 19.043 1.00 92.50 343 VAL A CA 1
ATOM 2708 C C . VAL A 1 343 ? -34.662 3.516 20.399 1.00 92.50 343 VAL A C 1
ATOM 2710 O O . VAL A 1 343 ? -35.551 3.946 21.131 1.00 92.50 343 VAL A O 1
ATOM 2713 N N . CYS A 1 344 ? -33.930 2.453 20.732 1.00 92.31 344 CYS A N 1
ATOM 2714 C CA . CYS A 1 344 ? -33.995 1.861 22.065 1.00 92.31 344 CYS A CA 1
ATOM 2715 C C . CYS A 1 344 ? -33.369 2.780 23.125 1.00 92.31 344 CYS A C 1
ATOM 2717 O O . CYS A 1 344 ? -32.505 3.603 22.817 1.00 92.31 344 CYS A O 1
ATOM 2719 N N . ASN A 1 345 ? -33.719 2.555 24.391 1.00 89.75 345 ASN A N 1
ATOM 2720 C CA . ASN A 1 345 ? -32.956 3.104 25.507 1.00 89.75 345 ASN A CA 1
ATOM 2721 C C . ASN A 1 345 ? -31.501 2.615 25.444 1.00 89.75 345 ASN A C 1
ATOM 2723 O O . ASN A 1 345 ? -31.225 1.464 25.087 1.00 89.75 345 ASN A O 1
ATOM 2727 N N . PHE A 1 346 ? -30.571 3.495 25.795 1.00 92.75 346 PHE A N 1
ATOM 2728 C CA . PHE A 1 346 ? -29.148 3.189 25.868 1.00 92.75 346 PHE A CA 1
ATOM 2729 C C . PHE A 1 346 ? -28.469 4.113 26.878 1.00 92.75 346 PHE A C 1
ATOM 2731 O O . PHE A 1 346 ? -28.998 5.183 27.185 1.00 92.75 346 PHE A O 1
ATOM 2738 N N . ASN A 1 347 ? -27.293 3.723 27.372 1.00 92.38 347 ASN A N 1
ATOM 2739 C CA . ASN A 1 347 ? -26.470 4.624 28.177 1.00 92.38 347 ASN A CA 1
ATOM 2740 C C . ASN A 1 347 ? -25.537 5.421 27.260 1.00 92.38 347 ASN A C 1
ATOM 2742 O O . ASN A 1 347 ? -24.748 4.809 26.530 1.00 92.38 347 ASN A O 1
ATOM 2746 N N . PRO A 1 348 ? -25.587 6.762 27.292 1.00 92.94 348 PRO A N 1
ATOM 2747 C CA . PRO A 1 348 ? -24.615 7.584 26.590 1.00 92.94 348 PRO A CA 1
ATOM 2748 C C . PRO A 1 348 ? -23.192 7.318 27.076 1.00 92.94 348 PRO A C 1
ATOM 2750 O O . PRO A 1 348 ? -22.956 7.164 28.272 1.00 92.94 348 PRO A O 1
ATOM 2753 N N . VAL A 1 349 ? -22.241 7.334 26.146 1.00 94.62 349 VAL A N 1
ATOM 2754 C CA . VAL A 1 349 ? -20.810 7.253 26.446 1.00 94.62 349 VAL A CA 1
ATOM 2755 C C . VAL A 1 349 ? -20.377 8.563 27.081 1.00 94.62 349 VAL A C 1
ATOM 2757 O O . VAL A 1 349 ? -20.457 9.615 26.433 1.00 94.62 349 VAL A O 1
ATOM 2760 N N . THR A 1 350 ? -19.912 8.518 28.325 1.00 94.31 350 THR A N 1
ATOM 2761 C CA . THR A 1 350 ? -19.545 9.736 29.056 1.00 94.31 350 THR A CA 1
ATOM 2762 C C . THR A 1 350 ? -18.081 10.138 28.825 1.00 94.31 350 THR A C 1
ATOM 2764 O O . THR A 1 350 ? -17.352 9.569 28.007 1.00 94.31 350 THR A O 1
ATOM 2767 N N . HIS A 1 351 ? -17.637 11.181 29.529 1.00 90.12 351 HIS A N 1
ATOM 2768 C CA . HIS A 1 351 ? -16.246 11.625 29.522 1.00 90.12 351 HIS A CA 1
ATO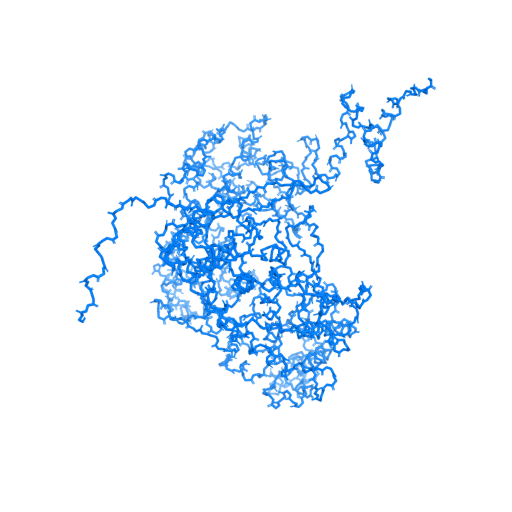M 2769 C C . HIS A 1 351 ? -15.313 10.677 30.298 1.00 90.12 351 HIS A C 1
ATOM 2771 O O . HIS A 1 351 ? -14.103 10.737 30.079 1.00 90.12 351 HIS A O 1
ATOM 2777 N N . GLU A 1 352 ? -15.855 9.788 31.142 1.00 91.19 352 GLU A N 1
ATOM 2778 C CA . GLU A 1 352 ? -15.082 8.771 31.870 1.00 91.19 352 GLU A CA 1
ATOM 2779 C C . GLU A 1 352 ? -14.404 7.787 30.906 1.00 91.19 352 GLU A C 1
ATOM 2781 O O . GLU A 1 352 ? -13.270 7.356 31.126 1.00 91.19 352 GLU A O 1
ATOM 2786 N N . VAL A 1 353 ? -15.050 7.504 29.768 1.00 93.88 353 VAL A N 1
ATOM 2787 C CA . VAL A 1 353 ? -14.452 6.738 28.672 1.00 93.88 353 VAL A CA 1
ATOM 2788 C C . VAL A 1 353 ? -13.475 7.640 27.914 1.00 93.88 353 VAL A C 1
ATOM 2790 O O . VAL A 1 353 ? -13.834 8.423 27.024 1.00 93.88 353 VAL A O 1
ATOM 2793 N N . SER A 1 354 ? -12.203 7.536 28.290 1.00 93.44 354 SER A N 1
ATOM 2794 C CA . SER A 1 354 ? -11.114 8.354 27.762 1.00 93.44 354 SER A CA 1
ATOM 2795 C C . SER A 1 354 ? -9.855 7.531 27.493 1.00 93.44 354 SER A C 1
ATOM 2797 O O . SER A 1 354 ? -9.655 6.446 28.038 1.00 93.44 354 SER A O 1
ATOM 2799 N N . VAL A 1 355 ? -8.971 8.064 26.646 1.00 90.19 355 VAL A N 1
ATOM 2800 C CA . VAL A 1 355 ? -7.651 7.461 26.404 1.00 90.19 355 VAL A CA 1
ATOM 2801 C C . VAL A 1 355 ? -6.807 7.468 27.683 1.00 90.19 355 VAL A C 1
ATOM 2803 O O . VAL A 1 355 ? -6.051 6.528 27.913 1.00 90.19 355 VAL A O 1
ATOM 2806 N N . ASP A 1 356 ? -6.946 8.491 28.527 1.00 89.38 356 ASP A N 1
ATOM 2807 C CA . ASP A 1 356 ? -6.175 8.605 29.767 1.00 89.38 356 ASP A CA 1
ATOM 2808 C C . ASP A 1 356 ? -6.640 7.609 30.835 1.00 89.38 356 ASP A C 1
ATOM 2810 O O . ASP A 1 356 ? -5.797 7.041 31.527 1.00 89.38 356 ASP A O 1
ATOM 2814 N N . ALA A 1 357 ? -7.940 7.293 30.889 1.00 90.31 357 ALA A N 1
ATOM 2815 C CA . ALA A 1 357 ? -8.444 6.195 31.714 1.00 90.31 357 ALA A CA 1
ATOM 2816 C C . ALA A 1 357 ? -7.772 4.860 31.346 1.00 90.31 357 ALA A C 1
ATOM 2818 O O . ALA A 1 357 ? -7.351 4.116 32.227 1.00 90.31 357 ALA A O 1
ATOM 2819 N N . ILE A 1 358 ? -7.591 4.586 30.048 1.00 91.25 358 ILE A N 1
ATOM 2820 C CA . ILE A 1 358 ? -6.905 3.370 29.588 1.00 91.25 358 ILE A CA 1
ATOM 2821 C C . ILE A 1 358 ? -5.404 3.418 29.884 1.00 91.25 358 ILE A C 1
ATOM 2823 O O . ILE A 1 358 ? -4.859 2.417 30.332 1.00 91.25 358 ILE A O 1
ATOM 2827 N N . LYS A 1 359 ? -4.732 4.566 29.717 1.00 87.12 359 LYS A N 1
ATOM 2828 C CA . LYS A 1 359 ? -3.310 4.712 30.095 1.00 87.12 359 LYS A CA 1
ATOM 2829 C C . LYS A 1 359 ? -3.053 4.437 31.578 1.00 87.12 359 LYS A C 1
ATOM 2831 O O . LYS A 1 359 ? -1.954 4.024 31.927 1.00 87.12 359 LYS A O 1
ATOM 2836 N N . GLY A 1 360 ? -4.038 4.692 32.441 1.00 83.56 360 GLY A N 1
ATOM 2837 C CA . GLY A 1 360 ? -3.946 4.387 33.869 1.00 83.56 360 GLY A CA 1
ATOM 2838 C C . GLY A 1 360 ? -3.940 2.887 34.184 1.00 83.56 360 GLY A C 1
ATOM 2839 O O . GLY A 1 360 ? -3.504 2.507 35.267 1.00 83.56 360 GLY A O 1
ATOM 2840 N N . VAL A 1 361 ? -4.408 2.041 33.259 1.00 86.50 361 VAL A N 1
ATOM 2841 C CA . VAL A 1 361 ? -4.604 0.595 33.476 1.00 86.50 361 VAL A CA 1
ATOM 2842 C C . VAL A 1 361 ? -3.746 -0.260 32.536 1.00 86.50 361 VAL A C 1
ATOM 2844 O O . VAL A 1 361 ? -3.348 -1.358 32.912 1.00 86.50 361 VAL A O 1
ATOM 2847 N N . ALA A 1 362 ? -3.416 0.240 31.344 1.00 83.06 362 ALA A N 1
ATOM 2848 C CA . ALA A 1 362 ? -2.619 -0.454 30.340 1.00 83.06 362 ALA A CA 1
ATOM 2849 C C . ALA A 1 362 ? -1.482 0.419 29.804 1.00 83.06 362 ALA A C 1
ATOM 2851 O O . ALA A 1 362 ? -1.617 1.629 29.595 1.00 83.06 362 ALA A O 1
ATOM 2852 N N . THR A 1 363 ? -0.354 -0.226 29.508 1.00 80.56 363 THR A N 1
ATOM 2853 C CA . THR A 1 363 ? 0.779 0.443 28.869 1.00 80.56 363 THR A CA 1
ATOM 2854 C C . THR A 1 363 ? 0.516 0.553 27.375 1.00 80.56 363 THR A C 1
ATOM 2856 O O . THR A 1 363 ? 0.593 -0.429 26.644 1.00 80.56 363 THR A O 1
ATOM 2859 N N . LEU A 1 364 ? 0.216 1.763 26.905 1.00 79.69 364 LEU A N 1
ATOM 2860 C CA . LEU A 1 364 ? 0.050 2.000 25.475 1.00 79.69 364 LEU A CA 1
ATOM 2861 C C . LEU A 1 364 ? 1.394 1.977 24.759 1.00 79.69 364 LEU A C 1
ATOM 2863 O O . LEU A 1 364 ? 2.375 2.591 25.195 1.00 79.69 364 LEU A O 1
ATOM 2867 N N . ARG A 1 365 ? 1.404 1.347 23.586 1.00 72.88 365 ARG A N 1
ATOM 2868 C CA . ARG A 1 365 ? 2.570 1.329 22.716 1.00 72.88 365 ARG A CA 1
ATOM 2869 C C . ARG A 1 365 ? 2.941 2.763 22.332 1.00 72.88 365 ARG A C 1
ATOM 2871 O O . ARG A 1 365 ? 2.115 3.531 21.824 1.00 72.88 365 ARG A O 1
ATOM 2878 N N . LYS A 1 366 ? 4.215 3.127 22.499 1.00 66.44 366 LYS A N 1
ATOM 2879 C CA . LYS A 1 366 ? 4.740 4.363 21.901 1.00 66.44 366 LYS A CA 1
ATOM 2880 C C . LYS A 1 366 ? 4.566 4.288 20.385 1.00 66.44 366 LYS A C 1
ATOM 2882 O O . LYS A 1 366 ? 4.634 3.214 19.789 1.00 66.44 366 LYS A O 1
ATOM 2887 N N . LYS A 1 367 ? 4.312 5.424 19.737 1.00 58.41 367 LYS A N 1
ATOM 2888 C CA . LYS A 1 367 ? 4.172 5.483 18.277 1.00 58.41 367 LYS A CA 1
ATOM 2889 C C . LYS A 1 367 ? 5.397 4.813 17.635 1.00 58.41 367 LYS A C 1
ATOM 2891 O O . LYS A 1 367 ? 6.510 5.304 17.777 1.00 58.41 367 LYS A O 1
ATOM 2896 N N . GLY A 1 368 ? 5.178 3.655 17.006 1.00 46.53 368 GLY A N 1
ATOM 2897 C CA . GLY A 1 368 ? 6.263 2.798 16.534 1.00 46.53 368 GLY A CA 1
ATOM 2898 C C . GLY A 1 368 ? 7.148 3.524 15.527 1.00 46.53 368 GLY A C 1
ATOM 2899 O O . GLY A 1 368 ? 6.641 4.128 14.577 1.00 46.53 368 GLY A O 1
ATOM 2900 N N . ARG A 1 369 ? 8.463 3.446 15.729 1.00 52.56 369 ARG A N 1
ATOM 2901 C CA . ARG A 1 369 ? 9.446 3.974 14.786 1.00 52.56 369 ARG A CA 1
ATOM 2902 C C . ARG A 1 369 ? 9.548 3.008 13.610 1.00 52.56 369 ARG A C 1
ATOM 2904 O O . ARG A 1 369 ? 9.567 1.789 13.784 1.00 52.56 369 ARG A O 1
ATOM 2911 N N . THR A 1 370 ? 9.575 3.540 12.390 1.00 55.44 370 THR A N 1
ATOM 2912 C CA . THR A 1 370 ? 10.102 2.730 11.288 1.00 55.44 370 THR A CA 1
ATOM 2913 C C . THR A 1 370 ? 11.602 2.604 11.513 1.00 55.44 370 THR A C 1
ATOM 2915 O O . THR A 1 370 ? 12.234 3.565 11.952 1.00 55.44 370 THR A O 1
ATOM 2918 N N . LYS A 1 371 ? 12.196 1.440 11.262 1.00 61.72 371 LYS A N 1
ATOM 2919 C CA . LYS A 1 371 ? 13.651 1.315 11.391 1.00 61.72 371 LYS A CA 1
ATOM 2920 C C . LYS A 1 371 ? 14.312 2.195 10.330 1.00 61.72 371 LYS A C 1
ATOM 2922 O O . LYS A 1 371 ? 13.948 2.120 9.153 1.00 61.72 371 LYS A O 1
ATOM 2927 N N . THR A 1 372 ? 15.188 3.098 10.762 1.00 65.12 372 THR A N 1
ATOM 2928 C CA . THR A 1 372 ? 16.050 3.858 9.849 1.00 65.12 372 THR A CA 1
ATOM 2929 C C . THR A 1 372 ? 17.079 2.891 9.277 1.00 65.12 372 THR A C 1
ATOM 2931 O O . THR A 1 372 ? 17.581 2.043 10.010 1.00 65.12 372 THR A O 1
ATOM 2934 N N . LEU A 1 373 ? 17.358 2.988 7.981 1.00 67.38 373 LEU A N 1
ATOM 2935 C CA . LEU A 1 373 ? 18.434 2.215 7.369 1.00 67.38 373 LEU A CA 1
ATOM 2936 C C . LEU A 1 373 ? 19.774 2.924 7.612 1.00 67.38 373 LEU A C 1
ATOM 2938 O O . LEU A 1 373 ? 19.783 4.160 7.632 1.00 67.38 373 LEU A O 1
ATOM 2942 N N . PRO A 1 374 ? 20.886 2.188 7.776 1.00 69.44 374 PRO A N 1
ATOM 2943 C CA . PRO A 1 374 ? 22.209 2.794 7.830 1.00 69.44 374 PRO A CA 1
ATOM 2944 C C . PRO A 1 374 ? 22.459 3.675 6.590 1.00 69.44 374 PRO A C 1
ATOM 2946 O O . PRO A 1 374 ? 22.103 3.265 5.483 1.00 69.44 374 PRO A O 1
ATOM 2949 N N . PRO A 1 375 ? 23.048 4.874 6.735 1.00 73.88 375 PRO A N 1
ATOM 2950 C CA . PRO A 1 375 ? 23.334 5.743 5.596 1.00 73.88 375 PRO A CA 1
ATOM 2951 C C . PRO A 1 375 ? 24.246 5.085 4.564 1.00 73.88 375 PRO A C 1
ATOM 2953 O O . PRO A 1 375 ? 23.968 5.196 3.377 1.00 73.88 375 PRO A O 1
ATOM 2956 N N . GLU A 1 376 ? 25.280 4.371 5.018 1.00 74.00 376 GLU A N 1
ATOM 2957 C CA . GLU A 1 376 ? 26.213 3.629 4.158 1.00 74.00 376 GLU A CA 1
ATOM 2958 C C . GLU A 1 376 ? 25.461 2.642 3.264 1.00 74.00 376 GLU A C 1
ATOM 2960 O O . GLU A 1 376 ? 25.563 2.719 2.048 1.00 74.00 376 GLU A O 1
ATOM 2965 N N . PHE A 1 377 ? 24.571 1.837 3.852 1.00 80.00 377 PHE A N 1
ATOM 2966 C CA . PHE A 1 377 ? 23.715 0.905 3.118 1.00 80.00 377 PHE A CA 1
ATOM 2967 C C . PHE A 1 377 ? 22.896 1.582 2.005 1.00 80.00 377 PHE A C 1
ATOM 2969 O O . PHE A 1 377 ? 22.781 1.051 0.902 1.00 80.00 377 PHE A O 1
ATOM 2976 N N . VAL A 1 378 ? 22.305 2.752 2.282 1.00 86.00 378 VAL A N 1
ATOM 2977 C CA . VAL A 1 378 ? 21.513 3.480 1.277 1.00 86.00 378 VAL A CA 1
ATOM 2978 C C . VAL A 1 378 ? 22.412 4.104 0.207 1.00 86.00 378 VAL A C 1
ATOM 2980 O O . VAL A 1 378 ? 22.037 4.093 -0.962 1.00 86.00 378 VAL A O 1
ATOM 2983 N N . LEU A 1 379 ? 23.575 4.639 0.586 1.00 88.06 379 LEU A N 1
ATOM 2984 C CA . LEU A 1 379 ? 24.534 5.264 -0.330 1.00 88.06 379 LEU A CA 1
ATOM 2985 C C . LEU A 1 379 ? 25.202 4.246 -1.259 1.00 88.06 379 LEU A C 1
ATOM 2987 O O . LEU A 1 379 ? 25.357 4.532 -2.444 1.00 88.06 379 LEU A O 1
ATOM 2991 N N . ASP A 1 380 ? 25.540 3.062 -0.751 1.00 88.62 380 ASP A N 1
ATOM 2992 C CA . ASP A 1 380 ? 26.084 1.965 -1.550 1.00 88.62 380 ASP A CA 1
ATOM 2993 C C . ASP A 1 380 ? 25.074 1.515 -2.598 1.00 88.62 380 ASP A C 1
ATOM 2995 O O . ASP A 1 380 ? 25.356 1.570 -3.793 1.00 88.62 380 ASP A O 1
ATOM 2999 N N . LEU A 1 381 ? 23.845 1.206 -2.173 1.00 93.56 381 LEU A N 1
ATOM 3000 C CA . LEU A 1 381 ? 22.805 0.808 -3.115 1.00 93.56 381 LEU A CA 1
ATOM 3001 C C . LEU A 1 381 ? 22.461 1.935 -4.100 1.00 93.56 381 LEU A C 1
ATOM 3003 O O . LEU A 1 381 ? 22.114 1.664 -5.248 1.00 93.56 381 LEU A O 1
ATOM 3007 N N . PHE A 1 382 ? 22.551 3.201 -3.679 1.00 95.06 382 PHE A N 1
ATOM 3008 C CA . PHE A 1 382 ? 22.366 4.355 -4.557 1.00 95.06 382 PHE A CA 1
ATOM 3009 C C . PHE A 1 382 ? 23.440 4.410 -5.648 1.00 95.06 382 PHE A C 1
ATOM 3011 O O . PHE A 1 382 ? 23.092 4.580 -6.816 1.00 95.06 382 PHE A O 1
ATOM 3018 N N . ARG A 1 383 ? 24.720 4.242 -5.291 1.00 96.19 383 ARG A N 1
ATOM 3019 C CA . ARG A 1 383 ? 25.831 4.172 -6.252 1.00 96.19 383 ARG A CA 1
ATOM 3020 C C . ARG A 1 383 ? 25.620 3.014 -7.222 1.00 96.19 383 ARG A C 1
ATOM 3022 O O . ARG A 1 383 ? 25.594 3.243 -8.428 1.00 96.19 383 ARG A O 1
ATOM 3029 N N . ASP A 1 384 ? 25.389 1.814 -6.703 1.00 96.75 384 ASP A N 1
ATOM 3030 C CA . ASP A 1 384 ? 25.265 0.608 -7.522 1.00 96.75 384 ASP A CA 1
ATOM 3031 C C . ASP A 1 384 ? 24.045 0.707 -8.464 1.00 96.75 384 ASP A C 1
ATOM 3033 O O . ASP A 1 384 ? 24.109 0.343 -9.637 1.00 96.75 384 ASP A O 1
ATOM 3037 N N . SER A 1 385 ? 22.944 1.310 -7.995 1.00 97.81 385 SER A N 1
ATOM 3038 C CA . SER A 1 385 ? 21.761 1.610 -8.818 1.00 97.81 385 SER A CA 1
ATOM 3039 C C . SER A 1 385 ? 22.047 2.626 -9.922 1.00 97.81 385 SER A C 1
ATOM 3041 O O . SER A 1 385 ? 21.551 2.476 -11.039 1.00 97.81 385 SER A O 1
ATOM 3043 N N . TYR A 1 386 ? 22.822 3.670 -9.623 1.00 97.06 386 TYR A N 1
ATOM 3044 C CA . TYR A 1 386 ? 23.223 4.676 -10.605 1.00 97.06 386 TYR A CA 1
ATOM 3045 C C . TYR A 1 386 ? 24.106 4.057 -11.695 1.00 97.06 386 TYR A C 1
ATOM 3047 O O . TYR A 1 386 ? 23.881 4.292 -12.882 1.00 97.06 386 TYR A O 1
ATOM 3055 N N . GLU A 1 387 ? 25.086 3.242 -11.303 1.00 96.19 387 GLU A N 1
ATOM 3056 C CA . GLU A 1 387 ? 25.988 2.543 -12.222 1.00 96.19 387 GLU A CA 1
ATOM 3057 C C . GLU A 1 387 ? 25.235 1.543 -13.104 1.00 96.19 387 GLU A C 1
ATOM 3059 O O . GLU A 1 387 ? 25.422 1.544 -14.321 1.00 96.19 387 GLU A O 1
ATOM 3064 N N . LEU A 1 388 ? 24.313 0.768 -12.523 1.00 96.25 388 LEU A N 1
ATOM 3065 C CA . LEU A 1 388 ? 23.459 -0.160 -13.266 1.00 96.25 388 LEU A CA 1
ATOM 3066 C C . LEU A 1 388 ? 22.593 0.570 -14.300 1.00 96.25 388 LEU A C 1
ATOM 3068 O O . LEU A 1 388 ? 22.509 0.150 -15.455 1.00 96.25 388 LEU A O 1
ATOM 3072 N N . LEU A 1 389 ? 21.970 1.687 -13.914 1.00 95.94 389 LEU A N 1
ATOM 3073 C CA . LEU A 1 389 ? 21.182 2.493 -14.844 1.00 95.94 389 LEU A CA 1
ATOM 3074 C C . LEU A 1 389 ? 22.045 3.071 -15.960 1.00 95.94 389 LEU A C 1
ATOM 3076 O O . LEU A 1 389 ? 21.644 3.007 -17.115 1.00 95.94 389 LEU A O 1
ATOM 3080 N N . LYS A 1 390 ? 23.239 3.577 -15.646 1.00 93.06 390 LYS A N 1
ATOM 3081 C CA . LYS A 1 390 ? 24.172 4.077 -16.660 1.00 93.06 390 LYS A CA 1
ATOM 3082 C C . LYS A 1 390 ? 24.603 2.975 -17.635 1.00 93.06 390 LYS A C 1
ATOM 3084 O O . LYS A 1 390 ? 24.729 3.233 -18.825 1.00 93.06 390 LYS A O 1
ATOM 3089 N N . GLN A 1 391 ? 24.804 1.753 -17.144 1.00 92.12 391 GLN A N 1
ATOM 3090 C CA . GLN A 1 391 ? 25.206 0.608 -17.960 1.00 92.12 391 GLN A CA 1
ATOM 3091 C C . GLN A 1 391 ? 24.122 0.176 -18.961 1.00 92.12 391 GLN A C 1
ATOM 3093 O O . GLN A 1 391 ? 24.443 -0.137 -20.106 1.00 92.12 391 GLN A O 1
ATOM 3098 N N . PHE A 1 392 ? 22.858 0.107 -18.533 1.00 94.00 392 PHE A N 1
ATOM 3099 C CA . PHE A 1 392 ? 21.759 -0.421 -19.357 1.00 94.00 392 PHE A CA 1
ATOM 3100 C C . PHE A 1 392 ? 20.956 0.662 -20.089 1.00 94.00 392 PHE A C 1
ATOM 3102 O O . PHE A 1 392 ? 20.297 0.383 -21.092 1.00 94.00 392 PHE A O 1
ATOM 3109 N N . CYS A 1 393 ? 21.016 1.900 -19.612 1.00 91.25 393 CYS A N 1
ATOM 3110 C CA . CYS A 1 393 ? 20.274 3.040 -20.138 1.00 91.25 393 CYS A CA 1
ATOM 3111 C C . CYS A 1 393 ? 21.252 4.193 -20.432 1.00 91.25 393 CYS A C 1
ATOM 3113 O O . CYS A 1 393 ? 21.212 5.209 -19.729 1.00 91.25 393 CYS A O 1
ATOM 3115 N N . PRO A 1 394 ? 22.150 4.027 -21.427 1.00 87.19 394 PRO A N 1
ATOM 3116 C CA . PRO A 1 394 ? 23.118 5.053 -21.802 1.00 87.19 394 PRO A CA 1
ATOM 3117 C C . PRO A 1 394 ? 22.427 6.315 -22.332 1.00 87.19 394 PRO A C 1
ATOM 3119 O O . PRO A 1 394 ? 21.218 6.329 -22.592 1.00 87.19 394 PRO A O 1
ATOM 3122 N N . GLU A 1 395 ? 23.196 7.392 -22.488 1.00 84.25 395 GLU A N 1
ATOM 3123 C CA . GLU A 1 395 ? 22.659 8.646 -23.019 1.00 84.25 395 GLU A CA 1
ATOM 3124 C C . GLU A 1 395 ? 22.158 8.458 -24.469 1.00 84.25 395 GLU A C 1
ATOM 3126 O O . GLU A 1 395 ? 22.761 7.685 -25.217 1.00 84.25 395 GLU A O 1
ATOM 3131 N N . PRO A 1 396 ? 21.104 9.169 -24.923 1.00 80.38 396 PRO A N 1
ATOM 3132 C CA . PRO A 1 396 ? 20.515 8.966 -26.257 1.00 80.38 396 PRO A CA 1
ATOM 3133 C C . PRO A 1 396 ? 21.490 9.092 -27.440 1.00 80.38 396 PRO A C 1
ATOM 3135 O O . PRO A 1 396 ? 21.237 8.546 -28.509 1.00 80.38 396 PRO A O 1
ATOM 3138 N N . ASN A 1 397 ? 22.593 9.822 -27.254 1.00 68.50 397 ASN A N 1
ATOM 3139 C CA . ASN A 1 397 ? 23.604 10.089 -28.280 1.00 68.50 397 ASN A CA 1
ATOM 3140 C C . ASN A 1 397 ? 24.888 9.254 -28.101 1.00 68.50 397 ASN A C 1
ATOM 3142 O O . ASN A 1 397 ? 25.856 9.446 -28.839 1.00 68.50 397 ASN A O 1
ATOM 3146 N N . GLU A 1 398 ? 24.931 8.363 -27.110 1.00 71.88 398 GLU A N 1
ATOM 3147 C CA . GLU A 1 398 ? 26.067 7.482 -26.843 1.00 71.88 398 GLU A CA 1
ATOM 3148 C C . GLU A 1 398 ? 25.980 6.203 -27.700 1.00 71.88 398 GLU A C 1
ATOM 3150 O O . GLU A 1 398 ? 24.902 5.776 -28.112 1.00 71.88 398 GLU A O 1
ATOM 3155 N N . ASN A 1 399 ? 27.121 5.572 -28.002 1.00 63.44 399 ASN A N 1
ATOM 3156 C CA . ASN A 1 399 ? 27.156 4.341 -28.797 1.00 63.44 399 ASN A CA 1
ATOM 3157 C C . ASN A 1 399 ? 26.513 3.171 -28.025 1.00 63.44 399 ASN A C 1
ATOM 3159 O O . ASN A 1 399 ? 27.183 2.483 -27.256 1.00 63.44 399 ASN A O 1
ATOM 3163 N N . GLY A 1 400 ? 25.229 2.912 -28.262 1.00 69.06 400 GLY A N 1
ATOM 3164 C CA . GLY A 1 400 ? 24.490 1.800 -27.666 1.00 69.06 400 GLY A CA 1
ATOM 3165 C C . GLY A 1 400 ? 22.990 1.889 -27.942 1.00 69.06 400 GLY A C 1
ATOM 3166 O O . GLY A 1 400 ? 22.499 2.901 -28.425 1.00 69.06 400 GLY A O 1
ATOM 3167 N N . VAL A 1 401 ? 22.258 0.814 -27.644 1.00 84.00 401 VAL A N 1
ATOM 3168 C CA . VAL A 1 401 ? 20.786 0.812 -27.654 1.00 84.00 401 VAL A CA 1
ATOM 3169 C C . VAL A 1 401 ? 20.315 0.880 -26.209 1.00 84.00 401 VAL A C 1
ATOM 3171 O O . VAL A 1 401 ? 20.801 0.114 -25.378 1.00 84.00 401 VAL A O 1
ATOM 3174 N N . SER A 1 402 ? 19.376 1.775 -25.905 1.00 90.69 402 SER A N 1
ATOM 3175 C CA . SER A 1 402 ? 18.791 1.872 -24.566 1.00 90.69 402 SER A CA 1
ATOM 3176 C C . SER A 1 402 ? 17.952 0.635 -24.244 1.00 90.69 402 SER A C 1
ATOM 3178 O O . SER A 1 402 ? 17.142 0.184 -25.062 1.00 90.69 402 SER A O 1
ATOM 3180 N N . PHE A 1 403 ? 18.093 0.094 -23.030 1.00 95.25 403 PHE A N 1
ATOM 3181 C CA . PHE A 1 403 ? 17.314 -1.061 -22.577 1.00 95.25 403 PHE A CA 1
ATOM 3182 C C . PHE A 1 403 ? 15.804 -0.819 -22.691 1.00 95.25 403 PHE A C 1
ATOM 3184 O O . PHE A 1 403 ? 15.048 -1.715 -23.084 1.00 95.25 403 PHE A O 1
ATOM 3191 N N . TRP A 1 404 ? 15.356 0.405 -22.401 1.00 94.94 404 TRP A N 1
ATOM 3192 C CA . TRP A 1 404 ? 13.949 0.781 -22.502 1.00 94.94 404 TRP A CA 1
ATOM 3193 C C . TRP A 1 404 ? 13.425 0.701 -23.939 1.00 94.94 404 TRP A C 1
ATOM 3195 O O . TRP A 1 404 ? 12.308 0.235 -24.163 1.00 94.94 404 TRP A O 1
ATOM 3205 N N . GLU A 1 405 ? 14.232 1.109 -24.917 1.00 93.19 405 GLU A N 1
ATOM 3206 C CA . GLU A 1 405 ? 13.850 1.106 -26.330 1.00 93.19 405 GLU A CA 1
ATOM 3207 C C . GLU A 1 405 ? 13.751 -0.313 -26.888 1.00 93.19 405 GLU A C 1
ATOM 3209 O O . GLU A 1 405 ? 12.746 -0.646 -27.522 1.00 93.19 405 GLU A O 1
ATOM 3214 N N . ASN A 1 406 ? 14.736 -1.172 -26.597 1.00 95.12 406 ASN A N 1
ATOM 3215 C CA . ASN A 1 406 ? 14.686 -2.571 -27.022 1.00 95.12 406 ASN A CA 1
ATOM 3216 C C . ASN A 1 406 ? 13.556 -3.329 -26.303 1.00 95.12 406 ASN A C 1
ATOM 3218 O O . ASN A 1 406 ? 12.806 -4.062 -26.939 1.00 95.12 406 ASN A O 1
ATOM 3222 N N . THR A 1 407 ? 13.316 -3.064 -25.011 1.00 96.69 407 THR A N 1
ATOM 3223 C CA . THR A 1 407 ? 12.135 -3.609 -24.310 1.00 96.69 407 THR A CA 1
ATOM 3224 C C . THR A 1 407 ? 10.838 -3.195 -25.007 1.00 96.69 407 THR A C 1
ATOM 3226 O O . THR A 1 407 ? 9.929 -4.008 -25.180 1.00 96.69 407 THR A O 1
ATOM 3229 N N . LEU A 1 408 ? 10.730 -1.931 -25.424 1.00 95.69 408 LEU A N 1
ATOM 3230 C CA . LEU A 1 408 ? 9.539 -1.426 -26.096 1.00 95.69 408 LEU A CA 1
ATOM 3231 C C . LEU A 1 408 ? 9.324 -2.064 -27.477 1.00 95.69 408 LEU A C 1
ATOM 3233 O O . LEU A 1 408 ? 8.178 -2.300 -27.869 1.00 95.69 408 LEU A O 1
ATOM 3237 N N . GLU A 1 409 ? 10.396 -2.351 -28.212 1.00 95.56 409 GLU A N 1
ATOM 3238 C CA . GLU A 1 409 ? 10.348 -3.115 -29.460 1.00 95.56 409 GLU A CA 1
ATOM 3239 C C . GLU A 1 409 ? 9.743 -4.506 -29.232 1.00 95.56 409 GLU A C 1
ATOM 3241 O O . GLU A 1 409 ? 8.736 -4.844 -29.862 1.00 95.56 409 GLU A O 1
ATOM 3246 N N . LEU A 1 410 ? 10.256 -5.256 -28.250 1.00 96.81 410 LEU A N 1
ATOM 3247 C CA . LEU A 1 410 ? 9.710 -6.569 -27.902 1.00 96.81 410 LEU A CA 1
ATOM 3248 C C . LEU A 1 410 ? 8.255 -6.491 -27.416 1.00 96.81 410 LEU A C 1
ATOM 3250 O O . LEU A 1 410 ? 7.440 -7.332 -27.791 1.00 96.81 410 LEU A O 1
ATOM 3254 N N . LEU A 1 411 ? 7.884 -5.475 -26.630 1.00 96.75 411 LEU A N 1
ATOM 3255 C CA . LEU A 1 411 ? 6.490 -5.265 -26.210 1.00 96.75 411 LEU A CA 1
ATOM 3256 C C . LEU A 1 411 ? 5.559 -4.953 -27.390 1.00 96.75 411 LEU A C 1
ATOM 3258 O O . LEU A 1 411 ? 4.397 -5.370 -27.390 1.00 96.75 411 LEU A O 1
ATOM 3262 N N . THR A 1 412 ? 6.054 -4.222 -28.390 1.00 96.12 412 THR A N 1
ATOM 3263 C CA . THR A 1 412 ? 5.294 -3.894 -29.602 1.00 96.12 412 THR A CA 1
ATOM 3264 C C . THR A 1 412 ? 5.001 -5.161 -30.402 1.00 96.12 412 THR A C 1
ATOM 3266 O O . THR A 1 412 ? 3.847 -5.388 -30.774 1.00 96.12 412 THR A O 1
ATOM 3269 N N . GLU A 1 413 ? 6.005 -6.023 -30.584 1.00 95.94 413 GLU A N 1
ATOM 3270 C CA . GLU A 1 413 ? 5.840 -7.306 -31.274 1.00 95.94 413 GLU A CA 1
ATOM 3271 C C . GLU A 1 413 ? 4.952 -8.271 -30.474 1.00 95.94 413 GLU A C 1
ATOM 3273 O O . GLU A 1 413 ? 3.997 -8.832 -31.013 1.00 95.94 413 GLU A O 1
ATOM 3278 N N . ALA A 1 414 ? 5.172 -8.394 -29.160 1.00 94.50 414 ALA A N 1
ATOM 3279 C CA . ALA A 1 414 ? 4.362 -9.235 -28.277 1.00 94.50 414 ALA A CA 1
ATOM 3280 C C . ALA A 1 414 ? 2.869 -8.867 -28.335 1.00 94.50 414 ALA A C 1
ATOM 3282 O O . ALA A 1 414 ? 2.003 -9.743 -28.326 1.00 94.50 414 ALA A O 1
ATOM 3283 N N . LYS A 1 415 ? 2.549 -7.571 -28.436 1.00 93.00 415 LYS A N 1
ATOM 3284 C CA . LYS A 1 415 ? 1.170 -7.088 -28.570 1.00 93.00 415 LYS A CA 1
ATOM 3285 C C . LYS A 1 415 ? 0.520 -7.505 -29.896 1.00 93.00 415 LYS A C 1
ATOM 3287 O O . LYS A 1 415 ? -0.702 -7.671 -29.930 1.00 93.00 415 LYS A O 1
ATOM 3292 N N . ALA A 1 416 ? 1.294 -7.644 -30.972 1.00 92.62 416 ALA A N 1
ATOM 3293 C CA . ALA A 1 416 ? 0.782 -8.077 -32.269 1.00 92.62 416 ALA A CA 1
ATOM 3294 C C . ALA A 1 416 ? 0.408 -9.570 -32.284 1.00 92.62 416 ALA A C 1
ATOM 3296 O O . ALA A 1 416 ? -0.441 -9.975 -33.079 1.00 92.62 416 ALA A O 1
ATOM 3297 N N . LYS A 1 417 ? 0.985 -10.379 -31.382 1.00 93.62 417 LYS A N 1
ATOM 3298 C CA . LYS A 1 417 ? 0.734 -11.823 -31.308 1.00 93.62 417 LYS A CA 1
ATOM 3299 C C . LYS A 1 417 ? -0.579 -12.169 -30.597 1.00 93.62 417 LYS A C 1
ATOM 3301 O O . LYS A 1 417 ? -0.966 -11.586 -29.581 1.00 93.62 417 LYS A O 1
ATOM 3306 N N . SER A 1 418 ? -1.265 -13.198 -31.088 1.00 91.31 418 SER A N 1
ATOM 3307 C CA . SER A 1 418 ? -2.529 -13.678 -30.532 1.00 91.31 418 SER A CA 1
ATOM 3308 C C . SER A 1 418 ? -2.350 -14.485 -29.242 1.00 91.31 418 SER A C 1
ATOM 3310 O O . SER A 1 418 ? -1.635 -15.487 -29.191 1.00 91.31 418 SER A O 1
ATOM 3312 N N . THR A 1 419 ? -3.121 -14.126 -28.213 1.00 89.94 419 THR A N 1
ATOM 3313 C CA . THR A 1 419 ? -3.230 -14.862 -26.939 1.00 89.94 419 THR A CA 1
ATOM 3314 C C . THR A 1 419 ? -4.354 -15.906 -26.923 1.00 89.94 419 THR A C 1
ATOM 3316 O O . THR A 1 419 ? -4.586 -16.549 -25.898 1.00 89.94 419 THR A O 1
ATOM 3319 N N . LYS A 1 420 ? -5.085 -16.085 -28.033 1.00 90.31 420 LYS A N 1
ATOM 3320 C CA . LYS A 1 420 ? -6.186 -17.060 -28.114 1.00 90.31 420 LYS A CA 1
ATOM 3321 C C . LYS A 1 420 ? -5.645 -18.491 -28.079 1.00 90.31 420 LYS A C 1
ATOM 3323 O O . LYS A 1 420 ? -4.627 -18.790 -28.690 1.00 90.31 420 LYS A O 1
ATOM 3328 N N . ALA A 1 421 ? -6.349 -19.394 -27.399 1.00 88.00 421 ALA A N 1
ATOM 3329 C CA . ALA A 1 421 ? -5.995 -20.811 -27.416 1.00 88.00 421 ALA A CA 1
ATOM 3330 C C . ALA A 1 421 ? -6.030 -21.364 -28.852 1.00 88.00 421 ALA A C 1
ATOM 3332 O O . ALA A 1 421 ? -6.959 -21.063 -29.601 1.00 88.00 421 ALA A O 1
ATOM 3333 N N . TYR A 1 422 ? -5.032 -22.179 -29.201 1.00 88.56 422 TYR A N 1
ATOM 3334 C CA . TYR A 1 422 ? -4.840 -22.767 -30.532 1.00 88.56 422 TYR A CA 1
ATOM 3335 C C . TYR A 1 422 ? -4.621 -21.741 -31.655 1.00 88.56 422 TYR A C 1
ATOM 3337 O O . TYR A 1 422 ? -4.933 -22.017 -32.810 1.00 88.56 422 TYR A O 1
ATOM 3345 N N . SER A 1 423 ? -4.093 -20.555 -31.329 1.00 91.50 423 SER A N 1
ATOM 3346 C CA . SER A 1 423 ? -3.671 -19.573 -32.336 1.00 91.50 423 SER A CA 1
ATOM 3347 C C . SER A 1 423 ? -2.285 -19.849 -32.914 1.00 91.50 423 SER A C 1
ATOM 3349 O O . SER A 1 423 ? -1.949 -19.258 -33.934 1.00 91.50 423 SER A O 1
ATOM 3351 N N . ASN A 1 424 ? -1.485 -20.719 -32.286 1.00 92.06 424 ASN A N 1
ATOM 3352 C CA . ASN A 1 424 ? -0.157 -21.061 -32.787 1.00 92.06 424 ASN A CA 1
ATOM 3353 C C . ASN A 1 424 ? -0.265 -21.813 -34.132 1.00 92.06 424 ASN A C 1
ATOM 3355 O O . ASN A 1 424 ? -0.750 -22.950 -34.136 1.00 92.06 424 ASN A O 1
ATOM 3359 N N . PRO A 1 425 ? 0.229 -21.252 -35.253 1.00 88.62 425 PRO A N 1
ATOM 3360 C CA . PRO A 1 425 ? 0.180 -21.927 -36.550 1.00 88.62 425 PRO A CA 1
ATOM 3361 C C . PRO A 1 425 ? 1.020 -23.216 -36.586 1.00 88.62 425 PRO A C 1
ATOM 3363 O O . PRO A 1 425 ? 0.731 -24.107 -37.382 1.00 88.62 425 PRO A O 1
ATOM 3366 N N . HIS A 1 426 ? 2.009 -23.353 -35.696 1.00 89.38 426 HIS A N 1
ATOM 3367 C CA . HIS A 1 426 ? 2.878 -24.526 -35.579 1.00 89.38 426 HIS A CA 1
ATOM 3368 C C . HIS A 1 426 ? 2.317 -25.621 -34.661 1.00 89.38 426 HIS A C 1
ATOM 3370 O O . HIS A 1 426 ? 2.893 -26.703 -34.583 1.00 89.38 426 HIS A O 1
ATOM 3376 N N . ARG A 1 427 ? 1.196 -25.379 -33.967 1.00 89.75 427 ARG A N 1
ATOM 3377 C CA . ARG A 1 427 ? 0.525 -26.379 -33.123 1.00 89.75 427 ARG A CA 1
ATOM 3378 C C . ARG A 1 427 ? -0.936 -26.536 -33.554 1.00 89.75 427 ARG A C 1
ATOM 3380 O O . ARG A 1 427 ? -1.797 -25.812 -33.047 1.00 89.75 427 ARG A O 1
ATOM 3387 N N . PRO A 1 428 ? -1.247 -27.509 -34.435 1.00 86.81 428 PRO A N 1
ATOM 3388 C CA . PRO A 1 428 ? -2.625 -27.832 -34.787 1.00 86.81 428 PRO A CA 1
ATOM 3389 C C . PRO A 1 428 ? -3.479 -28.138 -33.546 1.00 86.81 428 PRO A C 1
ATOM 3391 O O . PRO A 1 428 ? -2.979 -28.559 -32.501 1.00 86.81 428 PRO A O 1
ATOM 3394 N N . SER A 1 429 ? -4.794 -27.945 -33.651 1.00 85.25 429 SER A N 1
ATOM 3395 C CA . SER A 1 429 ? -5.722 -28.329 -32.580 1.00 85.25 429 SER A CA 1
ATOM 3396 C C . SER A 1 429 ? -5.643 -29.848 -32.330 1.00 85.25 429 SER A C 1
ATOM 3398 O O . SER A 1 429 ? -5.604 -30.599 -33.302 1.00 85.25 429 SER A O 1
ATOM 3400 N N . PRO A 1 430 ? -5.703 -30.329 -31.070 1.00 86.19 430 PRO A N 1
ATOM 3401 C CA . PRO A 1 430 ? -5.709 -31.761 -30.748 1.00 86.19 430 PRO A CA 1
ATOM 3402 C C . PRO A 1 430 ? -6.835 -32.561 -31.416 1.00 86.19 430 PRO A C 1
ATOM 3404 O O . PRO A 1 430 ? -6.774 -33.781 -31.488 1.00 86.19 430 PRO A O 1
ATOM 3407 N N . GLN A 1 431 ? -7.886 -31.881 -31.881 1.00 85.88 431 GLN A N 1
ATOM 3408 C CA . GLN A 1 431 ? -9.009 -32.477 -32.598 1.00 85.88 431 GLN A CA 1
ATOM 3409 C C . GLN A 1 431 ? -8.779 -32.541 -34.121 1.00 85.88 431 GLN A C 1
ATOM 3411 O O . GLN A 1 431 ? -9.564 -33.162 -34.838 1.00 85.88 431 GLN A O 1
ATOM 3416 N N . ALA A 1 432 ? -7.733 -31.891 -34.638 1.00 86.94 432 ALA A N 1
ATOM 3417 C CA . ALA A 1 432 ? -7.409 -31.859 -36.057 1.00 86.94 432 ALA A CA 1
ATOM 3418 C C . ALA A 1 432 ? -6.590 -33.088 -36.472 1.00 86.94 432 ALA A C 1
ATOM 3420 O O . ALA A 1 432 ? -5.683 -33.517 -35.769 1.00 86.94 432 ALA A O 1
ATOM 3421 N N . LYS A 1 433 ? -6.833 -33.597 -37.688 1.00 88.12 433 LYS A N 1
ATOM 3422 C CA . LYS A 1 433 ? -6.074 -34.728 -38.259 1.00 88.12 433 LYS A CA 1
ATOM 3423 C C . LYS A 1 433 ? -4.570 -34.459 -38.403 1.00 88.12 433 LYS A C 1
ATOM 3425 O O . LYS A 1 433 ? -3.800 -35.403 -38.476 1.00 88.12 433 LYS A O 1
ATOM 3430 N N . ALA A 1 434 ? -4.173 -33.188 -38.483 1.00 86.88 434 ALA A N 1
ATOM 3431 C CA . ALA A 1 434 ? -2.777 -32.770 -38.588 1.00 86.88 434 ALA A CA 1
ATOM 3432 C C . ALA A 1 434 ? -2.034 -32.779 -37.237 1.00 86.88 434 ALA A C 1
ATOM 3434 O O . ALA A 1 434 ? -0.824 -32.568 -37.212 1.00 86.88 434 ALA A O 1
ATOM 3435 N N . PHE A 1 435 ? -2.734 -32.987 -36.114 1.00 89.19 435 PHE A N 1
ATOM 3436 C CA . PHE A 1 435 ? -2.101 -33.043 -34.803 1.00 89.19 435 PHE A CA 1
ATOM 3437 C C . PHE A 1 435 ? -1.443 -34.401 -34.574 1.00 89.19 435 PHE A C 1
ATOM 3439 O O . PHE A 1 435 ? -2.103 -35.400 -34.300 1.00 89.19 435 PHE A O 1
ATOM 3446 N N . ASP A 1 436 ? -0.122 -34.403 -34.657 1.00 90.56 436 ASP A N 1
ATOM 3447 C CA . ASP A 1 436 ? 0.718 -35.485 -34.155 1.00 90.56 436 ASP A CA 1
ATOM 3448 C C . ASP A 1 436 ? 1.096 -35.231 -32.684 1.00 90.56 436 ASP A C 1
ATOM 3450 O O . ASP A 1 436 ? 1.671 -34.186 -32.364 1.00 90.56 436 ASP A O 1
ATOM 3454 N N . GLU A 1 437 ? 0.771 -36.167 -31.787 1.00 89.00 437 GLU A N 1
ATOM 3455 C CA . GLU A 1 437 ? 1.045 -36.026 -30.353 1.00 89.00 437 GLU A CA 1
ATOM 3456 C C . GLU A 1 437 ? 2.547 -35.982 -30.037 1.00 89.00 437 GLU A C 1
ATOM 3458 O O . GLU A 1 437 ? 2.953 -35.216 -29.162 1.00 89.00 437 GLU A O 1
ATOM 3463 N N . ALA A 1 438 ? 3.379 -36.744 -30.752 1.00 89.56 438 ALA A N 1
ATOM 3464 C CA . ALA A 1 438 ? 4.812 -36.808 -30.482 1.00 89.56 438 ALA A CA 1
ATOM 3465 C C . ALA A 1 438 ? 5.505 -35.471 -30.782 1.00 89.56 438 ALA A C 1
ATOM 3467 O O . ALA A 1 438 ? 6.391 -35.058 -30.037 1.00 89.56 438 ALA A O 1
ATOM 3468 N N . PHE A 1 439 ? 5.069 -34.771 -31.834 1.00 86.88 439 PHE A N 1
ATOM 3469 C CA . PHE A 1 439 ? 5.683 -33.510 -32.260 1.00 86.88 439 PHE A CA 1
ATOM 3470 C C . PHE A 1 439 ? 5.042 -32.267 -31.634 1.00 86.88 439 PHE A C 1
ATOM 3472 O O . PHE A 1 439 ? 5.742 -31.311 -31.309 1.00 86.88 439 PHE A O 1
ATOM 3479 N N . HIS A 1 440 ? 3.720 -32.248 -31.445 1.00 91.12 440 HIS A N 1
ATOM 3480 C CA . HIS A 1 440 ? 3.008 -31.003 -31.130 1.00 91.12 440 HIS A CA 1
ATOM 3481 C C . HIS A 1 440 ? 2.594 -30.855 -29.664 1.00 91.12 440 HIS A C 1
ATOM 3483 O O . HIS A 1 440 ? 2.136 -29.781 -29.264 1.00 91.12 440 HIS A O 1
ATOM 3489 N N . ARG A 1 441 ? 2.707 -31.906 -28.839 1.00 87.31 441 ARG A N 1
ATOM 3490 C CA . ARG A 1 441 ? 2.238 -31.869 -27.442 1.00 87.31 441 ARG A CA 1
ATOM 3491 C C . ARG A 1 441 ? 2.930 -30.791 -26.606 1.00 87.31 441 ARG A C 1
ATOM 3493 O O . ARG A 1 441 ? 2.251 -30.140 -25.808 1.00 87.31 441 ARG A O 1
ATOM 3500 N N . ASN A 1 442 ? 4.230 -30.599 -26.821 1.00 88.56 442 ASN A N 1
ATOM 3501 C CA . ASN A 1 442 ? 5.066 -29.697 -26.026 1.00 88.56 442 ASN A CA 1
ATOM 3502 C C . ASN A 1 442 ? 5.150 -28.271 -26.589 1.00 88.56 442 ASN A C 1
ATOM 3504 O O . ASN A 1 442 ? 5.613 -27.386 -25.886 1.00 88.56 442 ASN A O 1
ATOM 3508 N N . LEU A 1 443 ? 4.670 -28.022 -27.812 1.00 91.38 443 LEU A N 1
ATOM 3509 C CA . LEU A 1 443 ? 4.679 -26.674 -28.386 1.00 91.38 443 LEU A CA 1
ATOM 3510 C C . LEU A 1 443 ? 3.682 -25.754 -27.666 1.00 91.38 443 LEU A C 1
ATOM 3512 O O . LEU A 1 443 ? 2.636 -26.226 -27.222 1.00 91.38 443 LEU A O 1
ATOM 3516 N N . PRO A 1 444 ? 3.892 -24.435 -27.604 1.00 92.19 444 PRO A N 1
ATOM 3517 C CA . PRO A 1 444 ? 2.907 -23.516 -27.037 1.00 92.19 444 PRO A CA 1
ATOM 3518 C C . PRO A 1 444 ? 1.558 -23.550 -27.770 1.00 92.19 444 PRO A C 1
ATOM 3520 O O . PRO A 1 444 ? 1.496 -23.713 -28.988 1.00 92.19 444 PRO A O 1
ATOM 3523 N N . ILE A 1 445 ? 0.449 -23.387 -27.038 1.00 92.00 445 ILE A N 1
ATOM 3524 C CA . ILE A 1 445 ? -0.904 -23.329 -27.635 1.00 92.00 445 ILE A CA 1
ATOM 3525 C C . ILE A 1 445 ? -1.232 -21.977 -28.277 1.00 92.00 445 ILE A C 1
ATOM 3527 O O . ILE A 1 445 ? -2.168 -21.898 -29.070 1.00 92.00 445 ILE A O 1
ATOM 3531 N N . THR A 1 446 ? -0.524 -20.913 -27.906 1.00 93.19 446 THR A N 1
ATOM 3532 C CA . THR A 1 446 ? -0.757 -19.553 -28.400 1.00 93.19 446 THR A CA 1
ATOM 3533 C C . THR A 1 446 ? 0.389 -19.118 -29.304 1.00 93.19 446 THR A C 1
ATOM 3535 O O . THR A 1 446 ? 1.535 -19.513 -29.097 1.00 93.19 446 THR A O 1
ATOM 3538 N N . GLU A 1 447 ? 0.080 -18.278 -30.287 1.00 94.38 447 GLU A N 1
ATOM 3539 C CA . GLU A 1 447 ? 1.065 -17.600 -31.134 1.00 94.38 447 GLU A CA 1
ATOM 3540 C C . GLU A 1 447 ? 2.068 -16.806 -30.288 1.00 94.38 447 GLU A C 1
ATOM 3542 O O . GLU A 1 447 ? 3.270 -16.938 -30.483 1.00 94.38 447 GLU A O 1
ATOM 3547 N N . LEU A 1 448 ? 1.585 -16.059 -29.284 1.00 93.44 448 LEU A N 1
ATOM 3548 C CA . LEU A 1 448 ? 2.462 -15.339 -28.356 1.00 93.44 448 LEU A CA 1
ATOM 3549 C C . LEU A 1 448 ? 3.427 -16.285 -27.630 1.00 93.44 448 LEU A C 1
ATOM 3551 O O . LEU A 1 448 ? 4.606 -15.979 -27.519 1.00 93.44 448 LEU A O 1
ATOM 3555 N N . GLY A 1 449 ? 2.943 -17.431 -27.142 1.00 92.62 449 GLY A N 1
ATOM 3556 C CA . GLY A 1 449 ? 3.787 -18.396 -26.439 1.00 92.62 449 GLY A CA 1
ATOM 3557 C C . GLY A 1 449 ? 4.876 -18.972 -27.341 1.00 92.62 449 GLY A C 1
ATOM 3558 O O . GLY A 1 449 ? 6.011 -19.100 -26.904 1.00 92.62 449 GLY A O 1
ATOM 3559 N N . HIS A 1 450 ? 4.544 -19.262 -28.603 1.00 94.50 450 HIS A N 1
ATOM 3560 C CA . HIS A 1 450 ? 5.519 -19.732 -29.587 1.00 94.50 450 HIS A CA 1
ATOM 3561 C C . HIS A 1 450 ? 6.586 -18.674 -29.866 1.00 94.50 450 HIS A C 1
ATOM 3563 O O . HIS A 1 450 ? 7.777 -18.961 -29.795 1.00 94.50 450 HIS A O 1
ATOM 3569 N N . TRP A 1 451 ? 6.155 -17.436 -30.108 1.00 95.81 451 TRP A N 1
ATOM 3570 C CA . TRP A 1 451 ? 7.066 -16.326 -30.344 1.00 95.81 451 TRP A CA 1
ATOM 3571 C C . TRP A 1 451 ? 8.011 -16.102 -29.155 1.00 95.81 451 TRP A C 1
ATOM 3573 O O . TRP A 1 451 ? 9.212 -15.958 -29.353 1.00 95.81 451 TRP A O 1
ATOM 3583 N N . LEU A 1 452 ? 7.504 -16.141 -27.919 1.00 94.19 452 LEU A N 1
ATOM 3584 C CA . LEU A 1 452 ? 8.325 -15.984 -26.712 1.00 94.19 452 LEU A CA 1
ATOM 3585 C C . LEU A 1 452 ? 9.405 -17.060 -26.573 1.00 94.19 452 LEU A C 1
ATOM 3587 O O . LEU A 1 452 ? 10.515 -16.743 -26.156 1.00 94.19 452 LEU A O 1
ATOM 3591 N N . GLU A 1 453 ? 9.071 -18.312 -26.886 1.00 92.31 453 GLU A N 1
ATOM 3592 C CA . GLU A 1 453 ? 9.974 -19.450 -26.702 1.00 92.31 453 GLU A CA 1
ATOM 3593 C C . GLU A 1 453 ? 11.049 -19.531 -27.796 1.00 92.31 453 GLU A C 1
ATOM 3595 O O . GLU A 1 453 ? 12.184 -19.896 -27.502 1.00 92.31 453 GLU A O 1
ATOM 3600 N N . PHE A 1 454 ? 10.722 -19.166 -29.042 1.00 93.25 454 PHE A N 1
ATOM 3601 C CA . PHE A 1 454 ? 11.602 -19.435 -30.189 1.00 93.25 454 PHE A CA 1
ATOM 3602 C C . PHE A 1 454 ? 12.076 -18.198 -30.959 1.00 93.25 454 PHE A C 1
ATOM 3604 O O . PHE A 1 454 ? 13.113 -18.254 -31.617 1.00 93.25 454 PHE A O 1
ATOM 3611 N N . GLU A 1 455 ? 11.344 -17.084 -30.914 1.00 94.94 455 GLU A N 1
ATOM 3612 C CA . GLU A 1 455 ? 11.569 -15.948 -31.821 1.00 94.94 455 GLU A CA 1
ATOM 3613 C C . GLU A 1 455 ? 11.978 -14.660 -31.097 1.00 94.94 455 GLU A C 1
ATOM 3615 O O . GLU A 1 455 ? 12.765 -13.885 -31.639 1.00 94.94 455 GLU A O 1
ATOM 3620 N N . ALA A 1 456 ? 11.495 -14.431 -29.872 1.00 95.44 456 ALA A N 1
ATOM 3621 C CA . ALA A 1 456 ? 11.702 -13.187 -29.129 1.00 95.44 456 ALA A CA 1
ATOM 3622 C C . ALA A 1 456 ? 13.188 -12.875 -28.894 1.00 95.44 456 ALA A C 1
ATOM 3624 O O . ALA A 1 456 ? 13.594 -11.718 -28.980 1.00 95.44 456 ALA A O 1
ATOM 3625 N N . ILE A 1 457 ? 14.014 -13.905 -28.677 1.00 95.19 457 ILE A N 1
ATOM 3626 C CA . ILE A 1 457 ? 15.468 -13.772 -28.503 1.00 95.19 457 ILE A CA 1
ATOM 3627 C C . ILE A 1 457 ? 16.155 -13.109 -29.706 1.00 95.19 457 ILE A C 1
ATOM 3629 O O . ILE A 1 457 ? 17.176 -12.443 -29.545 1.00 95.19 457 ILE A O 1
ATOM 3633 N N . ASN A 1 458 ? 15.589 -13.226 -30.910 1.00 95.44 458 ASN A N 1
ATOM 3634 C CA . ASN A 1 458 ? 16.162 -12.627 -32.116 1.00 95.44 458 ASN A CA 1
ATOM 3635 C C . ASN A 1 458 ? 16.012 -11.101 -32.142 1.00 95.44 458 ASN A C 1
ATOM 3637 O O . ASN A 1 458 ? 16.805 -10.440 -32.804 1.00 95.44 458 ASN A O 1
ATOM 3641 N N . LEU A 1 459 ? 15.033 -10.550 -31.416 1.00 95.75 459 LEU A N 1
ATOM 3642 C CA . LEU A 1 459 ? 14.842 -9.102 -31.280 1.00 95.75 459 LEU A CA 1
ATOM 3643 C C . LEU A 1 459 ? 15.609 -8.506 -30.096 1.00 95.75 459 LEU A C 1
ATOM 3645 O O . LEU A 1 459 ? 15.679 -7.288 -29.969 1.00 95.75 459 LEU A O 1
ATOM 3649 N N . ILE A 1 460 ? 16.194 -9.330 -29.224 1.00 95.25 460 ILE A N 1
ATOM 3650 C CA . ILE A 1 460 ? 17.047 -8.829 -28.143 1.00 95.25 460 ILE A CA 1
ATOM 3651 C C . ILE A 1 460 ? 18.372 -8.365 -28.752 1.00 95.25 460 ILE A C 1
ATOM 3653 O O . ILE A 1 460 ? 19.017 -9.106 -29.497 1.00 95.25 460 ILE A O 1
ATOM 3657 N N . HIS A 1 461 ? 18.781 -7.138 -28.438 1.00 94.31 461 HIS A N 1
ATOM 3658 C CA . HIS A 1 461 ? 20.014 -6.564 -28.971 1.00 94.31 461 HIS A CA 1
ATOM 3659 C C . HIS A 1 461 ? 21.259 -7.355 -28.516 1.00 94.31 461 HIS A C 1
ATOM 3661 O O . HIS A 1 461 ? 21.338 -7.810 -27.374 1.00 94.31 461 HIS A O 1
ATOM 3667 N N . GLU A 1 462 ? 22.272 -7.484 -29.380 1.00 92.12 462 GLU A N 1
ATOM 3668 C CA . GLU A 1 462 ? 23.461 -8.316 -29.112 1.00 92.12 462 GLU A CA 1
ATOM 3669 C C . GLU A 1 462 ? 24.228 -7.895 -27.849 1.00 92.12 462 GLU A C 1
ATOM 3671 O O . GLU A 1 462 ? 24.668 -8.749 -27.082 1.00 92.12 462 GLU A O 1
ATOM 3676 N N . ASN A 1 463 ? 24.317 -6.591 -27.560 1.00 91.31 463 ASN A N 1
ATOM 3677 C CA . ASN A 1 463 ? 24.952 -6.110 -26.323 1.00 91.31 463 ASN A CA 1
ATOM 3678 C C . ASN A 1 463 ? 24.275 -6.667 -25.062 1.00 91.31 463 ASN A C 1
ATOM 3680 O O . ASN A 1 463 ? 24.956 -7.017 -24.103 1.00 91.31 463 ASN A O 1
ATOM 3684 N N . PHE A 1 464 ? 22.950 -6.798 -25.080 1.00 93.69 464 PHE A N 1
ATOM 3685 C CA . PHE A 1 464 ? 22.177 -7.327 -23.961 1.00 93.69 464 PHE A CA 1
ATOM 3686 C C . PHE A 1 464 ? 22.335 -8.841 -23.821 1.00 93.69 464 PHE A C 1
ATOM 3688 O O . PHE A 1 464 ? 22.462 -9.339 -22.702 1.00 93.69 464 PHE A O 1
ATOM 3695 N N . LYS A 1 465 ? 22.443 -9.568 -24.941 1.00 94.31 465 LYS A N 1
ATOM 3696 C CA . LYS A 1 465 ? 22.799 -10.995 -24.930 1.00 94.31 465 LYS A CA 1
ATOM 3697 C C . LYS A 1 465 ? 24.183 -11.224 -24.327 1.00 94.31 465 LYS A C 1
ATOM 3699 O O . LYS A 1 465 ? 24.346 -12.100 -23.483 1.00 94.31 465 LYS A O 1
ATOM 3704 N N . MET A 1 466 ? 25.168 -10.399 -24.697 1.00 92.12 466 MET A N 1
ATOM 3705 C CA . MET A 1 466 ? 26.517 -10.453 -24.116 1.00 92.12 466 MET A CA 1
ATOM 3706 C C . MET A 1 466 ? 26.529 -10.151 -22.610 1.00 92.12 466 MET A C 1
ATOM 3708 O O . MET A 1 466 ? 27.388 -10.659 -21.895 1.00 92.12 466 MET A O 1
ATOM 3712 N N . GLN A 1 467 ? 25.572 -9.359 -22.120 1.00 91.62 467 GLN A N 1
ATOM 3713 C CA . GLN A 1 467 ? 25.385 -9.062 -20.696 1.00 91.62 467 GLN A CA 1
ATOM 3714 C C . GLN A 1 467 ? 24.570 -10.126 -19.934 1.00 91.62 467 GLN A C 1
ATOM 3716 O O . GLN A 1 467 ? 24.336 -9.957 -18.737 1.00 91.62 467 GLN A O 1
ATOM 3721 N N . GLY A 1 468 ? 24.174 -11.219 -20.599 1.00 94.12 468 GLY A N 1
ATOM 3722 C CA . GLY A 1 468 ? 23.543 -12.392 -19.986 1.00 94.12 468 GLY A CA 1
ATOM 3723 C C . GLY A 1 468 ? 22.061 -12.589 -20.315 1.00 94.12 468 GLY A C 1
ATOM 3724 O O . GLY A 1 468 ? 21.508 -13.626 -19.956 1.00 94.12 468 GLY A O 1
ATOM 3725 N N . ILE A 1 469 ? 21.414 -11.656 -21.024 1.00 96.25 469 ILE A N 1
ATOM 3726 C CA . ILE A 1 469 ? 19.982 -11.759 -21.339 1.00 96.25 469 ILE A CA 1
ATOM 3727 C C . ILE A 1 469 ? 19.742 -12.879 -22.354 1.00 96.25 469 ILE A C 1
ATOM 3729 O O . ILE A 1 469 ? 20.146 -12.791 -23.514 1.00 96.25 469 ILE A O 1
ATOM 3733 N N . ALA A 1 470 ? 19.035 -13.922 -21.917 1.00 95.56 470 ALA A N 1
ATOM 3734 C CA . ALA A 1 470 ? 18.745 -15.113 -22.713 1.00 95.56 470 ALA A CA 1
ATOM 3735 C C . ALA A 1 470 ? 17.264 -15.233 -23.100 1.00 95.56 470 ALA A C 1
ATOM 3737 O O . ALA A 1 470 ? 16.925 -16.003 -23.997 1.00 95.56 470 ALA A O 1
ATOM 3738 N N . GLN A 1 471 ? 16.372 -14.484 -22.446 1.00 95.25 471 GLN A N 1
ATOM 3739 C CA . GLN A 1 471 ? 14.939 -14.529 -22.723 1.00 95.25 471 GLN A CA 1
ATOM 3740 C C . GLN A 1 471 ? 14.227 -13.207 -22.430 1.00 95.25 471 GLN A C 1
ATOM 3742 O O . GLN A 1 471 ? 14.629 -12.417 -21.574 1.00 95.25 471 GLN A O 1
ATOM 3747 N N . PHE A 1 472 ? 13.101 -13.000 -23.115 1.00 96.25 472 PHE A N 1
ATOM 3748 C CA . PHE A 1 472 ? 12.199 -11.891 -22.817 1.00 96.25 472 PHE A CA 1
ATOM 3749 C C . PHE A 1 472 ? 11.311 -12.196 -21.603 1.00 96.25 472 PHE A C 1
ATOM 3751 O O . PHE A 1 472 ? 11.136 -11.336 -20.753 1.00 96.25 472 PHE A O 1
ATOM 3758 N N . SER A 1 473 ? 10.786 -13.421 -21.495 1.00 92.94 473 SER A N 1
ATOM 3759 C CA . SER A 1 473 ? 9.820 -13.861 -20.473 1.00 92.94 473 SER A CA 1
ATOM 3760 C C . SER A 1 473 ? 10.333 -13.771 -19.031 1.00 92.94 473 SER A C 1
ATOM 3762 O O . SER A 1 473 ? 11.536 -13.782 -18.790 1.00 92.94 473 SER A O 1
ATOM 3764 N N . ASN A 1 474 ? 9.413 -13.723 -18.059 1.00 92.19 474 ASN A N 1
ATOM 3765 C CA . ASN A 1 474 ? 9.735 -13.756 -16.628 1.00 92.19 474 ASN A CA 1
ATOM 3766 C C . ASN A 1 474 ? 10.194 -15.154 -16.178 1.00 92.19 474 ASN A C 1
ATOM 3768 O O . ASN A 1 474 ? 9.793 -16.153 -16.774 1.00 92.19 474 ASN A O 1
ATOM 3772 N N . ILE A 1 475 ? 10.929 -15.229 -15.067 1.00 91.75 475 ILE A N 1
ATOM 3773 C CA . ILE A 1 475 ? 11.330 -16.510 -14.470 1.00 91.75 475 ILE A CA 1
ATOM 3774 C C . ILE A 1 475 ? 10.250 -16.946 -13.474 1.00 91.75 475 ILE A C 1
ATOM 3776 O O . ILE A 1 475 ? 9.824 -16.177 -12.604 1.00 91.75 475 ILE A O 1
ATOM 3780 N N . GLY A 1 476 ? 9.752 -18.174 -13.613 1.00 86.69 476 GLY A N 1
ATOM 3781 C CA . GLY A 1 476 ? 8.722 -18.730 -12.745 1.00 86.69 476 GLY A CA 1
ATOM 3782 C C . GLY A 1 476 ? 9.167 -18.814 -11.284 1.00 86.69 476 GLY A C 1
ATOM 3783 O O . GLY A 1 476 ? 10.301 -19.160 -10.980 1.00 86.69 476 GLY A O 1
ATOM 3784 N N . VAL A 1 477 ? 8.244 -18.543 -10.356 1.00 83.00 477 VAL A N 1
ATOM 3785 C CA . VAL A 1 477 ? 8.516 -18.517 -8.901 1.00 83.00 477 VAL A CA 1
ATOM 3786 C C . VAL A 1 477 ? 9.027 -19.863 -8.369 1.00 83.00 477 VAL A C 1
ATOM 3788 O O . VAL A 1 477 ? 9.748 -19.905 -7.384 1.00 83.00 477 VAL A O 1
ATOM 3791 N N . THR A 1 478 ? 8.652 -20.966 -9.017 1.00 80.25 478 THR A N 1
ATOM 3792 C CA . THR A 1 478 ? 9.052 -22.330 -8.639 1.00 80.25 478 THR A CA 1
ATOM 3793 C C . THR A 1 478 ? 10.244 -22.851 -9.439 1.00 80.25 478 THR A C 1
ATOM 3795 O O . THR A 1 478 ? 10.573 -24.028 -9.316 1.00 80.25 478 THR A O 1
ATOM 3798 N N . GLU A 1 479 ? 10.826 -22.040 -10.326 1.00 84.12 479 GLU A N 1
ATOM 3799 C CA . GLU A 1 479 ? 11.991 -22.457 -11.104 1.00 84.12 479 GLU A CA 1
ATOM 3800 C C . GLU A 1 479 ? 13.239 -22.511 -10.221 1.00 84.12 479 GLU A C 1
ATOM 3802 O O . GLU A 1 479 ? 13.453 -21.669 -9.346 1.00 84.12 479 GLU A O 1
ATOM 3807 N N . GLU A 1 480 ? 14.066 -23.528 -10.457 1.00 83.94 480 GLU A N 1
ATOM 3808 C CA . GLU A 1 480 ? 15.302 -23.733 -9.713 1.00 83.94 480 GLU A CA 1
ATOM 3809 C C . GLU A 1 480 ? 16.273 -22.568 -9.939 1.00 83.94 480 GLU A C 1
ATOM 3811 O O . GLU A 1 480 ? 16.382 -22.030 -11.044 1.00 83.94 480 GLU A O 1
ATOM 3816 N N . ASN A 1 481 ? 16.970 -22.170 -8.872 1.00 88.81 481 ASN A N 1
ATOM 3817 C CA . ASN A 1 481 ? 17.940 -21.077 -8.883 1.00 88.81 481 ASN A CA 1
ATOM 3818 C C . ASN A 1 481 ? 17.400 -19.762 -9.493 1.00 88.81 481 ASN A C 1
ATOM 3820 O O . ASN A 1 481 ? 18.138 -19.015 -10.138 1.00 88.81 481 ASN A O 1
ATOM 3824 N N . ARG A 1 482 ? 16.106 -19.460 -9.296 1.00 91.69 482 ARG A N 1
ATOM 3825 C CA . ARG A 1 482 ? 15.459 -18.248 -9.830 1.00 91.69 482 ARG A CA 1
ATOM 3826 C C . ARG A 1 482 ? 16.282 -16.982 -9.581 1.00 91.69 482 ARG A C 1
ATOM 3828 O O . ARG A 1 482 ? 16.535 -16.230 -10.514 1.00 91.69 482 ARG A O 1
ATOM 3835 N N . HIS A 1 483 ? 16.698 -16.745 -8.338 1.00 92.56 483 HIS A N 1
ATOM 3836 C CA . HIS A 1 483 ? 17.387 -15.508 -7.965 1.00 92.56 483 HIS A CA 1
ATOM 3837 C C . HIS A 1 483 ? 18.802 -15.419 -8.550 1.00 92.56 483 HIS A C 1
ATOM 3839 O O . HIS A 1 483 ? 19.179 -14.356 -9.038 1.00 92.56 483 HIS A O 1
ATOM 3845 N N . GLY A 1 484 ? 19.538 -16.535 -8.633 1.00 94.62 484 GLY A N 1
ATOM 3846 C CA . GLY A 1 484 ? 20.822 -16.575 -9.337 1.00 94.62 484 GLY A CA 1
ATOM 3847 C C . GLY A 1 484 ? 20.690 -16.241 -10.827 1.00 94.62 484 GLY A C 1
ATOM 3848 O O . GLY A 1 484 ? 21.498 -15.485 -11.359 1.00 94.62 484 GLY A O 1
ATOM 3849 N N . ARG A 1 485 ? 19.625 -16.720 -11.484 1.00 95.50 485 ARG A N 1
ATOM 3850 C CA . ARG A 1 485 ? 19.320 -16.412 -12.895 1.00 95.50 485 ARG A CA 1
ATOM 3851 C C . ARG A 1 485 ? 18.907 -14.954 -13.122 1.00 95.50 485 ARG A C 1
ATOM 3853 O O . ARG A 1 485 ? 19.238 -14.360 -14.146 1.00 95.50 485 ARG A O 1
ATOM 3860 N N . ILE A 1 486 ? 18.204 -14.351 -12.160 1.00 94.75 486 ILE A N 1
ATOM 3861 C CA . ILE A 1 486 ? 17.888 -12.913 -12.184 1.00 94.75 486 ILE A CA 1
ATOM 3862 C C . ILE A 1 486 ? 19.175 -12.089 -12.085 1.00 94.75 486 ILE A C 1
ATOM 3864 O O . ILE A 1 486 ? 19.362 -11.163 -12.870 1.00 94.75 486 ILE A O 1
ATOM 3868 N N . ARG A 1 487 ? 20.085 -12.453 -11.173 1.00 95.06 487 ARG A N 1
ATOM 3869 C CA . ARG A 1 487 ? 21.386 -11.783 -11.005 1.00 95.06 487 ARG A CA 1
ATOM 3870 C C . ARG A 1 487 ? 22.299 -11.915 -12.220 1.00 95.06 487 ARG A C 1
ATOM 3872 O O . ARG A 1 487 ? 23.073 -11.007 -12.499 1.00 95.06 487 ARG A O 1
ATOM 3879 N N . SER A 1 488 ? 22.179 -12.999 -12.984 1.00 95.56 488 SER A N 1
ATOM 3880 C CA . SER A 1 488 ? 22.875 -13.157 -14.266 1.00 95.56 488 SER A CA 1
ATOM 3881 C C . SER A 1 488 ? 22.172 -12.469 -15.444 1.00 95.56 488 SER A C 1
ATOM 3883 O O . SER A 1 488 ? 22.510 -12.752 -16.590 1.00 95.56 488 SER A O 1
ATOM 3885 N N . ASN A 1 489 ? 21.193 -11.594 -15.183 1.00 96.44 489 ASN A N 1
ATOM 3886 C CA . ASN A 1 489 ? 20.410 -10.855 -16.178 1.00 96.44 489 ASN A CA 1
ATOM 3887 C C . ASN A 1 489 ? 19.631 -11.728 -17.167 1.00 96.44 489 ASN A C 1
ATOM 3889 O O . ASN A 1 489 ? 19.269 -11.252 -18.235 1.00 96.44 489 ASN A O 1
ATOM 3893 N N . GLU A 1 490 ? 19.332 -12.990 -16.849 1.00 96.62 490 GLU A N 1
ATOM 3894 C CA . GLU A 1 490 ? 18.829 -13.937 -17.853 1.00 96.62 490 GLU A CA 1
ATOM 3895 C C . GLU A 1 490 ? 17.484 -13.509 -18.474 1.00 96.62 490 GLU A C 1
ATOM 3897 O O . GLU A 1 490 ? 17.213 -13.794 -19.643 1.00 96.62 490 GLU A O 1
ATOM 3902 N N . SER A 1 491 ? 16.649 -12.798 -17.708 1.00 96.31 491 SER A N 1
ATOM 3903 C CA . SER A 1 491 ? 15.310 -12.352 -18.103 1.00 96.31 491 SER A CA 1
ATOM 3904 C C . SER A 1 491 ? 15.203 -10.834 -18.226 1.00 96.31 491 SER A C 1
ATOM 3906 O O . SER A 1 491 ? 15.413 -10.096 -17.260 1.00 96.31 491 SER A O 1
ATOM 3908 N N . MET A 1 492 ? 14.746 -10.372 -19.393 1.00 96.44 492 MET A N 1
ATOM 3909 C CA . MET A 1 492 ? 14.489 -8.953 -19.644 1.00 96.44 492 MET A CA 1
ATOM 3910 C C . MET A 1 492 ? 13.347 -8.394 -18.774 1.00 96.44 492 MET A C 1
ATOM 3912 O O . MET A 1 492 ? 13.437 -7.261 -18.311 1.00 96.44 492 MET A O 1
ATOM 3916 N N . LEU A 1 493 ? 12.282 -9.163 -18.502 1.00 95.88 493 LEU A N 1
ATOM 3917 C CA . LEU A 1 493 ? 11.189 -8.701 -17.625 1.00 95.88 493 LEU A CA 1
ATOM 3918 C C . LEU A 1 493 ? 11.614 -8.554 -16.154 1.00 95.88 493 LEU A C 1
ATOM 3920 O O . LEU A 1 493 ? 11.153 -7.634 -15.470 1.00 95.88 493 LEU A O 1
ATOM 3924 N N . GLU A 1 494 ? 12.478 -9.443 -15.662 1.00 96.12 494 GLU A N 1
ATOM 3925 C CA . GLU A 1 494 ? 13.029 -9.329 -14.306 1.00 96.12 494 GLU A CA 1
ATOM 3926 C C . GLU A 1 494 ? 13.956 -8.105 -14.221 1.00 96.12 494 GLU A C 1
ATOM 3928 O O . GLU A 1 494 ? 13.781 -7.264 -13.337 1.00 96.12 494 GLU A O 1
ATOM 3933 N N . LEU A 1 495 ? 14.845 -7.915 -15.207 1.00 97.06 495 LEU A N 1
ATOM 3934 C CA . LEU A 1 495 ? 15.729 -6.746 -15.268 1.00 97.06 495 LEU A CA 1
ATOM 3935 C C . LEU A 1 495 ? 14.958 -5.424 -15.421 1.00 97.06 495 LEU A C 1
ATOM 3937 O O . LEU A 1 495 ? 15.314 -4.436 -14.785 1.00 97.06 495 LEU A O 1
ATOM 3941 N N . PHE A 1 496 ? 13.856 -5.397 -16.177 1.00 97.44 496 PHE A N 1
ATOM 3942 C CA . PHE A 1 496 ? 12.961 -4.234 -16.243 1.00 97.44 496 PHE A CA 1
ATOM 3943 C C . PHE A 1 496 ? 12.479 -3.819 -14.846 1.00 97.44 496 PHE A C 1
ATOM 3945 O O . PHE A 1 496 ? 12.491 -2.637 -14.501 1.00 97.44 496 PHE A O 1
ATOM 3952 N N . THR A 1 497 ? 12.099 -4.797 -14.019 1.00 96.38 497 THR A N 1
ATOM 3953 C CA . THR A 1 497 ? 11.630 -4.560 -12.647 1.00 96.38 497 THR A CA 1
ATOM 3954 C C . THR A 1 497 ? 12.764 -4.054 -11.746 1.00 96.38 497 THR A C 1
ATOM 3956 O O . THR A 1 497 ? 12.556 -3.112 -10.978 1.00 96.38 497 THR A O 1
ATOM 3959 N N . VAL A 1 498 ? 13.974 -4.610 -11.886 1.00 97.75 498 VAL A N 1
ATOM 3960 C CA . VAL A 1 498 ? 15.186 -4.163 -11.170 1.00 97.75 498 VAL A CA 1
ATOM 3961 C C . VAL A 1 498 ? 15.553 -2.722 -11.540 1.00 97.75 498 VAL A C 1
ATOM 3963 O O . VAL A 1 498 ? 15.709 -1.883 -10.653 1.00 97.75 498 VAL A O 1
ATOM 3966 N N . LEU A 1 499 ? 15.623 -2.390 -12.834 1.00 97.75 499 LEU A N 1
ATOM 3967 C CA . LEU A 1 499 ? 15.964 -1.042 -13.309 1.00 97.75 499 LEU A CA 1
ATOM 3968 C C . LEU A 1 499 ? 14.922 -0.003 -12.879 1.00 97.75 499 LEU A C 1
ATOM 3970 O O . LEU A 1 499 ? 15.269 1.119 -12.511 1.00 97.75 499 LEU A O 1
ATOM 3974 N N . GLN A 1 500 ? 13.639 -0.367 -12.845 1.00 96.25 500 GLN A N 1
ATOM 3975 C CA . GLN A 1 500 ? 12.628 0.504 -12.249 1.00 96.25 500 GLN A CA 1
ATOM 3976 C C . GLN A 1 500 ? 12.848 0.719 -10.754 1.00 96.25 500 GLN A C 1
ATOM 3978 O O . GLN A 1 500 ? 12.708 1.851 -10.290 1.00 96.25 500 GLN A O 1
ATOM 3983 N N . GLY A 1 501 ? 13.203 -0.332 -10.012 1.00 97.44 501 GLY A N 1
ATOM 3984 C CA . GLY A 1 501 ? 13.598 -0.232 -8.608 1.00 97.44 501 GLY A CA 1
ATOM 3985 C C . GLY A 1 501 ? 14.779 0.721 -8.412 1.00 97.44 501 GLY A C 1
ATOM 3986 O O . GLY A 1 501 ? 14.745 1.550 -7.504 1.00 97.44 501 GLY A O 1
ATOM 3987 N N . ALA A 1 502 ? 15.774 0.680 -9.303 1.00 98.12 502 ALA A N 1
ATOM 3988 C CA . ALA A 1 502 ? 16.923 1.583 -9.284 1.00 98.12 502 ALA A CA 1
ATOM 3989 C C . ALA A 1 502 ? 16.500 3.055 -9.456 1.00 98.12 502 ALA A C 1
ATOM 3991 O O . ALA A 1 502 ? 16.858 3.899 -8.634 1.00 98.12 502 ALA A O 1
ATOM 3992 N N . VAL A 1 503 ? 15.659 3.380 -10.452 1.00 97.38 503 VAL A N 1
ATOM 3993 C CA . VAL A 1 503 ? 15.151 4.760 -10.633 1.00 97.38 503 VAL A CA 1
ATOM 3994 C C . VAL A 1 503 ? 14.314 5.201 -9.427 1.00 97.38 503 VAL A C 1
ATOM 3996 O O . VAL A 1 503 ? 14.431 6.341 -8.969 1.00 97.38 503 VAL A O 1
ATOM 3999 N N . GLN A 1 504 ? 13.484 4.304 -8.879 1.00 96.75 504 GLN A N 1
ATOM 4000 C CA . GLN A 1 504 ? 12.702 4.572 -7.668 1.00 96.75 504 GLN A CA 1
ATOM 4001 C C . GLN A 1 504 ? 13.599 4.867 -6.464 1.00 96.75 504 GLN A C 1
ATOM 4003 O O . GLN A 1 504 ? 13.279 5.772 -5.692 1.00 96.75 504 GLN A O 1
ATOM 4008 N N . LEU A 1 505 ? 14.709 4.140 -6.308 1.00 96.81 505 LEU A N 1
ATOM 4009 C CA . LEU A 1 505 ? 15.679 4.357 -5.240 1.00 96.81 505 LEU A CA 1
ATOM 4010 C C . LEU A 1 505 ? 16.336 5.727 -5.377 1.00 96.81 505 LEU A C 1
ATOM 4012 O O . LEU A 1 505 ? 16.289 6.501 -4.423 1.00 96.81 505 LEU A O 1
ATOM 4016 N N . LEU A 1 506 ? 16.886 6.047 -6.554 1.00 96.94 506 LEU A N 1
ATOM 4017 C CA . LEU A 1 506 ? 17.535 7.337 -6.796 1.00 96.94 506 LEU A CA 1
ATOM 4018 C C . LEU A 1 506 ? 16.572 8.483 -6.475 1.00 96.94 506 LEU A C 1
ATOM 4020 O O . LEU A 1 506 ? 16.846 9.305 -5.599 1.00 96.94 506 LEU A O 1
ATOM 4024 N N . LEU A 1 507 ? 15.391 8.482 -7.101 1.00 95.56 507 LEU A N 1
ATOM 4025 C CA . LEU A 1 507 ? 14.377 9.517 -6.904 1.00 95.56 507 LEU A CA 1
ATOM 4026 C C . LEU A 1 507 ? 13.888 9.571 -5.449 1.00 95.56 507 LEU A C 1
ATOM 4028 O O . LEU A 1 507 ? 13.687 10.650 -4.888 1.00 95.56 507 LEU A O 1
ATOM 4032 N N . GLY A 1 508 ? 13.694 8.412 -4.822 1.00 92.62 508 GLY A N 1
ATOM 4033 C CA . GLY A 1 508 ? 13.222 8.303 -3.450 1.00 92.62 508 GLY A CA 1
ATOM 4034 C C . GLY A 1 508 ? 14.211 8.864 -2.431 1.00 92.62 508 GLY A C 1
ATOM 4035 O O . GLY A 1 508 ? 13.773 9.528 -1.485 1.00 92.62 508 GLY A O 1
ATOM 4036 N N . SER A 1 509 ? 15.508 8.645 -2.655 1.00 91.38 509 SER A N 1
ATOM 4037 C CA . SER A 1 509 ? 16.610 9.091 -1.797 1.00 91.38 509 SER A CA 1
ATOM 4038 C C . SER A 1 509 ? 16.859 10.596 -1.858 1.00 91.38 509 SER A C 1
ATOM 4040 O O . SER A 1 509 ? 17.246 11.164 -0.845 1.00 91.38 509 SER A O 1
ATOM 4042 N N . ILE A 1 510 ? 16.611 11.253 -2.998 1.00 91.44 510 ILE A N 1
ATOM 4043 C CA . ILE A 1 510 ? 16.915 12.688 -3.190 1.00 91.44 510 ILE A CA 1
ATOM 4044 C C . ILE A 1 510 ? 15.690 13.608 -3.190 1.00 91.44 510 ILE A C 1
ATOM 4046 O O . ILE A 1 510 ? 15.783 14.763 -2.790 1.00 91.44 510 ILE A O 1
ATOM 4050 N N . MET A 1 511 ? 14.515 13.125 -3.602 1.00 91.44 511 MET A N 1
ATOM 4051 C CA . MET A 1 511 ? 13.318 13.974 -3.660 1.00 91.44 511 MET A CA 1
ATOM 4052 C C . MET A 1 511 ? 12.535 13.970 -2.353 1.00 91.44 511 MET A C 1
ATOM 4054 O O . MET A 1 511 ? 11.640 14.796 -2.163 1.00 91.44 511 MET A O 1
ATOM 4058 N N . ALA A 1 512 ? 12.802 13.021 -1.454 1.00 85.69 512 ALA A N 1
ATOM 4059 C CA . ALA A 1 512 ? 12.123 12.881 -0.169 1.00 85.69 512 ALA A CA 1
ATOM 4060 C C . ALA A 1 512 ? 10.587 12.863 -0.277 1.00 85.69 512 ALA A C 1
ATOM 4062 O O . ALA A 1 512 ? 9.886 13.425 0.563 1.00 85.69 512 ALA A O 1
ATOM 4063 N N . ARG A 1 513 ? 10.023 12.270 -1.333 1.00 88.62 513 ARG A N 1
ATOM 4064 C CA . ARG A 1 513 ? 8.564 12.192 -1.545 1.00 88.62 513 ARG A CA 1
ATOM 4065 C C . ARG A 1 513 ? 7.938 11.007 -0.819 1.00 88.62 513 ARG A C 1
ATOM 4067 O O . ARG A 1 513 ? 8.604 10.029 -0.479 1.00 88.62 513 ARG A O 1
ATOM 4074 N N . ARG A 1 514 ? 6.630 11.080 -0.572 1.00 86.31 514 ARG A N 1
ATOM 4075 C CA . ARG A 1 514 ? 5.839 9.919 -0.136 1.00 86.31 514 ARG A CA 1
ATOM 4076 C C . ARG A 1 514 ? 5.643 8.961 -1.311 1.00 86.31 514 ARG A C 1
ATOM 4078 O O . ARG A 1 514 ? 5.542 9.388 -2.455 1.00 86.31 514 ARG A O 1
ATOM 4085 N N . GLN A 1 515 ? 5.478 7.673 -1.017 1.00 89.38 515 GLN A N 1
ATOM 4086 C CA . GLN A 1 515 ? 5.229 6.643 -2.036 1.00 89.38 515 GLN A CA 1
ATOM 4087 C C . GLN A 1 515 ? 4.042 6.971 -2.938 1.00 89.38 515 GLN A C 1
ATOM 4089 O O . GLN A 1 515 ? 4.128 6.845 -4.153 1.00 89.38 515 GLN A O 1
ATOM 4094 N N . GLU A 1 516 ? 2.940 7.441 -2.356 1.00 84.25 516 GLU A N 1
ATOM 4095 C CA . GLU A 1 516 ? 1.758 7.789 -3.140 1.00 84.25 516 GLU A CA 1
ATOM 4096 C C . GLU A 1 516 ? 1.978 9.016 -4.038 1.00 84.25 516 GLU A C 1
ATOM 4098 O O . GLU A 1 516 ? 1.334 9.109 -5.075 1.00 84.25 516 GLU A O 1
ATOM 4103 N N . GLU A 1 517 ? 2.879 9.934 -3.672 1.00 90.31 517 GLU A N 1
ATOM 4104 C CA . GLU A 1 517 ? 3.222 11.103 -4.495 1.00 90.31 517 GLU A CA 1
ATOM 4105 C C . GLU A 1 517 ? 4.022 10.659 -5.730 1.00 90.31 517 GLU A C 1
ATOM 4107 O O . GLU A 1 517 ? 3.668 11.035 -6.843 1.00 90.31 517 GLU A O 1
ATOM 4112 N N . LEU A 1 518 ? 5.016 9.777 -5.554 1.00 93.19 518 LEU A N 1
ATOM 4113 C CA . LEU A 1 518 ? 5.803 9.218 -6.665 1.00 93.19 518 LEU A CA 1
ATOM 4114 C C . LEU A 1 518 ? 4.971 8.328 -7.593 1.00 93.19 518 LEU A C 1
ATOM 4116 O O . LEU A 1 518 ? 5.078 8.411 -8.812 1.00 93.19 518 LEU A O 1
ATOM 4120 N N . ARG A 1 519 ? 4.081 7.509 -7.029 1.00 93.00 519 ARG A N 1
ATOM 4121 C CA . ARG A 1 519 ? 3.199 6.624 -7.803 1.00 93.00 519 ARG A CA 1
ATOM 4122 C C . ARG A 1 519 ? 2.127 7.384 -8.597 1.00 93.00 519 ARG A C 1
ATOM 4124 O O . ARG A 1 519 ? 1.457 6.794 -9.435 1.00 93.00 519 ARG A O 1
ATOM 4131 N N . GLN A 1 520 ? 1.902 8.664 -8.293 1.00 90.88 520 GLN A N 1
ATOM 4132 C CA . GLN A 1 520 ? 0.947 9.527 -8.996 1.00 90.88 520 GLN A CA 1
ATOM 4133 C C . GLN A 1 520 ? 1.602 10.459 -10.019 1.00 90.88 520 GLN A C 1
ATOM 4135 O O . GLN A 1 520 ? 0.884 11.243 -10.645 1.00 90.88 520 GLN A O 1
ATOM 4140 N N . LEU A 1 521 ? 2.925 10.379 -10.198 1.00 95.19 521 LEU A N 1
ATOM 4141 C CA . LEU A 1 521 ? 3.606 11.061 -11.293 1.00 95.19 521 LEU A CA 1
ATOM 4142 C C . LEU A 1 521 ? 3.004 10.610 -12.627 1.00 95.19 521 LEU A C 1
ATOM 4144 O O . LEU A 1 521 ? 2.699 9.428 -12.831 1.00 95.19 521 LEU A O 1
ATOM 4148 N N . LYS A 1 522 ? 2.791 11.581 -13.513 1.00 95.56 522 LYS A N 1
ATOM 4149 C CA . LYS A 1 522 ? 2.213 11.367 -14.840 1.00 95.56 522 LYS A CA 1
ATOM 4150 C C . LYS A 1 522 ? 3.140 10.480 -15.683 1.00 95.56 522 LYS A C 1
ATOM 4152 O O . LYS A 1 522 ? 4.319 10.373 -15.352 1.00 95.56 522 LYS A O 1
ATOM 4157 N N . PRO A 1 523 ? 2.652 9.865 -16.772 1.00 95.88 523 PRO A N 1
ATOM 4158 C CA . PRO A 1 523 ? 3.509 9.101 -17.682 1.00 95.88 523 PRO A CA 1
ATOM 4159 C C . PRO A 1 523 ? 4.693 9.912 -18.232 1.00 95.88 523 PRO A C 1
ATOM 4161 O O . PRO A 1 523 ? 5.769 9.351 -18.411 1.00 95.88 523 PRO A O 1
ATOM 4164 N N . TYR A 1 524 ? 4.494 11.215 -18.457 1.00 95.88 524 TYR A N 1
ATOM 4165 C CA . TYR A 1 524 ? 5.498 12.173 -18.923 1.00 95.88 524 TYR A CA 1
ATOM 4166 C C . TYR A 1 524 ? 5.152 13.607 -18.483 1.00 95.88 524 TYR A C 1
ATOM 4168 O O . TYR A 1 524 ? 4.028 13.868 -18.032 1.00 95.88 524 TYR A O 1
ATOM 4176 N N . GLY A 1 525 ? 6.103 14.538 -18.624 1.00 94.12 525 GLY A N 1
ATOM 4177 C CA . GLY A 1 525 ? 5.913 15.961 -18.323 1.00 94.12 525 GLY A CA 1
ATOM 4178 C C . GLY A 1 525 ? 5.940 16.280 -16.826 1.00 94.12 525 GLY A C 1
ATOM 4179 O O . GLY A 1 525 ? 5.270 17.217 -16.375 1.00 94.12 525 GLY A O 1
ATOM 4180 N N . ASN A 1 526 ? 6.650 15.473 -16.033 1.00 95.94 526 ASN A N 1
ATOM 4181 C CA . ASN A 1 526 ? 6.883 15.739 -14.614 1.00 95.94 526 ASN A CA 1
ATOM 4182 C C . ASN A 1 526 ? 8.137 16.589 -14.392 1.00 95.94 526 ASN A C 1
ATOM 4184 O O . ASN A 1 526 ? 8.265 17.192 -13.329 1.00 95.94 526 ASN A O 1
ATOM 4188 N N . LEU A 1 527 ? 9.053 16.631 -15.359 1.00 96.38 527 LEU A N 1
ATOM 4189 C CA . LEU A 1 527 ? 10.231 17.488 -15.309 1.00 96.38 527 LEU A CA 1
ATOM 4190 C C . LEU A 1 527 ? 9.895 18.899 -15.788 1.00 96.38 527 LEU A C 1
ATOM 4192 O O . LEU A 1 527 ? 9.179 19.097 -16.768 1.00 96.38 527 LEU A O 1
ATOM 4196 N N . VAL A 1 528 ? 10.414 19.879 -15.062 1.00 95.44 528 VAL A N 1
ATOM 4197 C CA . VAL A 1 528 ? 10.225 21.302 -15.313 1.00 95.44 528 VAL A CA 1
ATOM 4198 C C . VAL A 1 528 ? 11.601 21.953 -15.363 1.00 95.44 528 VAL A C 1
ATOM 4200 O O . VAL A 1 528 ? 12.321 21.947 -14.368 1.00 95.44 528 VAL A O 1
ATOM 4203 N N . TYR A 1 529 ? 11.955 22.514 -16.512 1.00 94.75 529 TYR A N 1
ATOM 4204 C CA . TYR A 1 529 ? 13.159 23.313 -16.702 1.00 94.75 529 TYR A CA 1
ATOM 4205 C C . TYR A 1 529 ? 12.824 24.800 -16.589 1.00 94.75 529 TYR A C 1
ATOM 4207 O O . TYR A 1 529 ? 11.790 25.249 -17.099 1.00 94.75 529 TYR A O 1
ATOM 4215 N N . VAL A 1 530 ? 13.698 25.556 -15.927 1.00 92.06 530 VAL A N 1
ATOM 4216 C CA . VAL A 1 530 ? 13.595 27.013 -15.802 1.00 92.06 530 VAL A CA 1
ATOM 4217 C C . VAL A 1 530 ? 14.831 27.650 -16.428 1.00 92.06 530 VAL A C 1
ATOM 4219 O O . VAL A 1 530 ? 15.936 27.476 -15.922 1.00 92.06 530 VAL A O 1
ATOM 4222 N N . ASP A 1 531 ? 14.648 28.391 -17.520 1.00 87.56 531 ASP A N 1
ATOM 4223 C CA . ASP A 1 531 ? 15.765 29.019 -18.235 1.00 87.56 531 ASP A CA 1
ATOM 4224 C C . ASP A 1 531 ? 16.354 30.239 -17.490 1.00 87.56 531 ASP A C 1
ATOM 4226 O O . ASP A 1 531 ? 15.883 30.653 -16.425 1.00 87.56 531 ASP A O 1
ATOM 4230 N N . ASP A 1 532 ? 17.396 30.851 -18.062 1.00 84.88 532 ASP A N 1
ATOM 4231 C CA . ASP A 1 532 ? 18.038 32.077 -17.551 1.00 84.88 532 ASP A CA 1
ATOM 4232 C C . ASP A 1 532 ? 17.110 33.277 -17.378 1.00 84.88 532 ASP A C 1
ATOM 4234 O O . ASP A 1 532 ? 17.399 34.179 -16.594 1.00 84.88 532 ASP A O 1
ATOM 4238 N N . LYS A 1 533 ? 15.977 33.280 -18.074 1.00 86.31 533 LYS A N 1
ATOM 4239 C CA . LYS A 1 533 ? 14.983 34.353 -18.053 1.00 86.31 533 LYS A CA 1
ATOM 4240 C C . LYS A 1 533 ? 13.780 33.999 -17.177 1.00 86.31 533 LYS A C 1
ATOM 4242 O O . LYS A 1 533 ? 12.808 34.752 -17.158 1.00 86.31 533 LYS A O 1
ATOM 4247 N N . GLY A 1 534 ? 13.825 32.870 -16.465 1.00 85.38 534 GLY A N 1
ATOM 4248 C CA . GLY A 1 534 ? 12.728 32.380 -15.634 1.00 85.38 534 GLY A CA 1
ATOM 4249 C C . GLY A 1 534 ? 11.578 31.746 -16.425 1.00 85.38 534 GLY A C 1
ATOM 4250 O O . GLY A 1 534 ? 10.506 31.518 -15.863 1.00 85.38 534 GLY A O 1
ATOM 4251 N N . LYS A 1 535 ? 11.754 31.462 -17.722 1.00 88.88 535 LYS A N 1
ATOM 4252 C CA . LYS A 1 535 ? 10.738 30.795 -18.540 1.00 88.88 535 LYS A CA 1
ATOM 4253 C C . LYS A 1 535 ? 10.684 29.315 -18.184 1.00 88.88 535 LYS A C 1
ATOM 4255 O O . LYS A 1 535 ? 11.696 28.619 -18.170 1.00 88.88 535 LYS A O 1
ATOM 4260 N N . ILE A 1 536 ? 9.467 28.840 -17.955 1.00 90.81 536 ILE A N 1
ATOM 4261 C CA . ILE A 1 536 ? 9.177 27.463 -17.565 1.00 90.81 536 ILE A CA 1
ATOM 4262 C C . ILE A 1 536 ? 8.904 26.615 -18.813 1.00 90.81 536 ILE A C 1
ATOM 4264 O O . ILE A 1 536 ? 8.108 27.009 -19.668 1.00 90.81 536 ILE A O 1
ATOM 4268 N N . SER A 1 537 ? 9.517 25.435 -18.893 1.00 90.88 537 SER A N 1
ATOM 4269 C CA . SER A 1 537 ? 9.290 24.438 -19.946 1.00 90.88 537 SER A CA 1
ATOM 4270 C C . SER A 1 537 ? 9.174 23.033 -19.359 1.00 90.88 537 SER A C 1
ATOM 4272 O O . SER A 1 537 ? 9.885 22.691 -18.420 1.00 90.88 537 SER A O 1
ATOM 4274 N N . THR A 1 538 ? 8.289 22.207 -19.918 1.00 89.25 538 THR A N 1
ATOM 4275 C CA . THR A 1 538 ? 8.132 20.781 -19.559 1.00 89.25 538 THR A CA 1
ATOM 4276 C C . THR A 1 538 ? 8.520 19.830 -20.688 1.00 89.25 538 THR A C 1
ATOM 4278 O O . THR A 1 538 ? 8.334 18.625 -20.565 1.00 89.25 538 THR A O 1
ATOM 4281 N N . GLU A 1 539 ? 9.001 20.369 -21.807 1.00 88.06 539 GLU A N 1
ATOM 4282 C CA . GLU A 1 539 ? 9.344 19.608 -23.019 1.00 88.06 539 GLU A CA 1
ATOM 4283 C C . GLU A 1 539 ? 10.849 19.651 -23.314 1.00 88.06 539 GLU A C 1
ATOM 4285 O O . GLU A 1 539 ? 11.321 19.022 -24.256 1.00 88.06 539 GLU A O 1
ATOM 4290 N N . THR A 1 540 ? 11.606 20.402 -22.510 1.00 90.19 540 THR A N 1
ATOM 4291 C CA . THR A 1 540 ? 13.057 20.516 -22.645 1.00 90.19 540 THR A CA 1
ATOM 4292 C C . THR A 1 540 ? 13.727 19.172 -22.360 1.00 90.19 540 THR A C 1
ATOM 4294 O O . THR A 1 540 ? 13.326 18.443 -21.453 1.00 90.19 540 THR A O 1
ATOM 4297 N N . ASP A 1 541 ? 14.769 18.869 -23.127 1.00 91.06 541 ASP A N 1
ATOM 4298 C CA . ASP A 1 541 ? 15.580 17.663 -22.992 1.00 91.06 541 ASP A CA 1
ATOM 4299 C C . ASP A 1 541 ? 16.788 17.917 -22.057 1.00 91.06 541 ASP A C 1
ATOM 4301 O O . ASP A 1 541 ? 17.613 18.787 -22.362 1.00 91.06 541 ASP A O 1
ATOM 4305 N N . PRO A 1 542 ? 16.927 17.180 -20.935 1.00 91.94 542 PRO A N 1
ATOM 4306 C CA . PRO A 1 542 ? 18.045 17.314 -19.994 1.00 91.94 542 PRO A CA 1
ATOM 4307 C C . PRO A 1 542 ? 19.398 16.825 -20.529 1.00 91.94 542 PRO A C 1
ATOM 4309 O O . PRO A 1 542 ? 20.419 16.988 -19.859 1.00 91.94 542 PRO A O 1
ATOM 4312 N N . TYR A 1 543 ? 19.443 16.221 -21.714 1.00 89.56 543 TYR A N 1
ATOM 4313 C CA . TYR A 1 543 ? 20.695 15.917 -22.407 1.00 89.56 543 TYR A CA 1
ATOM 4314 C C . TYR A 1 543 ? 21.180 17.076 -23.285 1.00 89.56 543 TYR A C 1
ATOM 4316 O O . TYR A 1 543 ? 22.363 17.130 -23.610 1.00 89.56 543 TYR A O 1
ATOM 4324 N N . ASN A 1 544 ? 20.303 18.029 -23.625 1.00 88.44 544 ASN A N 1
ATOM 4325 C CA . ASN A 1 544 ? 20.677 19.231 -24.377 1.00 88.44 544 ASN A CA 1
ATOM 4326 C C . ASN A 1 544 ? 21.043 20.411 -23.459 1.00 88.44 544 ASN A C 1
ATOM 4328 O O . ASN A 1 544 ? 21.845 21.257 -23.845 1.00 88.44 544 ASN A O 1
ATOM 4332 N N . GLU A 1 545 ? 20.475 20.466 -22.251 1.00 84.75 545 GLU A N 1
ATOM 4333 C CA . GLU A 1 545 ? 20.689 21.541 -21.273 1.00 84.75 545 GLU A CA 1
ATOM 4334 C C . GLU A 1 545 ? 21.448 21.025 -20.040 1.00 84.75 545 GLU A C 1
ATOM 4336 O O . GLU A 1 545 ? 20.859 20.419 -19.141 1.00 84.75 545 GLU A O 1
ATOM 4341 N N . ASP A 1 546 ? 22.753 21.299 -19.967 1.00 80.56 546 ASP A N 1
ATOM 4342 C CA . ASP A 1 546 ? 23.654 20.782 -18.918 1.00 80.56 546 ASP A CA 1
ATOM 4343 C C . ASP A 1 546 ? 23.692 21.649 -17.638 1.00 80.56 546 ASP A C 1
ATOM 4345 O O . ASP A 1 546 ? 24.688 21.707 -16.920 1.00 80.56 546 ASP A O 1
ATOM 4349 N N . ILE A 1 547 ? 22.608 22.380 -17.359 1.00 85.12 547 ILE A N 1
ATOM 4350 C CA . ILE A 1 547 ? 22.515 23.335 -16.245 1.00 85.12 547 ILE A CA 1
ATOM 4351 C C . ILE A 1 547 ? 21.567 22.791 -15.166 1.00 85.12 547 ILE A C 1
ATOM 4353 O O . ILE A 1 547 ? 20.473 22.314 -15.463 1.00 85.12 547 ILE A O 1
ATOM 4357 N N . GLU A 1 548 ? 21.952 22.931 -13.894 1.00 86.44 548 GLU A N 1
ATOM 4358 C CA . GLU A 1 548 ? 21.193 22.512 -12.701 1.00 86.44 548 GLU A CA 1
ATOM 4359 C C . GLU A 1 548 ? 19.962 23.404 -12.412 1.00 86.44 548 GLU A C 1
ATOM 4361 O O . GLU A 1 548 ? 19.864 24.069 -11.380 1.00 86.44 548 GLU A O 1
ATOM 4366 N N . ARG A 1 549 ? 19.004 23.451 -13.348 1.00 91.56 549 ARG A N 1
ATOM 4367 C CA . ARG A 1 549 ? 17.736 24.208 -13.237 1.00 91.56 549 ARG A CA 1
ATOM 4368 C C . ARG A 1 549 ? 16.507 23.350 -13.499 1.00 91.56 549 ARG A C 1
ATOM 4370 O O . ARG A 1 549 ? 15.546 23.763 -14.153 1.00 91.56 549 ARG A O 1
ATOM 4377 N N . TRP A 1 550 ? 16.558 22.139 -12.968 1.00 94.75 550 TRP A N 1
ATOM 4378 C CA . TRP A 1 550 ? 15.527 21.132 -13.137 1.00 94.75 550 TRP A CA 1
ATOM 4379 C C . TRP A 1 550 ? 14.707 20.971 -11.869 1.00 94.75 550 TRP A C 1
ATOM 4381 O O . TRP A 1 550 ? 15.225 20.965 -10.752 1.00 94.75 550 TRP A O 1
ATOM 4391 N N . PHE A 1 551 ? 13.402 20.807 -12.050 1.00 95.81 551 PHE A N 1
ATOM 4392 C CA . PHE A 1 551 ? 12.448 20.591 -10.977 1.00 95.81 551 PHE A CA 1
ATOM 4393 C C . PHE A 1 551 ? 11.547 19.402 -11.304 1.00 95.81 551 PHE A C 1
ATOM 4395 O O . PHE A 1 551 ? 11.146 19.196 -12.446 1.00 95.81 551 PHE A O 1
ATOM 4402 N N . LEU A 1 552 ? 11.184 18.634 -10.283 1.00 95.94 552 LEU A N 1
ATOM 4403 C CA . LEU A 1 552 ? 10.150 17.616 -10.352 1.00 95.94 552 LEU A CA 1
ATOM 4404 C C . LEU A 1 552 ? 8.818 18.203 -9.876 1.00 95.94 552 LEU A C 1
ATOM 4406 O O . LEU A 1 552 ? 8.696 18.646 -8.729 1.00 95.94 552 LEU A O 1
ATOM 4410 N N . ARG A 1 553 ? 7.808 18.131 -10.739 1.00 94.69 553 ARG A N 1
ATOM 4411 C CA . ARG A 1 553 ? 6.420 18.503 -10.472 1.00 94.69 553 ARG A CA 1
ATOM 4412 C C . ARG A 1 553 ? 5.618 17.316 -9.956 1.00 94.69 553 ARG A C 1
ATOM 4414 O O . ARG A 1 553 ? 5.560 16.267 -10.591 1.00 94.69 553 ARG A O 1
ATOM 4421 N N . PHE A 1 554 ? 4.929 17.486 -8.831 1.00 91.56 554 PHE A N 1
ATOM 4422 C CA . PHE A 1 554 ? 4.087 16.444 -8.233 1.00 91.56 554 PHE A CA 1
ATOM 4423 C C . PHE A 1 554 ? 2.877 17.026 -7.494 1.00 91.56 554 PHE A C 1
ATOM 4425 O O . PHE A 1 554 ? 2.803 18.217 -7.195 1.00 91.56 554 PHE A O 1
ATOM 4432 N N . LYS A 1 555 ? 1.910 16.161 -7.167 1.00 86.69 555 LYS A N 1
ATOM 4433 C CA . LYS A 1 555 ? 0.759 16.513 -6.323 1.00 86.69 555 LYS A CA 1
ATOM 4434 C C . LYS A 1 555 ? 1.085 16.250 -4.853 1.00 86.69 555 LYS A C 1
ATOM 4436 O O . LYS A 1 555 ? 1.332 15.105 -4.478 1.00 86.69 555 LYS A O 1
ATOM 4441 N N . VAL A 1 556 ? 1.061 17.284 -4.017 1.00 80.19 556 VAL A N 1
ATOM 4442 C CA . VAL A 1 556 ? 1.379 17.207 -2.583 1.00 80.19 556 VAL A CA 1
ATOM 4443 C C . VAL A 1 556 ? 0.245 16.513 -1.836 1.00 80.19 556 VAL A C 1
ATOM 4445 O O . VAL A 1 556 ? -0.875 17.007 -1.805 1.00 80.19 556 VAL A O 1
ATOM 4448 N N . LYS A 1 557 ? 0.500 15.369 -1.199 1.00 74.00 557 LYS A N 1
ATOM 4449 C CA . LYS A 1 557 ? -0.553 14.663 -0.453 1.00 74.00 557 LYS A CA 1
ATOM 4450 C C . LYS A 1 557 ? -0.878 15.368 0.861 1.00 74.00 557 LYS A C 1
ATOM 4452 O O . LYS A 1 557 ? 0.015 15.895 1.521 1.00 74.00 557 LYS A O 1
ATOM 4457 N N . LYS A 1 558 ? -2.140 15.233 1.292 1.00 64.19 558 LYS A N 1
ATOM 4458 C CA . LYS A 1 558 ? -2.693 15.820 2.530 1.00 64.19 558 LYS A CA 1
ATOM 4459 C C . LYS A 1 558 ? -2.785 17.351 2.494 1.00 64.19 558 LYS A C 1
ATOM 4461 O O . LYS A 1 558 ? -2.764 17.982 3.544 1.00 64.19 558 LYS A O 1
ATOM 4466 N N . THR A 1 559 ? -2.897 17.925 1.301 1.00 59.34 559 THR A N 1
ATOM 4467 C CA . THR A 1 559 ? -3.174 19.350 1.095 1.00 59.34 559 THR A CA 1
ATOM 4468 C C . THR A 1 559 ? -4.440 19.515 0.255 1.00 59.34 559 THR A C 1
ATOM 4470 O O . THR A 1 559 ? -4.869 18.575 -0.418 1.00 59.34 559 THR A O 1
ATOM 4473 N N . GLY A 1 560 ? -5.047 20.701 0.317 1.00 55.59 560 GLY A N 1
ATOM 4474 C CA . GLY A 1 560 ? -6.269 21.037 -0.417 1.00 55.59 560 GLY A CA 1
ATOM 4475 C C . GLY A 1 560 ? -7.569 20.512 0.210 1.00 55.59 560 GLY A C 1
ATOM 4476 O O . GLY A 1 560 ? -7.575 19.871 1.261 1.00 55.59 560 GLY A O 1
ATOM 4477 N N . ILE A 1 561 ? -8.694 20.815 -0.443 1.00 52.25 561 ILE A N 1
ATOM 4478 C CA . ILE A 1 561 ? -10.059 20.539 0.035 1.00 52.25 561 ILE A CA 1
ATOM 4479 C C . ILE A 1 561 ? -10.640 19.341 -0.737 1.00 52.25 561 ILE A C 1
ATOM 4481 O O . ILE A 1 561 ? -10.394 19.184 -1.933 1.00 52.25 561 ILE A O 1
ATOM 4485 N N . LYS A 1 562 ? -11.395 18.462 -0.055 1.00 52.88 562 LYS A N 1
ATOM 4486 C CA . LYS A 1 562 ? -12.094 17.296 -0.650 1.00 52.88 562 LYS A CA 1
ATOM 4487 C C . LYS A 1 562 ? -11.199 16.322 -1.452 1.00 52.88 562 LYS A C 1
ATOM 4489 O O . LYS A 1 562 ? -11.677 15.586 -2.305 1.00 52.88 562 LYS A O 1
ATOM 4494 N N . GLY A 1 563 ? -9.899 16.252 -1.146 1.00 55.03 563 GLY A N 1
ATOM 4495 C CA . GLY A 1 563 ? -8.962 15.308 -1.780 1.00 55.03 563 GLY A CA 1
ATOM 4496 C C . GLY A 1 563 ? -8.272 15.820 -3.052 1.00 55.03 563 GLY A C 1
ATOM 4497 O O . GLY A 1 563 ? -7.462 15.088 -3.632 1.00 55.03 563 GLY A O 1
ATOM 4498 N N . ASN A 1 564 ? -8.526 17.071 -3.449 1.00 59.16 564 ASN A N 1
ATOM 4499 C CA . ASN A 1 564 ? -7.795 17.748 -4.519 1.00 59.16 564 ASN A CA 1
ATOM 4500 C C . ASN A 1 564 ? -6.479 18.325 -3.987 1.00 59.16 564 ASN A C 1
ATOM 4502 O O . ASN A 1 564 ? -6.423 19.443 -3.485 1.00 59.16 564 ASN A O 1
ATOM 4506 N N . ASN A 1 565 ? -5.421 17.528 -4.106 1.00 72.62 565 ASN A N 1
ATOM 4507 C CA . ASN A 1 565 ? -4.064 17.895 -3.704 1.00 72.62 565 ASN A CA 1
ATOM 4508 C C . ASN A 1 565 ? -3.507 19.064 -4.532 1.00 72.62 565 ASN A C 1
ATOM 4510 O O . ASN A 1 565 ? -3.652 19.077 -5.759 1.00 72.62 565 ASN A O 1
ATOM 4514 N N . LEU A 1 566 ? -2.792 19.980 -3.874 1.00 77.88 566 LEU A N 1
ATOM 4515 C CA . LEU A 1 566 ? -2.064 21.069 -4.534 1.00 77.88 566 LEU A CA 1
ATOM 4516 C C . LEU A 1 566 ? -0.893 20.525 -5.366 1.00 77.88 566 LEU A C 1
ATOM 4518 O O . LEU A 1 566 ? -0.317 19.486 -5.039 1.00 77.88 566 LEU A O 1
ATOM 4522 N N . THR A 1 567 ? -0.525 21.231 -6.435 1.00 85.81 567 THR A N 1
ATOM 4523 C CA . THR A 1 567 ? 0.657 20.904 -7.254 1.00 85.81 567 THR A CA 1
ATOM 4524 C C . THR A 1 567 ? 1.861 21.704 -6.766 1.00 85.81 567 THR A C 1
ATOM 4526 O O . THR A 1 567 ? 1.711 22.872 -6.415 1.00 85.81 567 THR A O 1
ATOM 4529 N N . ALA A 1 568 ? 3.037 21.080 -6.725 1.00 87.75 568 ALA A N 1
ATOM 4530 C CA . ALA A 1 568 ? 4.280 21.721 -6.316 1.00 87.75 568 ALA A CA 1
ATOM 4531 C C . ALA A 1 568 ? 5.468 21.229 -7.149 1.00 87.75 568 ALA A C 1
ATOM 4533 O O . ALA A 1 568 ? 5.515 20.058 -7.530 1.00 87.75 568 ALA A O 1
ATOM 4534 N N . ASP A 1 569 ? 6.444 22.119 -7.332 1.00 92.06 569 ASP A N 1
ATOM 4535 C CA . ASP A 1 569 ? 7.689 21.862 -8.054 1.00 92.06 569 ASP A CA 1
ATOM 4536 C C . ASP A 1 569 ? 8.863 21.900 -7.056 1.00 92.06 569 ASP A C 1
ATOM 4538 O O . ASP A 1 569 ? 8.910 22.768 -6.175 1.00 92.06 569 ASP A O 1
ATOM 4542 N N . ARG A 1 570 ? 9.784 20.930 -7.123 1.00 92.75 570 ARG A N 1
ATOM 4543 C CA . ARG A 1 570 ? 10.969 20.845 -6.243 1.00 92.75 570 ARG A CA 1
ATOM 4544 C C . ARG A 1 570 ? 12.232 20.537 -7.036 1.00 92.75 570 ARG A C 1
ATOM 4546 O O . ARG A 1 570 ? 12.129 19.734 -7.955 1.00 92.75 570 ARG A O 1
ATOM 4553 N N . PRO A 1 571 ? 13.388 21.125 -6.687 1.00 93.50 571 PRO A N 1
ATOM 4554 C CA . PRO A 1 571 ? 14.615 20.940 -7.449 1.00 93.50 571 PRO A CA 1
ATOM 4555 C C . PRO A 1 571 ? 15.022 19.465 -7.485 1.00 93.50 571 PRO A C 1
ATOM 4557 O O . PRO A 1 571 ? 14.869 18.750 -6.491 1.00 93.50 571 PRO A O 1
ATOM 4560 N N . ILE A 1 572 ? 15.524 19.029 -8.637 1.00 94.94 572 ILE A N 1
ATOM 4561 C CA . ILE A 1 572 ? 16.061 17.692 -8.881 1.00 94.94 572 ILE A CA 1
ATOM 4562 C C . ILE A 1 572 ? 17.435 17.840 -9.558 1.00 94.94 572 ILE A C 1
ATOM 4564 O O . ILE A 1 572 ? 17.535 18.597 -10.521 1.00 94.94 572 ILE A O 1
ATOM 4568 N N . PRO A 1 573 ? 18.480 17.137 -9.087 1.00 94.69 573 PRO A N 1
ATOM 4569 C CA . PRO A 1 573 ? 19.772 17.085 -9.762 1.00 94.69 573 PRO A CA 1
ATOM 4570 C C . PRO A 1 573 ? 19.638 16.611 -11.208 1.00 94.69 573 PRO A C 1
ATOM 4572 O O . PRO A 1 573 ? 18.941 15.624 -11.479 1.00 94.69 573 PRO A O 1
ATOM 4575 N N . LEU A 1 574 ? 20.353 17.268 -12.116 1.00 94.50 574 LEU A N 1
ATOM 4576 C CA . LEU A 1 574 ? 20.338 16.989 -13.549 1.00 94.50 574 LEU A CA 1
ATOM 4577 C C . LEU A 1 574 ? 20.610 15.513 -13.867 1.00 94.50 574 LEU A C 1
ATOM 4579 O O . LEU A 1 574 ? 19.898 14.899 -14.664 1.00 94.50 574 LEU A O 1
ATOM 4583 N N . SER A 1 575 ? 21.595 14.917 -13.196 1.00 93.56 575 SER A N 1
ATOM 4584 C CA . SER A 1 575 ? 21.971 13.511 -13.386 1.00 93.56 575 SER A CA 1
ATOM 4585 C C . SER A 1 575 ? 20.812 12.537 -13.145 1.00 93.56 575 SER A C 1
ATOM 4587 O O . SER A 1 575 ? 20.707 11.513 -13.815 1.00 93.56 575 SER A O 1
ATOM 4589 N N . ILE A 1 576 ? 19.896 12.866 -12.232 1.00 95.56 576 ILE A N 1
ATOM 4590 C CA . ILE A 1 576 ? 18.721 12.038 -11.927 1.00 95.56 576 ILE A CA 1
ATOM 4591 C C . ILE A 1 576 ? 17.531 12.449 -12.793 1.00 95.56 576 ILE A C 1
ATOM 4593 O O . ILE A 1 576 ? 16.753 11.587 -13.208 1.00 95.56 576 ILE A O 1
ATOM 4597 N N . ALA A 1 577 ? 17.415 13.738 -13.132 1.00 96.00 577 ALA A N 1
ATOM 4598 C CA . ALA A 1 577 ? 16.444 14.221 -14.109 1.00 96.00 577 ALA A CA 1
ATOM 4599 C C . ALA A 1 577 ? 16.594 13.491 -15.454 1.00 96.00 577 ALA A C 1
ATOM 4601 O O . ALA A 1 577 ? 15.592 13.092 -16.041 1.00 96.00 577 ALA A O 1
ATOM 4602 N N . ARG A 1 578 ? 17.828 13.213 -15.889 1.00 95.00 578 ARG A N 1
ATOM 4603 C CA . ARG A 1 578 ? 18.134 12.413 -17.086 1.00 95.00 578 ARG A CA 1
ATOM 4604 C C . ARG A 1 578 ? 17.502 11.016 -17.059 1.00 95.00 578 ARG A C 1
ATOM 4606 O O . ARG A 1 578 ? 16.794 10.649 -17.995 1.00 95.00 578 ARG A O 1
ATOM 4613 N N . PHE A 1 579 ? 17.643 10.266 -15.964 1.00 95.88 579 PHE A N 1
ATOM 4614 C CA . PHE A 1 579 ? 16.999 8.948 -15.839 1.00 95.88 579 PHE A CA 1
ATOM 4615 C C . PHE A 1 579 ? 15.471 9.024 -15.793 1.00 95.88 579 PHE A C 1
ATOM 4617 O O . PHE A 1 579 ? 14.794 8.170 -16.368 1.00 95.88 579 PHE A O 1
ATOM 4624 N N . VAL A 1 580 ? 14.915 10.046 -15.132 1.00 96.38 580 VAL A N 1
ATOM 4625 C CA . VAL A 1 580 ? 13.464 10.287 -15.144 1.00 96.38 580 VAL A CA 1
ATOM 4626 C C . VAL A 1 580 ? 12.994 10.557 -16.570 1.00 96.38 580 VAL A C 1
ATOM 4628 O O . VAL A 1 580 ? 12.021 9.950 -17.007 1.00 96.38 580 VAL A O 1
ATOM 4631 N N . TRP A 1 581 ? 13.707 11.403 -17.311 1.00 95.56 581 TRP A N 1
ATOM 4632 C CA . TRP A 1 581 ? 13.380 11.736 -18.690 1.00 95.56 581 TRP A CA 1
ATOM 4633 C C . TRP A 1 581 ? 13.410 10.509 -19.603 1.00 95.56 581 TRP A C 1
ATOM 4635 O O . TRP A 1 581 ? 12.464 10.313 -20.359 1.00 95.56 581 TRP A O 1
ATOM 4645 N N . LEU A 1 582 ? 14.414 9.630 -19.487 1.00 94.69 582 LEU A N 1
ATOM 4646 C CA . LEU A 1 582 ? 14.461 8.378 -20.257 1.00 94.69 582 LEU A CA 1
ATOM 4647 C C . LEU A 1 582 ? 13.213 7.512 -20.027 1.00 94.69 582 LEU A C 1
ATOM 4649 O O . LEU A 1 582 ? 12.659 6.941 -20.968 1.00 94.69 582 LEU A O 1
ATOM 4653 N N . LEU A 1 583 ? 12.733 7.447 -18.783 1.00 95.56 583 LEU A N 1
ATOM 4654 C CA . LEU A 1 583 ? 11.511 6.723 -18.447 1.00 95.56 583 LEU A CA 1
ATOM 4655 C C . LEU A 1 583 ? 10.249 7.430 -18.982 1.00 95.56 583 LEU A C 1
ATOM 4657 O O . LEU A 1 583 ? 9.317 6.762 -19.435 1.00 95.56 583 LEU A O 1
ATOM 4661 N N . GLU A 1 584 ? 10.219 8.767 -18.995 1.00 96.25 584 GLU A N 1
ATOM 4662 C CA . GLU A 1 584 ? 9.157 9.537 -19.660 1.00 96.25 584 GLU A CA 1
ATOM 4663 C C . GLU A 1 584 ? 9.132 9.283 -21.174 1.00 96.25 584 GLU A C 1
ATOM 4665 O O . GLU A 1 584 ? 8.055 9.074 -21.737 1.00 96.25 584 GLU A O 1
ATOM 4670 N N . GLN A 1 585 ? 10.299 9.213 -21.827 1.00 94.75 585 GLN A N 1
ATOM 4671 C CA . GLN A 1 585 ? 10.404 8.887 -23.252 1.00 94.75 585 GLN A CA 1
ATOM 4672 C C . GLN A 1 585 ? 9.931 7.464 -23.548 1.00 94.75 585 GLN A C 1
ATOM 4674 O O . GLN A 1 585 ? 9.174 7.260 -24.498 1.00 94.75 585 GLN A O 1
ATOM 4679 N N . PHE A 1 586 ? 10.291 6.484 -22.714 1.00 95.81 586 PHE A N 1
ATOM 4680 C CA . PHE A 1 586 ? 9.755 5.125 -22.816 1.00 95.81 586 PHE A CA 1
ATOM 4681 C C . PHE A 1 586 ? 8.219 5.121 -22.786 1.00 95.81 586 PHE A C 1
ATOM 4683 O O . PHE A 1 586 ? 7.576 4.519 -23.649 1.00 95.81 586 PHE A O 1
ATOM 4690 N N . ASN A 1 587 ? 7.620 5.840 -21.833 1.00 97.31 587 ASN A N 1
ATOM 4691 C CA . ASN A 1 587 ? 6.167 5.924 -21.697 1.00 97.31 587 ASN A CA 1
ATOM 4692 C C . ASN A 1 587 ? 5.511 6.630 -22.895 1.00 97.31 587 ASN A C 1
ATOM 4694 O O . ASN A 1 587 ? 4.512 6.138 -23.423 1.00 97.31 587 ASN A O 1
ATOM 4698 N N . LEU A 1 588 ? 6.080 7.750 -23.354 1.00 96.12 588 LEU A N 1
ATOM 4699 C CA . LEU A 1 588 ? 5.630 8.475 -24.547 1.00 96.12 588 LEU A CA 1
ATOM 4700 C C . LEU A 1 588 ? 5.661 7.584 -25.789 1.00 96.12 588 LEU A C 1
ATOM 4702 O O . LEU A 1 588 ? 4.669 7.484 -26.514 1.00 96.12 588 LEU A O 1
ATOM 4706 N N . GLN A 1 589 ? 6.770 6.882 -26.018 1.00 95.38 589 GLN A N 1
ATOM 4707 C CA . GLN A 1 589 ? 6.887 5.973 -27.151 1.00 95.38 589 GLN A CA 1
ATOM 4708 C C . GLN A 1 589 ? 5.925 4.781 -27.031 1.00 95.38 589 GLN A C 1
ATOM 4710 O O . GLN A 1 589 ? 5.349 4.366 -28.038 1.00 95.38 589 GLN A O 1
ATOM 4715 N N . ALA A 1 590 ? 5.684 4.257 -25.825 1.00 96.56 590 ALA A N 1
ATOM 4716 C CA . ALA A 1 590 ? 4.698 3.200 -25.608 1.00 96.56 590 ALA A CA 1
ATOM 4717 C C . ALA A 1 590 ? 3.275 3.650 -25.971 1.00 96.56 590 ALA A C 1
ATOM 4719 O O . ALA A 1 590 ? 2.515 2.872 -26.554 1.00 96.56 590 ALA A O 1
ATOM 4720 N N . ILE A 1 591 ? 2.927 4.907 -25.686 1.00 96.81 591 ILE A N 1
ATOM 4721 C CA . ILE A 1 591 ? 1.651 5.510 -26.091 1.00 96.81 591 ILE A CA 1
ATOM 4722 C C . ILE A 1 591 ? 1.599 5.683 -27.613 1.00 96.81 591 ILE A C 1
ATOM 4724 O O . ILE A 1 591 ? 0.635 5.250 -28.244 1.00 96.81 591 ILE A O 1
ATOM 4728 N N . ASN A 1 592 ? 2.655 6.231 -28.220 1.00 96.19 592 ASN A N 1
ATOM 4729 C CA . ASN A 1 592 ? 2.719 6.495 -29.663 1.00 96.19 592 ASN A CA 1
ATOM 4730 C C . ASN A 1 592 ? 2.655 5.213 -30.509 1.00 96.19 592 ASN A C 1
ATOM 4732 O O . ASN A 1 592 ? 1.982 5.180 -31.537 1.00 96.19 592 ASN A O 1
ATOM 4736 N N . ARG A 1 593 ? 3.291 4.125 -30.055 1.00 95.00 593 ARG A N 1
ATOM 4737 C CA . ARG A 1 593 ? 3.205 2.786 -30.678 1.00 95.00 593 ARG A CA 1
ATOM 4738 C C . ARG A 1 593 ? 1.905 2.047 -30.315 1.00 95.00 593 ARG A C 1
ATOM 4740 O O . ARG A 1 593 ? 1.674 0.908 -30.723 1.00 95.00 593 ARG A O 1
ATOM 4747 N N . GLY A 1 594 ? 1.046 2.674 -29.511 1.00 93.56 594 GLY A N 1
ATOM 4748 C CA . GLY A 1 594 ? -0.224 2.138 -29.037 1.00 93.56 594 GLY A CA 1
ATOM 4749 C C . GLY A 1 594 ? -0.092 0.958 -28.073 1.00 93.56 594 GLY A C 1
ATOM 4750 O O . GLY A 1 594 ? -1.091 0.277 -27.841 1.00 93.56 594 GLY A O 1
ATOM 4751 N N . VAL A 1 595 ? 1.099 0.654 -27.549 1.00 94.12 595 VAL A N 1
ATOM 4752 C CA . VAL A 1 595 ? 1.347 -0.449 -26.599 1.00 94.12 595 VAL A CA 1
ATOM 4753 C C . VAL A 1 595 ? 0.469 -0.301 -25.354 1.00 94.12 595 VAL A C 1
ATOM 4755 O O . VAL A 1 595 ? -0.101 -1.285 -24.880 1.00 94.12 595 VAL A O 1
ATOM 4758 N N . ALA A 1 596 ? 0.284 0.933 -24.885 1.00 94.88 596 ALA A N 1
ATOM 4759 C CA . ALA A 1 596 ? -0.612 1.280 -23.790 1.00 94.88 596 ALA A CA 1
ATOM 4760 C C . ALA A 1 596 ? -1.324 2.614 -24.056 1.00 94.88 596 ALA A C 1
ATOM 4762 O O . ALA A 1 596 ? -0.928 3.386 -24.926 1.00 94.88 596 ALA A O 1
ATOM 4763 N N . LYS A 1 597 ? -2.396 2.886 -23.305 1.00 94.69 597 LYS A N 1
ATOM 4764 C CA . LYS A 1 597 ? -3.064 4.194 -23.302 1.00 94.69 597 LYS A CA 1
ATOM 4765 C C . LYS A 1 597 ? -2.470 5.066 -22.204 1.00 94.69 597 LYS A C 1
ATOM 4767 O O . LYS A 1 597 ? -2.130 4.554 -21.143 1.00 94.69 597 LYS A O 1
ATOM 4772 N N . GLU A 1 598 ? -2.460 6.380 -22.404 1.00 93.94 598 GLU A N 1
ATOM 4773 C CA . GLU A 1 598 ? -1.977 7.337 -21.398 1.00 93.94 598 GLU A CA 1
ATOM 4774 C C . GLU A 1 598 ? -2.664 7.152 -20.029 1.00 93.94 598 GLU A C 1
ATOM 4776 O O . GLU A 1 598 ? -2.005 7.130 -18.994 1.00 93.94 598 GLU A O 1
ATOM 4781 N N . THR A 1 599 ? -3.980 6.904 -20.013 1.00 92.88 599 THR A N 1
ATOM 4782 C CA . THR A 1 599 ? -4.774 6.692 -18.784 1.00 92.88 599 THR A CA 1
ATOM 4783 C C . THR A 1 599 ? -4.386 5.447 -17.981 1.00 92.88 599 THR A C 1
ATOM 4785 O O . THR A 1 599 ? -4.736 5.321 -16.797 1.00 92.88 599 THR A O 1
ATOM 4788 N N . ASP A 1 600 ? -3.712 4.503 -18.635 1.00 92.69 600 ASP A N 1
ATOM 4789 C CA . ASP A 1 600 ? -3.315 3.224 -18.058 1.00 92.69 600 ASP A CA 1
ATOM 4790 C C . ASP A 1 600 ? -1.900 3.274 -17.474 1.00 92.69 600 ASP A C 1
ATOM 4792 O O . ASP A 1 600 ? -1.514 2.327 -16.791 1.00 92.69 600 ASP A O 1
ATOM 4796 N N . LEU A 1 601 ? -1.166 4.373 -17.680 1.00 95.62 601 LEU A N 1
ATOM 4797 C CA . LEU A 1 601 ? 0.225 4.541 -17.275 1.00 95.62 601 LEU A CA 1
ATOM 4798 C C . LEU A 1 601 ? 0.400 5.596 -16.173 1.00 95.62 601 LEU A C 1
ATOM 4800 O O . LEU A 1 601 ? -0.440 6.465 -15.937 1.00 95.62 601 LEU A O 1
ATOM 4804 N N . THR A 1 602 ? 1.541 5.503 -15.508 1.00 96.12 602 THR A N 1
ATOM 4805 C CA . THR A 1 602 ? 2.159 6.505 -14.628 1.00 96.12 602 THR A CA 1
ATOM 4806 C C . THR A 1 602 ? 3.645 6.591 -14.984 1.00 96.12 602 THR A C 1
ATOM 4808 O O . THR A 1 602 ? 4.065 5.929 -15.928 1.00 96.12 602 THR A O 1
ATOM 4811 N N . LEU A 1 603 ? 4.466 7.377 -14.279 1.00 96.88 603 LEU A N 1
ATOM 4812 C CA . LEU A 1 603 ? 5.917 7.358 -14.532 1.00 96.88 603 LEU A CA 1
ATOM 4813 C C . LEU A 1 603 ? 6.488 5.934 -14.364 1.00 96.88 603 LEU A C 1
ATOM 4815 O O . LEU A 1 603 ? 7.166 5.422 -15.249 1.00 96.88 603 LEU A O 1
ATOM 4819 N N . PHE A 1 604 ? 6.140 5.276 -13.253 1.00 96.56 604 PHE A N 1
ATOM 4820 C CA . PHE A 1 604 ? 6.514 3.891 -12.952 1.00 96.56 604 PHE A CA 1
ATOM 4821 C C . PHE A 1 604 ? 5.383 2.924 -13.329 1.00 96.56 604 PHE A C 1
ATOM 4823 O O . PHE A 1 604 ? 4.241 3.109 -12.898 1.00 96.56 604 PHE A O 1
ATOM 4830 N N . ASN A 1 605 ? 5.696 1.884 -14.101 1.00 95.94 605 ASN A N 1
ATOM 4831 C CA . ASN A 1 605 ? 4.719 0.968 -14.708 1.00 95.94 605 ASN A CA 1
ATOM 4832 C C . ASN A 1 605 ? 5.129 -0.497 -14.559 1.00 95.94 605 ASN A C 1
ATOM 4834 O O . ASN A 1 605 ? 6.296 -0.810 -14.655 1.00 95.94 605 ASN A O 1
ATOM 4838 N N . HIS A 1 606 ? 4.186 -1.413 -14.416 1.00 93.94 606 HIS A N 1
ATOM 4839 C CA . HIS A 1 606 ? 4.426 -2.847 -14.362 1.00 93.94 606 HIS A CA 1
ATOM 4840 C C . HIS A 1 606 ? 4.070 -3.510 -15.700 1.00 93.94 606 HIS A C 1
ATOM 4842 O O . HIS A 1 606 ? 3.048 -3.178 -16.315 1.00 93.94 606 HIS A O 1
ATOM 4848 N N . ILE A 1 607 ? 4.879 -4.485 -16.120 1.00 94.69 607 ILE A N 1
ATOM 4849 C CA . ILE A 1 607 ? 4.579 -5.361 -17.255 1.00 94.69 607 ILE A CA 1
ATOM 4850 C C . ILE A 1 607 ? 3.984 -6.664 -16.725 1.00 94.69 607 ILE A C 1
ATOM 4852 O O . ILE A 1 607 ? 4.658 -7.437 -16.050 1.00 94.69 607 ILE A O 1
ATOM 4856 N N . HIS A 1 608 ? 2.726 -6.937 -17.070 1.00 91.06 608 HIS A N 1
ATOM 4857 C CA . HIS A 1 608 ? 2.067 -8.159 -16.618 1.00 91.06 608 HIS A CA 1
ATOM 4858 C C . HIS A 1 608 ? 2.735 -9.411 -17.229 1.00 91.06 608 HIS A C 1
ATOM 4860 O O . HIS A 1 608 ? 2.678 -9.572 -18.453 1.00 91.06 608 HIS A O 1
ATOM 4866 N N . PRO A 1 609 ? 3.253 -10.361 -16.426 1.00 86.62 609 PRO A N 1
ATOM 4867 C CA . PRO A 1 609 ? 4.166 -11.416 -16.893 1.00 86.62 609 PRO A CA 1
ATOM 4868 C C . PRO A 1 609 ? 3.563 -12.353 -17.946 1.00 86.62 609 PRO A C 1
ATOM 4870 O O . PRO A 1 609 ? 4.261 -12.868 -18.807 1.00 86.62 609 PRO A O 1
ATOM 4873 N N . LYS A 1 610 ? 2.239 -12.564 -17.918 1.00 84.38 610 LYS A N 1
ATOM 4874 C CA . LYS A 1 610 ? 1.561 -13.466 -18.871 1.00 84.38 610 LYS A CA 1
ATOM 4875 C C . LYS A 1 610 ? 1.007 -12.779 -20.111 1.00 84.38 610 LYS A C 1
ATOM 4877 O O . LYS A 1 610 ? 0.745 -13.438 -21.108 1.00 84.38 610 LYS A O 1
ATOM 4882 N N . THR A 1 611 ? 0.699 -11.487 -20.015 1.00 86.50 611 THR A N 1
ATOM 4883 C CA . THR A 1 611 ? -0.030 -10.773 -21.081 1.00 86.50 611 THR A CA 1
ATOM 4884 C C . THR A 1 611 ? 0.792 -9.659 -21.699 1.00 86.50 611 THR A C 1
ATOM 4886 O O . THR A 1 611 ? 0.304 -9.036 -22.634 1.00 86.50 611 THR A O 1
ATOM 4889 N N . PHE A 1 612 ? 1.971 -9.366 -21.139 1.00 91.81 612 PHE A N 1
ATOM 4890 C CA . PHE A 1 612 ? 2.894 -8.320 -21.579 1.00 91.81 612 PHE A CA 1
ATOM 4891 C C . PHE A 1 612 ? 2.230 -6.941 -21.674 1.00 91.81 612 PHE A C 1
ATOM 4893 O O . PHE A 1 612 ? 2.650 -6.061 -22.417 1.00 91.81 612 PHE A O 1
ATOM 4900 N N . LYS A 1 613 ? 1.154 -6.743 -20.901 1.00 92.19 613 LYS A N 1
ATOM 4901 C CA . LYS A 1 613 ? 0.439 -5.472 -20.849 1.00 92.19 613 LYS A CA 1
ATOM 4902 C C . LYS A 1 613 ? 1.182 -4.547 -19.905 1.00 92.19 613 LYS A C 1
ATOM 4904 O O . LYS A 1 613 ? 1.359 -4.897 -18.739 1.00 92.19 613 LYS A O 1
ATOM 4909 N N . LEU A 1 614 ? 1.552 -3.379 -20.413 1.00 94.88 614 LEU A N 1
ATOM 4910 C CA . LEU A 1 614 ? 2.122 -2.300 -19.623 1.00 94.88 614 LEU A CA 1
ATOM 4911 C C . LEU A 1 614 ? 0.996 -1.542 -18.906 1.00 94.88 614 LEU A C 1
ATOM 4913 O O . LEU A 1 614 ? 0.051 -1.076 -19.542 1.00 94.88 614 LEU A O 1
ATOM 4917 N N . THR A 1 615 ? 1.072 -1.462 -17.579 1.00 94.38 615 THR A N 1
ATOM 4918 C CA . THR A 1 615 ? 0.034 -0.861 -16.726 1.00 94.38 615 THR A CA 1
ATOM 4919 C C . THR A 1 615 ? 0.653 -0.121 -15.545 1.00 94.38 615 THR A C 1
ATOM 4921 O O . THR A 1 615 ? 1.745 -0.459 -15.111 1.00 94.38 615 THR A O 1
ATOM 4924 N N . LYS A 1 616 ? -0.035 0.870 -14.981 1.00 93.12 616 LYS A N 1
ATOM 4925 C CA . LYS A 1 616 ? 0.426 1.610 -13.798 1.00 93.12 616 LYS A CA 1
ATOM 4926 C C . LYS A 1 616 ? 0.670 0.710 -12.584 1.00 93.12 616 LYS A C 1
ATOM 4928 O O . LYS A 1 616 ? -0.144 -0.163 -12.280 1.00 93.12 616 LYS A O 1
ATOM 4933 N N . CYS A 1 617 ? 1.734 0.992 -11.832 1.00 87.75 617 CYS A N 1
ATOM 4934 C CA . CYS A 1 617 ? 2.033 0.282 -10.588 1.00 87.75 617 CYS A CA 1
ATOM 4935 C C . CYS A 1 617 ? 1.039 0.644 -9.476 1.00 87.75 617 CYS A C 1
ATOM 4937 O O . CYS A 1 617 ? 0.707 1.817 -9.263 1.00 87.75 617 CYS A O 1
ATOM 4939 N N . ASP A 1 618 ? 0.596 -0.348 -8.707 1.00 87.62 618 ASP A N 1
ATOM 4940 C CA . ASP A 1 618 ? -0.033 -0.129 -7.405 1.00 87.62 618 ASP A CA 1
ATOM 4941 C C . ASP A 1 618 ? 1.022 -0.126 -6.281 1.00 87.62 618 ASP A C 1
ATOM 4943 O O . ASP A 1 618 ? 2.220 -0.004 -6.534 1.00 87.62 618 ASP A O 1
ATOM 4947 N N . SER A 1 619 ? 0.584 -0.157 -5.019 1.00 88.00 619 SER A N 1
ATOM 4948 C CA . SER A 1 619 ? 1.517 -0.150 -3.886 1.00 88.00 619 SER A CA 1
ATOM 4949 C C . SER A 1 619 ? 2.343 -1.432 -3.786 1.00 88.00 619 SER A C 1
ATOM 4951 O O . SER A 1 619 ? 3.429 -1.381 -3.215 1.00 88.00 619 SER A O 1
ATOM 4953 N N . GLU A 1 620 ? 1.817 -2.556 -4.269 1.00 89.00 620 GLU A N 1
ATOM 4954 C CA . GLU A 1 620 ? 2.462 -3.863 -4.200 1.00 89.00 620 GLU A CA 1
ATOM 4955 C C . GLU A 1 620 ? 3.564 -3.934 -5.253 1.00 89.00 620 GLU A C 1
ATOM 4957 O O . GLU A 1 620 ? 4.723 -4.099 -4.891 1.00 89.00 620 GLU A O 1
ATOM 4962 N N . TYR A 1 621 ? 3.244 -3.642 -6.519 1.00 91.62 621 TYR A N 1
ATOM 4963 C CA . TYR A 1 621 ? 4.238 -3.632 -7.601 1.00 91.62 621 TYR A CA 1
ATOM 4964 C C . TYR A 1 621 ? 5.327 -2.569 -7.414 1.00 91.62 621 TYR A C 1
ATOM 4966 O O . TYR A 1 621 ? 6.478 -2.801 -7.769 1.00 91.62 621 TYR A O 1
ATOM 4974 N N . PHE A 1 622 ? 4.994 -1.414 -6.826 1.00 93.50 622 PHE A N 1
ATOM 4975 C CA . PHE A 1 622 ? 6.002 -0.403 -6.494 1.00 93.50 622 PHE A CA 1
ATOM 4976 C C . PHE A 1 622 ? 7.004 -0.922 -5.452 1.00 93.50 622 PHE A C 1
ATOM 4978 O O . PHE A 1 622 ? 8.194 -0.680 -5.573 1.00 93.50 622 PHE A O 1
ATOM 4985 N N . ASN A 1 623 ? 6.544 -1.660 -4.437 1.00 93.56 623 ASN A N 1
ATOM 4986 C CA . ASN A 1 623 ? 7.448 -2.240 -3.442 1.00 93.56 623 ASN A CA 1
ATOM 4987 C C . ASN A 1 623 ? 8.198 -3.464 -3.986 1.00 93.56 623 ASN A C 1
ATOM 4989 O O . ASN A 1 623 ? 9.368 -3.629 -3.665 1.00 93.56 623 ASN A O 1
ATOM 4993 N N . ALA A 1 624 ? 7.564 -4.261 -4.848 1.00 93.12 624 ALA A N 1
ATOM 4994 C CA . ALA A 1 624 ? 8.194 -5.411 -5.491 1.00 93.12 624 ALA A CA 1
ATOM 4995 C C . ALA A 1 624 ? 9.408 -5.012 -6.349 1.00 93.12 624 ALA A C 1
ATOM 4997 O O . ALA A 1 624 ? 10.357 -5.778 -6.447 1.00 93.12 624 ALA A O 1
ATOM 4998 N N . ALA A 1 625 ? 9.413 -3.808 -6.931 1.00 95.94 625 ALA A N 1
ATOM 4999 C CA . ALA A 1 625 ? 10.575 -3.281 -7.647 1.00 95.94 625 ALA A CA 1
ATOM 5000 C C . ALA A 1 625 ? 11.767 -2.992 -6.713 1.00 95.94 625 ALA A C 1
ATOM 5002 O O . ALA A 1 625 ? 12.901 -3.320 -7.055 1.00 95.94 625 ALA A O 1
ATOM 5003 N N . PHE A 1 626 ? 11.527 -2.453 -5.509 1.00 95.62 626 PHE A N 1
ATOM 5004 C CA . PHE A 1 626 ? 12.573 -2.369 -4.480 1.00 95.62 626 PHE A CA 1
ATOM 5005 C C . PHE A 1 626 ? 13.037 -3.750 -4.026 1.00 95.62 626 PHE A C 1
ATOM 5007 O O . PHE A 1 626 ? 14.231 -3.950 -3.823 1.00 95.62 626 PHE A O 1
ATOM 5014 N N . ASP A 1 627 ? 12.105 -4.693 -3.869 1.00 95.50 627 ASP A N 1
ATOM 5015 C CA . ASP A 1 627 ? 12.439 -6.053 -3.457 1.00 95.50 627 ASP A CA 1
ATOM 5016 C C . ASP A 1 627 ? 13.344 -6.735 -4.496 1.00 95.50 627 ASP A C 1
ATOM 5018 O O . ASP A 1 627 ? 14.400 -7.254 -4.142 1.00 95.50 627 ASP A O 1
ATOM 5022 N N . ALA A 1 628 ? 13.001 -6.621 -5.783 1.00 95.81 628 ALA A N 1
ATOM 5023 C CA . ALA A 1 628 ? 13.808 -7.126 -6.891 1.00 95.81 628 ALA A CA 1
ATOM 5024 C C . ALA A 1 628 ? 15.205 -6.489 -6.939 1.00 95.81 628 ALA A C 1
ATOM 5026 O O . ALA A 1 628 ? 16.186 -7.198 -7.139 1.00 95.81 628 ALA A O 1
ATOM 5027 N N . LEU A 1 629 ? 15.315 -5.174 -6.717 1.00 97.31 629 LEU A N 1
ATOM 5028 C CA . LEU A 1 629 ? 16.603 -4.472 -6.660 1.00 97.31 629 LEU A CA 1
ATOM 5029 C C . LEU A 1 629 ? 17.492 -4.992 -5.518 1.00 97.31 629 LEU A C 1
ATOM 5031 O O . LEU A 1 629 ? 18.678 -5.245 -5.713 1.00 97.31 629 LEU A O 1
ATOM 5035 N N . CYS A 1 630 ? 16.920 -5.171 -4.327 1.00 95.00 630 CYS A N 1
ATOM 5036 C CA . CYS A 1 630 ? 17.636 -5.710 -3.172 1.00 95.00 630 CYS A CA 1
ATOM 5037 C C . CYS A 1 630 ? 18.038 -7.183 -3.364 1.00 95.00 630 CYS A C 1
ATOM 5039 O O . CYS A 1 630 ? 19.108 -7.592 -2.914 1.00 95.00 630 CYS A O 1
ATOM 5041 N N . ASP A 1 631 ? 17.196 -7.983 -4.024 1.00 95.38 631 ASP A N 1
ATOM 5042 C CA . ASP A 1 631 ? 17.502 -9.369 -4.403 1.00 95.38 631 ASP A CA 1
ATOM 5043 C C . ASP A 1 631 ? 18.634 -9.445 -5.437 1.00 95.38 631 ASP A C 1
ATOM 5045 O O . ASP A 1 631 ? 19.508 -10.310 -5.343 1.00 95.38 631 ASP A O 1
ATOM 5049 N N . TYR A 1 632 ? 18.640 -8.504 -6.384 1.00 96.56 632 TYR A N 1
ATOM 5050 C CA . TYR A 1 632 ? 19.645 -8.392 -7.434 1.00 96.56 632 TYR A CA 1
ATOM 5051 C C . TYR A 1 632 ? 21.037 -8.054 -6.881 1.00 96.56 632 TYR A C 1
ATOM 5053 O O . TYR A 1 632 ? 22.007 -8.715 -7.236 1.00 96.56 632 TYR A O 1
ATOM 5061 N N . PHE A 1 633 ? 21.136 -7.079 -5.972 1.00 95.12 633 PHE A N 1
ATOM 5062 C CA . PHE A 1 633 ? 22.413 -6.646 -5.381 1.00 95.12 633 PHE A CA 1
ATOM 5063 C C . PHE A 1 633 ? 22.843 -7.421 -4.131 1.00 95.12 633 PHE A C 1
ATOM 5065 O O . PHE A 1 633 ? 23.827 -7.056 -3.497 1.00 95.12 633 PHE A O 1
ATOM 5072 N N . GLU A 1 634 ? 22.113 -8.469 -3.749 1.00 92.25 634 GLU A N 1
ATOM 5073 C CA . GLU A 1 634 ? 22.459 -9.281 -2.576 1.00 92.25 634 GLU A CA 1
ATOM 5074 C C . GLU A 1 634 ? 22.585 -8.457 -1.287 1.00 92.25 634 GLU A C 1
ATOM 5076 O O . GLU A 1 634 ? 23.529 -8.607 -0.512 1.00 92.25 634 GLU A O 1
ATOM 5081 N N . THR A 1 635 ? 21.615 -7.564 -1.046 1.00 87.44 635 THR A N 1
ATOM 5082 C CA . THR A 1 635 ? 21.657 -6.685 0.128 1.00 87.44 635 THR A CA 1
ATOM 5083 C C . THR A 1 635 ? 21.725 -7.471 1.440 1.00 87.44 635 THR A C 1
ATOM 5085 O O . THR A 1 635 ? 21.219 -8.591 1.554 1.00 87.44 635 THR A O 1
ATOM 5088 N N . ALA A 1 636 ? 22.350 -6.859 2.450 1.00 78.44 636 ALA A N 1
ATOM 5089 C CA . ALA A 1 636 ? 22.685 -7.512 3.711 1.00 78.44 636 ALA A CA 1
ATOM 5090 C C . ALA A 1 636 ? 21.514 -8.294 4.339 1.00 78.44 636 ALA A C 1
ATOM 5092 O O . ALA A 1 636 ? 20.389 -7.790 4.480 1.00 78.44 636 ALA A O 1
ATOM 5093 N N . THR A 1 637 ? 21.819 -9.525 4.750 1.00 81.62 637 THR A N 1
ATOM 5094 C CA . THR A 1 637 ? 20.913 -10.409 5.482 1.00 81.62 637 THR A CA 1
ATOM 5095 C C . THR A 1 637 ? 21.210 -10.390 6.976 1.00 81.62 637 THR A C 1
ATOM 5097 O O . THR A 1 637 ? 22.334 -10.139 7.405 1.00 81.62 637 THR A O 1
ATOM 5100 N N . VAL A 1 638 ? 20.192 -10.686 7.772 1.00 74.19 638 VAL A N 1
ATOM 5101 C CA . VAL A 1 638 ? 20.251 -10.786 9.227 1.00 74.19 638 VAL A CA 1
ATOM 5102 C C . VAL A 1 638 ? 19.723 -12.152 9.624 1.00 74.19 638 VAL A C 1
ATOM 5104 O O . VAL A 1 638 ? 18.658 -12.556 9.161 1.00 74.19 638 VAL A O 1
ATOM 5107 N N . GLU A 1 639 ? 20.469 -12.851 10.469 1.00 76.00 639 GLU A N 1
ATOM 5108 C CA . GLU A 1 639 ? 20.010 -14.082 11.104 1.00 76.00 639 GLU A CA 1
ATOM 5109 C C . GLU A 1 639 ? 19.046 -13.728 12.238 1.00 76.00 639 GLU A C 1
ATOM 5111 O O . GLU A 1 639 ? 19.360 -12.916 13.113 1.00 76.00 639 GLU A O 1
ATOM 5116 N N . MET A 1 640 ? 17.842 -14.281 12.180 1.00 72.56 640 MET A N 1
ATOM 5117 C CA . MET A 1 640 ? 16.823 -14.107 13.205 1.00 72.56 640 MET A CA 1
ATOM 5118 C C . MET A 1 640 ? 17.067 -15.077 14.363 1.00 72.56 640 MET A C 1
ATOM 5120 O O . MET A 1 640 ? 17.784 -16.062 14.222 1.00 72.56 640 MET A O 1
ATOM 5124 N N . GLU A 1 641 ? 16.426 -14.841 15.509 1.00 64.31 641 GLU A N 1
ATOM 5125 C CA . GLU A 1 641 ? 16.493 -15.755 16.665 1.00 64.31 641 GLU A CA 1
ATOM 5126 C C . GLU A 1 641 ? 16.020 -17.182 16.328 1.00 64.31 641 GLU A C 1
ATOM 5128 O O . GLU A 1 641 ? 16.477 -18.144 16.941 1.00 64.31 641 GLU A O 1
ATOM 5133 N N . SER A 1 642 ? 15.170 -17.315 15.307 1.00 62.28 642 SER A N 1
ATOM 5134 C CA . SER A 1 642 ? 14.709 -18.582 14.737 1.00 62.28 642 SER A CA 1
ATOM 5135 C C . SER A 1 642 ? 15.783 -19.368 13.971 1.00 62.28 642 SER A C 1
ATOM 5137 O O . SER A 1 642 ? 15.551 -20.518 13.605 1.00 62.28 642 SER A O 1
ATOM 5139 N N . GLY A 1 643 ? 16.944 -18.762 13.697 1.00 66.56 643 GLY A N 1
ATOM 5140 C CA . GLY A 1 643 ? 17.983 -19.298 12.812 1.00 66.56 643 GLY A CA 1
ATOM 5141 C C . GLY A 1 643 ? 17.721 -19.056 11.319 1.00 66.56 643 GLY A C 1
ATOM 5142 O O . GLY A 1 643 ? 18.518 -19.480 10.482 1.00 66.56 643 GLY A O 1
ATOM 5143 N N . GLU A 1 644 ? 16.624 -18.381 10.952 1.00 71.38 644 GLU A N 1
ATOM 5144 C CA . GLU A 1 644 ? 16.329 -18.025 9.560 1.00 71.38 644 GLU A CA 1
ATOM 5145 C C . GLU A 1 644 ? 17.033 -16.733 9.134 1.00 71.38 644 GLU A C 1
ATOM 5147 O O . GLU A 1 644 ? 17.110 -15.758 9.884 1.00 71.38 644 GLU A O 1
ATOM 5152 N N . TYR A 1 645 ? 17.486 -16.682 7.881 1.00 77.31 645 TYR A N 1
ATOM 5153 C CA . TYR A 1 645 ? 18.038 -15.463 7.294 1.00 77.31 645 TYR A CA 1
ATOM 5154 C C . TYR A 1 645 ? 16.929 -14.595 6.692 1.00 77.31 645 TYR A C 1
ATOM 5156 O O . TYR A 1 645 ? 16.139 -15.036 5.859 1.00 77.31 645 TYR A O 1
ATOM 5164 N N . HIS A 1 646 ? 16.890 -13.326 7.088 1.00 80.19 646 HIS A N 1
ATOM 5165 C CA . HIS A 1 646 ? 15.996 -12.308 6.537 1.00 80.19 646 HIS A CA 1
ATOM 5166 C C . HIS A 1 646 ? 16.802 -11.219 5.830 1.00 80.19 646 HIS A C 1
ATOM 5168 O O . HIS A 1 646 ? 17.921 -10.919 6.229 1.00 80.19 646 HIS A O 1
ATOM 5174 N N . ARG A 1 647 ? 16.231 -10.559 4.818 1.00 83.62 647 ARG A N 1
ATOM 5175 C CA . ARG A 1 647 ? 16.880 -9.463 4.080 1.00 83.62 647 ARG A CA 1
ATOM 5176 C C . ARG A 1 647 ? 16.260 -8.104 4.372 1.00 83.62 647 ARG A C 1
ATOM 5178 O O . ARG A 1 647 ? 15.043 -7.959 4.528 1.00 83.62 647 ARG A O 1
ATOM 5185 N N . HIS A 1 648 ? 17.108 -7.080 4.421 1.00 80.25 648 HIS A N 1
ATOM 5186 C CA . HIS A 1 648 ? 16.660 -5.695 4.457 1.00 80.25 648 HIS A CA 1
ATOM 5187 C C . HIS A 1 648 ? 16.157 -5.248 3.084 1.00 80.25 648 HIS A C 1
ATOM 5189 O O . HIS A 1 648 ? 16.941 -4.943 2.185 1.00 80.25 648 HIS A O 1
ATOM 5195 N N . TYR A 1 649 ? 14.835 -5.150 2.957 1.00 88.38 649 TYR A N 1
ATOM 5196 C CA . TYR A 1 649 ? 14.193 -4.555 1.793 1.00 88.38 649 TYR A CA 1
ATOM 5197 C C . TYR A 1 649 ? 13.816 -3.096 2.043 1.00 88.38 649 TYR A C 1
ATOM 5199 O O . TYR A 1 649 ? 13.098 -2.762 2.998 1.00 88.38 649 TYR A O 1
ATOM 5207 N N . ILE A 1 650 ? 14.283 -2.222 1.152 1.00 87.00 650 ILE A N 1
ATOM 5208 C CA . ILE A 1 650 ? 14.069 -0.778 1.243 1.00 87.00 650 ILE A CA 1
ATOM 5209 C C . ILE A 1 650 ? 12.604 -0.423 1.020 1.00 87.00 650 ILE A C 1
ATOM 5211 O O . ILE A 1 650 ? 11.915 -0.971 0.160 1.00 87.00 650 ILE A O 1
ATOM 5215 N N . ARG A 1 651 ? 12.112 0.552 1.785 1.00 87.56 651 ARG A N 1
ATOM 5216 C CA . ARG A 1 651 ? 10.798 1.163 1.574 1.00 87.56 651 ARG A CA 1
ATOM 5217 C C . ARG A 1 651 ? 10.925 2.663 1.376 1.00 87.56 651 ARG A C 1
ATOM 5219 O O . ARG A 1 651 ? 11.705 3.333 2.048 1.00 87.56 651 ARG A O 1
ATOM 5226 N N . GLN A 1 652 ? 10.042 3.229 0.555 1.00 89.06 652 GLN A N 1
ATOM 5227 C CA . GLN A 1 652 ? 10.048 4.659 0.226 1.00 89.06 652 GLN A CA 1
ATOM 5228 C C . GLN A 1 652 ? 10.024 5.584 1.455 1.00 89.06 652 GLN A C 1
ATOM 5230 O O . GLN A 1 652 ? 10.606 6.667 1.451 1.00 89.06 652 GLN A O 1
ATOM 5235 N N . HIS A 1 653 ? 9.343 5.180 2.530 1.00 81.88 653 HIS A N 1
ATOM 5236 C CA . HIS A 1 653 ? 9.329 5.969 3.760 1.00 81.88 653 HIS A CA 1
ATOM 5237 C C . HIS A 1 653 ? 10.711 6.046 4.429 1.00 81.88 653 HIS A C 1
ATOM 5239 O O . HIS A 1 653 ? 11.039 7.083 5.000 1.00 81.88 653 HIS A O 1
ATOM 5245 N N . GLN A 1 654 ? 11.523 4.988 4.338 1.00 79.44 654 GLN A N 1
ATOM 5246 C CA . GLN A 1 654 ? 12.901 4.986 4.834 1.00 79.44 654 GLN A CA 1
ATOM 5247 C C . GLN A 1 654 ? 13.779 5.915 3.995 1.00 79.44 654 GLN A C 1
ATOM 5249 O O . GLN A 1 654 ? 14.540 6.674 4.576 1.00 79.44 654 GLN A O 1
ATOM 5254 N N . LEU A 1 655 ? 13.598 5.955 2.670 1.00 86.25 655 LEU A N 1
ATOM 5255 C CA . LEU A 1 655 ? 14.327 6.876 1.785 1.00 86.25 655 LEU A CA 1
ATOM 5256 C C . LEU A 1 655 ? 13.991 8.347 2.057 1.00 86.25 655 LEU A C 1
ATOM 5258 O O . LEU A 1 655 ? 14.874 9.192 2.179 1.00 86.25 655 LEU A O 1
ATOM 5262 N N . ARG A 1 656 ? 12.705 8.656 2.269 1.00 83.81 656 ARG A N 1
ATOM 5263 C CA . ARG A 1 656 ? 12.284 9.999 2.696 1.00 83.81 656 ARG A CA 1
ATOM 5264 C C . ARG A 1 656 ? 12.894 10.401 4.044 1.00 83.81 656 ARG A C 1
ATOM 5266 O O . ARG A 1 656 ? 13.146 11.584 4.266 1.00 83.81 656 ARG A O 1
ATOM 5273 N N . ARG A 1 657 ? 13.079 9.449 4.964 1.00 75.81 657 ARG A N 1
ATOM 5274 C CA . ARG A 1 657 ? 13.756 9.685 6.251 1.00 75.81 657 ARG A CA 1
ATOM 5275 C C . ARG A 1 657 ? 15.251 9.881 6.050 1.00 75.81 657 ARG A C 1
ATOM 5277 O O . ARG A 1 657 ? 15.772 10.867 6.547 1.00 75.81 657 ARG A O 1
ATOM 5284 N N . PHE A 1 658 ? 15.891 9.016 5.271 1.00 81.25 658 PHE A N 1
ATOM 5285 C CA . PHE A 1 658 ? 17.297 9.120 4.894 1.00 81.25 658 PHE A CA 1
ATOM 5286 C C . PHE A 1 658 ? 17.638 10.513 4.349 1.00 81.25 658 PHE A C 1
ATOM 5288 O O . PHE A 1 658 ? 18.534 11.152 4.887 1.00 81.25 658 PHE A O 1
ATOM 5295 N N . PHE A 1 659 ? 16.860 11.044 3.397 1.00 85.94 659 PHE A N 1
ATOM 5296 C CA . PHE A 1 659 ? 17.084 12.403 2.889 1.00 85.94 659 PHE A CA 1
ATOM 5297 C C . PHE A 1 659 ? 17.065 13.459 3.997 1.00 85.94 659 PHE A C 1
ATOM 5299 O O . PHE A 1 659 ? 17.951 14.302 4.073 1.00 85.94 659 PHE A O 1
ATOM 5306 N N . ALA A 1 660 ? 16.044 13.424 4.861 1.00 78.25 660 ALA A N 1
ATOM 5307 C CA . ALA A 1 660 ? 15.910 14.401 5.936 1.00 78.25 660 ALA A CA 1
ATOM 5308 C C . ALA A 1 660 ? 17.077 14.318 6.929 1.00 78.25 660 ALA A C 1
ATOM 5310 O O . ALA A 1 660 ? 17.538 15.352 7.399 1.00 78.25 660 ALA A O 1
ATOM 5311 N N . LEU A 1 661 ? 17.567 13.105 7.207 1.00 73.44 661 LEU A N 1
ATOM 5312 C CA . LEU A 1 661 ? 18.728 12.874 8.063 1.00 73.44 661 LEU A CA 1
ATOM 5313 C C . LEU A 1 661 ? 20.006 13.425 7.430 1.00 73.44 661 LEU A C 1
ATOM 5315 O O . LEU A 1 661 ? 20.691 14.209 8.071 1.00 73.44 661 LEU A O 1
ATOM 5319 N N . VAL A 1 662 ? 20.290 13.087 6.169 1.00 77.44 662 VAL A N 1
ATOM 5320 C CA . VAL A 1 662 ? 21.478 13.578 5.450 1.00 77.44 662 VAL A CA 1
ATOM 5321 C C . VAL A 1 662 ? 21.451 15.101 5.318 1.00 77.44 662 VAL A C 1
ATOM 5323 O O . VAL A 1 662 ? 22.453 15.761 5.585 1.00 77.44 662 VAL A O 1
ATOM 5326 N N . PHE A 1 663 ? 20.296 15.682 4.976 1.00 80.00 663 PHE A N 1
ATOM 5327 C CA . PHE A 1 663 ? 20.140 17.134 4.906 1.00 80.00 663 PHE A CA 1
ATOM 5328 C C . PHE A 1 663 ? 20.427 17.779 6.264 1.00 80.00 663 PHE A C 1
ATOM 5330 O O . PHE A 1 663 ? 21.223 18.714 6.346 1.00 80.00 663 PHE A O 1
ATOM 5337 N N . PHE A 1 664 ? 19.828 17.251 7.334 1.00 72.75 664 PHE A N 1
ATOM 5338 C CA . PHE A 1 664 ? 20.027 17.765 8.685 1.00 72.75 664 PHE A CA 1
ATOM 5339 C C . PHE A 1 664 ? 21.482 17.616 9.153 1.00 72.75 664 PHE A C 1
ATOM 5341 O O . PHE A 1 664 ? 22.026 18.557 9.719 1.00 72.75 664 PHE A O 1
ATOM 5348 N N . TRP A 1 665 ? 22.149 16.499 8.848 1.00 69.94 665 TRP A N 1
ATOM 5349 C CA . TRP A 1 665 ? 23.583 16.319 9.113 1.00 69.94 665 TRP A CA 1
ATOM 5350 C C . TRP A 1 665 ? 24.451 17.328 8.367 1.00 69.94 665 TRP A C 1
ATOM 5352 O O . TRP A 1 665 ? 25.462 17.769 8.896 1.00 69.94 665 TRP A O 1
ATOM 5362 N N . SER A 1 666 ? 24.052 17.719 7.156 1.00 69.88 666 SER A N 1
ATOM 5363 C CA . SER A 1 666 ? 24.825 18.657 6.339 1.00 69.88 666 SER A CA 1
ATOM 5364 C C . SER A 1 666 ? 24.600 20.138 6.673 1.00 69.88 666 SER A C 1
ATOM 5366 O O . SER A 1 666 ? 25.485 20.950 6.407 1.00 69.88 666 SER A O 1
ATOM 5368 N N . LYS A 1 667 ? 23.420 20.517 7.190 1.00 69.06 667 LYS A N 1
ATOM 5369 C CA . LYS A 1 667 ? 23.002 21.929 7.334 1.00 69.06 667 LYS A CA 1
ATOM 5370 C C . LYS A 1 667 ? 22.446 22.321 8.708 1.00 69.06 667 LYS A C 1
ATOM 5372 O O . LYS A 1 667 ? 22.145 23.496 8.904 1.00 69.06 667 LYS A O 1
ATOM 5377 N N . GLY A 1 668 ? 22.294 21.384 9.643 1.00 67.94 668 GLY A N 1
ATOM 5378 C CA . GLY A 1 668 ? 21.806 21.656 10.998 1.00 67.94 668 GLY A CA 1
ATOM 5379 C C . GLY A 1 668 ? 20.443 22.363 11.041 1.00 67.94 668 GLY A C 1
ATOM 5380 O O . GLY A 1 668 ? 19.580 22.149 10.186 1.00 67.94 668 GLY A O 1
ATOM 5381 N N . TYR A 1 669 ? 20.247 23.211 12.057 1.00 67.88 669 TYR A N 1
ATOM 5382 C CA . TYR A 1 669 ? 18.994 23.943 12.281 1.00 67.88 669 TYR A CA 1
ATOM 5383 C C . TYR A 1 669 ? 18.813 25.177 11.379 1.00 67.88 669 TYR A C 1
ATOM 5385 O O . TYR A 1 669 ? 17.675 25.580 11.139 1.00 67.88 669 TYR A O 1
ATOM 5393 N N . GLU A 1 670 ? 19.898 25.737 10.833 1.00 65.62 670 GLU A N 1
ATOM 5394 C CA . GLU A 1 670 ? 19.902 26.980 10.039 1.00 65.62 670 GLU A CA 1
ATOM 5395 C C . GLU A 1 670 ? 18.985 26.902 8.802 1.00 65.62 670 GLU A C 1
ATOM 5397 O O . GLU A 1 670 ? 18.344 27.880 8.432 1.00 65.62 670 GLU A O 1
ATOM 5402 N N . ASN A 1 671 ? 18.853 25.718 8.191 1.00 72.31 671 ASN A N 1
ATOM 5403 C CA . ASN A 1 671 ? 18.088 25.518 6.951 1.00 72.31 671 ASN A CA 1
ATOM 5404 C C . ASN A 1 671 ? 16.844 24.625 7.121 1.00 72.31 671 ASN A C 1
ATOM 5406 O O . ASN A 1 671 ? 16.384 23.982 6.172 1.00 72.31 671 ASN A O 1
ATOM 5410 N N . MET A 1 672 ? 16.264 24.588 8.324 1.00 72.94 672 MET A N 1
ATOM 5411 C CA . MET A 1 672 ? 15.052 23.806 8.611 1.00 72.94 672 MET A CA 1
ATOM 5412 C C . MET A 1 672 ? 13.852 24.217 7.752 1.00 72.94 672 MET A C 1
ATOM 5414 O O . MET A 1 672 ? 13.058 23.364 7.349 1.00 72.94 672 MET A O 1
ATOM 5418 N N . GLU A 1 673 ? 13.744 25.500 7.408 1.00 73.94 673 GLU A N 1
ATOM 5419 C CA . GLU A 1 673 ? 12.674 26.000 6.545 1.00 73.94 673 GLU A CA 1
ATOM 5420 C C . GLU A 1 673 ? 12.811 25.492 5.101 1.00 73.94 673 GLU A C 1
ATOM 5422 O O . GLU A 1 673 ? 11.826 25.068 4.492 1.00 73.94 673 GLU A O 1
ATOM 5427 N N . ALA A 1 674 ? 14.039 25.408 4.579 1.00 83.19 674 ALA A N 1
ATOM 5428 C CA . ALA A 1 674 ? 14.308 24.793 3.280 1.00 83.19 674 ALA A CA 1
ATOM 5429 C C . ALA A 1 674 ? 13.966 23.295 3.290 1.00 83.19 674 ALA A C 1
ATOM 5431 O O . ALA A 1 674 ? 13.351 22.793 2.347 1.00 83.19 674 ALA A O 1
ATOM 5432 N N . LEU A 1 675 ? 14.281 22.582 4.379 1.00 82.75 675 LEU A N 1
ATOM 5433 C CA . LEU A 1 675 ? 13.912 21.174 4.537 1.00 82.75 675 LEU A CA 1
ATOM 5434 C C . LEU A 1 675 ? 12.388 20.985 4.637 1.00 82.75 675 LEU A C 1
ATOM 5436 O O . LEU A 1 675 ? 11.840 20.073 4.010 1.00 82.75 675 LEU A O 1
ATOM 5440 N N . ARG A 1 676 ? 11.680 21.858 5.367 1.00 82.50 676 ARG A N 1
ATOM 5441 C CA . ARG A 1 676 ? 10.208 21.868 5.445 1.00 82.50 676 ARG A CA 1
ATOM 5442 C C . ARG A 1 676 ? 9.592 22.094 4.075 1.00 82.50 676 ARG A C 1
ATOM 5444 O O . ARG A 1 676 ? 8.704 21.332 3.673 1.00 82.50 676 ARG A O 1
ATOM 5451 N N . TRP A 1 677 ? 10.082 23.109 3.362 1.00 85.25 677 TRP A N 1
ATOM 5452 C CA . TRP A 1 677 ? 9.657 23.427 2.009 1.00 85.25 677 TRP A CA 1
ATOM 5453 C C . TRP A 1 677 ? 9.901 22.238 1.089 1.00 85.25 677 TRP A C 1
ATOM 5455 O O . TRP A 1 677 ? 8.953 21.781 0.442 1.00 85.25 677 TRP A O 1
ATOM 5465 N N . MET A 1 678 ? 11.110 21.665 1.100 1.00 86.38 678 MET A N 1
ATOM 5466 C CA . MET A 1 678 ? 11.464 20.489 0.312 1.00 86.38 678 MET A CA 1
ATOM 5467 C C . MET A 1 678 ? 10.475 19.365 0.605 1.00 86.38 678 MET A C 1
ATOM 5469 O O . MET A 1 678 ? 9.742 18.966 -0.295 1.00 86.38 678 MET A O 1
ATOM 5473 N N . LEU A 1 679 ? 10.327 18.929 1.860 1.00 81.62 679 LEU A N 1
ATOM 5474 C CA . LEU A 1 679 ? 9.415 17.860 2.302 1.00 81.62 679 LEU A CA 1
ATOM 5475 C C . LEU A 1 679 ? 7.920 18.147 2.086 1.00 81.62 679 LEU A C 1
ATOM 5477 O O . LEU A 1 679 ? 7.119 17.208 2.157 1.00 81.62 679 LEU A O 1
ATOM 5481 N N . ALA A 1 680 ? 7.540 19.394 1.802 1.00 76.06 680 ALA A N 1
ATOM 5482 C CA . ALA A 1 680 ? 6.154 19.849 1.723 1.00 76.06 680 ALA A CA 1
ATOM 5483 C C . ALA A 1 680 ? 5.357 19.491 2.997 1.00 76.06 680 ALA A C 1
ATOM 5485 O O . ALA A 1 680 ? 4.277 18.895 2.941 1.00 76.06 680 ALA A O 1
ATOM 5486 N N . HIS A 1 681 ? 5.945 19.772 4.164 1.00 73.06 681 HIS A N 1
ATOM 5487 C CA . HIS A 1 681 ? 5.262 19.671 5.457 1.00 73.06 681 HIS A CA 1
ATOM 5488 C C . HIS A 1 681 ? 4.440 20.936 5.739 1.00 73.06 681 HIS A C 1
ATOM 5490 O O . HIS A 1 681 ? 4.849 22.037 5.370 1.00 73.06 681 HIS A O 1
ATOM 5496 N N . SER A 1 682 ? 3.292 20.761 6.402 1.00 58.72 682 SER A N 1
ATOM 5497 C CA . SER A 1 682 ? 2.400 21.858 6.798 1.00 58.72 682 SER A CA 1
ATOM 5498 C C . SER A 1 682 ? 3.067 22.815 7.781 1.00 58.72 682 SER A C 1
ATOM 5500 O O . SER A 1 682 ? 2.906 24.020 7.650 1.00 58.72 682 SER A O 1
ATOM 5502 N N . ASP A 1 683 ? 3.852 22.287 8.720 1.00 58.44 683 ASP A N 1
ATOM 5503 C CA . ASP A 1 683 ? 4.430 23.052 9.822 1.00 58.44 683 ASP A CA 1
ATOM 5504 C C . ASP A 1 683 ? 5.818 22.523 10.243 1.00 58.44 683 ASP A C 1
ATOM 5506 O O . ASP A 1 683 ? 6.229 21.410 9.885 1.00 58.44 683 ASP A O 1
ATOM 5510 N N . LEU A 1 684 ? 6.555 23.372 10.969 1.00 65.25 684 LEU A N 1
ATOM 5511 C CA . LEU A 1 684 ? 7.915 23.116 11.462 1.00 65.25 684 LEU A CA 1
ATOM 5512 C C . LEU A 1 684 ? 7.946 22.154 12.655 1.00 65.25 684 LEU A C 1
ATOM 5514 O O . LEU A 1 684 ? 8.903 21.398 12.790 1.00 65.25 684 LEU A O 1
ATOM 5518 N N . GLU A 1 685 ? 6.900 22.113 13.481 1.00 64.88 685 GLU A N 1
ATOM 5519 C CA . GLU A 1 685 ? 6.828 21.210 14.638 1.00 64.88 685 GLU A CA 1
ATOM 5520 C C . GLU A 1 685 ? 6.751 19.743 14.195 1.00 64.88 685 GLU A C 1
ATOM 5522 O O . GLU A 1 685 ? 7.487 18.883 14.684 1.00 64.88 685 GLU A O 1
ATOM 5527 N N . HIS A 1 686 ? 5.921 19.452 13.193 1.00 63.28 686 HIS A N 1
ATOM 5528 C CA . HIS A 1 686 ? 5.833 18.136 12.580 1.00 63.28 686 HIS A CA 1
ATOM 5529 C C . HIS A 1 686 ? 7.150 17.739 11.900 1.00 63.28 686 HIS A C 1
ATOM 5531 O O . HIS A 1 686 ? 7.463 16.550 11.848 1.00 63.28 686 HIS A O 1
ATOM 5537 N N . LEU A 1 687 ? 7.935 18.693 11.380 1.00 67.88 687 LEU A N 1
ATOM 5538 C CA . LEU A 1 687 ? 9.284 18.425 10.873 1.00 67.88 687 LEU A CA 1
ATOM 5539 C C . LEU A 1 687 ? 10.280 18.145 12.006 1.00 67.88 687 LEU A C 1
ATOM 5541 O O . LEU A 1 687 ? 11.019 17.169 11.918 1.00 67.88 687 LEU A O 1
ATOM 5545 N N . HIS A 1 688 ? 10.287 18.965 13.055 1.00 66.81 688 HIS A N 1
ATOM 5546 C CA . HIS A 1 688 ? 11.199 18.820 14.183 1.00 66.81 688 HIS A CA 1
ATOM 5547 C C . HIS A 1 688 ? 11.015 17.470 14.868 1.00 66.81 688 HIS A C 1
ATOM 5549 O O . HIS A 1 688 ? 11.967 16.701 14.936 1.00 66.81 688 HIS A O 1
ATOM 5555 N N . ASN A 1 689 ? 9.779 17.126 15.249 1.00 65.75 689 ASN A N 1
ATOM 5556 C CA . ASN A 1 689 ? 9.457 15.824 15.839 1.00 65.75 689 ASN A CA 1
ATOM 5557 C C . ASN A 1 689 ? 9.844 14.677 14.898 1.00 65.75 689 ASN A C 1
ATOM 5559 O O . ASN A 1 689 ? 10.356 13.647 15.321 1.00 65.75 689 ASN A O 1
ATOM 5563 N N . TYR A 1 690 ? 9.659 14.868 13.590 1.00 64.44 690 TYR A N 1
ATOM 5564 C CA . TYR A 1 690 ? 10.070 13.891 12.589 1.00 64.44 690 TYR A CA 1
ATOM 5565 C C . TYR A 1 690 ? 11.595 13.706 12.496 1.00 64.44 690 TYR A C 1
ATOM 5567 O O . TYR A 1 690 ? 12.031 12.633 12.089 1.00 64.44 690 TYR A O 1
ATOM 5575 N N . ILE A 1 691 ? 12.413 14.694 12.854 1.00 67.25 691 ILE A N 1
ATOM 5576 C CA . ILE A 1 691 ? 13.880 14.582 12.855 1.00 67.25 691 ILE A CA 1
ATOM 5577 C C . ILE A 1 691 ? 14.368 14.072 14.213 1.00 67.25 691 ILE A C 1
ATOM 5579 O O . ILE A 1 691 ? 15.081 13.072 14.266 1.00 67.25 691 ILE A O 1
ATOM 5583 N N . THR A 1 692 ? 13.945 14.691 15.314 1.00 65.19 692 THR A N 1
ATOM 5584 C CA . THR A 1 692 ? 14.424 14.363 16.665 1.00 65.19 692 THR A CA 1
ATOM 5585 C C . THR A 1 692 ? 14.002 12.984 17.148 1.00 65.19 692 THR A C 1
ATOM 5587 O O . THR A 1 692 ? 14.752 12.346 17.880 1.00 65.19 692 THR A O 1
ATOM 5590 N N . ASP A 1 693 ? 12.873 12.451 16.672 1.00 59.47 693 ASP A N 1
ATOM 5591 C CA . ASP A 1 693 ? 12.495 11.061 16.950 1.00 59.47 693 ASP A CA 1
ATOM 5592 C C . ASP A 1 693 ? 13.440 10.031 16.299 1.00 59.47 693 ASP A C 1
ATOM 5594 O O . ASP A 1 693 ? 13.377 8.846 16.640 1.00 59.47 693 ASP A O 1
ATOM 5598 N N . ASN A 1 694 ? 14.271 10.451 15.337 1.00 52.75 694 ASN A N 1
ATOM 5599 C CA . ASN A 1 694 ? 14.934 9.572 14.372 1.00 52.75 694 ASN A CA 1
ATOM 5600 C C . ASN A 1 694 ? 16.461 9.716 14.294 1.00 52.75 694 ASN A C 1
ATOM 5602 O O . ASN A 1 694 ? 17.100 8.851 13.695 1.00 52.75 694 ASN A O 1
ATOM 5606 N N . VAL A 1 695 ? 17.025 10.790 14.844 1.00 59.09 695 VAL A N 1
ATOM 5607 C CA . VAL A 1 695 ? 18.466 11.070 14.857 1.00 59.09 695 VAL A CA 1
ATOM 5608 C C . VAL A 1 695 ? 19.058 10.601 16.191 1.00 59.09 695 VAL A C 1
ATOM 5610 O O . VAL A 1 695 ? 18.416 10.730 17.232 1.00 59.09 695 VAL A O 1
ATOM 5613 N N . ASP A 1 696 ? 20.281 10.065 16.169 1.00 58.00 696 ASP A N 1
ATOM 5614 C CA . ASP A 1 696 ? 21.034 9.768 17.393 1.00 58.00 696 ASP A CA 1
ATOM 5615 C C . ASP A 1 696 ? 21.178 11.037 18.252 1.00 58.00 696 ASP A C 1
ATOM 5617 O O . ASP A 1 696 ? 21.477 12.122 17.745 1.00 58.00 696 ASP A O 1
ATOM 5621 N N . GLY A 1 697 ? 20.994 10.900 19.565 1.00 58.72 697 GLY A N 1
ATOM 5622 C CA . GLY A 1 697 ? 21.188 11.984 20.519 1.00 58.72 697 GLY A CA 1
ATOM 5623 C C . GLY A 1 697 ? 22.563 12.644 20.386 1.00 58.72 697 GLY A C 1
ATOM 5624 O O . GLY A 1 697 ? 22.650 13.853 20.567 1.00 58.72 697 GLY A O 1
ATOM 5625 N N . ALA A 1 698 ? 23.607 11.902 20.000 1.00 52.88 698 ALA A N 1
ATOM 5626 C CA . ALA A 1 698 ? 24.936 12.461 19.733 1.00 52.88 698 ALA A CA 1
ATOM 5627 C C . ALA A 1 698 ? 24.943 13.460 18.558 1.00 52.88 698 ALA A C 1
ATOM 5629 O O . ALA A 1 698 ? 25.533 14.535 18.648 1.00 52.88 698 ALA A O 1
ATOM 5630 N N . ILE A 1 699 ? 24.221 13.158 17.478 1.00 56.94 699 ILE A N 1
ATOM 5631 C CA . ILE A 1 699 ? 24.153 14.024 16.295 1.00 56.94 699 ILE A CA 1
ATOM 5632 C C . ILE A 1 699 ? 23.226 15.215 16.549 1.00 56.94 699 ILE A C 1
ATOM 5634 O O . ILE A 1 699 ? 23.539 16.335 16.156 1.00 56.94 699 ILE A O 1
ATOM 5638 N N . ILE A 1 700 ? 22.119 15.008 17.273 1.00 63.53 700 ILE A N 1
ATOM 5639 C CA . ILE A 1 700 ? 21.285 16.120 17.752 1.00 63.53 700 ILE A CA 1
ATOM 5640 C C . ILE A 1 700 ? 22.134 17.062 18.615 1.00 63.53 700 ILE A C 1
ATOM 5642 O O . ILE A 1 700 ? 22.051 18.275 18.449 1.00 63.53 700 ILE A O 1
ATOM 5646 N N . LYS A 1 701 ? 22.981 16.523 19.501 1.00 66.31 701 LYS A N 1
ATOM 5647 C CA . LYS A 1 701 ? 23.896 17.316 20.332 1.00 66.31 701 LYS A CA 1
ATOM 5648 C C . LYS A 1 701 ? 24.940 18.066 19.505 1.00 66.31 701 LYS A C 1
ATOM 5650 O O . LYS A 1 701 ? 25.125 19.244 19.771 1.00 66.31 701 LYS A O 1
ATOM 5655 N N . SER A 1 702 ? 25.556 17.456 18.490 1.00 59.44 702 SER A N 1
ATOM 5656 C CA . SER A 1 702 ? 26.490 18.161 17.589 1.00 59.44 702 SER A CA 1
ATOM 5657 C C . SER A 1 702 ? 25.795 19.253 16.770 1.00 59.44 702 SER A C 1
ATOM 5659 O O . SER A 1 702 ? 26.272 20.383 16.740 1.00 59.44 702 SER A O 1
ATOM 5661 N N . ALA A 1 703 ? 24.602 19.003 16.223 1.00 62.84 703 ALA A N 1
ATOM 5662 C CA . ALA A 1 703 ? 23.828 20.037 15.530 1.00 62.84 703 ALA A CA 1
ATOM 5663 C C . ALA A 1 703 ? 23.434 21.197 16.466 1.00 62.84 703 ALA A C 1
ATOM 5665 O O . ALA A 1 703 ? 23.507 22.367 16.077 1.00 62.84 703 ALA A O 1
ATOM 5666 N N . LYS A 1 704 ? 23.048 20.888 17.714 1.00 72.62 704 LYS A N 1
ATOM 5667 C CA . LYS A 1 704 ? 22.806 21.889 18.765 1.00 72.62 704 LYS A CA 1
ATOM 5668 C C . LYS A 1 704 ? 24.090 22.661 19.090 1.00 72.62 704 LYS A C 1
ATOM 5670 O O . LYS A 1 704 ? 24.039 23.883 19.162 1.00 72.62 704 LYS A O 1
ATOM 5675 N N . ALA A 1 705 ? 25.228 21.979 19.227 1.00 67.19 705 ALA A N 1
ATOM 5676 C CA . ALA A 1 705 ? 26.516 22.599 19.522 1.00 67.19 705 ALA A CA 1
ATOM 5677 C C . ALA A 1 705 ? 26.956 23.555 18.412 1.00 67.19 705 ALA A C 1
ATOM 5679 O O . ALA A 1 705 ? 27.232 24.716 18.695 1.00 67.19 705 ALA A O 1
ATOM 5680 N N . SER A 1 706 ? 26.910 23.116 17.155 1.00 68.69 706 SER A N 1
ATOM 5681 C CA . SER A 1 706 ? 27.211 23.949 15.989 1.00 68.69 706 SER A CA 1
ATOM 5682 C C . SER A 1 706 ? 26.309 25.191 15.921 1.00 68.69 706 SER A C 1
ATOM 5684 O O . SER A 1 706 ? 26.801 26.305 15.753 1.00 68.69 706 SER A O 1
ATOM 5686 N N . THR A 1 707 ? 25.001 25.042 16.172 1.00 69.88 707 THR A N 1
ATOM 5687 C CA . THR A 1 707 ? 24.050 26.175 16.195 1.00 69.88 707 THR A CA 1
ATOM 5688 C C . THR A 1 707 ? 24.361 27.173 17.319 1.00 69.88 707 THR A C 1
ATOM 5690 O O . THR A 1 707 ? 24.286 28.389 17.123 1.00 69.88 707 THR A O 1
ATOM 5693 N N . ILE A 1 708 ? 24.745 26.674 18.498 1.00 73.81 708 ILE A N 1
ATOM 5694 C CA . ILE A 1 708 ? 25.168 27.498 19.636 1.00 73.81 708 ILE A CA 1
ATOM 5695 C C . ILE A 1 708 ? 26.473 28.225 19.315 1.00 73.81 708 ILE A C 1
ATOM 5697 O O . ILE A 1 708 ? 26.547 29.425 19.544 1.00 73.81 708 ILE A O 1
ATOM 5701 N N . VAL A 1 709 ? 27.478 27.542 18.759 1.00 72.12 709 VAL A N 1
ATOM 5702 C CA . VAL A 1 709 ? 28.761 28.153 18.375 1.00 72.12 709 VAL A CA 1
ATOM 5703 C C . VAL A 1 709 ? 28.536 29.251 17.342 1.00 72.12 709 VAL A C 1
ATOM 5705 O O . VAL A 1 709 ? 29.018 30.363 17.534 1.00 72.12 709 VAL A O 1
ATOM 5708 N N . GLN A 1 710 ? 27.732 28.995 16.308 1.00 67.69 710 GLN A N 1
ATOM 5709 C CA . GLN A 1 710 ? 27.380 30.014 15.319 1.00 67.69 710 GLN A CA 1
ATOM 5710 C C . GLN A 1 710 ? 26.673 31.216 15.950 1.00 67.69 710 GLN A C 1
ATOM 5712 O O . GLN A 1 710 ? 26.992 32.340 15.587 1.00 67.69 710 GLN A O 1
ATOM 5717 N N . SER A 1 711 ? 25.771 31.004 16.914 1.00 69.81 711 SER A N 1
ATOM 5718 C CA . SER A 1 711 ? 25.074 32.095 17.620 1.00 69.81 711 SER A CA 1
ATOM 5719 C C . SER A 1 711 ? 25.975 32.829 18.625 1.00 69.81 711 SER A C 1
ATOM 5721 O O . SER A 1 711 ? 25.776 34.002 18.915 1.00 69.81 711 SER A O 1
ATOM 5723 N N . VAL A 1 712 ? 26.983 32.151 19.181 1.00 69.88 712 VAL A N 1
ATOM 5724 C CA . VAL A 1 712 ? 27.992 32.754 20.062 1.00 69.88 712 VAL A CA 1
ATOM 5725 C C . VAL A 1 712 ? 28.939 33.639 19.257 1.00 69.88 712 VAL A C 1
ATOM 5727 O O . VAL A 1 712 ? 29.285 34.721 19.733 1.00 69.88 712 VAL A O 1
ATOM 5730 N N . VAL A 1 713 ? 29.324 33.181 18.063 1.00 65.00 713 VAL A N 1
ATOM 5731 C CA . VAL A 1 713 ? 30.322 33.799 17.182 1.00 65.00 713 VAL A CA 1
ATOM 5732 C C . VAL A 1 713 ? 29.728 34.885 16.277 1.00 65.00 713 VAL A C 1
ATOM 5734 O O . VAL A 1 713 ? 30.348 35.933 16.120 1.00 65.00 713 VAL A O 1
ATOM 5737 N N . ARG A 1 714 ? 28.543 34.665 15.694 1.00 60.59 714 ARG A N 1
ATOM 5738 C CA . ARG A 1 714 ? 27.831 35.629 14.839 1.00 60.59 714 ARG A CA 1
ATOM 5739 C C . ARG A 1 714 ? 26.828 36.426 15.677 1.00 60.59 714 ARG A C 1
ATOM 5741 O O . ARG A 1 714 ? 26.109 35.847 16.480 1.00 60.59 714 ARG A O 1
ATOM 5748 N N . ASP A 1 715 ? 26.673 37.723 15.410 1.00 50.19 715 ASP A N 1
ATOM 5749 C CA . ASP A 1 715 ? 25.593 38.546 15.999 1.00 50.19 715 ASP A CA 1
ATOM 5750 C C . ASP A 1 715 ? 24.200 38.276 15.371 1.00 50.19 715 ASP A C 1
ATOM 5752 O O . ASP A 1 715 ? 23.211 38.922 15.716 1.00 50.19 715 ASP A O 1
ATOM 5756 N N . LYS A 1 716 ? 24.080 37.296 14.458 1.00 47.28 716 LYS A N 1
ATOM 5757 C CA . LYS A 1 716 ? 22.792 36.812 13.933 1.00 47.28 716 LYS A CA 1
ATOM 5758 C C . LYS A 1 716 ? 22.200 35.762 14.879 1.00 47.28 716 LYS A C 1
ATOM 5760 O O . LYS A 1 716 ? 22.594 34.598 14.863 1.00 47.28 716 LYS A O 1
ATOM 5765 N N . ALA A 1 717 ? 21.234 36.189 15.684 1.00 51.88 717 ALA A N 1
ATOM 5766 C CA . ALA A 1 717 ? 20.531 35.360 16.654 1.00 51.88 717 ALA A CA 1
ATOM 5767 C C . ALA A 1 717 ? 19.630 34.305 15.975 1.00 51.88 717 ALA A C 1
ATOM 5769 O O . ALA A 1 717 ? 18.527 34.610 15.535 1.00 51.88 717 ALA A O 1
ATOM 5770 N N . LEU A 1 718 ? 20.090 33.050 15.908 1.00 58.06 718 LEU A N 1
ATOM 5771 C CA . LEU A 1 718 ? 19.200 31.877 15.805 1.00 58.06 718 LEU A CA 1
ATOM 5772 C C . LEU A 1 718 ? 18.636 31.479 17.186 1.00 58.06 718 LEU A C 1
ATOM 5774 O O . LEU A 1 718 ? 17.700 30.684 17.271 1.00 58.06 718 LEU A O 1
ATOM 5778 N N . ILE A 1 719 ? 19.234 32.013 18.259 1.00 65.62 719 ILE A N 1
ATOM 5779 C CA . ILE A 1 719 ? 18.859 31.819 19.662 1.00 65.62 719 ILE A CA 1
ATOM 5780 C C . ILE A 1 719 ? 18.298 33.135 20.199 1.00 65.62 719 ILE A C 1
ATOM 5782 O O . ILE A 1 719 ? 19.003 34.141 20.238 1.00 65.62 719 ILE A O 1
ATOM 5786 N N . ASP A 1 720 ? 17.048 33.113 20.648 1.00 61.66 720 ASP A N 1
ATOM 5787 C CA . ASP A 1 720 ? 16.301 34.328 20.996 1.00 61.66 720 ASP A CA 1
ATOM 5788 C C . ASP A 1 720 ? 16.666 34.929 22.356 1.00 61.66 720 ASP A C 1
ATOM 5790 O O . ASP A 1 720 ? 16.455 36.116 22.603 1.00 61.66 720 ASP A O 1
ATOM 5794 N N . ASN A 1 721 ? 17.210 34.129 23.271 1.00 69.69 721 ASN A N 1
ATOM 5795 C CA . ASN A 1 721 ? 17.439 34.564 24.641 1.00 69.69 721 ASN A CA 1
ATOM 5796 C C . ASN A 1 721 ? 18.882 35.020 24.891 1.00 69.69 721 ASN A C 1
ATOM 5798 O O . ASN A 1 721 ? 19.702 34.347 25.521 1.00 69.69 721 ASN A O 1
ATOM 5802 N N . LEU A 1 722 ? 19.150 36.234 24.419 1.00 65.31 722 LEU A N 1
ATOM 5803 C CA . LEU A 1 722 ? 20.452 36.901 24.477 1.00 65.31 722 LEU A CA 1
ATOM 5804 C C . LEU A 1 722 ? 21.098 36.888 25.878 1.00 65.31 722 LEU A C 1
ATOM 5806 O O . LEU A 1 722 ? 22.309 36.714 25.977 1.00 65.31 722 LEU A O 1
ATOM 5810 N N . ASP A 1 723 ? 20.314 36.968 26.960 1.00 69.81 723 ASP A N 1
ATOM 5811 C CA . ASP A 1 723 ? 20.831 36.917 28.338 1.00 69.81 723 ASP A CA 1
ATOM 5812 C C . ASP A 1 723 ? 21.518 35.581 28.681 1.00 69.81 723 ASP A C 1
ATOM 5814 O O . ASP A 1 723 ? 22.578 35.554 29.312 1.00 69.81 723 ASP A O 1
ATOM 5818 N N . GLU A 1 724 ? 20.931 34.454 28.272 1.00 72.81 724 GLU A N 1
ATOM 5819 C CA . GLU A 1 724 ? 21.507 33.119 28.493 1.00 72.81 724 GLU A CA 1
ATOM 5820 C C . GLU A 1 724 ? 22.679 32.860 27.545 1.00 72.81 724 GLU A C 1
ATOM 5822 O O . GLU A 1 724 ? 23.669 32.235 27.932 1.00 72.81 724 GLU A O 1
ATOM 5827 N N . LEU A 1 725 ? 22.607 33.397 26.325 1.00 72.38 725 LEU A N 1
ATOM 5828 C CA . LEU A 1 725 ? 23.709 33.370 25.369 1.00 72.38 725 LEU A CA 1
ATOM 5829 C C . LEU A 1 725 ? 24.928 34.143 25.900 1.00 72.38 725 LEU A C 1
ATOM 5831 O O . LEU A 1 725 ? 26.054 33.654 25.815 1.00 72.38 725 LEU A O 1
ATOM 5835 N N . ASP A 1 726 ? 24.718 35.297 26.534 1.00 69.88 726 ASP A N 1
ATOM 5836 C CA . ASP A 1 726 ? 25.778 36.084 27.170 1.00 69.88 726 ASP A CA 1
ATOM 5837 C C . ASP A 1 726 ? 26.336 35.414 28.434 1.00 69.88 726 ASP A C 1
ATOM 5839 O O . ASP A 1 726 ? 27.546 35.473 28.693 1.00 69.88 726 ASP A O 1
ATOM 5843 N N . LYS A 1 727 ? 25.496 34.723 29.220 1.00 74.88 727 LYS A N 1
ATOM 5844 C CA . LYS A 1 727 ? 25.973 33.846 30.306 1.00 74.88 727 LYS A CA 1
ATOM 5845 C C . LYS A 1 727 ? 26.865 32.736 29.753 1.00 74.88 727 LYS A C 1
ATOM 5847 O O . LYS A 1 727 ? 27.951 32.506 30.290 1.00 74.88 727 LYS A O 1
ATOM 5852 N N . LEU A 1 728 ? 26.454 32.090 28.663 1.00 75.88 728 LEU A N 1
ATOM 5853 C CA . LEU A 1 728 ? 27.235 31.041 28.015 1.00 75.88 728 LEU A CA 1
ATOM 5854 C C . LEU A 1 728 ? 28.555 31.578 27.441 1.00 75.88 728 LEU A C 1
ATOM 5856 O O . LEU A 1 728 ? 29.597 30.971 27.680 1.00 75.88 728 LEU A O 1
ATOM 5860 N N . ARG A 1 729 ? 28.552 32.744 26.779 1.00 72.75 729 ARG A N 1
ATOM 5861 C CA . ARG A 1 729 ? 29.768 33.435 26.300 1.00 72.75 729 ARG A CA 1
ATOM 5862 C C . ARG A 1 729 ? 30.786 33.628 27.426 1.00 72.75 729 ARG A C 1
ATOM 5864 O O . ARG A 1 729 ? 31.960 33.314 27.249 1.00 72.75 729 ARG A O 1
ATOM 5871 N N . LYS A 1 730 ? 30.341 34.060 28.613 1.00 72.31 730 LYS A N 1
ATOM 5872 C CA . LYS A 1 730 ? 31.204 34.218 29.803 1.00 72.31 730 LYS A CA 1
ATOM 5873 C C . LYS A 1 730 ? 31.743 32.883 30.325 1.00 72.31 730 LYS A C 1
ATOM 5875 O O . LYS A 1 730 ? 32.906 32.813 30.727 1.00 72.31 730 LYS A O 1
ATOM 5880 N N . ILE A 1 731 ? 30.925 31.825 30.322 1.00 74.88 731 ILE A N 1
ATOM 5881 C CA . ILE A 1 731 ? 31.344 30.470 30.723 1.00 74.88 731 ILE A CA 1
ATOM 5882 C C . ILE A 1 731 ? 32.409 29.932 29.759 1.00 74.88 731 ILE A C 1
ATOM 5884 O O . ILE A 1 731 ? 33.450 29.456 30.217 1.00 74.88 731 ILE A O 1
ATOM 5888 N N . LEU A 1 732 ? 32.187 30.056 28.448 1.00 72.81 732 LEU A N 1
ATOM 5889 C CA . LEU A 1 732 ? 33.125 29.621 27.410 1.00 72.81 732 LEU A CA 1
ATOM 5890 C C . LEU A 1 732 ? 34.433 30.423 27.464 1.00 72.81 732 LEU A C 1
ATOM 5892 O O . LEU A 1 732 ? 35.509 29.827 27.496 1.00 72.81 732 LEU A O 1
ATOM 5896 N N . ALA A 1 733 ? 34.362 31.753 27.594 1.00 69.00 733 ALA A N 1
ATOM 5897 C CA . ALA A 1 733 ? 35.540 32.613 27.733 1.00 69.00 733 ALA A CA 1
ATOM 5898 C C . ALA A 1 733 ? 36.382 32.228 28.960 1.00 69.00 733 ALA A C 1
ATOM 5900 O O . ALA A 1 733 ? 37.605 32.090 28.865 1.00 69.00 733 ALA A O 1
ATOM 5901 N N . LYS A 1 734 ? 35.731 31.962 30.102 1.00 74.12 734 LYS A N 1
ATOM 5902 C CA . LYS A 1 734 ? 36.398 31.495 31.325 1.00 74.12 734 LYS A CA 1
ATOM 5903 C C . LYS A 1 734 ? 37.076 30.135 31.141 1.00 74.12 734 LYS A C 1
ATOM 5905 O O . LYS A 1 734 ? 38.166 29.947 31.674 1.00 74.12 734 LYS A O 1
ATOM 5910 N N . ARG A 1 735 ? 36.454 29.195 30.424 1.00 69.81 735 ARG A N 1
ATOM 5911 C CA . ARG A 1 735 ? 37.003 27.844 30.208 1.00 69.81 735 ARG A CA 1
ATOM 5912 C C . ARG A 1 735 ? 38.173 27.824 29.226 1.00 69.81 735 ARG A C 1
ATOM 5914 O O . ARG A 1 735 ? 39.163 27.160 29.508 1.00 69.81 735 ARG A O 1
ATOM 5921 N N . LEU A 1 736 ? 38.082 28.586 28.137 1.00 65.56 736 LEU A N 1
ATOM 5922 C CA . LEU A 1 736 ? 39.090 28.597 27.071 1.00 65.56 736 LEU A CA 1
ATOM 5923 C C . LEU A 1 736 ? 40.283 29.509 27.381 1.00 65.56 736 LEU A C 1
ATOM 5925 O O . LEU A 1 736 ? 41.420 29.167 27.075 1.00 65.56 736 LEU A O 1
ATOM 5929 N N . THR A 1 737 ? 40.047 30.664 28.013 1.00 60.66 737 THR A N 1
ATOM 5930 C CA . THR A 1 737 ? 41.093 31.687 28.228 1.00 60.66 737 THR A CA 1
ATOM 5931 C C . THR A 1 737 ? 41.452 31.914 29.698 1.00 60.66 737 THR A C 1
ATOM 5933 O O . THR A 1 737 ? 42.360 32.684 30.005 1.00 60.66 737 THR A O 1
ATOM 5936 N N . GLY A 1 738 ? 40.730 31.288 30.637 1.00 56.38 738 GLY A N 1
ATOM 5937 C CA . GLY A 1 738 ? 40.870 31.550 32.074 1.00 56.38 738 GLY A CA 1
ATOM 5938 C C . GLY A 1 738 ? 40.275 32.889 32.532 1.00 56.38 738 GLY A C 1
ATOM 5939 O O . GLY A 1 738 ? 40.282 33.175 33.730 1.00 56.38 738 GLY A O 1
ATOM 5940 N N . ASN A 1 739 ? 39.733 33.702 31.615 1.00 58.12 739 ASN A N 1
ATOM 5941 C CA . ASN A 1 739 ? 39.191 35.028 31.894 1.00 58.12 739 ASN A CA 1
ATOM 5942 C C . ASN A 1 739 ? 37.764 35.175 31.337 1.00 58.12 739 ASN A C 1
ATOM 5944 O O . ASN A 1 739 ? 37.548 35.201 30.130 1.00 58.12 739 ASN A O 1
ATOM 5948 N N . ALA A 1 740 ? 36.785 35.330 32.231 1.00 53.97 740 ALA A N 1
ATOM 5949 C CA . ALA A 1 740 ? 35.373 35.488 31.871 1.00 53.97 740 ALA A CA 1
ATOM 5950 C C . ALA A 1 740 ? 35.056 36.804 31.127 1.00 53.97 740 ALA A C 1
ATOM 5952 O O . ALA A 1 740 ? 33.969 36.934 30.570 1.00 53.97 740 ALA A O 1
ATOM 5953 N N . SER A 1 741 ? 35.984 37.768 31.131 1.00 51.78 741 SER A N 1
ATOM 5954 C CA . SER A 1 741 ? 35.848 39.070 30.463 1.00 51.78 741 SER A CA 1
ATOM 5955 C C . SER A 1 741 ? 36.552 39.132 29.100 1.00 51.78 741 SER A C 1
ATOM 5957 O O . SER A 1 741 ? 36.579 40.197 28.485 1.00 51.78 741 SER A O 1
ATOM 5959 N N . ALA A 1 742 ? 37.163 38.035 28.635 1.00 52.81 742 ALA A N 1
ATOM 5960 C CA . ALA A 1 742 ? 37.781 37.986 27.314 1.00 52.81 742 ALA A CA 1
ATOM 5961 C C . ALA A 1 742 ? 36.700 37.990 26.220 1.00 52.81 742 ALA A C 1
ATOM 5963 O O . ALA A 1 742 ? 35.767 37.188 26.254 1.00 52.81 742 ALA A O 1
ATOM 5964 N N . VAL A 1 743 ? 36.819 38.900 25.250 1.00 53.28 743 VAL A N 1
ATOM 5965 C CA . VAL A 1 743 ? 35.888 38.984 24.119 1.00 53.28 743 VAL A CA 1
ATOM 5966 C C . VAL A 1 743 ? 36.184 37.837 23.152 1.00 53.28 743 VAL A C 1
ATOM 5968 O O . VAL A 1 743 ? 37.232 37.825 22.510 1.00 53.28 743 VAL A O 1
ATOM 5971 N N . LEU A 1 744 ? 35.252 36.891 23.025 1.00 55.03 744 LEU A N 1
ATOM 5972 C CA . LEU A 1 744 ? 35.259 35.860 21.983 1.00 55.03 744 LEU A CA 1
ATOM 5973 C C . LEU A 1 744 ? 34.791 36.486 20.657 1.00 55.03 744 LEU A C 1
ATOM 5975 O O . LEU A 1 744 ? 33.670 36.256 20.221 1.00 55.03 744 LEU A O 1
ATOM 5979 N N . LYS A 1 745 ? 35.612 37.346 20.046 1.00 49.78 745 LYS A N 1
ATOM 5980 C CA . LYS A 1 745 ? 35.363 37.850 18.687 1.00 49.78 745 LYS A CA 1
ATOM 5981 C C . LYS A 1 745 ? 36.173 37.016 17.706 1.00 49.78 745 LYS A C 1
ATOM 5983 O O . LYS A 1 745 ? 37.388 37.172 17.625 1.00 49.78 745 LYS A O 1
ATOM 5988 N N . ILE A 1 746 ? 35.493 36.141 16.976 1.00 48.53 746 ILE A N 1
ATOM 5989 C CA . ILE A 1 746 ? 36.037 35.524 15.768 1.00 48.53 746 ILE A CA 1
ATOM 5990 C C . ILE A 1 746 ? 35.456 36.329 14.616 1.00 48.53 746 ILE A C 1
ATOM 5992 O O . ILE A 1 746 ? 34.242 36.363 14.448 1.00 48.53 746 ILE A O 1
ATOM 5996 N N . THR A 1 747 ? 36.305 37.016 13.861 1.00 43.38 747 THR A N 1
ATOM 5997 C CA . THR A 1 747 ? 35.896 37.688 12.628 1.00 43.38 747 THR A CA 1
ATOM 5998 C C . THR A 1 747 ? 35.430 36.609 11.656 1.00 43.38 747 THR A C 1
ATOM 6000 O O . THR A 1 747 ? 36.233 35.781 11.222 1.00 43.38 747 THR A O 1
ATOM 6003 N N . THR A 1 748 ? 34.131 36.558 11.367 1.00 47.69 748 THR A N 1
ATOM 6004 C CA . THR A 1 748 ? 33.603 35.607 10.382 1.00 47.69 748 THR A CA 1
ATOM 6005 C C . THR A 1 748 ? 33.736 36.174 8.973 1.00 47.69 748 THR A C 1
ATOM 6007 O O . THR A 1 748 ? 33.943 37.373 8.794 1.00 47.69 748 THR A O 1
ATOM 6010 N N . LEU A 1 749 ? 33.633 35.309 7.958 1.00 38.44 749 LEU A N 1
ATOM 6011 C CA . LEU A 1 749 ? 33.769 35.696 6.549 1.00 38.44 749 LEU A CA 1
ATOM 6012 C C . LEU A 1 749 ? 32.811 36.840 6.151 1.00 38.44 749 LEU A C 1
ATOM 6014 O O . LEU A 1 749 ? 33.175 37.647 5.307 1.00 38.44 749 LEU A O 1
ATOM 6018 N N . ASP A 1 750 ? 31.635 36.929 6.786 1.00 41.56 750 ASP A N 1
ATOM 6019 C CA . ASP A 1 750 ? 30.623 37.962 6.518 1.00 41.56 750 ASP A CA 1
ATOM 6020 C C . ASP A 1 750 ? 31.037 39.358 7.022 1.00 41.56 750 ASP A C 1
ATOM 6022 O O . ASP A 1 750 ? 30.708 40.357 6.386 1.00 41.56 750 ASP A O 1
ATOM 6026 N N . ASP A 1 751 ? 31.806 39.447 8.115 1.00 43.88 751 ASP A N 1
ATOM 6027 C CA . ASP A 1 751 ? 32.273 40.733 8.659 1.00 43.88 751 ASP A CA 1
ATOM 6028 C C . ASP A 1 751 ? 33.368 41.356 7.773 1.00 43.88 751 ASP A C 1
ATOM 6030 O O . ASP A 1 751 ? 33.466 42.574 7.654 1.00 43.88 751 ASP A O 1
ATOM 6034 N N . ALA A 1 752 ? 34.159 40.526 7.081 1.00 42.97 752 ALA A N 1
ATOM 6035 C CA . ALA A 1 752 ? 35.195 40.976 6.145 1.00 42.97 752 ALA A CA 1
ATOM 6036 C C . ALA A 1 752 ? 34.638 41.483 4.797 1.00 42.97 752 ALA A C 1
ATOM 6038 O O . ALA A 1 752 ? 35.363 42.137 4.045 1.00 42.97 752 ALA A O 1
ATOM 6039 N N . ILE A 1 753 ? 33.367 41.194 4.485 1.00 43.09 753 ILE A N 1
ATOM 6040 C CA . ILE A 1 753 ? 32.673 41.711 3.291 1.00 43.09 753 ILE A CA 1
ATOM 6041 C C . ILE A 1 753 ? 32.298 43.189 3.483 1.00 43.09 753 ILE A C 1
ATOM 6043 O O . ILE A 1 753 ? 32.228 43.932 2.511 1.00 43.09 753 ILE A O 1
ATOM 6047 N N . PHE A 1 754 ? 32.078 43.638 4.725 1.00 42.94 754 PHE A N 1
ATOM 6048 C CA . PHE A 1 754 ? 31.640 45.011 5.006 1.00 42.94 754 PHE A CA 1
ATOM 6049 C C . PHE A 1 754 ? 32.795 46.028 5.084 1.00 42.94 754 PHE A C 1
ATOM 6051 O O . PHE A 1 754 ? 32.561 47.221 4.901 1.00 42.94 754 PHE A O 1
ATOM 6058 N N . ASP A 1 755 ? 34.028 45.566 5.325 1.00 43.22 755 ASP A N 1
ATOM 6059 C CA . ASP A 1 755 ? 35.192 46.430 5.587 1.00 43.22 755 ASP A CA 1
ATOM 6060 C C . ASP A 1 755 ? 36.103 46.683 4.362 1.00 43.22 755 ASP A C 1
ATOM 6062 O O . ASP A 1 755 ? 36.983 47.543 4.438 1.00 43.22 755 ASP A O 1
ATOM 6066 N N . TYR A 1 756 ? 35.914 45.989 3.229 1.00 46.25 756 TYR A N 1
ATOM 6067 C CA . TYR A 1 756 ? 36.774 46.130 2.040 1.00 46.25 756 TYR A CA 1
ATOM 6068 C C . TYR A 1 756 ? 35.962 46.291 0.742 1.00 46.25 756 TYR A C 1
ATOM 6070 O O . TYR A 1 756 ? 35.115 45.470 0.419 1.00 46.25 756 TYR A O 1
ATOM 6078 N N . GLU A 1 757 ? 36.246 47.357 -0.018 1.00 43.16 757 GLU A N 1
ATOM 6079 C CA . GLU A 1 757 ? 35.523 47.758 -1.243 1.00 43.16 757 GLU A CA 1
ATOM 6080 C C . GLU A 1 757 ? 35.970 47.023 -2.534 1.00 43.16 757 GLU A C 1
ATOM 6082 O O . GLU A 1 757 ? 35.547 47.407 -3.624 1.00 43.16 757 GLU A O 1
ATOM 6087 N N . ASP A 1 758 ? 36.815 45.984 -2.461 1.00 44.25 758 ASP A N 1
ATOM 6088 C CA . ASP A 1 758 ? 37.409 45.344 -3.651 1.00 44.25 758 ASP A CA 1
ATOM 6089 C C . ASP A 1 758 ? 37.150 43.822 -3.702 1.00 44.25 758 ASP A C 1
ATOM 6091 O O . ASP A 1 758 ? 37.734 43.036 -2.958 1.00 44.25 758 ASP A O 1
ATOM 6095 N N . GLU A 1 759 ? 36.267 43.390 -4.613 1.00 45.50 759 GLU A N 1
ATOM 6096 C CA . GLU A 1 759 ? 35.827 41.993 -4.807 1.00 45.50 759 GLU A CA 1
ATOM 6097 C C . GLU A 1 759 ? 36.922 41.049 -5.355 1.00 45.50 759 GLU A C 1
ATOM 6099 O O . GLU A 1 759 ? 36.703 39.841 -5.477 1.00 45.50 759 GLU A O 1
ATOM 6104 N N . SER A 1 760 ? 38.112 41.561 -5.688 1.00 43.84 760 SER A N 1
ATOM 6105 C CA . SER A 1 760 ? 39.153 40.805 -6.400 1.00 43.84 760 SER A CA 1
ATOM 6106 C C . SER A 1 760 ? 40.180 40.066 -5.517 1.00 43.84 760 SER A C 1
ATOM 6108 O O . SER A 1 760 ? 40.953 39.262 -6.045 1.00 43.84 760 SER A O 1
ATOM 6110 N N . GLU A 1 761 ? 40.158 40.239 -4.186 1.00 40.78 761 GLU A N 1
ATOM 6111 C CA . GLU A 1 761 ? 41.102 39.593 -3.242 1.00 40.78 761 GLU A CA 1
ATOM 6112 C C . GLU A 1 761 ? 40.510 38.454 -2.375 1.00 40.78 761 GLU A C 1
ATOM 6114 O O . GLU A 1 761 ? 41.190 37.916 -1.495 1.00 40.78 761 GLU A O 1
ATOM 6119 N N . TYR A 1 762 ? 39.274 38.001 -2.616 1.00 39.06 762 TYR A N 1
ATOM 6120 C CA . TYR A 1 762 ? 38.642 36.993 -1.752 1.00 39.06 762 TYR A CA 1
ATOM 6121 C C . TYR A 1 762 ? 39.051 35.540 -2.067 1.00 39.06 762 TYR A C 1
ATOM 6123 O O . TYR A 1 762 ? 38.827 35.011 -3.157 1.00 39.06 762 TYR A O 1
ATOM 6131 N N . ARG A 1 763 ? 39.572 34.835 -1.051 1.00 34.34 763 ARG A N 1
ATOM 6132 C CA . ARG A 1 763 ? 39.639 33.361 -1.003 1.00 34.34 763 ARG A CA 1
ATOM 6133 C C . ARG A 1 763 ? 38.380 32.820 -0.318 1.00 34.34 763 ARG A C 1
ATOM 6135 O O . ARG A 1 763 ? 38.212 32.998 0.881 1.00 34.34 763 ARG A O 1
ATOM 6142 N N . THR A 1 764 ? 37.549 32.075 -1.046 1.00 38.94 764 THR A N 1
ATOM 6143 C CA . THR A 1 764 ? 36.327 31.382 -0.567 1.00 38.94 764 THR A CA 1
ATOM 6144 C C . THR A 1 764 ? 36.589 30.185 0.364 1.00 38.94 764 THR A C 1
ATOM 6146 O O . THR A 1 764 ? 35.713 29.347 0.574 1.00 38.94 764 THR A O 1
ATOM 6149 N N . ILE A 1 765 ? 37.798 30.071 0.918 1.00 38.62 765 ILE A N 1
ATOM 6150 C CA . ILE A 1 765 ? 38.241 28.936 1.730 1.00 38.62 765 ILE A CA 1
ATOM 6151 C C . ILE A 1 765 ? 38.691 29.491 3.089 1.00 38.62 765 ILE A C 1
ATOM 6153 O O . ILE A 1 765 ? 39.655 30.263 3.114 1.00 38.62 765 ILE A O 1
ATOM 6157 N N . PRO A 1 766 ? 38.031 29.129 4.208 1.00 43.91 766 PRO A N 1
ATOM 6158 C CA . PRO A 1 766 ? 38.419 29.603 5.534 1.00 43.91 766 PRO A CA 1
ATOM 6159 C C . PRO A 1 766 ? 39.856 29.176 5.869 1.00 43.91 766 PRO A C 1
ATOM 6161 O O . PRO A 1 766 ? 40.309 28.091 5.495 1.00 43.91 766 PRO A O 1
ATOM 6164 N N . HIS A 1 767 ? 40.595 30.033 6.578 1.00 50.16 767 HIS A N 1
ATOM 6165 C CA . HIS A 1 767 ? 41.953 29.712 7.021 1.00 50.16 767 HIS A CA 1
ATOM 6166 C C . HIS A 1 767 ? 41.909 28.631 8.116 1.00 50.16 767 HIS A C 1
ATOM 6168 O O . HIS A 1 767 ? 41.052 28.672 8.997 1.00 50.16 767 HIS A O 1
ATOM 6174 N N . ILE A 1 768 ? 42.851 27.679 8.106 1.00 43.28 768 ILE A N 1
ATOM 6175 C CA . ILE A 1 768 ? 42.842 26.501 9.000 1.00 43.28 768 ILE A CA 1
ATOM 6176 C C . ILE A 1 768 ? 42.775 26.853 10.497 1.00 43.28 768 ILE A C 1
ATOM 6178 O O . ILE A 1 768 ? 42.199 26.110 11.283 1.00 43.28 768 ILE A O 1
ATOM 6182 N N . SER A 1 769 ? 43.302 28.014 10.885 1.00 50.25 769 SER A N 1
ATOM 6183 C CA . SER A 1 769 ? 43.245 28.515 12.262 1.00 50.25 769 SER A CA 1
ATOM 6184 C C . SER A 1 769 ? 41.833 28.890 12.722 1.00 50.25 769 SER A C 1
ATOM 6186 O O . SER A 1 769 ? 41.538 28.779 13.904 1.00 50.25 769 SER A O 1
ATOM 6188 N N . GLN A 1 770 ? 40.954 29.326 11.816 1.00 54.00 770 GLN A N 1
ATOM 6189 C CA . GLN A 1 770 ? 39.564 29.653 12.146 1.00 54.00 770 GLN A CA 1
ATOM 6190 C C . GLN A 1 770 ? 38.754 28.379 12.409 1.00 54.00 770 GLN A C 1
ATOM 6192 O O . GLN A 1 770 ? 38.052 28.295 13.412 1.00 54.00 770 GLN A O 1
ATOM 6197 N N . LEU A 1 771 ? 38.936 27.360 11.562 1.00 51.00 771 LEU A N 1
ATOM 6198 C CA . LEU A 1 771 ? 38.316 26.043 11.735 1.00 51.00 771 LEU A CA 1
ATOM 6199 C C . LEU A 1 771 ? 38.748 25.377 13.051 1.00 51.00 771 LEU A C 1
ATOM 6201 O O . LEU A 1 771 ? 37.932 24.752 13.716 1.00 51.00 771 LEU A O 1
ATOM 6205 N N . GLN A 1 772 ? 40.013 25.548 13.452 1.00 51.94 772 GLN A N 1
ATOM 6206 C CA . GLN A 1 772 ? 40.527 25.036 14.727 1.00 51.94 772 GLN A CA 1
ATOM 6207 C C . GLN A 1 772 ? 39.847 25.692 15.939 1.00 51.94 772 GLN A C 1
ATOM 6209 O O . GLN A 1 772 ? 39.460 24.989 16.867 1.00 51.94 772 GLN A O 1
ATOM 6214 N N . ILE A 1 773 ? 39.639 27.013 15.920 1.00 61.22 773 ILE A N 1
ATOM 6215 C CA . ILE A 1 773 ? 38.979 27.733 17.024 1.00 61.22 773 ILE A CA 1
ATOM 6216 C C . ILE A 1 773 ? 37.485 27.374 17.106 1.00 61.22 773 ILE A C 1
ATOM 6218 O O . ILE A 1 773 ? 36.961 27.166 18.201 1.00 61.22 773 ILE A O 1
ATOM 6222 N N . GLU A 1 774 ? 36.791 27.272 15.967 1.00 58.66 774 GLU A N 1
ATOM 6223 C CA . GLU A 1 774 ? 35.390 26.826 15.926 1.00 58.66 774 GLU A CA 1
ATOM 6224 C C . GLU A 1 774 ? 35.244 25.389 16.455 1.00 58.66 774 GLU A C 1
ATOM 6226 O O . GLU A 1 774 ? 34.330 25.112 17.231 1.00 58.66 774 GLU A O 1
ATOM 6231 N N . GLN A 1 775 ? 36.192 24.505 16.129 1.00 55.75 775 GLN A N 1
ATOM 6232 C CA . GLN A 1 775 ? 36.232 23.126 16.621 1.00 55.75 775 GLN A CA 1
ATOM 6233 C C . GLN A 1 775 ? 36.495 23.037 18.138 1.00 55.75 775 GLN A C 1
ATOM 6235 O O . GLN A 1 775 ? 35.885 22.215 18.828 1.00 55.75 775 GLN A O 1
ATOM 6240 N N . GLU A 1 776 ? 37.374 23.883 18.684 1.00 66.12 776 GLU A N 1
ATOM 6241 C CA . GLU A 1 776 ? 37.620 23.981 20.133 1.00 66.12 776 GLU A CA 1
ATOM 6242 C C . GLU A 1 776 ? 36.371 24.466 20.889 1.00 66.12 776 GLU A C 1
ATOM 6244 O O . GLU A 1 776 ? 36.000 23.894 21.918 1.00 66.12 776 GLU A O 1
ATOM 6249 N N . LEU A 1 777 ? 35.675 25.472 20.349 1.00 68.50 777 LEU A N 1
ATOM 6250 C CA . LEU A 1 777 ? 34.406 25.962 20.892 1.00 68.50 777 LEU A CA 1
ATOM 6251 C C . LEU A 1 777 ? 33.304 24.899 20.830 1.00 68.50 777 LEU A C 1
ATOM 6253 O O . LEU A 1 777 ? 32.594 24.700 21.816 1.00 68.50 777 LEU A O 1
ATOM 6257 N N . GLU A 1 778 ? 33.168 24.200 19.702 1.00 65.31 778 GLU A N 1
ATOM 6258 C CA . GLU A 1 778 ? 32.172 23.138 19.532 1.00 65.31 778 GLU A CA 1
ATOM 6259 C C . GLU A 1 778 ? 32.399 21.996 20.527 1.00 65.31 778 GLU A C 1
ATOM 6261 O O . GLU A 1 778 ? 31.442 21.516 21.135 1.00 65.31 778 GLU A O 1
ATOM 6266 N N . THR A 1 779 ? 33.659 21.627 20.774 1.00 68.19 779 THR A N 1
ATOM 6267 C CA . THR A 1 779 ? 34.025 20.595 21.757 1.00 68.19 779 THR A CA 1
ATOM 6268 C C . THR A 1 779 ? 33.590 20.981 23.177 1.00 68.19 779 THR A C 1
ATOM 6270 O O . THR A 1 779 ? 32.985 20.171 23.881 1.00 68.19 779 THR A O 1
ATOM 6273 N N . GLU A 1 780 ? 33.823 22.225 23.606 1.00 73.06 780 GLU A N 1
ATOM 6274 C CA . GLU A 1 780 ? 33.392 22.695 24.933 1.00 73.06 780 GLU A CA 1
ATOM 6275 C C . GLU A 1 780 ? 31.865 22.788 25.066 1.00 73.06 780 GLU A C 1
ATOM 6277 O O . GLU A 1 780 ? 31.300 22.437 26.106 1.00 73.06 780 GLU A O 1
ATOM 6282 N N . VAL A 1 781 ? 31.173 23.223 24.011 1.00 76.62 781 VAL A N 1
ATOM 6283 C CA . VAL A 1 781 ? 29.705 23.266 23.982 1.00 76.62 781 VAL A CA 1
ATOM 6284 C C . VAL A 1 781 ? 29.110 21.853 24.014 1.00 76.62 781 VAL A C 1
ATOM 6286 O O . VAL A 1 781 ? 28.128 21.626 24.725 1.00 76.62 781 VAL A O 1
ATOM 6289 N N . LEU A 1 782 ? 29.716 20.887 23.318 1.00 72.44 782 LEU A N 1
ATOM 6290 C CA . LEU A 1 782 ? 29.333 19.473 23.377 1.00 72.44 782 LEU A CA 1
ATOM 6291 C C . LEU A 1 782 ? 29.444 18.917 24.799 1.00 72.44 782 LEU A C 1
ATOM 6293 O O . LEU A 1 782 ? 28.483 18.323 25.287 1.00 72.44 782 LEU A O 1
ATOM 6297 N N . ILE A 1 783 ? 30.556 19.180 25.493 1.00 73.31 783 ILE A N 1
ATOM 6298 C CA . ILE A 1 783 ? 30.746 18.774 26.895 1.00 73.31 783 ILE A CA 1
ATOM 6299 C C . ILE A 1 783 ? 29.629 19.347 27.780 1.00 73.31 783 ILE A C 1
ATOM 6301 O O . ILE A 1 783 ? 29.074 18.632 28.613 1.00 73.31 783 ILE A O 1
ATOM 6305 N N . LEU A 1 784 ? 29.261 20.619 27.585 1.00 76.75 784 LEU A N 1
ATOM 6306 C CA . LEU A 1 784 ? 28.190 21.276 28.345 1.00 76.75 784 LEU A CA 1
ATOM 6307 C C . LEU A 1 784 ? 26.791 20.704 28.050 1.00 76.75 784 LEU A C 1
ATOM 6309 O O . LEU A 1 784 ? 25.952 20.642 28.954 1.00 76.75 784 LEU A O 1
ATOM 6313 N N . LEU A 1 785 ? 26.527 20.290 26.806 1.00 74.06 785 LEU A N 1
ATOM 6314 C CA . LEU A 1 785 ? 25.289 19.606 26.414 1.00 74.06 785 LEU A CA 1
ATOM 6315 C C . LEU A 1 785 ? 25.233 18.174 26.971 1.00 74.06 785 LEU A C 1
ATOM 6317 O O . LEU A 1 785 ? 24.164 17.697 27.353 1.00 74.06 785 LEU A O 1
ATOM 6321 N N . GLU A 1 786 ? 26.365 17.470 27.032 1.00 75.44 786 GLU A N 1
ATOM 6322 C CA . GLU A 1 786 ? 26.460 16.123 27.605 1.00 75.44 786 GLU A CA 1
ATOM 6323 C C . GLU A 1 786 ? 26.294 16.114 29.123 1.00 75.44 786 GLU A C 1
ATOM 6325 O O . GLU A 1 786 ? 25.578 15.263 29.657 1.00 75.44 786 GLU A O 1
ATOM 6330 N N . SER A 1 787 ? 26.874 17.096 29.814 1.00 74.50 787 SER A N 1
ATOM 6331 C CA . SER A 1 787 ? 26.712 17.281 31.258 1.00 74.50 787 SER A CA 1
ATOM 6332 C C . SER A 1 787 ? 25.355 17.875 31.651 1.00 74.50 787 SER A C 1
ATOM 6334 O O . SER A 1 787 ? 25.125 18.109 32.835 1.00 74.50 787 SER A O 1
ATOM 6336 N N . HIS A 1 788 ? 24.462 18.130 30.684 1.00 75.25 788 HIS A N 1
ATOM 6337 C CA . HIS A 1 788 ? 23.164 18.790 30.877 1.00 75.25 788 HIS A CA 1
ATOM 6338 C C . HIS A 1 788 ? 23.279 20.169 31.560 1.00 75.25 788 HIS A C 1
ATOM 6340 O O . HIS A 1 788 ? 22.322 20.658 32.161 1.00 75.25 788 HIS A O 1
ATOM 6346 N N . SER A 1 789 ? 24.448 20.814 31.474 1.00 74.06 789 SER A N 1
ATOM 6347 C CA . SER A 1 789 ? 24.694 22.157 32.018 1.00 74.06 789 SER A CA 1
ATOM 6348 C C . SER A 1 789 ? 24.101 23.244 31.127 1.00 74.06 789 SER A C 1
ATOM 6350 O O . SER A 1 789 ? 23.766 24.322 31.609 1.00 74.06 789 SER A O 1
ATOM 6352 N N . ILE A 1 790 ? 23.934 22.946 29.839 1.00 80.31 790 ILE A N 1
ATOM 6353 C CA . ILE A 1 790 ? 23.125 23.742 28.921 1.00 80.31 790 ILE A CA 1
ATOM 6354 C C . ILE A 1 790 ? 22.130 22.846 28.186 1.00 80.31 790 ILE A C 1
ATOM 6356 O O . ILE A 1 790 ? 22.395 21.670 27.940 1.00 80.31 790 ILE A O 1
ATOM 6360 N N . THR A 1 791 ? 20.983 23.405 27.816 1.00 79.25 791 THR A N 1
ATOM 6361 C CA . THR A 1 791 ? 19.983 22.747 26.963 1.00 79.25 791 THR A CA 1
ATOM 6362 C C . THR A 1 791 ? 19.557 23.696 25.854 1.00 79.25 791 THR A C 1
ATOM 6364 O O . THR A 1 791 ? 19.519 24.900 26.068 1.00 79.25 791 THR A O 1
ATOM 6367 N N . LEU A 1 792 ? 19.263 23.173 24.666 1.00 74.81 792 LEU A N 1
ATOM 6368 C CA . LEU A 1 792 ? 18.757 23.954 23.536 1.00 74.81 792 LEU A CA 1
ATOM 6369 C C . LEU A 1 792 ? 17.516 23.250 23.001 1.00 74.81 792 LEU A C 1
ATOM 6371 O O . LEU A 1 792 ? 17.634 22.123 22.520 1.00 74.81 792 LEU A O 1
ATOM 6375 N N . GLU A 1 793 ? 16.348 23.874 23.108 1.00 74.44 793 GLU A N 1
ATOM 6376 C CA . GLU A 1 793 ? 15.074 23.303 22.656 1.00 74.44 793 GLU A CA 1
ATOM 6377 C C . GLU A 1 793 ? 14.278 24.333 21.844 1.00 74.44 793 GLU A C 1
ATOM 6379 O O . GLU A 1 793 ? 14.340 25.524 22.156 1.00 74.44 793 GLU A O 1
ATOM 6384 N N . PRO A 1 794 ? 13.530 23.915 20.808 1.00 70.50 794 PRO A N 1
ATOM 6385 C CA . PRO A 1 794 ? 12.674 24.829 20.067 1.00 70.50 794 PRO A CA 1
ATOM 6386 C C . PRO A 1 794 ? 11.394 25.157 20.843 1.00 70.50 794 PRO A C 1
ATOM 6388 O O . PRO A 1 794 ? 10.715 24.268 21.361 1.00 70.50 794 PRO A O 1
ATOM 6391 N N . GLU A 1 795 ? 11.018 26.429 20.842 1.00 72.00 795 GLU A N 1
ATOM 6392 C CA . GLU A 1 795 ? 9.714 26.916 21.279 1.00 72.00 795 GLU A CA 1
ATOM 6393 C C . GLU A 1 795 ? 8.901 27.346 20.053 1.00 72.00 795 GLU A C 1
ATOM 6395 O O . GLU A 1 795 ? 9.327 28.208 19.286 1.00 72.00 795 GLU A O 1
ATOM 6400 N N . PHE A 1 796 ? 7.744 26.713 19.836 1.00 68.75 796 PHE A N 1
ATOM 6401 C CA . PHE A 1 796 ? 6.895 26.957 18.665 1.00 68.75 796 PHE A CA 1
ATOM 6402 C C . PHE A 1 796 ? 5.817 28.002 18.962 1.00 68.75 796 PHE A C 1
ATOM 6404 O O . PHE A 1 796 ? 5.069 27.865 19.929 1.00 68.75 796 PHE A O 1
ATOM 6411 N N . PHE A 1 797 ? 5.651 28.973 18.068 1.00 62.69 797 PHE A N 1
ATOM 6412 C CA . PHE A 1 797 ? 4.653 30.042 18.163 1.00 62.69 797 PHE A CA 1
ATOM 6413 C C . PHE A 1 797 ? 3.989 30.297 16.803 1.00 62.69 797 PHE A C 1
ATOM 6415 O O . PHE A 1 797 ? 4.438 29.789 15.777 1.00 62.69 797 PHE A O 1
ATOM 6422 N N . THR A 1 798 ? 2.891 31.052 16.778 1.00 65.12 798 THR A N 1
ATOM 6423 C CA . THR A 1 798 ? 2.148 31.376 15.549 1.00 65.12 798 THR A CA 1
ATOM 6424 C C . THR A 1 798 ? 2.325 32.853 15.210 1.00 65.12 798 THR A C 1
ATOM 6426 O O . THR A 1 798 ? 2.193 33.704 16.084 1.00 65.12 798 THR A O 1
ATOM 6429 N N . VAL A 1 799 ? 2.615 33.150 13.946 1.00 66.69 799 VAL A N 1
ATOM 6430 C CA . VAL A 1 799 ? 2.772 34.494 13.382 1.00 66.69 799 VAL A CA 1
ATOM 6431 C C . VAL A 1 799 ? 1.831 34.623 12.192 1.00 66.69 799 VAL A C 1
ATOM 6433 O O . VAL A 1 799 ? 1.767 33.715 11.369 1.00 66.69 799 VAL A O 1
ATOM 6436 N N . GLN A 1 800 ? 1.117 35.737 12.076 1.00 53.03 800 GLN A N 1
ATOM 6437 C CA . GLN A 1 800 ? 0.324 36.025 10.880 1.00 53.03 800 GLN A CA 1
ATOM 6438 C C . GLN A 1 800 ? 1.223 36.571 9.774 1.00 53.03 800 GLN A C 1
ATOM 6440 O O . GLN A 1 800 ? 2.031 37.467 10.022 1.00 53.03 800 GLN A O 1
ATOM 6445 N N . ASP A 1 801 ? 1.115 36.004 8.572 1.00 54.31 801 ASP A N 1
ATOM 6446 C CA . ASP A 1 801 ? 1.815 36.530 7.403 1.00 54.31 801 ASP A CA 1
ATOM 6447 C C . ASP A 1 801 ? 1.143 37.799 6.848 1.00 54.31 801 ASP A C 1
ATOM 6449 O O . ASP A 1 801 ? 0.085 38.225 7.312 1.00 54.31 801 ASP A O 1
ATOM 6453 N N . GLU A 1 802 ? 1.768 38.427 5.848 1.00 49.03 802 GLU A N 1
ATOM 6454 C CA . GLU A 1 802 ? 1.285 39.668 5.219 1.00 49.03 802 GLU A CA 1
ATOM 6455 C C . GLU A 1 802 ? -0.118 39.538 4.592 1.00 49.03 802 GLU A C 1
ATOM 6457 O O . GLU A 1 802 ? -0.777 40.548 4.348 1.00 49.03 802 GLU A O 1
ATOM 6462 N N . ASN A 1 803 ? -0.596 38.308 4.369 1.00 44.03 803 ASN A N 1
ATOM 6463 C CA . ASN A 1 803 ? -1.923 38.005 3.838 1.00 44.03 803 ASN A CA 1
ATOM 6464 C C . ASN A 1 803 ? -2.934 37.625 4.938 1.00 44.03 803 ASN A C 1
ATOM 6466 O O . ASN A 1 803 ? -4.076 37.287 4.624 1.00 44.03 803 ASN A O 1
ATOM 6470 N N . GLY A 1 804 ? -2.537 37.678 6.215 1.00 41.44 804 GLY A N 1
ATOM 6471 C CA . GLY A 1 804 ? -3.373 37.313 7.357 1.00 41.44 804 GLY A CA 1
ATOM 6472 C C . GLY A 1 804 ? -3.504 35.804 7.591 1.00 41.44 804 GLY A C 1
ATOM 6473 O O . GLY A 1 804 ? -4.385 35.396 8.348 1.00 41.44 804 GLY A O 1
ATOM 6474 N N . GLU A 1 805 ? -2.665 34.966 6.967 1.00 45.25 805 GLU A N 1
ATOM 6475 C CA . GLU A 1 805 ? -2.641 33.526 7.243 1.00 45.25 805 GLU A CA 1
ATOM 6476 C C . GLU A 1 805 ? -1.748 33.207 8.452 1.00 45.25 805 GLU A C 1
ATOM 6478 O O . GLU A 1 805 ? -0.592 33.628 8.536 1.00 45.25 805 GLU A O 1
ATOM 6483 N N . ASP A 1 806 ? -2.273 32.404 9.380 1.00 54.84 806 ASP A N 1
ATOM 6484 C CA . ASP A 1 806 ? -1.534 31.915 10.545 1.00 54.84 806 ASP A CA 1
ATOM 6485 C C . ASP A 1 806 ? -0.407 30.950 10.112 1.00 54.84 806 ASP A C 1
ATOM 6487 O O . ASP A 1 806 ? -0.651 29.809 9.705 1.00 54.84 806 ASP A O 1
ATOM 6491 N N . ARG A 1 807 ? 0.856 31.370 10.251 1.00 51.41 807 ARG A N 1
ATOM 6492 C CA . ARG A 1 807 ? 2.053 30.540 10.044 1.00 51.41 807 ARG A CA 1
ATOM 6493 C C . ARG A 1 807 ? 2.735 30.215 11.363 1.00 51.41 807 ARG A C 1
ATOM 6495 O O . ARG A 1 807 ? 3.056 31.091 12.156 1.00 51.41 807 ARG A O 1
ATOM 6502 N N . ARG A 1 808 ? 3.016 28.935 11.599 1.00 53.78 808 ARG A N 1
ATOM 6503 C CA . ARG A 1 808 ? 3.700 28.485 12.818 1.00 53.78 808 ARG A CA 1
ATOM 6504 C C . ARG A 1 808 ? 5.219 28.518 12.637 1.00 53.78 808 ARG A C 1
ATOM 6506 O O . ARG A 1 808 ? 5.731 27.848 11.741 1.00 53.78 808 ARG A O 1
ATOM 6513 N N . ASN A 1 809 ? 5.913 29.272 13.482 1.00 60.69 809 ASN A N 1
ATOM 6514 C CA . ASN A 1 809 ? 7.364 29.448 13.492 1.00 60.69 809 ASN A CA 1
ATOM 6515 C C . ASN A 1 809 ? 7.973 28.927 14.812 1.00 60.69 809 ASN A C 1
ATOM 6517 O O . ASN A 1 809 ? 7.232 28.485 15.694 1.00 60.69 809 ASN A O 1
ATOM 6521 N N . PHE A 1 810 ? 9.301 28.910 14.944 1.00 63.56 810 PHE A N 1
ATOM 6522 C CA . PHE A 1 810 ? 9.970 28.525 16.189 1.00 63.56 810 PHE A CA 1
ATOM 6523 C C . PHE A 1 810 ? 11.213 29.362 16.466 1.00 63.56 810 PHE A C 1
ATOM 6525 O O . PHE A 1 810 ? 11.881 29.797 15.533 1.00 63.56 810 PHE A O 1
ATOM 6532 N N . ASN A 1 811 ? 11.537 29.498 17.750 1.00 67.00 811 ASN A N 1
ATOM 6533 C CA . ASN A 1 811 ? 12.797 30.062 18.220 1.00 67.00 811 ASN A CA 1
ATOM 6534 C C . ASN A 1 811 ? 13.545 28.987 19.000 1.00 67.00 811 ASN A C 1
ATOM 6536 O O . ASN A 1 811 ? 12.928 28.143 19.653 1.00 67.00 811 ASN A O 1
ATOM 6540 N N . LEU A 1 812 ? 14.873 28.985 18.925 1.00 68.69 812 LEU A N 1
ATOM 6541 C CA . LEU A 1 812 ? 15.675 28.101 19.763 1.00 68.69 812 LEU A CA 1
ATOM 6542 C C . LEU A 1 812 ? 15.916 28.782 21.107 1.00 68.69 812 LEU A C 1
ATOM 6544 O O . LEU A 1 812 ? 16.461 29.883 21.170 1.00 68.69 812 LEU A O 1
ATOM 6548 N N . ILE A 1 813 ? 15.520 28.112 22.185 1.00 74.50 813 ILE A N 1
ATOM 6549 C CA . ILE A 1 813 ? 15.703 28.594 23.550 1.00 74.50 813 ILE A CA 1
ATOM 6550 C C . ILE A 1 813 ? 16.869 27.838 24.173 1.00 74.50 813 ILE A C 1
ATOM 6552 O O . ILE A 1 813 ? 16.791 26.628 24.406 1.00 74.50 813 ILE A O 1
ATOM 6556 N N . LEU A 1 814 ? 17.958 28.558 24.442 1.00 76.06 814 LEU A N 1
ATOM 6557 C CA . LEU A 1 814 ? 19.086 28.050 25.215 1.00 76.06 814 LEU A CA 1
ATOM 6558 C C . LEU A 1 814 ? 18.747 28.155 26.707 1.00 76.06 814 LEU A C 1
ATOM 6560 O O . LEU A 1 814 ? 18.257 29.174 27.149 1.00 76.06 814 LEU A O 1
ATOM 6564 N N . LYS A 1 815 ? 19.010 27.167 27.548 1.00 79.25 815 LYS A N 1
ATOM 6565 C CA . LYS A 1 815 ? 18.944 27.355 29.007 1.00 79.25 815 LYS A CA 1
ATOM 6566 C C . LYS A 1 815 ? 20.259 26.929 29.605 1.00 79.25 815 LYS A C 1
ATOM 6568 O O . LYS A 1 815 ? 20.648 25.776 29.418 1.00 79.25 815 LYS A O 1
ATOM 6573 N N . VAL A 1 816 ? 20.928 27.834 30.310 1.00 75.44 816 VAL A N 1
ATOM 6574 C CA . VAL A 1 816 ? 22.064 27.498 31.159 1.00 75.44 816 VAL A CA 1
ATOM 6575 C C . VAL A 1 816 ? 21.495 27.088 32.510 1.00 75.44 816 VAL A C 1
ATOM 6577 O O . VAL A 1 816 ? 20.940 27.901 33.246 1.00 75.44 816 VAL A O 1
ATOM 6580 N N . ASN A 1 817 ? 21.598 25.802 32.830 1.00 74.56 817 ASN A N 1
ATOM 6581 C CA . ASN A 1 817 ? 21.216 25.318 34.147 1.00 74.56 817 ASN A CA 1
ATOM 6582 C C . ASN A 1 817 ? 22.287 25.802 35.128 1.00 74.56 817 ASN A C 1
ATOM 6584 O O . ASN A 1 817 ? 23.475 25.542 34.918 1.00 74.56 817 ASN A O 1
ATOM 6588 N N . GLU A 1 818 ? 21.892 26.534 36.173 1.00 52.44 818 GLU A N 1
ATOM 6589 C CA . GLU A 1 818 ? 22.821 26.881 37.247 1.00 52.44 818 GLU A CA 1
ATOM 6590 C C . GLU A 1 818 ? 23.379 25.577 37.818 1.00 52.44 818 GLU A C 1
ATOM 6592 O O . GLU A 1 818 ? 22.657 24.770 38.402 1.00 52.44 818 GLU A O 1
ATOM 6597 N N . LEU A 1 819 ? 24.671 25.342 37.584 1.00 43.84 819 LEU A N 1
ATOM 6598 C CA . LEU A 1 819 ? 25.409 24.318 38.299 1.00 43.84 819 LEU A CA 1
ATOM 6599 C C . LEU A 1 819 ? 25.300 24.679 39.781 1.00 43.84 819 LEU A C 1
ATOM 6601 O O . LEU A 1 819 ? 25.808 25.725 40.191 1.00 43.84 819 LEU A O 1
ATOM 6605 N N . GLU A 1 820 ? 24.634 23.826 40.564 1.00 32.88 820 GLU A N 1
ATOM 6606 C CA . GLU A 1 820 ? 24.788 23.836 42.015 1.00 32.88 820 GLU A CA 1
ATOM 6607 C C . GLU A 1 820 ? 26.286 23.932 42.327 1.00 32.88 820 GLU A C 1
ATOM 6609 O O . GLU A 1 820 ? 27.117 23.217 41.755 1.00 32.88 820 GLU A O 1
ATOM 6614 N N . GLY A 1 821 ? 26.626 24.915 43.156 1.00 32.75 821 GLY A N 1
ATOM 6615 C CA . GLY A 1 821 ? 27.999 25.297 43.434 1.00 32.75 821 GLY A CA 1
ATOM 6616 C C . GLY A 1 821 ? 28.869 24.139 43.925 1.00 32.75 821 GLY A C 1
ATOM 6617 O O . GLY A 1 821 ? 28.420 23.222 44.606 1.00 32.75 821 GLY A O 1
ATOM 6618 N N . ASP A 1 822 ? 30.159 24.260 43.616 1.00 37.19 822 ASP A N 1
ATOM 6619 C CA . ASP A 1 822 ? 31.262 23.628 44.339 1.00 37.19 822 ASP A CA 1
ATOM 6620 C C . ASP A 1 822 ? 31.289 22.093 44.420 1.00 37.19 822 ASP A C 1
ATOM 6622 O O . ASP A 1 822 ? 31.421 21.522 45.498 1.00 37.19 822 ASP A O 1
ATOM 6626 N N . GLN A 1 823 ? 31.357 21.410 43.272 1.00 32.88 823 GLN A N 1
ATOM 6627 C CA . GLN A 1 823 ? 32.055 20.115 43.180 1.00 32.88 823 GLN A CA 1
ATOM 6628 C C . GLN A 1 823 ? 32.879 19.989 41.886 1.00 32.88 823 GLN A C 1
ATOM 6630 O O . GLN A 1 823 ? 32.599 19.174 41.016 1.00 32.88 823 GLN A O 1
ATOM 6635 N N . TRP A 1 824 ? 33.946 20.786 41.750 1.00 32.81 824 TRP A N 1
ATOM 6636 C CA . TRP A 1 824 ? 34.983 20.556 40.723 1.00 32.81 824 TRP A CA 1
ATOM 6637 C C . TRP A 1 824 ? 36.413 20.671 41.278 1.00 32.81 824 TRP A C 1
ATOM 6639 O O . TRP A 1 824 ? 37.331 21.172 40.631 1.00 32.81 824 TRP A O 1
ATOM 6649 N N . SER A 1 825 ? 36.629 20.196 42.506 1.00 32.22 825 SER A N 1
ATOM 6650 C CA . SER A 1 825 ? 37.962 20.101 43.125 1.00 32.22 825 SER A CA 1
ATOM 6651 C C . SER A 1 825 ? 38.439 18.664 43.371 1.00 32.22 825 SER A C 1
ATOM 6653 O O . SER A 1 825 ? 39.480 18.466 43.993 1.00 32.22 825 SER A O 1
ATOM 6655 N N . MET A 1 826 ? 37.760 17.643 42.835 1.00 32.19 826 MET A N 1
ATOM 6656 C CA . MET A 1 826 ? 38.178 16.242 42.990 1.00 32.19 826 MET A CA 1
ATOM 6657 C C . MET A 1 826 ? 37.933 15.400 41.732 1.00 32.19 826 MET A C 1
ATOM 6659 O O . MET A 1 826 ? 37.162 14.454 41.770 1.00 32.19 826 MET A O 1
ATOM 6663 N N . GLN A 1 827 ? 38.599 15.702 40.611 1.00 31.12 827 GLN A N 1
ATOM 6664 C CA . GLN A 1 827 ? 38.781 14.697 39.543 1.00 31.12 827 GLN A CA 1
ATOM 6665 C C . GLN A 1 827 ? 39.953 14.964 38.575 1.00 31.12 827 GLN A C 1
ATOM 6667 O O . GLN A 1 827 ? 39.987 14.432 37.473 1.00 31.12 827 GLN A O 1
ATOM 6672 N N . LYS A 1 828 ? 40.974 15.731 38.995 1.00 31.42 828 LYS A N 1
ATOM 6673 C CA . LYS A 1 828 ? 42.258 15.847 38.265 1.00 31.42 828 LYS A CA 1
ATOM 6674 C C . LYS A 1 828 ? 43.433 15.109 38.921 1.00 31.42 828 LYS A C 1
ATOM 6676 O O . LYS A 1 828 ? 44.566 15.257 38.476 1.00 31.42 828 LYS A O 1
ATOM 6681 N N . THR A 1 829 ? 43.184 14.284 39.940 1.00 32.16 829 THR A N 1
ATOM 6682 C CA . THR A 1 829 ? 44.255 13.637 40.723 1.00 32.16 829 THR A CA 1
ATOM 6683 C C . THR A 1 829 ? 44.312 12.114 40.652 1.00 32.16 829 THR A C 1
ATOM 6685 O O . THR A 1 829 ? 45.075 11.539 41.411 1.00 32.16 829 THR A O 1
ATOM 6688 N N . ASN A 1 830 ? 43.601 11.449 39.734 1.00 32.12 830 ASN A N 1
ATOM 6689 C CA . ASN A 1 830 ? 43.762 10.003 39.517 1.00 32.12 830 ASN A CA 1
ATOM 6690 C C . ASN A 1 830 ? 43.668 9.622 38.030 1.00 32.12 830 ASN A C 1
ATOM 6692 O O . ASN A 1 830 ? 42.691 9.037 37.584 1.00 32.12 830 ASN A O 1
ATOM 6696 N N . SER A 1 831 ? 44.705 9.962 37.264 1.00 30.80 831 SER A N 1
ATOM 6697 C CA . SER A 1 831 ? 45.169 9.156 36.123 1.00 30.80 831 SER A CA 1
ATOM 6698 C C . SER A 1 831 ? 46.589 9.600 35.749 1.00 30.80 831 SER A C 1
ATOM 6700 O O . SER A 1 831 ? 46.856 10.276 34.761 1.00 30.80 831 SER A O 1
ATOM 6702 N N . LYS A 1 832 ? 47.520 9.283 36.645 1.00 34.06 832 LYS A N 1
ATOM 6703 C CA . LYS A 1 832 ? 48.887 8.920 36.281 1.00 34.06 832 LYS A CA 1
ATOM 6704 C C . LYS A 1 832 ? 49.066 7.541 36.886 1.00 34.06 832 LYS A C 1
ATOM 6706 O O . LYS A 1 832 ? 49.329 7.480 38.079 1.00 34.06 832 LYS A O 1
ATOM 6711 N N . TYR A 1 833 ? 48.769 6.508 36.105 1.00 33.44 833 TYR A N 1
ATOM 6712 C CA . TYR A 1 833 ? 49.447 5.211 36.011 1.00 33.44 833 TYR A CA 1
ATOM 6713 C C . TYR A 1 833 ? 48.796 4.404 34.895 1.00 33.44 833 TYR A C 1
ATOM 6715 O O . TYR A 1 833 ? 47.545 4.386 34.852 1.00 33.44 833 TYR A O 1
#

Organism: NCBI:txid300876

pLDDT: mean 81.39, std 15.93, range [27.78, 98.12]